Protein AF-0000000079568929 (afdb_homodimer)

Foldseek 3Di:
DDPVDPDFDDFDFDQQFTADTNDDDDDPDDDDLPPFDKFFFFEALAAAQLVQLVQVVAAECAPPVNQAVVSVLVSLLVVLVVDDFAEEHEHEHHDCVRHVNDDDWQVSSCVSRVRYWYWYAHNVNFKIFTHPVLVVVFDPVPQDPPKDQDADPVRHGGRMIGHSSCVSNLVVCPLPDLVSSLSSNLSSQLVCFQLRHAEYENQEDQDDPSHRYVCNLVSVVVNVVVVSRRHQYAYAYEQVRWAWDDDDPVLDIAIGHPPLDEAPDDDSRYYHAAHEAEFWDDLLVLQAAEPAFWQQDHPRRHGTPDDLVVVLVSVLRCVSSPGQHEYEHAYQVSLVSVLVSLVVSCVVPPDPLSQREYEQPFQHDLVSLLSCLVSQHAYAHELLCLAEVVVSNCNGHDDPRLLRGRAAVSNVVNVHQAAYHHHPPVDDTRLLSSLLSLAQSAYNVGDRGNVVRRDASVSSLLRRFQSSCSSSVNNVATRGRDNPHGPWMWTWPDDCNPDDSNCSSVIGTQFTDRSNHTSDHDD/DDPVDPDFDDFDFDQQFTADTNDDDDDPDDDDLPPFDKFFFFEALAAAQLVQLVQVVAAECAPPVNQAPVSVLVSLLVVLVVDDFAEEHEHEHHDCVRHVNDDDWQVSSCVSRVRYWYWYYHNVNFKIFTHPVLVVVFDPVPQDPPKDQDADPVRHGGRMIGHSSCVSNVVVCPLPDLVSSLSSNLSSQLVCFQLRHAEYENAEDQDDPSHRYVCNLVSVVVNVVVVSRRHQYAYAYEQVRWAWDDDDPVLDIAIGHPPLDEAPDDDSRYYHAAHEAEFWDDLLVLQAAEPAFWQQDHPRRHGTPDDLVVVLVSVLRCVSSPGQHEYEHAYQVSLVSVLVSLVVSCVVPPDPLSQREHEQPFQHDLVSLLSCLVSQHAYAHELLCLAEVVVSNCNGHDDPRLLRGRAAVSNVVNVHQAAYHHHPPVDDTRLLSSLLSLAQSAYNVGDRGNVVRRDASVSSLLRRFQSSCSSSVNNVATRGRDNNHRPWMWTWRDDCNPDDSNCSSVIGTQFTDRSNHTSDHDD

pLDDT: mean 94.32, std 5.35, range [66.06, 98.94]

Radius of gyration: 31.92 Å; Cα contacts (8 Å, |Δi|>4): 2609; chains: 2; bounding box: 64×91×90 Å

InterPro domains:
  IPR011059 Metal-dependent hydrolase, composite domain superfamily [G3DSA:2.30.40.10] (1-497)
  IPR011059 Metal-dependent hydrolase, composite domain superfamily [SSF51338] (6-521)
  IPR013108 Amidohydrolase 3 [PF07969] (29-519)
  IPR032466 Metal-dependent hydrolase [SSF51556] (40-480)
  IPR033932 YtcJ like [cd01300] (11-491)

Secondary structure (DSSP, 8-state):
--SS-S--S-EEEETTEEEEES-----S-----TT-EEEEPEEEEEE-HHHHHHHHHSEE--TTT--SHHHHHHHHHHHHHHS-TT-EEEEEEE-TTTTTSPPP-HHHHHHH-TTSEEEEEETTSSEEEE-HHHHHHS-GGGPPTTEEEEE-TTS-EEEEEEEGGGHHHHHHHPSPPHHHHHHHHHHHHHHHHHTTEEEEEEEEESSTTT---TTHHHHHHHHHHTT---SEEEEEEBGGG-EEE---GGG--EEE-GGG--TT-B-SSEEE-PEEEE----TTTT-S--SS-BTTBTT-----SS-HHHHHHHHHHHHHTT--EEEEE-SHHHHHHHHHHHHHHHHHS--TT---EEEE--B--HHHHHHHHHHT-EEE--HHHHHHHHHHHHHHHHHHHHTTBT-SHHHHHTTPPP-----TTSS---HHHHHHHHHH-B-TTS-BSSGGG---HHHHHHIIIIIHHHHTT-TTTSSS--TTSB--EEEESS-TTTS-GGGGGG--EEEEEETTEEEEE--/--SS-S--S-EEEETTEEEEES-----S-----TT-EEEEPEEEEEE-HHHHHHHHHSEE--TTT--SHHHHHHHHHHHHHHS-TT-EEEEEEE-GGGTTS----HHHHHHH-TTSEEEEEETTSSEEEE-HHHHHHS-GGGPPTTEEEEE-TTS-EEEEEEEGGGHHHHHHHPSPPHHHHHHHHHHHHHHHHHTTEEEEEEEEESSTTT---TTHHHHHHHHHHTT---SEEEEEEBGGG-EEE---GGG--EEE-GGG--TT-B-SSEEE-PEEEE----TTTT-S--SS-BTTBTT-----SS-HHHHHHHHHHHHHTT--EEEEE-SHHHHHHHHHHHHHHHHHS--TT---EEEE--B--HHHHHHHHHHT-EEE--HHHHHHHHHHHHHHHHHHHHTTBT-SHHHHHTTPPP-----TTSS---HHHHHHHHHH-B-TTS-BSSGGG---HHHHHHIIIIIHHHHTT-TTTSSS--TTSB--EEEESS-TTTS-GGGGGG--EEEEEETTEEEEE--

Nearest PDB structures (foldseek):
  3igh-assembly1_X-2  TM=8.813E-01  e=4.403E-36  Pyrococcus horikoshii
  3icj-assembly1_A  TM=8.882E-01  e=7.676E-35  Pyrococcus furiosus
  2puz-assembly1_A  TM=6.444E-01  e=8.565E-13  Agrobacterium fabrum str. C58
  2oof-assembly1_A  TM=6.491E-01  e=9.069E-13  unidentified
  2g3f-assembly1_A  TM=6.651E-01  e=7.402E-11  Bacillus subtilis

Organism: NCBI:txid1891644

Sequence (1046 aa):
MSDAHPRAESLAVLNGRVVALDEDVPAARTVDLGGRTVVPGFHDAHNHMAMSGMRLREIDLSYPAIRTLDELYDAVKRAAAEIGPGEWIIGSGYDQNKLGGDHPTRARLDEIAPRHLVWLKHTSGHMCVVGGAVLDAADLDAVPEGGVVVRDDEGVPTGLLLEQAQELVQRMVKPYSTGVLTECIAAASTQYAAEGLVAVTECGVGGGWVGNSPVEAAAYQRALAEGRLLQRVSLMPVSDALHEVERSEDEGSAYGMDLGVHTGFGSDRLRLGAMKVFSDGSLIGHTAAMFEPFANSPGNSGFLQDEVENLRDMILGAHLAGWQVATHAIGDRAVSTVIDIYSEVLAEYPRENHRHRIEHCGVCRPEDVERIAALGLVPTPQGRFITEIGDGMIEALGPERTAWCYRGQSFLDAGVTLTGSSDRPVVLGAPLLGIQAMVTRRTSGGQLLAADEAVSAYDALRAYTLGSAYASFLDDVSGSLEVGKYADLVVLGADPLEVDPETIGEITVDATLLAGELTHGELMSDAHPRAESLAVLNGRVVALDEDVPAARTVDLGGRTVVPGFHDAHNHMAMSGMRLREIDLSYPAIRTLDELYDAVKRAAAEIGPGEWIIGSGYDQNKLGGDHPTRARLDEIAPRHLVWLKHTSGHMCVVGGAVLDAADLDAVPEGGVVVRDDEGVPTGLLLEQAQELVQRMVKPYSTGVLTECIAAASTQYAAEGLVAVTECGVGGGWVGNSPVEAAAYQRALAEGRLLQRVSLMPVSDALHEVERSEDEGSAYGMDLGVHTGFGSDRLRLGAMKVFSDGSLIGHTAAMFEPFANSPGNSGFLQDEVENLRDMILGAHLAGWQVATHAIGDRAVSTVIDIYSEVLAEYPRENHRHRIEHCGVCRPEDVERIAALGLVPTPQGRFITEIGDGMIEALGPERTAWCYRGQSFLDAGVTLTGSSDRPVVLGAPLLGIQAMVTRRTSGGQLLAADEAVSAYDALRAYTLGSAYASFLDDVSGSLEVGKYADLVVLGADPLEVDPETIGEITVDATLLAGELTHGEL

Structure (mmCIF, N/CA/C/O backbone):
data_AF-0000000079568929-model_v1
#
loop_
_entity.id
_entity.type
_entity.pdbx_description
1 polymer 'Amidohydrolase family protein'
#
loop_
_atom_site.group_PDB
_atom_site.id
_atom_site.type_symbol
_atom_site.label_atom_id
_atom_site.label_alt_id
_atom_site.label_comp_id
_atom_site.label_asym_id
_atom_site.label_entity_id
_atom_site.label_seq_id
_atom_site.pdbx_PDB_ins_code
_atom_site.Cartn_x
_atom_site.Cartn_y
_atom_site.Cartn_z
_atom_site.occupancy
_atom_site.B_iso_or_equiv
_atom_site.auth_seq_id
_atom_site.auth_comp_id
_atom_site.auth_asym_id
_atom_site.auth_atom_id
_atom_site.pdbx_PDB_model_num
ATOM 1 N N . MET A 1 1 ? -2.533 26.828 -16.031 1 82.62 1 MET A N 1
ATOM 2 C CA . MET A 1 1 ? -1.376 26.703 -15.148 1 82.62 1 MET A CA 1
ATOM 3 C C . MET A 1 1 ? -0.425 25.609 -15.641 1 82.62 1 MET A C 1
ATOM 5 O O . MET A 1 1 ? 0.067 24.812 -14.844 1 82.62 1 MET A O 1
ATOM 9 N N . SER A 1 2 ? -0.41 25.344 -16.844 1 81.75 2 SER A N 1
ATOM 10 C CA . SER A 1 2 ? 0.653 24.562 -17.484 1 81.75 2 SER A CA 1
ATOM 11 C C . SER A 1 2 ? 1.505 25.438 -18.391 1 81.75 2 SER A C 1
ATOM 13 O O . SER A 1 2 ? 1.044 26.484 -18.875 1 81.75 2 SER A O 1
ATOM 15 N N . ASP A 1 3 ? 2.719 25.078 -18.5 1 76.62 3 ASP A N 1
ATOM 16 C CA . ASP A 1 3 ? 3.641 25.859 -19.328 1 76.62 3 ASP A CA 1
ATOM 17 C C . ASP A 1 3 ? 3.148 25.953 -20.766 1 76.62 3 ASP A C 1
ATOM 19 O O . ASP A 1 3 ? 3.242 27 -21.391 1 76.62 3 ASP A O 1
ATOM 23 N N . ALA A 1 4 ? 2.502 24.891 -21.234 1 76.88 4 ALA A N 1
ATOM 24 C CA . ALA A 1 4 ? 2.064 24.828 -22.625 1 76.88 4 ALA A CA 1
ATOM 25 C C . ALA A 1 4 ? 0.752 25.578 -22.812 1 76.88 4 ALA A C 1
ATOM 27 O O . ALA A 1 4 ? 0.478 26.094 -23.906 1 76.88 4 ALA A O 1
ATOM 28 N N . HIS A 1 5 ? -0.039 25.641 -21.766 1 85.12 5 HIS A N 1
ATOM 29 C CA . HIS A 1 5 ? -1.352 26.266 -21.797 1 85.12 5 HIS A CA 1
ATOM 30 C C . HIS A 1 5 ? -1.638 27 -20.5 1 85.12 5 HIS A C 1
ATOM 32 O O . HIS A 1 5 ? -2.408 26.516 -19.656 1 85.12 5 HIS A O 1
ATOM 38 N N . PRO A 1 6 ? -1.086 28.172 -20.359 1 85.69 6 PRO A N 1
ATOM 39 C CA . PRO A 1 6 ? -1.159 28.859 -19.078 1 85.69 6 PRO A CA 1
ATOM 40 C C .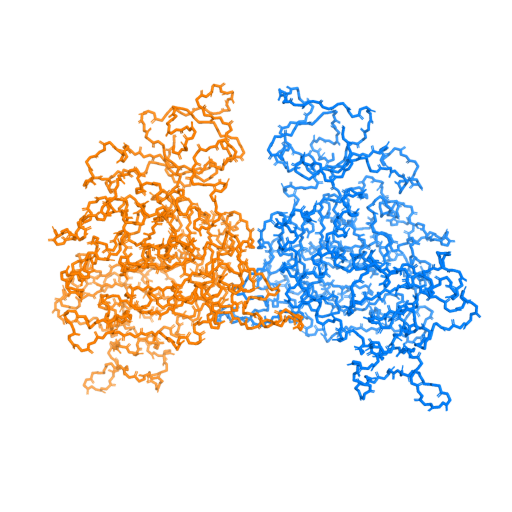 PRO A 1 6 ? -2.586 29.25 -18.703 1 85.69 6 PRO A C 1
ATOM 42 O O . PRO A 1 6 ? -2.914 29.328 -17.516 1 85.69 6 PRO A O 1
ATOM 45 N N . ARG A 1 7 ? -3.41 29.547 -19.812 1 92.56 7 ARG A N 1
ATOM 46 C CA . ARG A 1 7 ? -4.812 29.891 -19.594 1 92.56 7 ARG A CA 1
ATOM 47 C C . ARG A 1 7 ? -5.715 29.141 -20.562 1 92.56 7 ARG A C 1
ATOM 49 O O . ARG A 1 7 ? -5.273 28.734 -21.641 1 92.56 7 ARG A O 1
ATOM 56 N N . ALA A 1 8 ? -6.895 28.875 -20.078 1 93.81 8 ALA A N 1
ATOM 57 C CA . ALA A 1 8 ? -7.91 28.234 -20.922 1 93.81 8 ALA A CA 1
ATOM 58 C C . ALA A 1 8 ? -9.297 28.781 -20.594 1 93.81 8 ALA A C 1
ATOM 60 O O . ALA A 1 8 ? -9.523 29.344 -19.516 1 93.81 8 ALA A O 1
ATOM 61 N N . GLU A 1 9 ? -10.195 28.609 -21.562 1 94.19 9 GLU A N 1
ATOM 62 C CA . GLU A 1 9 ? -11.555 29.094 -21.375 1 94.19 9 GLU A CA 1
ATOM 63 C C . GLU A 1 9 ? -12.539 27.953 -21.203 1 94.19 9 GLU A C 1
ATOM 65 O O . GLU A 1 9 ? -13.672 28.156 -20.766 1 94.19 9 GLU A O 1
ATOM 70 N N . SER A 1 10 ? -12.094 26.812 -21.625 1 95 10 SER A N 1
ATOM 71 C CA . SER A 1 10 ? -12.938 25.625 -21.469 1 95 10 SER A CA 1
ATOM 72 C C . SER A 1 10 ? -12.102 24.391 -21.172 1 95 10 SER A C 1
ATOM 74 O O . SER A 1 10 ? -10.914 24.328 -21.516 1 95 10 SER A O 1
ATOM 76 N N . LEU A 1 11 ? -12.695 23.438 -20.469 1 95.31 11 LEU A N 1
ATOM 77 C CA . LEU A 1 11 ? -12.086 22.156 -20.125 1 95.31 11 LEU A CA 1
ATOM 78 C C . LEU A 1 11 ? -13.109 21.031 -20.172 1 95.31 11 LEU A C 1
ATOM 80 O O . LEU A 1 11 ? -14.242 21.203 -19.703 1 95.31 11 LEU A O 1
ATOM 84 N N . ALA A 1 12 ? -12.719 19.891 -20.828 1 95.19 12 ALA A N 1
ATOM 85 C CA . ALA A 1 12 ? -13.602 18.719 -20.875 1 95.19 12 ALA A CA 1
ATOM 86 C C . ALA A 1 12 ? -13.055 17.578 -20.016 1 95.19 12 ALA A C 1
ATOM 88 O O . ALA A 1 12 ? -11.844 17.344 -19.984 1 95.19 12 ALA A O 1
ATOM 89 N N . VAL A 1 13 ? -13.953 16.922 -19.328 1 95.19 13 VAL A N 1
ATOM 90 C CA . VAL A 1 13 ? -13.586 15.828 -18.438 1 95.19 13 VAL A CA 1
ATOM 91 C C . VAL A 1 13 ? -14.281 14.539 -18.891 1 95.19 13 VAL A C 1
ATOM 93 O O . VAL A 1 13 ? -15.484 14.539 -19.172 1 95.19 13 VAL A O 1
ATOM 96 N N . LEU A 1 14 ? -13.547 13.484 -19.031 1 92.44 14 LEU A N 1
ATOM 97 C CA . LEU A 1 14 ? -14.078 12.148 -19.281 1 92.44 14 LEU A CA 1
ATOM 98 C C . LEU A 1 14 ? -13.414 11.117 -18.375 1 92.44 14 LEU A C 1
ATOM 100 O O . LEU A 1 14 ? -12.18 11.039 -18.312 1 92.44 14 LEU A O 1
ATOM 104 N N . ASN A 1 15 ? -14.195 10.336 -17.688 1 90.75 15 ASN A N 1
ATOM 105 C CA . ASN A 1 15 ? -13.711 9.289 -16.797 1 90.75 15 ASN A CA 1
ATOM 106 C C . ASN A 1 15 ? -12.648 9.82 -15.844 1 90.75 15 ASN A C 1
ATOM 108 O O . ASN A 1 15 ? -11.57 9.242 -15.719 1 90.75 15 ASN A O 1
ATOM 112 N N . GLY A 1 16 ? -12.898 11.062 -15.336 1 95 16 GLY A N 1
ATOM 113 C CA . GLY A 1 16 ? -12.109 11.633 -14.266 1 95 16 GLY A CA 1
ATOM 114 C C . GLY A 1 16 ? -10.867 12.344 -14.758 1 95 16 GLY A C 1
ATOM 115 O O . GLY A 1 16 ? -10.078 12.852 -13.953 1 95 16 GLY A O 1
ATOM 116 N N . ARG A 1 17 ? -10.664 12.453 -16.094 1 95.38 17 ARG A N 1
ATOM 117 C CA . ARG A 1 17 ? -9.445 13.047 -16.641 1 95.38 17 ARG A CA 1
ATOM 118 C C . ARG A 1 17 ? -9.781 14.203 -17.578 1 95.38 17 ARG A C 1
ATOM 120 O O . ARG A 1 17 ? -10.852 14.211 -18.203 1 95.38 17 ARG A O 1
ATOM 127 N N . VAL A 1 18 ? -8.875 15.156 -17.609 1 95.38 18 VAL A N 1
ATOM 128 C CA . VAL A 1 18 ? -8.961 16.219 -18.609 1 95.38 18 VAL A CA 1
ATOM 129 C C . VAL A 1 18 ? -8.68 15.656 -20 1 95.38 18 VAL A C 1
ATOM 131 O O . VAL A 1 18 ? -7.637 15.047 -20.234 1 95.38 18 VAL A O 1
ATOM 134 N N . VAL A 1 19 ? -9.633 15.875 -20.906 1 92.44 19 VAL A N 1
ATOM 135 C CA . VAL A 1 19 ? -9.445 15.242 -22.203 1 92.44 19 VAL A CA 1
ATOM 136 C C . VAL A 1 19 ? -9.312 16.312 -23.281 1 92.44 19 VAL A C 1
ATOM 138 O O . VAL A 1 19 ? -8.906 16.016 -24.406 1 92.44 19 VAL A O 1
ATOM 141 N N . ALA A 1 20 ? -9.688 17.594 -22.906 1 92.94 20 ALA A N 1
ATOM 142 C CA . ALA A 1 20 ? -9.547 18.688 -23.859 1 92.94 20 ALA A CA 1
ATOM 143 C C . ALA A 1 20 ? -9.508 20.031 -23.156 1 92.94 20 ALA A C 1
ATOM 145 O O . ALA A 1 20 ? -10.125 20.203 -22.094 1 92.94 20 ALA A O 1
ATOM 146 N N . LEU A 1 21 ? -8.781 20.969 -23.703 1 94.81 21 LEU A N 1
ATOM 147 C CA . LEU A 1 21 ? -8.727 22.375 -23.312 1 94.81 21 LEU A CA 1
ATOM 148 C C . LEU A 1 21 ? -9 23.281 -24.516 1 94.81 21 LEU A C 1
ATOM 150 O O . LEU A 1 21 ? -8.352 23.156 -25.547 1 94.81 21 LEU A O 1
ATOM 154 N N . ASP A 1 22 ? -9.938 24.172 -24.438 1 94.81 22 ASP A N 1
ATOM 155 C CA . ASP A 1 22 ? -10.281 25.172 -25.438 1 94.81 22 ASP A CA 1
ATOM 156 C C . ASP A 1 22 ? -10.672 24.5 -26.766 1 94.81 22 ASP A C 1
ATOM 158 O O . ASP A 1 22 ? -10.328 25 -27.844 1 94.81 22 ASP A O 1
ATOM 162 N N . GLU A 1 23 ? -11.203 23.312 -26.609 1 90.62 23 GLU A N 1
ATOM 163 C CA . GLU A 1 23 ? -11.75 22.594 -27.766 1 90.62 23 GLU A CA 1
ATOM 164 C C . GLU A 1 23 ? -13.211 22.234 -27.531 1 90.62 23 GLU A C 1
ATOM 166 O O . GLU A 1 23 ? -13.609 21.875 -26.422 1 90.62 23 GLU A O 1
ATOM 171 N N . ASP A 1 24 ? -13.961 22.406 -28.594 1 87.06 24 ASP A N 1
ATOM 172 C CA . ASP A 1 24 ? -15.367 22 -28.516 1 87.06 24 ASP A CA 1
ATOM 173 C C . ASP A 1 24 ? -15.508 20.484 -28.734 1 87.06 24 ASP A C 1
ATOM 175 O O . ASP A 1 24 ? -15.281 19.984 -29.828 1 87.06 24 ASP A O 1
ATOM 179 N N . VAL A 1 25 ? -15.742 19.828 -27.656 1 87.25 25 VAL A N 1
ATOM 180 C CA . VAL A 1 25 ? -15.945 18.391 -27.719 1 87.25 25 VAL A CA 1
ATOM 181 C C . VAL A 1 25 ? -17.359 18.047 -27.266 1 87.25 25 VAL A C 1
ATOM 183 O O . VAL A 1 25 ? -17.938 18.734 -26.422 1 87.25 25 VAL A O 1
ATOM 186 N N . PRO A 1 26 ? -17.969 16.969 -27.906 1 85.75 26 PRO A N 1
ATOM 187 C CA . PRO A 1 26 ? -19.281 16.547 -27.406 1 85.75 26 PRO A CA 1
ATOM 188 C C . PRO A 1 26 ? -19.234 16.141 -25.938 1 85.75 26 PRO A C 1
ATOM 190 O O . PRO A 1 26 ? -18.281 15.492 -25.5 1 85.75 26 PRO A O 1
ATOM 193 N N . ALA A 1 27 ? -20.141 16.641 -25.172 1 89.69 27 ALA A N 1
ATOM 194 C CA . ALA A 1 27 ? -20.219 16.344 -23.734 1 89.69 27 ALA A CA 1
ATOM 195 C C . ALA A 1 27 ? -21.656 16 -23.328 1 89.69 27 ALA A C 1
ATOM 197 O O . ALA A 1 27 ? -22.609 16.578 -23.844 1 89.69 27 ALA A O 1
ATOM 198 N N . ALA A 1 28 ? -21.781 14.961 -22.484 1 88.88 28 ALA A N 1
ATOM 199 C CA . ALA A 1 28 ? -23.078 14.602 -21.938 1 88.88 28 ALA A CA 1
ATOM 200 C C . ALA A 1 28 ? -23.672 15.734 -21.094 1 88.88 28 ALA A C 1
ATOM 202 O O . ALA A 1 28 ? -24.891 15.898 -21.031 1 88.88 28 ALA A O 1
ATOM 203 N N . ARG A 1 29 ? -22.828 16.516 -20.484 1 92.94 29 ARG A N 1
ATOM 204 C CA . ARG A 1 29 ? -23.188 17.656 -19.656 1 92.94 29 ARG A CA 1
ATOM 205 C C . ARG A 1 29 ? -22.234 18.828 -19.859 1 92.94 29 ARG A C 1
ATOM 207 O O . ARG A 1 29 ? -21.016 18.625 -19.938 1 92.94 29 ARG A O 1
ATOM 214 N N . THR A 1 30 ? -22.781 20.031 -20.062 1 95.56 30 THR A N 1
ATOM 215 C CA . THR A 1 30 ? -22 21.25 -20.172 1 95.56 30 THR A CA 1
ATOM 216 C C . THR A 1 30 ? -22.375 22.234 -19.078 1 95.56 30 THR A C 1
ATOM 218 O O . THR A 1 30 ? -23.547 22.484 -18.828 1 95.56 30 THR A O 1
ATOM 221 N N . VAL A 1 31 ? -21.406 22.766 -18.375 1 96.12 31 VAL A N 1
ATOM 222 C CA . VAL A 1 31 ? -21.641 23.703 -17.281 1 96.12 31 VAL A CA 1
ATOM 223 C C . VAL A 1 31 ? -20.984 25.047 -17.594 1 96.12 31 VAL A C 1
ATOM 225 O O . VAL A 1 31 ? -19.797 25.109 -17.891 1 96.12 31 VAL A O 1
ATOM 228 N N . ASP A 1 32 ? -21.781 26.094 -17.594 1 95.69 32 ASP A N 1
ATOM 229 C CA . ASP A 1 32 ? -21.266 27.469 -17.656 1 95.69 32 ASP A CA 1
ATOM 230 C C . ASP A 1 32 ? -20.922 27.984 -16.266 1 95.69 32 ASP A C 1
ATOM 232 O O . ASP A 1 32 ? -21.797 28.109 -15.406 1 95.69 32 ASP A O 1
ATOM 236 N N . LEU A 1 33 ? -19.688 28.359 -16.078 1 95.81 33 LEU A N 1
ATOM 237 C CA . LEU A 1 33 ? -19.234 28.719 -14.727 1 95.81 33 LEU A CA 1
ATOM 238 C C . LEU A 1 33 ? -19.453 30.203 -14.461 1 95.81 33 LEU A C 1
ATOM 240 O O . LEU A 1 33 ? -19.125 30.703 -13.383 1 95.81 33 LEU A O 1
ATOM 244 N N . GLY A 1 34 ? -19.984 30.906 -15.422 1 94.19 34 GLY A N 1
ATOM 245 C CA . GLY A 1 34 ? -20.406 32.281 -15.211 1 94.19 34 GLY A CA 1
ATOM 246 C C . GLY A 1 34 ? -19.266 33.219 -14.859 1 94.19 34 GLY A C 1
ATOM 247 O O . GLY A 1 34 ? -19.391 34.062 -13.977 1 94.19 34 GLY A O 1
ATOM 248 N N . GLY A 1 35 ? -18.156 33 -15.383 1 92.62 35 GLY A N 1
ATOM 249 C CA . GLY A 1 35 ? -17.031 33.875 -15.164 1 92.62 35 GLY A CA 1
ATOM 250 C C . GLY A 1 35 ? -16.188 33.5 -13.969 1 92.62 35 GLY A C 1
ATOM 251 O O . GLY A 1 35 ? -15.133 34.094 -13.719 1 92.62 35 GLY A O 1
ATOM 252 N N . ARG A 1 36 ? -16.531 32.531 -13.195 1 95.44 36 ARG A N 1
ATOM 253 C CA . ARG A 1 36 ? -15.727 32.062 -12.078 1 95.44 36 ARG A CA 1
ATOM 254 C C . ARG A 1 36 ? -14.391 31.5 -12.555 1 95.44 36 ARG A C 1
ATOM 256 O O . ARG A 1 36 ? -14.242 31.172 -13.734 1 95.44 36 ARG A O 1
ATOM 263 N N . THR A 1 37 ? -13.453 31.469 -11.648 1 96.69 37 THR A N 1
ATOM 264 C CA . THR A 1 37 ? -12.094 31.062 -11.984 1 96.69 37 THR A CA 1
ATOM 265 C C . THR A 1 37 ? -11.867 29.609 -11.594 1 96.69 37 THR A C 1
ATOM 267 O O . THR A 1 37 ? -12.211 29.188 -10.484 1 96.69 37 THR A O 1
ATOM 270 N N . VAL A 1 38 ? -11.352 28.875 -12.562 1 97.88 38 VAL A N 1
ATOM 271 C CA . VAL A 1 38 ? -10.977 27.484 -12.281 1 97.88 38 VAL A CA 1
ATOM 272 C C . VAL A 1 38 ? -9.453 27.375 -12.188 1 97.88 38 VAL A C 1
ATOM 274 O O . VAL A 1 38 ? -8.734 27.875 -13.055 1 97.88 38 VAL A O 1
ATOM 277 N N . VAL A 1 39 ? -8.93 26.781 -11.125 1 98.19 39 VAL A N 1
ATOM 278 C CA . VAL A 1 39 ? -7.516 26.469 -10.969 1 98.19 39 VAL A CA 1
ATOM 279 C C . VAL A 1 39 ? -7.348 24.984 -10.641 1 98.19 39 VAL A C 1
ATOM 281 O O . VAL A 1 39 ? -8.32 24.312 -10.305 1 98.19 39 VAL A O 1
ATOM 284 N N . PRO A 1 40 ? -6.121 24.406 -10.852 1 98.25 40 PRO A N 1
ATOM 285 C CA . PRO A 1 40 ? -5.922 23.047 -10.344 1 98.25 40 PRO A CA 1
ATOM 286 C C . PRO A 1 40 ? -6.254 22.906 -8.859 1 98.25 40 PRO A C 1
ATOM 288 O O . PRO A 1 40 ? -6.066 23.859 -8.094 1 98.25 40 PRO A O 1
ATOM 291 N N . GLY A 1 41 ? -6.797 21.781 -8.477 1 98.81 41 GLY A N 1
ATOM 292 C CA . GLY A 1 41 ? -7.059 21.547 -7.066 1 98.81 41 GLY A CA 1
ATOM 293 C C . GLY A 1 41 ? -5.832 21.75 -6.191 1 98.81 41 GLY A C 1
ATOM 294 O O . GLY A 1 41 ? -4.715 21.422 -6.598 1 98.81 41 GLY A O 1
ATOM 295 N N . PHE A 1 42 ? -6.023 22.234 -5.008 1 98.94 42 PHE A N 1
ATOM 296 C CA . PHE A 1 42 ? -4.91 22.578 -4.125 1 98.94 42 PHE A CA 1
ATOM 297 C C . PHE A 1 42 ? -4.336 21.312 -3.48 1 98.94 42 PHE A C 1
ATOM 299 O O . PHE A 1 42 ? -5.066 20.359 -3.225 1 98.94 42 PHE A O 1
ATOM 306 N N . HIS A 1 43 ? -3.047 21.344 -3.291 1 98.81 43 HIS A N 1
ATOM 307 C CA . HIS A 1 43 ? -2.289 20.328 -2.574 1 98.81 43 HIS A CA 1
ATOM 308 C C . HIS A 1 43 ? -1.654 20.906 -1.312 1 98.81 43 HIS A C 1
ATOM 310 O O . HIS A 1 43 ? -1.141 22.016 -1.323 1 98.81 43 HIS A O 1
ATOM 316 N N . ASP A 1 44 ? -1.758 20.203 -0.266 1 98.81 44 ASP A N 1
ATOM 317 C CA . ASP A 1 44 ? -1.052 20.531 0.966 1 98.81 44 ASP A CA 1
ATOM 318 C C . ASP A 1 44 ? 0.071 19.547 1.245 1 98.81 44 ASP A C 1
ATOM 320 O O . ASP A 1 44 ? -0.186 18.406 1.646 1 98.81 44 ASP A O 1
ATOM 324 N N . ALA A 1 45 ? 1.282 20 1.141 1 98.75 45 ALA A N 1
ATOM 325 C CA . ALA A 1 45 ? 2.436 19.094 1.163 1 98.75 45 ALA A CA 1
ATOM 326 C C . ALA A 1 45 ? 2.771 18.672 2.59 1 98.75 45 ALA A C 1
ATOM 328 O O . ALA A 1 45 ? 3.523 17.719 2.799 1 98.75 45 ALA A O 1
ATOM 329 N N . HIS A 1 46 ? 2.23 19.312 3.564 1 98.62 46 HIS A N 1
ATOM 330 C CA . HIS A 1 46 ? 2.523 19.016 4.961 1 98.62 46 HIS A CA 1
ATOM 331 C C . HIS A 1 46 ? 1.358 19.406 5.863 1 98.62 46 HIS A C 1
ATOM 333 O O . HIS A 1 46 ? 1.133 20.594 6.117 1 98.62 46 HIS A O 1
ATOM 339 N N . ASN A 1 47 ? 0.646 18.484 6.332 1 97.69 47 ASN A N 1
ATOM 340 C CA . ASN A 1 47 ? -0.423 18.688 7.301 1 97.69 47 ASN A CA 1
ATOM 341 C C . ASN A 1 47 ? -0.595 17.484 8.211 1 97.69 47 ASN A C 1
ATOM 343 O O . ASN A 1 47 ? 0.052 16.453 8.008 1 97.69 47 ASN A O 1
ATOM 347 N N . HIS A 1 48 ? -1.326 17.609 9.234 1 97.06 48 HIS A N 1
ATOM 348 C CA . HIS A 1 48 ? -1.735 16.516 10.109 1 97.06 48 HIS A CA 1
ATOM 349 C C . HIS A 1 48 ? -3.25 16.344 10.102 1 97.06 48 HIS A C 1
ATOM 351 O O . HIS A 1 48 ? -3.947 16.922 10.945 1 97.06 48 HIS A O 1
ATOM 357 N N . MET A 1 49 ? -3.695 15.508 9.234 1 98.06 49 MET A N 1
ATOM 358 C CA . MET A 1 49 ? -5.113 15.391 8.898 1 98.06 49 MET A CA 1
ATOM 359 C C . MET A 1 49 ? -5.898 14.812 10.062 1 98.06 49 MET A C 1
ATOM 361 O O . MET A 1 49 ? -6.93 15.359 10.461 1 98.06 49 MET A O 1
ATOM 365 N N . ALA A 1 50 ? -5.41 13.688 10.648 1 96.75 50 ALA A N 1
ATOM 366 C CA . ALA A 1 50 ? -6.105 13.086 11.781 1 96.75 50 ALA A CA 1
ATOM 367 C C . ALA A 1 50 ? -6.203 14.055 12.953 1 96.75 50 ALA A C 1
ATOM 369 O O . ALA A 1 50 ? -7.258 14.188 13.578 1 96.75 50 ALA A O 1
ATOM 370 N N . MET A 1 51 ? -5.148 14.727 13.18 1 91.81 51 MET A N 1
ATOM 371 C CA . MET A 1 51 ? -5.133 15.703 14.273 1 91.81 51 MET A CA 1
ATOM 372 C C . MET A 1 51 ? -6.078 16.859 13.977 1 91.81 51 MET A C 1
ATOM 374 O O . MET A 1 51 ? -6.742 17.375 14.875 1 91.81 51 MET A O 1
ATOM 378 N N . SER A 1 52 ? -6.066 17.312 12.719 1 95.12 52 SER A N 1
ATOM 379 C CA . SER A 1 52 ? -6.996 18.359 12.32 1 95.12 52 SER A CA 1
ATOM 380 C C . SER A 1 52 ? -8.445 17.922 12.547 1 95.12 52 SER A C 1
ATOM 382 O O . SER A 1 52 ? -9.266 18.719 13.016 1 95.12 52 SER A O 1
ATOM 384 N N . GLY A 1 53 ? -8.719 16.672 12.172 1 96.25 53 GLY A N 1
ATOM 385 C CA . GLY A 1 53 ? -10.047 16.156 12.43 1 96.25 53 GLY A CA 1
ATOM 386 C C . GLY A 1 53 ? -10.391 16.094 13.906 1 96.25 53 GLY A C 1
ATOM 387 O O . GLY A 1 53 ? -11.523 16.375 14.297 1 96.25 53 GLY A O 1
ATOM 388 N N . MET A 1 54 ? -9.406 15.711 14.734 1 90.25 54 MET A N 1
ATOM 389 C CA . MET A 1 54 ? -9.602 15.688 16.188 1 90.25 54 MET A CA 1
ATOM 390 C C . MET A 1 54 ? -9.938 17.078 16.719 1 90.25 54 MET A C 1
ATOM 392 O O . MET A 1 54 ? -10.859 17.234 17.516 1 90.25 54 MET A O 1
ATOM 396 N N . ARG A 1 55 ? -9.172 18 16.188 1 88.62 55 ARG A N 1
ATOM 397 C CA . ARG A 1 55 ? -9.414 19.375 16.609 1 88.62 55 ARG A CA 1
ATOM 398 C C . ARG A 1 55 ? -10.82 19.828 16.234 1 88.62 55 ARG A C 1
ATOM 400 O O . ARG A 1 55 ? -11.484 20.516 17.016 1 88.62 55 ARG A O 1
ATOM 407 N N . LEU A 1 56 ? -11.289 19.438 15.102 1 91.31 56 LEU A N 1
ATOM 408 C CA . LEU A 1 56 ? -12.617 19.812 14.625 1 91.31 56 LEU A CA 1
ATOM 409 C C . LEU A 1 56 ? -13.695 19.203 15.5 1 91.31 56 LEU A C 1
ATOM 411 O O . LEU A 1 56 ? -14.805 19.75 15.602 1 91.31 56 LEU A O 1
ATOM 415 N N . ARG A 1 57 ? -13.32 18.156 16.109 1 88 57 ARG A N 1
ATOM 416 C CA . ARG A 1 57 ? -14.312 17.438 16.891 1 88 57 ARG A CA 1
ATOM 417 C C . ARG A 1 57 ? -14.258 17.844 18.359 1 88 57 ARG A C 1
ATOM 419 O O . ARG A 1 57 ? -15.141 17.5 19.156 1 88 57 ARG A O 1
ATOM 426 N N . GLU A 1 58 ? -13.258 18.594 18.734 1 90.31 58 GLU A N 1
ATOM 427 C CA . GLU A 1 58 ? -13.133 19.125 20.094 1 90.31 58 GLU A CA 1
ATOM 428 C C . GLU A 1 58 ? -14.047 20.328 20.297 1 90.31 58 GLU A C 1
ATOM 430 O O . GLU A 1 58 ? -14.367 21.031 19.344 1 90.31 58 GLU A O 1
ATOM 435 N N . ILE A 1 59 ? -14.422 20.453 21.531 1 92.38 59 ILE A N 1
ATOM 436 C CA . ILE A 1 59 ? -15.18 21.641 21.891 1 92.38 59 ILE A CA 1
ATOM 437 C C . ILE A 1 59 ? -14.258 22.859 21.891 1 92.38 59 ILE A C 1
ATOM 439 O O . ILE A 1 59 ? -13.195 22.859 22.516 1 92.38 59 ILE A O 1
ATOM 443 N N . ASP A 1 60 ? -14.625 23.797 21.062 1 90.62 60 ASP A N 1
ATOM 444 C CA . ASP A 1 60 ? -13.875 25.047 21.078 1 90.62 60 ASP A CA 1
ATOM 445 C C . ASP A 1 60 ? -14.141 25.812 22.375 1 90.62 60 ASP A C 1
ATOM 447 O O . ASP A 1 60 ? -15.203 26.422 22.531 1 90.62 60 ASP A O 1
ATOM 451 N N . LEU A 1 61 ? -13.109 25.844 23.203 1 93.31 61 LEU A N 1
ATOM 452 C CA . LEU A 1 61 ? -13.258 26.5 24.5 1 93.31 61 LEU A CA 1
ATOM 453 C C . LEU A 1 61 ? -12.484 27.812 24.531 1 93.31 61 LEU A C 1
ATOM 455 O O . LEU A 1 61 ? -12.25 28.375 25.609 1 93.31 61 LEU A O 1
ATOM 459 N N . SER A 1 62 ? -12.086 28.219 23.312 1 85.88 62 SER A N 1
ATOM 460 C CA . SER A 1 62 ? -11.227 29.406 23.234 1 85.88 62 SER A CA 1
ATOM 461 C C . SER A 1 62 ? -12.039 30.688 23.344 1 85.88 62 SER A C 1
ATOM 463 O O . SER A 1 62 ? -13.242 30.688 23.094 1 85.88 62 SER A O 1
ATOM 465 N N . TYR A 1 63 ? -11.406 31.75 23.859 1 81.19 63 TYR A N 1
ATOM 466 C CA . TYR A 1 63 ? -11.961 33.094 23.797 1 81.19 63 TYR A CA 1
ATOM 467 C C . TYR A 1 63 ? -11.953 33.625 22.359 1 81.19 63 TYR A C 1
ATOM 469 O O . TYR A 1 63 ? -10.992 33.406 21.625 1 81.19 63 TYR A O 1
ATOM 477 N N . PRO A 1 64 ? -13.117 34.25 21.859 1 81.62 64 PRO A N 1
ATOM 478 C CA . PRO A 1 64 ? -14.266 34.688 22.641 1 81.62 64 PRO A CA 1
ATOM 479 C C . PRO A 1 64 ? -15.453 33.719 22.562 1 81.62 64 PRO A C 1
ATOM 481 O O . PRO A 1 64 ? -16.562 34.062 22.984 1 81.62 64 PRO A O 1
ATOM 484 N N . ALA A 1 65 ? -15.18 32.5 21.969 1 87.44 65 ALA A N 1
ATOM 485 C CA . ALA A 1 65 ? -16.281 31.531 21.922 1 87.44 65 ALA A CA 1
ATOM 486 C C . ALA A 1 65 ? -16.797 31.234 23.328 1 87.44 65 ALA A C 1
ATOM 488 O O . ALA A 1 65 ? -18.016 31.094 23.531 1 87.44 65 ALA A O 1
ATOM 489 N N . ILE A 1 66 ? -15.914 31.125 24.203 1 92.19 66 ILE A N 1
ATOM 490 C CA . ILE A 1 66 ? -16.203 30.891 25.609 1 92.19 66 ILE A CA 1
ATOM 491 C C . ILE A 1 66 ? -15.617 32.031 26.438 1 92.19 66 ILE A C 1
ATOM 493 O O . ILE A 1 66 ? -14.422 32.312 26.375 1 92.19 66 ILE A O 1
ATOM 497 N N . ARG A 1 67 ? -16.359 32.688 27.156 1 90.5 67 ARG A N 1
ATOM 498 C CA . ARG A 1 67 ? -15.938 33.906 27.828 1 90.5 67 ARG A CA 1
ATOM 499 C C . ARG A 1 67 ? -15.945 33.75 29.344 1 90.5 67 ARG A C 1
ATOM 501 O O . ARG A 1 67 ? -15.359 34.562 30.062 1 90.5 67 ARG A O 1
ATOM 508 N N . THR A 1 68 ? -16.734 32.75 29.797 1 94.25 68 THR A N 1
ATOM 509 C CA . THR A 1 68 ? -16.844 32.5 31.234 1 94.25 68 THR A CA 1
ATOM 510 C C . THR A 1 68 ? -16.734 31.016 31.531 1 94.25 68 THR A C 1
ATOM 512 O O . THR A 1 68 ? -16.922 30.172 30.641 1 94.25 68 THR A O 1
ATOM 515 N N . LEU A 1 69 ? -16.484 30.703 32.781 1 95.44 69 LEU A N 1
ATOM 516 C CA . LEU A 1 69 ? -16.438 29.312 33.219 1 95.44 69 LEU A CA 1
ATOM 517 C C . LEU A 1 69 ? -17.797 28.641 33.094 1 95.44 69 LEU A C 1
ATOM 519 O O . LEU A 1 69 ? -17.891 27.453 32.75 1 95.44 69 LEU A O 1
ATOM 523 N N . ASP A 1 70 ? -18.766 29.406 33.344 1 96.06 70 ASP A N 1
ATOM 524 C CA . ASP A 1 70 ? -20.125 28.875 33.219 1 96.06 70 ASP A CA 1
ATOM 525 C C . ASP A 1 70 ? -20.406 28.453 31.781 1 96.06 70 ASP A C 1
ATOM 527 O O . ASP A 1 70 ? -21.016 27.406 31.531 1 96.06 70 ASP A O 1
ATOM 531 N N . GLU A 1 71 ? -19.984 29.297 30.906 1 96.69 71 GLU A N 1
ATOM 532 C CA . GLU A 1 71 ? -20.141 28.953 29.484 1 96.69 71 GLU A CA 1
ATOM 533 C C . GLU A 1 71 ? -19.359 27.703 29.125 1 96.69 71 GLU A C 1
ATOM 535 O O . GLU A 1 71 ? -19.812 26.891 28.312 1 96.69 71 GLU A O 1
ATOM 540 N N . LEU A 1 72 ? -18.203 27.625 29.688 1 96.88 72 LEU A N 1
ATOM 541 C CA . LEU A 1 72 ? -17.375 26.453 29.453 1 96.88 72 LEU A CA 1
ATOM 542 C C . LEU A 1 72 ? -18.078 25.188 29.938 1 96.88 72 LEU A C 1
ATOM 544 O O . LEU A 1 72 ? -18.172 24.203 29.203 1 96.88 72 LEU A O 1
ATOM 548 N N . TYR A 1 73 ? -18.594 25.203 31.078 1 97 73 TYR A N 1
ATOM 549 C CA . TYR A 1 73 ? -19.297 24.062 31.641 1 97 73 TYR A CA 1
ATOM 550 C C . TYR A 1 73 ? -20.547 23.75 30.844 1 97 73 TYR A C 1
ATOM 552 O O . TYR A 1 73 ? -20.906 22.578 30.656 1 97 73 TYR A O 1
ATOM 560 N N . ASP A 1 74 ? -21.188 24.766 30.344 1 96.94 74 ASP A N 1
ATOM 561 C CA . ASP A 1 74 ? -22.375 24.562 29.5 1 96.94 74 ASP A CA 1
ATOM 562 C C . ASP A 1 74 ? -22 23.812 28.219 1 96.94 74 ASP A C 1
ATOM 564 O O . ASP A 1 74 ? -22.766 22.953 27.75 1 96.94 74 ASP A O 1
ATOM 568 N N . ALA A 1 75 ? -20.906 24.234 27.719 1 96.31 75 ALA A N 1
ATOM 569 C CA . ALA A 1 75 ? -20.438 23.578 26.5 1 96.31 75 ALA A CA 1
ATOM 570 C C . ALA A 1 75 ? -20.156 22.094 26.75 1 96.31 75 ALA A C 1
ATOM 572 O O . ALA A 1 75 ? -20.516 21.25 25.922 1 96.31 75 ALA A O 1
ATOM 573 N N . VAL A 1 76 ? -19.531 21.812 27.828 1 96.44 76 VAL A N 1
ATOM 574 C CA . VAL A 1 76 ? -19.234 20.438 28.203 1 96.44 76 VAL A CA 1
ATOM 575 C C . VAL A 1 76 ? -20.531 19.672 28.453 1 96.44 76 VAL A C 1
ATOM 577 O O . VAL A 1 76 ? -20.672 18.516 28 1 96.44 76 VAL A O 1
ATOM 580 N N . LYS A 1 77 ? -21.422 20.312 29.078 1 96.06 77 LYS A N 1
ATOM 581 C CA . LYS A 1 77 ? -22.719 19.703 29.375 1 96.06 77 LYS A CA 1
ATOM 582 C C . LYS A 1 77 ? -23.469 19.359 28.078 1 96.06 77 LYS A C 1
ATOM 584 O O . LYS A 1 77 ? -24.062 18.297 27.969 1 96.06 77 LYS A O 1
ATOM 589 N N . ARG A 1 78 ? -23.453 20.234 27.188 1 95.5 78 ARG A N 1
ATOM 590 C CA . ARG A 1 78 ? -24.094 20 25.891 1 95.5 78 ARG A CA 1
ATOM 591 C C . ARG A 1 78 ? -23.453 18.828 25.172 1 95.5 78 ARG A C 1
ATOM 593 O O . ARG A 1 78 ? -24.156 17.984 24.594 1 95.5 78 ARG A O 1
ATOM 600 N N . ALA A 1 79 ? -22.172 18.828 25.188 1 93.19 79 ALA A N 1
ATOM 601 C CA . ALA A 1 79 ? -21.453 17.734 24.547 1 93.19 79 ALA A CA 1
ATOM 602 C C . ALA A 1 79 ? -21.812 16.406 25.188 1 93.19 79 ALA A C 1
ATOM 604 O O . ALA A 1 79 ? -21.969 15.391 24.5 1 93.19 79 ALA A O 1
ATOM 605 N N . ALA A 1 80 ? -21.891 16.391 26.484 1 93.81 80 ALA A N 1
ATOM 606 C CA . ALA A 1 80 ? -22.203 15.188 27.234 1 93.81 80 ALA A CA 1
ATOM 607 C C . ALA A 1 80 ? -23.578 14.633 26.859 1 93.81 80 ALA A C 1
ATOM 609 O O . ALA A 1 80 ? -23.797 13.422 26.875 1 93.81 80 ALA A O 1
ATOM 610 N N . ALA A 1 81 ? -24.406 15.523 26.453 1 92.88 81 ALA A N 1
ATOM 611 C CA . ALA A 1 81 ? -25.766 15.133 26.094 1 92.88 81 ALA A CA 1
ATOM 612 C C . ALA A 1 81 ? -25.828 14.523 24.703 1 92.88 81 ALA A C 1
ATOM 614 O O . ALA A 1 81 ? -26.766 13.805 24.359 1 92.88 81 ALA A O 1
ATOM 615 N N . GLU A 1 82 ? -24.875 14.758 23.938 1 89.56 82 GLU A N 1
ATOM 616 C CA . GLU A 1 82 ? -24.891 14.383 22.516 1 89.56 82 GLU A CA 1
ATOM 617 C C . GLU A 1 82 ? -24.141 13.078 22.281 1 89.56 82 GLU A C 1
ATOM 619 O O . GLU A 1 82 ? -24.203 12.508 21.203 1 89.56 82 GLU A O 1
ATOM 624 N N . ILE A 1 83 ? -23.406 12.641 23.281 1 85.69 83 ILE A N 1
ATOM 625 C CA . ILE A 1 83 ? -22.594 11.453 23.047 1 85.69 83 ILE A CA 1
ATOM 626 C C . ILE A 1 83 ? -22.891 10.398 24.094 1 85.69 83 ILE A C 1
ATOM 628 O O . ILE A 1 83 ? -23.578 10.68 25.094 1 85.69 83 ILE A O 1
ATOM 632 N N . GLY A 1 84 ? -22.453 9.203 23.906 1 85.44 84 GLY A N 1
ATOM 633 C CA . GLY A 1 84 ? -22.75 8.109 24.812 1 85.44 84 GLY A CA 1
ATOM 634 C C . GLY A 1 84 ? -21.859 8.07 26.031 1 85.44 84 GLY A C 1
ATOM 635 O O . GLY A 1 84 ? -20.812 8.711 26.062 1 85.44 84 GLY A O 1
ATOM 636 N N . PRO A 1 85 ? -22.312 7.375 27.094 1 89.19 85 PRO A N 1
ATOM 637 C CA . PRO A 1 85 ? -21.469 7.223 28.281 1 89.19 85 PRO A CA 1
ATOM 638 C C . PRO A 1 85 ? -20.141 6.555 27.969 1 89.19 85 PRO A C 1
ATOM 640 O O . PRO A 1 85 ? -20.062 5.676 27.109 1 89.19 85 PRO A O 1
ATOM 643 N N . GLY A 1 86 ? -19.172 7.02 28.656 1 86.56 86 GLY A N 1
ATOM 644 C CA . GLY A 1 86 ? -17.859 6.422 28.469 1 86.56 86 GLY A CA 1
ATOM 645 C C . GLY A 1 86 ? -17.062 7.066 27.359 1 86.56 86 GLY A C 1
ATOM 646 O O . GLY A 1 86 ? -15.859 6.801 27.219 1 86.56 86 GLY A O 1
ATOM 647 N N . GLU A 1 87 ? -17.609 7.93 26.594 1 85.44 87 GLU A N 1
ATOM 648 C CA . GLU A 1 87 ? -16.938 8.586 25.484 1 85.44 87 GLU A CA 1
ATOM 649 C C . GLU A 1 87 ? -16.188 9.836 25.938 1 85.44 87 GLU A C 1
ATOM 651 O O . GLU A 1 87 ? -16.547 10.438 26.953 1 85.44 87 GLU A O 1
ATOM 656 N N . TRP A 1 88 ? -15.219 10.125 25.219 1 90.06 88 TRP A N 1
ATOM 657 C CA . TRP A 1 88 ? -14.391 11.281 25.547 1 90.06 88 TRP A CA 1
ATOM 658 C C . TRP A 1 88 ? -15.078 12.578 25.141 1 90.06 88 TRP A C 1
ATOM 660 O O . TRP A 1 88 ? -15.664 12.664 24.062 1 90.06 88 TRP A O 1
ATOM 670 N N . ILE A 1 89 ? -15.102 13.516 26.062 1 93.44 89 ILE A N 1
ATOM 671 C CA . ILE A 1 89 ? -15.391 14.922 25.781 1 93.44 89 ILE A CA 1
ATOM 672 C C . ILE A 1 89 ? -14.094 15.734 25.844 1 93.44 89 ILE A C 1
ATOM 674 O O . ILE A 1 89 ? -13.555 15.961 26.938 1 93.44 89 ILE A O 1
ATOM 678 N N . ILE A 1 90 ? -13.648 16.062 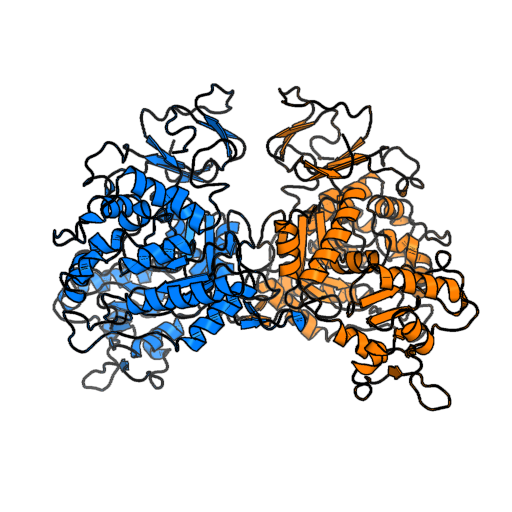24.688 1 93.5 90 ILE A N 1
ATOM 679 C CA . ILE A 1 90 ? -12.375 16.781 24.609 1 93.5 90 ILE A CA 1
ATOM 680 C C . ILE A 1 90 ? -12.602 18.219 24.172 1 93.5 90 ILE A C 1
ATOM 682 O O . ILE A 1 90 ? -13.297 18.469 23.172 1 93.5 90 ILE A O 1
ATOM 686 N N . GLY A 1 91 ? -12.148 19.141 24.938 1 93.81 91 GLY A N 1
ATOM 687 C CA . GLY A 1 91 ? -12.172 20.562 24.594 1 93.81 91 GLY A CA 1
ATOM 688 C C . GLY A 1 91 ? -10.789 21.188 24.562 1 93.81 91 GLY A C 1
ATOM 689 O O . GLY A 1 91 ? -9.867 20.703 25.219 1 93.81 91 GLY A O 1
ATOM 690 N N . SER A 1 92 ? -10.664 22.141 23.734 1 90.88 92 SER A N 1
ATOM 691 C CA . SER A 1 92 ? -9.352 22.766 23.625 1 90.88 92 SER A CA 1
ATOM 692 C C . SER A 1 92 ? -9.477 24.297 23.609 1 90.88 92 SER A C 1
ATOM 694 O O . SER A 1 92 ? -10.492 24.828 23.141 1 90.88 92 SER A O 1
ATOM 696 N N . GLY A 1 93 ? -8.445 24.938 24.234 1 85.31 93 GLY A N 1
ATOM 697 C CA . GLY A 1 93 ? -8.289 26.375 24.016 1 85.31 93 GLY A CA 1
ATOM 698 C C . GLY A 1 93 ? -8.711 27.203 25.203 1 85.31 93 GLY A C 1
ATOM 699 O O . GLY A 1 93 ? -8.664 28.438 25.156 1 85.31 93 GLY A O 1
ATOM 700 N N . TYR A 1 94 ? -9.125 26.531 26.344 1 89.69 94 TYR A N 1
ATOM 701 C CA . TYR A 1 94 ? -9.578 27.375 27.453 1 89.69 94 TYR A CA 1
ATOM 702 C C . TYR A 1 94 ? -8.414 28.141 28.062 1 89.69 94 TYR A C 1
ATOM 704 O O . TYR A 1 94 ? -7.273 27.672 28.047 1 89.69 94 TYR A O 1
ATOM 712 N N . ASP A 1 95 ? -8.609 29.297 28.438 1 85.56 95 ASP A N 1
ATOM 713 C CA . ASP A 1 95 ? -7.684 30.188 29.141 1 85.56 95 ASP A CA 1
ATOM 714 C C . ASP A 1 95 ? -8.305 30.75 30.406 1 85.56 95 ASP A C 1
ATOM 716 O O . ASP A 1 95 ? -9.141 31.656 30.359 1 85.56 95 ASP A O 1
ATOM 720 N N . GLN A 1 96 ? -7.891 30.203 31.531 1 88.94 96 GLN A N 1
ATOM 721 C CA . GLN A 1 96 ? -8.492 30.562 32.812 1 88.94 96 GLN A CA 1
ATOM 722 C C . GLN A 1 96 ? -8.383 32.062 33.062 1 88.94 96 GLN A C 1
ATOM 724 O O . GLN A 1 96 ? -9.219 32.656 33.75 1 88.94 96 GLN A O 1
ATOM 729 N N . ASN A 1 97 ? -7.359 32.656 32.469 1 82.94 97 ASN A N 1
ATOM 730 C CA . ASN A 1 97 ? -7.199 34.094 32.625 1 82.94 97 ASN A CA 1
ATOM 731 C C . ASN A 1 97 ? -8.328 34.875 31.969 1 82.94 97 ASN A C 1
ATOM 733 O O . ASN A 1 97 ? -8.641 36 32.375 1 82.94 97 ASN A O 1
ATOM 737 N N . LYS A 1 98 ? -8.891 34.281 30.906 1 86.56 98 LYS A N 1
ATOM 738 C CA . LYS A 1 98 ? -9.984 34.906 30.172 1 86.56 98 LYS A CA 1
ATOM 739 C C . LYS A 1 98 ? -11.336 34.469 30.719 1 86.56 98 LYS A C 1
ATOM 741 O O . LYS A 1 98 ? -12.375 35 30.312 1 86.56 98 LYS A O 1
ATOM 746 N N . LEU A 1 99 ? -11.273 33.562 31.609 1 90.81 99 LEU A N 1
ATOM 747 C CA . LEU A 1 99 ? -12.508 33 32.125 1 90.81 99 LEU A CA 1
ATOM 748 C C . LEU A 1 99 ? -12.75 33.469 33.562 1 90.81 99 LEU A C 1
ATOM 750 O O . LEU A 1 99 ? -13.547 32.844 34.281 1 90.81 99 LEU A O 1
ATOM 754 N N . GLY A 1 100 ? -12.07 34.469 34 1 87.38 100 GLY A N 1
ATOM 755 C CA . GLY A 1 100 ? -12.273 34.969 35.344 1 87.38 100 GLY A CA 1
ATOM 756 C C . GLY A 1 100 ? -11.172 34.594 36.312 1 87.38 100 GLY A C 1
ATOM 757 O O . GLY A 1 100 ? -11.25 34.906 37.5 1 87.38 100 GLY A O 1
ATOM 758 N N . GLY A 1 101 ? -10.109 33.875 35.781 1 83.69 101 GLY A N 1
ATOM 759 C CA . GLY A 1 101 ? -8.93 33.625 36.594 1 83.69 101 GLY A CA 1
ATOM 760 C C . GLY A 1 101 ? -8.859 32.188 37.094 1 83.69 101 GLY A C 1
ATOM 761 O O . GLY A 1 101 ? -7.789 31.719 37.5 1 83.69 101 GLY A O 1
ATOM 762 N N . ASP A 1 102 ? -9.961 31.469 37.125 1 90.5 102 ASP A N 1
ATOM 763 C CA . ASP A 1 102 ? -10 30.125 37.688 1 90.5 102 ASP A CA 1
ATOM 764 C C . ASP A 1 102 ? -10.023 29.062 36.594 1 90.5 102 ASP A C 1
ATOM 766 O O . ASP A 1 102 ? -10.609 29.281 35.531 1 90.5 102 ASP A O 1
ATOM 770 N N . HIS A 1 103 ? -9.32 27.969 36.875 1 95.5 103 HIS A N 1
ATOM 771 C CA . HIS A 1 103 ? -9.438 26.797 36 1 95.5 103 HIS A CA 1
ATOM 772 C C . HIS A 1 103 ? -10.742 26.062 36.25 1 95.5 103 HIS A C 1
ATOM 774 O O . HIS A 1 103 ? -11.312 26.141 37.344 1 95.5 103 HIS A O 1
ATOM 780 N N . PRO A 1 104 ? -11.25 25.328 35.188 1 96.12 104 PRO A N 1
ATOM 781 C CA . PRO A 1 104 ? -12.305 24.375 35.5 1 96.12 104 PRO A CA 1
ATOM 782 C C . PRO A 1 104 ? -11.891 23.359 36.562 1 96.12 104 PRO A C 1
ATOM 784 O O . PRO A 1 104 ? -10.695 23.172 36.812 1 96.12 104 PRO A O 1
ATOM 787 N N . THR A 1 105 ? -12.883 22.766 37.188 1 95 105 THR A N 1
ATOM 788 C CA . THR A 1 105 ? -12.539 21.828 38.25 1 95 105 THR A CA 1
ATOM 789 C C . THR A 1 105 ? -13.148 20.453 37.969 1 95 105 THR A C 1
ATOM 791 O O . THR A 1 105 ? -14.234 20.344 37.406 1 95 105 THR A O 1
ATOM 794 N N . ARG A 1 106 ? -12.43 19.5 38.5 1 96.44 106 ARG A N 1
ATOM 795 C CA . ARG A 1 106 ? -12.906 18.125 38.406 1 96.44 106 ARG A CA 1
ATOM 796 C C . ARG A 1 106 ? -14.289 17.969 39.031 1 96.44 106 ARG A C 1
ATOM 798 O O . ARG A 1 106 ? -15.141 17.266 38.5 1 96.44 106 ARG A O 1
ATOM 805 N N . ALA A 1 107 ? -14.484 18.609 40.125 1 95.25 107 ALA A N 1
ATOM 806 C CA . ALA A 1 107 ? -15.742 18.484 40.844 1 95.25 107 ALA A CA 1
ATOM 807 C C . ALA A 1 107 ? -16.922 18.906 39.969 1 95.25 107 ALA A C 1
ATOM 809 O O . ALA A 1 107 ? -17.938 18.219 39.906 1 95.25 107 ALA A O 1
ATOM 810 N N . ARG A 1 108 ? -16.797 20.016 39.375 1 96.69 108 ARG A N 1
ATOM 811 C CA . ARG A 1 108 ? -17.875 20.516 38.531 1 96.69 108 ARG A CA 1
ATOM 812 C C . ARG A 1 108 ? -18.016 19.656 37.25 1 96.69 108 ARG A C 1
ATOM 814 O O . ARG A 1 108 ? -19.141 19.422 36.781 1 96.69 108 ARG A O 1
ATOM 821 N N . LEU A 1 109 ? -16.891 19.281 36.656 1 97.69 109 LEU A N 1
ATOM 822 C CA . LEU A 1 109 ? -16.938 18.422 35.469 1 97.69 109 LEU A CA 1
ATOM 823 C C . LEU A 1 109 ? -17.641 17.109 35.781 1 97.69 109 LEU A C 1
ATOM 825 O O . LEU A 1 109 ? -18.406 16.594 34.969 1 97.69 109 LEU A O 1
ATOM 829 N N . ASP A 1 110 ? -17.422 16.625 37 1 96.69 110 ASP A N 1
ATOM 830 C CA . ASP A 1 110 ? -18.062 15.375 37.406 1 96.69 110 ASP A CA 1
ATOM 831 C C . ASP A 1 110 ? -19.562 15.555 37.562 1 96.69 110 ASP A C 1
ATOM 833 O O . ASP A 1 110 ? -20.328 14.609 37.375 1 96.69 110 ASP A O 1
ATOM 837 N N . GLU A 1 111 ? -19.891 16.703 37.938 1 96.56 111 GLU A N 1
ATOM 838 C CA . GLU A 1 111 ? -21.312 17 38.094 1 96.56 111 GLU A CA 1
ATOM 839 C C . GLU A 1 111 ? -22.031 17.062 36.75 1 96.56 111 GLU A C 1
ATOM 841 O O . GLU A 1 111 ? -23.141 16.516 36.625 1 96.56 111 GLU A O 1
ATOM 846 N N . ILE A 1 112 ? -21.5 17.594 35.781 1 96.44 112 ILE A N 1
ATOM 847 C CA . ILE A 1 112 ? -22.203 17.906 34.531 1 96.44 112 ILE A CA 1
ATOM 848 C C . ILE A 1 112 ? -21.969 16.797 33.531 1 96.44 112 ILE A C 1
ATOM 850 O O . ILE A 1 112 ? -22.734 16.656 32.562 1 96.44 112 ILE A O 1
ATOM 854 N N . ALA A 1 113 ? -20.922 16.016 33.688 1 95.94 113 ALA A N 1
ATOM 855 C CA . ALA A 1 113 ? -20.594 14.922 32.781 1 95.94 113 ALA A CA 1
ATOM 856 C C . ALA A 1 113 ? -20.078 13.711 33.562 1 95.94 113 ALA A C 1
ATOM 858 O O . ALA A 1 113 ? -18.984 13.211 33.281 1 95.94 113 ALA A O 1
ATOM 859 N N . PRO A 1 114 ? -20.938 13.164 34.406 1 92.06 114 PRO A N 1
ATOM 860 C CA . PRO A 1 114 ? -20.484 12.125 35.344 1 92.06 114 PRO A CA 1
ATOM 861 C C . PRO A 1 114 ? -20.125 10.82 34.625 1 92.06 114 PRO A C 1
ATOM 863 O O . PRO A 1 114 ? -19.406 9.984 35.188 1 92.06 114 PRO A O 1
ATOM 866 N N . ARG A 1 115 ? -20.547 10.586 33.469 1 91.12 115 ARG A N 1
ATOM 867 C CA . ARG A 1 115 ? -20.375 9.297 32.812 1 91.12 115 ARG A CA 1
ATOM 868 C C . ARG A 1 115 ? -19.438 9.422 31.609 1 91.12 115 ARG A C 1
ATOM 870 O O . ARG A 1 115 ? -19.422 8.562 30.734 1 91.12 115 ARG A O 1
ATOM 877 N N . HIS A 1 116 ? -18.719 10.547 31.594 1 94.56 116 HIS A N 1
ATOM 878 C CA . HIS A 1 116 ? -17.875 10.812 30.438 1 94.56 116 HIS A CA 1
ATOM 879 C C . HIS A 1 116 ? -16.438 11.078 30.859 1 94.56 116 HIS A C 1
ATOM 881 O O . HIS A 1 116 ? -16.172 11.445 32 1 94.56 116 HIS A O 1
ATOM 887 N N . LEU A 1 117 ? -15.562 10.758 29.984 1 94.44 117 LEU A N 1
ATOM 888 C CA . LEU A 1 117 ? -14.172 11.156 30.172 1 94.44 117 LEU A CA 1
ATOM 889 C C . LEU A 1 117 ? -13.93 12.555 29.625 1 94.44 117 LEU A C 1
ATOM 891 O O . LEU A 1 117 ? -13.977 12.773 28.406 1 94.44 117 LEU A O 1
ATOM 895 N N . VAL A 1 118 ? -13.641 13.5 30.547 1 96.06 118 VAL A N 1
ATOM 896 C CA . VAL A 1 118 ? -13.531 14.898 30.141 1 96.06 118 VAL A CA 1
ATOM 897 C C . VAL A 1 118 ? -12.062 15.32 30.156 1 96.06 118 VAL A C 1
ATOM 899 O O . VAL A 1 118 ? -11.352 15.094 31.141 1 96.06 118 VAL A O 1
ATOM 902 N N . TRP A 1 119 ? -11.625 15.836 29.078 1 95.69 119 TRP A N 1
ATOM 903 C CA . TRP A 1 119 ? -10.266 16.344 28.906 1 95.69 119 TRP A CA 1
ATOM 904 C C . TRP A 1 119 ? -10.273 17.719 28.266 1 95.69 119 TRP A C 1
ATOM 906 O O . TRP A 1 119 ? -10.562 17.859 27.078 1 95.69 119 TRP A O 1
ATOM 916 N N . LEU A 1 120 ? -9.914 18.766 29.031 1 95.94 120 LEU A N 1
ATOM 917 C CA . LEU A 1 120 ? -9.914 20.141 28.562 1 95.94 120 LEU A CA 1
ATOM 918 C C . LEU A 1 120 ? -8.492 20.688 28.469 1 95.94 120 LEU A C 1
ATOM 920 O O . LEU A 1 120 ? -7.82 20.875 29.484 1 95.94 120 LEU A O 1
ATOM 924 N N . LYS A 1 121 ? -8.117 20.922 27.281 1 91 121 LYS A N 1
ATOM 925 C CA . LYS A 1 121 ? -6.75 21.344 27 1 91 121 LYS A CA 1
ATOM 926 C C . LYS A 1 121 ? -6.625 22.875 27.094 1 91 121 LYS A C 1
ATOM 928 O O . LYS A 1 121 ? -7.434 23.594 26.516 1 91 121 LYS A O 1
ATOM 933 N N . HIS A 1 122 ? -5.684 23.359 27.859 1 88.12 122 HIS A N 1
ATOM 934 C CA . HIS A 1 122 ? -5.414 24.781 28 1 88.12 122 HIS A CA 1
ATOM 935 C C . HIS A 1 122 ? -4.75 25.344 26.734 1 88.12 122 HIS A C 1
ATOM 937 O O . HIS A 1 122 ? -4.023 24.625 26.047 1 88.12 122 HIS A O 1
ATOM 943 N N . THR A 1 123 ? -5.031 26.547 26.391 1 75.62 123 THR A N 1
ATOM 944 C CA . THR A 1 123 ? -4.543 27.219 25.203 1 75.62 123 THR A CA 1
ATOM 945 C C . THR A 1 123 ? -3.018 27.188 25.141 1 75.62 123 THR A C 1
ATOM 947 O O . THR A 1 123 ? -2.428 27.172 24.062 1 75.62 123 THR A O 1
ATOM 950 N N . SER A 1 124 ? -2.389 27.078 26.359 1 66.06 124 SER A N 1
ATOM 951 C CA . SER A 1 124 ? -0.932 27.125 26.406 1 66.06 124 SER A CA 1
ATOM 952 C C . SER A 1 124 ? -0.327 25.781 26.031 1 66.06 124 SER A C 1
ATOM 954 O O . SER A 1 124 ? 0.86 25.688 25.703 1 66.06 124 SER A O 1
ATOM 956 N N . GLY A 1 125 ? -1.097 24.719 26.031 1 74.81 125 GLY A N 1
ATOM 957 C CA . GLY A 1 125 ? -0.623 23.375 25.75 1 74.81 125 GLY A CA 1
ATOM 958 C C . GLY A 1 125 ? 0.155 22.766 26.906 1 74.81 125 GLY A C 1
ATOM 959 O O . GLY A 1 125 ? 0.5 21.578 26.859 1 74.81 125 GLY A O 1
ATOM 960 N N . HIS A 1 126 ? 0.446 23.484 27.969 1 76.69 126 HIS A N 1
ATOM 961 C CA . HIS A 1 126 ? 1.285 23.031 29.062 1 76.69 126 HIS A CA 1
ATOM 962 C C . HIS A 1 126 ? 0.439 22.516 30.234 1 76.69 126 HIS A C 1
ATOM 964 O O . HIS A 1 126 ? 0.974 22.141 31.281 1 76.69 126 HIS A O 1
ATOM 970 N N . MET A 1 127 ? -0.806 22.562 30.078 1 85.56 127 MET A N 1
ATOM 971 C CA . MET A 1 127 ? -1.68 22.094 31.156 1 85.56 127 MET A CA 1
ATOM 972 C C . MET A 1 127 ? -3.041 21.672 30.594 1 85.56 127 MET A C 1
ATOM 974 O O . MET A 1 127 ? -3.381 22.016 29.469 1 85.56 127 MET A O 1
ATOM 978 N N . CYS A 1 128 ? -3.686 20.922 31.266 1 93.88 128 CYS A N 1
ATOM 979 C CA . CYS A 1 128 ? -5.051 20.516 30.953 1 93.88 128 CYS A CA 1
ATOM 980 C C . CYS A 1 128 ? -5.832 20.188 32.219 1 93.88 128 CYS A C 1
ATOM 982 O O . CYS A 1 128 ? -5.25 20.094 33.312 1 93.88 128 CYS A O 1
ATOM 984 N N . VAL A 1 129 ? -7.152 20.234 32.125 1 96.19 129 VAL A N 1
ATOM 985 C CA . VAL A 1 129 ? -8.031 19.812 33.219 1 96.19 129 VAL A CA 1
ATOM 986 C C . VAL A 1 129 ? -8.805 18.562 32.812 1 96.19 129 VAL A C 1
ATOM 988 O O . VAL A 1 129 ? -9.281 18.469 31.672 1 96.19 129 VAL A O 1
ATOM 991 N N . VAL A 1 130 ? -8.836 17.641 33.719 1 97 130 VAL A N 1
ATOM 992 C CA . VAL A 1 130 ? -9.555 16.422 33.438 1 97 130 VAL A CA 1
ATOM 993 C C . VAL A 1 130 ? -10.617 16.172 34.5 1 97 130 VAL A C 1
ATOM 995 O O . VAL A 1 130 ? -10.547 16.734 35.594 1 97 130 VAL A O 1
ATOM 998 N N . GLY A 1 131 ? -11.672 15.414 34.125 1 95.88 131 GLY A N 1
ATOM 999 C CA . GLY A 1 131 ? -12.695 15.016 35.094 1 95.88 131 GLY A CA 1
ATOM 1000 C C . GLY A 1 131 ? -12.281 13.867 35.969 1 95.88 131 GLY A C 1
ATOM 1001 O O . GLY A 1 131 ? -11.164 13.344 35.844 1 95.88 131 GLY A O 1
ATOM 1002 N N . GLY A 1 132 ? -13.172 13.531 36.844 1 95 132 GLY A N 1
ATOM 1003 C CA . GLY A 1 132 ? -12.898 12.484 37.844 1 95 132 GLY A CA 1
ATOM 1004 C C . GLY A 1 132 ? -12.719 11.117 37.188 1 95 132 GLY A C 1
ATOM 1005 O O . GLY A 1 132 ? -11.867 10.336 37.625 1 95 132 GLY A O 1
ATOM 1006 N N . ALA A 1 133 ? -13.531 10.82 36.219 1 94.19 133 ALA A N 1
ATOM 1007 C CA . ALA A 1 133 ? -13.445 9.523 35.562 1 94.19 133 ALA A CA 1
ATOM 1008 C C . ALA A 1 133 ? -12.062 9.312 34.969 1 94.19 133 ALA A C 1
ATOM 1010 O O . ALA A 1 133 ? -11.547 8.188 34.969 1 94.19 133 ALA A O 1
ATOM 1011 N N . VAL A 1 134 ? -11.43 10.352 34.438 1 94.38 134 VAL A N 1
ATOM 1012 C CA . VAL A 1 134 ? -10.086 10.281 33.875 1 94.38 134 VAL A CA 1
ATOM 1013 C C . VAL A 1 134 ? -9.062 10.055 35 1 94.38 134 VAL A C 1
ATOM 1015 O O . VAL A 1 134 ? -8.164 9.219 34.844 1 94.38 134 VAL A O 1
ATOM 1018 N N . LEU A 1 135 ? -9.242 10.75 36.062 1 94.44 135 LEU A N 1
ATOM 1019 C CA . LEU A 1 135 ? -8.336 10.617 37.188 1 94.44 135 LEU A CA 1
ATOM 1020 C C . LEU A 1 135 ? -8.414 9.219 37.812 1 94.44 135 LEU A C 1
ATOM 1022 O O . LEU A 1 135 ? -7.398 8.664 38.219 1 94.44 135 LEU A O 1
ATOM 1026 N N . ASP A 1 136 ? -9.555 8.695 37.781 1 93.12 136 ASP A N 1
ATOM 1027 C CA . ASP A 1 136 ? -9.75 7.348 38.312 1 93.12 136 ASP A CA 1
ATOM 1028 C C . ASP A 1 136 ? -9.055 6.305 37.438 1 93.12 136 ASP A C 1
ATOM 1030 O O . ASP A 1 136 ? -8.555 5.297 37.969 1 93.12 136 ASP A O 1
ATOM 1034 N N . ALA A 1 137 ? -9.094 6.539 36.219 1 91 137 ALA A N 1
ATOM 1035 C CA . ALA A 1 137 ? -8.547 5.578 35.25 1 91 137 ALA A CA 1
ATOM 1036 C C . ALA A 1 137 ? -7.035 5.746 35.125 1 91 137 ALA A C 1
ATOM 1038 O O . ALA A 1 137 ? -6.336 4.816 34.719 1 91 137 ALA A O 1
ATOM 1039 N N . ALA A 1 138 ? -6.543 6.898 35.438 1 91.06 138 ALA A N 1
ATOM 1040 C CA . ALA A 1 138 ? -5.125 7.211 35.25 1 91.06 138 ALA A CA 1
ATOM 1041 C C . ALA A 1 138 ? -4.285 6.629 36.406 1 91.06 138 ALA A C 1
ATOM 1043 O O . ALA A 1 138 ? -4.742 6.535 37.531 1 91.06 138 ALA A O 1
ATOM 1044 N N . ASP A 1 139 ? -3.111 6.184 36.094 1 90.38 139 ASP A N 1
ATOM 1045 C CA . ASP A 1 139 ? -2.15 5.781 37.094 1 90.38 139 ASP A CA 1
ATOM 1046 C C . ASP A 1 139 ? -1.425 6.996 37.688 1 90.38 139 ASP A C 1
ATOM 1048 O O . ASP A 1 139 ? -0.351 7.371 37.219 1 90.38 139 ASP A O 1
ATOM 1052 N N . LEU A 1 140 ? -1.998 7.48 38.812 1 91.19 140 LEU A N 1
ATOM 1053 C CA . LEU A 1 140 ? -1.516 8.734 39.375 1 91.19 140 LEU A CA 1
ATOM 1054 C C . LEU A 1 140 ? -0.159 8.539 40.062 1 91.19 140 LEU A C 1
ATOM 1056 O O . LEU A 1 140 ? 0.523 9.516 40.375 1 91.19 140 LEU A O 1
ATOM 1060 N N . ASP A 1 141 ? 0.33 7.27 40.094 1 88.12 141 ASP A N 1
ATOM 1061 C CA . ASP A 1 141 ? 1.647 6.973 40.656 1 88.12 141 ASP A CA 1
ATOM 1062 C C . ASP A 1 141 ? 2.719 6.992 39.562 1 88.12 141 ASP A C 1
ATOM 1064 O O . ASP A 1 141 ? 3.914 6.992 39.844 1 88.12 141 ASP A O 1
ATOM 1068 N N . ALA A 1 142 ? 2.316 7.027 38.375 1 87.69 142 ALA A N 1
ATOM 1069 C CA . ALA A 1 142 ? 3.23 6.961 37.219 1 87.69 142 ALA A CA 1
ATOM 1070 C C . ALA A 1 142 ? 3.363 8.32 36.562 1 87.69 142 ALA A C 1
ATOM 1072 O O . ALA A 1 142 ? 3.506 8.398 35.312 1 87.69 142 ALA A O 1
ATOM 1073 N N . VAL A 1 143 ? 3.205 9.352 37.375 1 85.88 143 VAL A N 1
ATOM 1074 C CA . VAL A 1 143 ? 3.373 10.688 36.812 1 85.88 143 VAL A CA 1
ATOM 1075 C C . VAL A 1 143 ? 4.812 10.875 36.344 1 85.88 143 VAL A C 1
ATOM 1077 O O . VAL A 1 143 ? 5.754 10.695 37.125 1 85.88 143 VAL A O 1
ATOM 1080 N N . PRO A 1 144 ? 5.004 11.086 35.125 1 84.69 144 PRO A N 1
ATOM 1081 C CA . PRO A 1 144 ? 6.367 11.273 34.625 1 84.69 144 PRO A CA 1
ATOM 1082 C C . PRO A 1 144 ? 7.094 12.43 35.312 1 84.69 144 PRO A C 1
ATOM 1084 O O . PRO A 1 144 ? 6.449 13.344 35.812 1 84.69 144 PRO A O 1
ATOM 1087 N N . GLU A 1 145 ? 8.391 12.312 35.25 1 81 145 GLU A N 1
ATOM 1088 C CA . GLU A 1 145 ? 9.203 13.398 35.781 1 81 145 GLU A CA 1
ATOM 1089 C C . GLU A 1 145 ? 8.867 14.727 35.094 1 81 145 GLU A C 1
ATOM 1091 O O . GLU A 1 145 ? 8.688 14.789 33.875 1 81 145 GLU A O 1
ATOM 1096 N N . GLY A 1 146 ? 8.656 15.742 36 1 81.19 146 GLY A N 1
ATOM 1097 C CA . GLY A 1 146 ? 8.328 17.062 35.469 1 81.19 146 GLY A CA 1
ATOM 1098 C C . GLY A 1 146 ? 6.836 17.312 35.375 1 81.19 146 GLY A C 1
ATOM 1099 O O . GLY A 1 146 ? 6.402 18.406 35.031 1 81.19 146 GLY A O 1
ATOM 1100 N N . GLY A 1 147 ? 6.055 16.312 35.719 1 87.25 147 GLY A N 1
ATOM 1101 C CA . GLY A 1 147 ? 4.609 16.438 35.75 1 87.25 147 GLY A CA 1
ATOM 1102 C C . GLY A 1 147 ? 4.059 16.688 37.125 1 87.25 147 GLY A C 1
ATOM 1103 O O . GLY A 1 147 ? 4.625 16.203 38.125 1 87.25 147 GLY A O 1
ATOM 1104 N N . VAL A 1 148 ? 2.947 17.469 37.188 1 88.44 148 VAL A N 1
ATOM 1105 C CA . VAL A 1 148 ? 2.326 17.75 38.469 1 88.44 148 VAL A CA 1
ATOM 1106 C C . VAL A 1 148 ? 0.819 17.531 38.375 1 88.44 148 VAL A C 1
ATOM 1108 O O . VAL A 1 148 ? 0.156 18.062 37.5 1 88.44 148 VAL A O 1
ATOM 1111 N N . VAL A 1 149 ? 0.348 16.719 39.281 1 95 149 VAL A N 1
ATOM 1112 C CA . VAL A 1 149 ? -1.085 16.625 39.531 1 95 149 VAL A CA 1
ATOM 1113 C C . VAL A 1 149 ? -1.473 17.562 40.656 1 95 149 VAL A C 1
ATOM 1115 O O . VAL A 1 149 ? -1.122 17.344 41.812 1 95 149 VAL A O 1
ATOM 1118 N N . VAL A 1 150 ? -2.215 18.594 40.25 1 93.25 150 VAL A N 1
ATOM 1119 C CA . VAL A 1 150 ? -2.539 19.625 41.25 1 93.25 150 VAL A CA 1
ATOM 1120 C C . VAL A 1 150 ? -3.604 19.094 42.219 1 93.25 150 VAL A C 1
ATOM 1122 O O . VAL A 1 150 ? -4.613 18.531 41.781 1 93.25 150 VAL A O 1
ATOM 1125 N N . ARG A 1 151 ? -3.367 19.266 43.438 1 94.94 151 ARG A N 1
ATOM 1126 C CA . ARG A 1 151 ? -4.277 18.797 44.5 1 94.94 151 ARG A CA 1
ATOM 1127 C C . ARG A 1 151 ? -4.758 19.969 45.344 1 94.94 151 ARG A C 1
ATOM 1129 O O . ARG A 1 151 ? -4.074 21 45.469 1 94.94 151 ARG A O 1
ATOM 1136 N N . ASP A 1 152 ? -5.957 19.812 45.906 1 93.12 152 ASP A N 1
ATOM 1137 C CA . ASP A 1 152 ? -6.477 20.844 46.812 1 93.12 152 ASP A CA 1
ATOM 1138 C C . ASP A 1 152 ? -5.906 20.703 48.219 1 93.12 152 ASP A C 1
ATOM 1140 O O . ASP A 1 152 ? -4.98 19.922 48.438 1 93.12 152 ASP A O 1
ATOM 1144 N N . ASP A 1 153 ? -6.398 21.578 49.094 1 92.69 153 ASP A N 1
ATOM 1145 C CA . ASP A 1 153 ? -5.879 21.656 50.438 1 92.69 153 ASP A CA 1
ATOM 1146 C C . ASP A 1 153 ? -6.074 20.328 51.188 1 92.69 153 ASP A C 1
ATOM 1148 O O . ASP A 1 153 ? -5.355 20.031 52.125 1 92.69 153 ASP A O 1
ATOM 1152 N N . GLU A 1 154 ? -7 19.531 50.719 1 94.62 154 GLU A N 1
ATOM 1153 C CA . GLU A 1 154 ? -7.297 18.25 51.344 1 94.62 154 GLU A CA 1
ATOM 1154 C C . GLU A 1 154 ? -6.535 17.125 50.688 1 94.62 154 GLU A C 1
ATOM 1156 O O . GLU A 1 154 ? -6.699 15.953 51.031 1 94.62 154 GLU A O 1
ATOM 1161 N N . GLY A 1 155 ? -5.754 17.438 49.656 1 93.69 155 GLY A N 1
ATOM 1162 C CA . GLY A 1 155 ? -4.949 16.453 48.969 1 93.69 155 GLY A CA 1
ATOM 1163 C C . GLY A 1 155 ? -5.684 15.789 47.812 1 93.69 155 GLY A C 1
ATOM 1164 O O . GLY A 1 155 ? -5.18 14.836 47.219 1 93.69 155 GLY A O 1
ATOM 1165 N N . VAL A 1 156 ? -6.805 16.188 47.531 1 94.44 156 VAL A N 1
ATOM 1166 C CA . VAL A 1 156 ? -7.605 15.602 46.469 1 94.44 156 VAL A CA 1
ATOM 1167 C C . VAL A 1 156 ? -7.223 16.234 45.125 1 94.44 156 VAL A C 1
ATOM 1169 O O . VAL A 1 156 ? -7.168 17.469 45.031 1 94.44 156 VAL A O 1
ATOM 1172 N N . PRO A 1 157 ? -6.996 15.406 44.125 1 95.88 157 PRO A N 1
ATOM 1173 C CA . PRO A 1 157 ? -6.684 15.977 42.812 1 95.88 157 PRO A CA 1
ATOM 1174 C C . PRO A 1 157 ? -7.789 16.891 42.281 1 95.88 157 PRO A C 1
ATOM 1176 O O . PRO A 1 157 ? -8.961 16.5 42.312 1 95.88 157 PRO A O 1
ATOM 1179 N N . THR A 1 158 ? -7.449 18.047 41.75 1 95.81 158 THR A N 1
ATOM 1180 C CA . THR A 1 158 ? -8.406 19.047 41.312 1 95.81 158 THR A CA 1
ATOM 1181 C C . THR A 1 158 ? -8.82 18.781 39.844 1 95.81 158 THR A C 1
ATOM 1183 O O . THR A 1 158 ? -9.805 19.344 39.375 1 95.81 158 THR A O 1
ATOM 1186 N N . GLY A 1 159 ? -8.016 17.938 39.156 1 96.69 159 GLY A N 1
ATOM 1187 C CA . GLY A 1 159 ? -8.18 17.703 37.719 1 96.69 159 GLY A CA 1
ATOM 1188 C C . GLY A 1 159 ? -7.141 18.422 36.875 1 96.69 159 GLY A C 1
ATOM 1189 O O . GLY A 1 159 ? -6.941 18.062 35.719 1 96.69 159 GLY A O 1
ATOM 1190 N N . LEU A 1 160 ? -6.512 19.406 37.438 1 95.75 160 LEU A N 1
ATOM 1191 C CA . LEU A 1 160 ? -5.504 20.172 36.719 1 95.75 160 LEU A CA 1
ATOM 1192 C C . LEU A 1 160 ? -4.191 19.406 36.625 1 95.75 160 LEU A C 1
ATOM 1194 O O . LEU A 1 160 ? -3.631 19 37.656 1 95.75 160 LEU A O 1
ATOM 1198 N N . LEU A 1 161 ? -3.77 19.109 35.438 1 94.31 161 LEU A N 1
ATOM 1199 C CA . LEU A 1 161 ? -2.5 18.453 35.156 1 94.31 161 LEU A CA 1
ATOM 1200 C C . LEU A 1 161 ? -1.53 19.438 34.5 1 94.31 161 LEU A C 1
ATOM 1202 O O . LEU A 1 161 ? -1.89 20.109 33.531 1 94.31 161 LEU A O 1
ATOM 1206 N N . LEU A 1 162 ? -0.352 19.453 35.031 1 85.88 162 LEU A N 1
ATOM 1207 C CA . LEU A 1 162 ? 0.644 20.375 34.5 1 85.88 162 LEU A CA 1
ATOM 1208 C C . LEU A 1 162 ? 1.782 19.625 33.812 1 85.88 162 LEU A C 1
ATOM 1210 O O . LEU A 1 162 ? 2.207 18.562 34.312 1 85.88 162 LEU A O 1
ATOM 1214 N N . GLU A 1 163 ? 2.176 20.078 32.719 1 82 163 GLU A N 1
ATOM 1215 C CA . GLU A 1 163 ? 3.365 19.625 32.031 1 82 163 GLU A CA 1
ATOM 1216 C C . GLU A 1 163 ? 3.305 18.109 31.781 1 82 163 GLU A C 1
ATOM 1218 O O . GLU A 1 163 ? 2.336 17.609 31.203 1 82 163 GLU A O 1
ATOM 1223 N N . GLN A 1 164 ? 4.277 17.328 32.219 1 81.38 164 GLN A N 1
ATOM 1224 C CA . GLN A 1 164 ? 4.398 15.93 31.828 1 81.38 164 GLN A CA 1
ATOM 1225 C C . GLN A 1 164 ? 3.27 15.094 32.406 1 81.38 164 GLN A C 1
ATOM 1227 O O . GLN A 1 164 ? 3.051 13.953 32 1 81.38 164 GLN A O 1
ATOM 1232 N N . ALA A 1 165 ? 2.566 15.68 33.344 1 88.06 165 ALA A N 1
ATOM 1233 C CA . ALA A 1 165 ? 1.428 14.953 33.906 1 88.06 165 ALA A CA 1
ATOM 1234 C C . ALA A 1 165 ? 0.337 14.75 32.844 1 88.06 165 ALA A C 1
ATOM 1236 O O . ALA A 1 165 ? -0.513 13.867 33 1 88.06 165 ALA A O 1
ATOM 1237 N N . GLN A 1 166 ? 0.432 15.539 31.781 1 86.56 166 GLN A N 1
ATOM 1238 C CA . GLN A 1 166 ? -0.545 15.406 30.703 1 86.56 166 GLN A CA 1
ATOM 1239 C C . GLN A 1 166 ? -0.385 14.07 29.984 1 86.56 166 GLN A C 1
ATOM 1241 O O . GLN A 1 166 ? -1.317 13.594 29.328 1 86.56 166 GLN A O 1
ATOM 1246 N N . GLU A 1 167 ? 0.749 13.484 30.125 1 85.19 167 GLU A N 1
ATOM 1247 C CA . GLU A 1 167 ? 1.017 12.188 29.5 1 85.19 167 GLU A CA 1
ATOM 1248 C C . GLU A 1 167 ? 0.095 11.109 30.047 1 85.19 167 GLU A C 1
ATOM 1250 O O . GLU A 1 167 ? -0.185 10.117 29.375 1 85.19 167 GLU A O 1
ATOM 1255 N N . LEU A 1 168 ? -0.337 11.352 31.312 1 89.06 168 LEU A N 1
ATOM 1256 C CA . LEU A 1 168 ? -1.271 10.398 31.906 1 89.06 168 LEU A CA 1
ATOM 1257 C C . LEU A 1 168 ? -2.525 10.266 31.047 1 89.06 168 LEU A C 1
ATOM 1259 O O . LEU A 1 168 ? -3.041 9.156 30.875 1 89.06 168 LEU A O 1
ATOM 1263 N N . VAL A 1 169 ? -2.963 11.383 30.531 1 88.62 169 VAL A N 1
ATOM 1264 C CA . VAL A 1 169 ? -4.172 11.391 29.719 1 88.62 169 VAL A CA 1
ATOM 1265 C C . VAL A 1 169 ? -3.855 10.875 28.312 1 88.62 169 VAL A C 1
ATOM 1267 O O . VAL A 1 169 ? -4.621 10.094 27.75 1 88.62 169 VAL A O 1
ATOM 1270 N N . GLN A 1 170 ? -2.744 11.266 27.812 1 82.5 170 GLN A N 1
ATOM 1271 C CA . GLN A 1 170 ? -2.359 10.875 26.453 1 82.5 170 GLN A CA 1
ATOM 1272 C C . GLN A 1 170 ? -2.244 9.359 26.344 1 82.5 170 GLN A C 1
ATOM 1274 O O . GLN A 1 170 ? -2.652 8.773 25.328 1 82.5 170 GLN A O 1
ATOM 1279 N N . ARG A 1 171 ? -1.723 8.758 27.344 1 80.69 171 ARG A N 1
ATOM 1280 C CA . ARG A 1 171 ? -1.555 7.312 27.375 1 80.69 171 ARG A CA 1
ATOM 1281 C C . ARG A 1 171 ? -2.906 6.605 27.391 1 80.69 171 ARG A C 1
ATOM 1283 O O . ARG A 1 171 ? -3.01 5.445 26.969 1 80.69 171 ARG A O 1
ATOM 1290 N N . MET A 1 172 ? -3.902 7.324 27.875 1 83 172 MET A N 1
ATOM 1291 C CA . MET A 1 172 ? -5.242 6.746 27.938 1 83 172 MET A CA 1
ATOM 1292 C C . MET A 1 172 ? -5.949 6.859 26.594 1 83 172 MET A C 1
ATOM 1294 O O . MET A 1 172 ? -6.824 6.055 26.281 1 83 172 MET A O 1
ATOM 1298 N N . VAL A 1 173 ? -5.496 7.809 25.969 1 82.19 173 VAL A N 1
ATOM 1299 C CA . VAL A 1 173 ? -6.211 8.102 24.734 1 82.19 173 VAL A CA 1
ATOM 1300 C C . VAL A 1 173 ? -5.539 7.387 23.562 1 82.19 173 VAL A C 1
ATOM 1302 O O . VAL A 1 173 ? -6.215 6.926 22.641 1 82.19 173 VAL A O 1
ATOM 1305 N N . LYS A 1 174 ? -4.246 7.223 23.625 1 84.19 174 LYS A N 1
ATOM 1306 C CA . LYS A 1 174 ? -3.516 6.566 22.547 1 84.19 174 LYS A CA 1
ATOM 1307 C C . LYS A 1 174 ? -3.221 5.109 22.891 1 84.19 174 LYS A C 1
ATOM 1309 O O . LYS A 1 174 ? -2.939 4.781 24.047 1 84.19 174 LYS A O 1
ATOM 1314 N N . PRO A 1 175 ? -3.268 4.242 21.938 1 89.62 175 PRO A N 1
ATOM 1315 C CA . PRO A 1 175 ? -3.607 4.5 20.531 1 89.62 175 PRO A CA 1
ATOM 1316 C C . PRO A 1 175 ? -5.102 4.711 20.312 1 89.62 175 PRO A C 1
ATOM 1318 O O . PRO A 1 175 ? -5.922 4.031 20.938 1 89.62 175 PRO A O 1
ATOM 1321 N N . TYR A 1 176 ? -5.418 5.699 19.484 1 90.19 176 TYR A N 1
ATOM 1322 C CA . TYR A 1 176 ? -6.812 5.898 19.109 1 90.19 176 TYR A CA 1
ATOM 1323 C C . TYR A 1 176 ? -7.34 4.707 18.328 1 90.19 176 TYR A C 1
ATOM 1325 O O . TYR A 1 176 ? -6.59 4.051 17.594 1 90.19 176 TYR A O 1
ATOM 1333 N N . SER A 1 177 ? -8.617 4.441 18.516 1 91.06 177 SER A N 1
ATOM 1334 C CA . SER A 1 177 ? -9.227 3.357 17.75 1 91.06 177 SER A CA 1
ATOM 1335 C C . SER A 1 177 ? -9.375 3.736 16.281 1 91.06 177 SER A C 1
ATOM 1337 O O . SER A 1 177 ? -9.477 4.918 15.945 1 91.06 177 SER A O 1
ATOM 1339 N N . THR A 1 178 ? -9.422 2.701 15.422 1 93.75 178 THR A N 1
ATOM 1340 C CA . THR A 1 178 ? -9.609 2.912 13.984 1 93.75 178 THR A CA 1
ATOM 1341 C C . THR A 1 178 ? -10.922 3.629 13.711 1 93.75 178 THR A C 1
ATOM 1343 O O . THR A 1 178 ? -11 4.48 12.82 1 93.75 178 THR A O 1
ATOM 1346 N N . GLY A 1 179 ? -11.938 3.299 14.469 1 92.94 179 GLY A N 1
ATOM 1347 C CA . GLY A 1 179 ? -13.227 3.951 14.305 1 92.94 179 GLY A CA 1
ATOM 1348 C C . GLY A 1 179 ? -13.18 5.441 14.594 1 92.94 179 GLY A C 1
ATOM 1349 O O . GLY A 1 179 ? -13.672 6.246 13.797 1 92.94 179 GLY A O 1
ATOM 1350 N N . VAL A 1 180 ? -12.555 5.816 15.688 1 90.12 180 VAL A N 1
ATOM 1351 C CA . VAL A 1 180 ? -12.438 7.219 16.078 1 90.12 180 VAL A CA 1
ATOM 1352 C C . VAL A 1 180 ? -11.594 7.973 15.047 1 90.12 180 VAL A C 1
ATOM 1354 O O . VAL A 1 180 ? -11.969 9.062 14.602 1 90.12 180 VAL A O 1
ATOM 1357 N N . LEU A 1 181 ? -10.5 7.391 14.672 1 95.75 181 LEU A N 1
ATOM 1358 C CA . LEU A 1 181 ? -9.633 8.031 13.688 1 95.75 181 LEU A CA 1
ATOM 1359 C C . LEU A 1 181 ? -10.359 8.219 12.359 1 95.75 181 LEU A C 1
ATOM 1361 O O . LEU A 1 181 ? -10.203 9.258 11.711 1 95.75 181 LEU A O 1
ATOM 1365 N N . THR A 1 182 ? -11.148 7.199 11.969 1 97.31 182 THR A N 1
ATOM 1366 C CA . THR A 1 182 ? -11.906 7.305 10.727 1 97.31 182 THR A CA 1
ATOM 1367 C C . THR A 1 182 ? -12.852 8.5 10.766 1 97.31 182 THR A C 1
ATOM 1369 O O . THR A 1 182 ? -12.961 9.25 9.789 1 97.31 182 THR A O 1
ATOM 1372 N N . GLU A 1 183 ? -13.461 8.727 11.914 1 95 183 GLU A N 1
ATOM 1373 C CA . GLU A 1 183 ? -14.367 9.859 12.078 1 95 183 GLU A CA 1
ATOM 1374 C C . GLU A 1 183 ? -13.617 11.18 12.016 1 95 183 GLU A C 1
ATOM 1376 O O . GLU A 1 183 ? -14.094 12.148 11.414 1 95 183 GLU A O 1
ATOM 1381 N N . CYS A 1 184 ? -12.469 11.203 12.641 1 95.69 184 CYS A N 1
ATOM 1382 C CA . CYS A 1 184 ? -11.648 12.406 12.617 1 95.69 184 CYS A CA 1
ATOM 1383 C C . CYS A 1 184 ? -11.18 12.719 11.203 1 95.69 184 CYS A C 1
ATOM 1385 O O . CYS A 1 184 ? -11.273 13.859 10.75 1 95.69 184 CYS A O 1
ATOM 1387 N N . ILE A 1 185 ? -10.727 11.703 10.5 1 98.5 185 ILE A N 1
ATOM 1388 C CA . ILE A 1 185 ? -10.242 11.844 9.125 1 98.5 185 ILE A CA 1
ATOM 1389 C C . ILE A 1 185 ? -11.383 12.336 8.234 1 98.5 185 ILE A C 1
ATOM 1391 O O . ILE A 1 185 ? -11.188 13.25 7.422 1 98.5 185 ILE A O 1
ATOM 1395 N N . ALA A 1 186 ? -12.562 11.758 8.422 1 98.38 186 ALA A N 1
ATOM 1396 C CA . ALA A 1 186 ? -13.719 12.156 7.629 1 98.38 186 ALA A CA 1
ATOM 1397 C C . ALA A 1 186 ? -14.07 13.617 7.867 1 98.38 186 ALA A C 1
ATOM 1399 O O . ALA A 1 186 ? -14.398 14.352 6.926 1 98.38 186 ALA A O 1
ATOM 1400 N N . ALA A 1 187 ? -14.008 14.031 9.109 1 97.12 187 ALA A N 1
ATOM 1401 C CA . ALA A 1 187 ? -14.305 15.422 9.445 1 97.12 187 ALA A CA 1
ATOM 1402 C C . ALA A 1 187 ? -13.305 16.375 8.797 1 97.12 187 ALA A C 1
ATOM 1404 O O . ALA A 1 187 ? -13.695 17.375 8.188 1 97.12 187 ALA A O 1
ATOM 1405 N N . ALA A 1 188 ? -12.07 16.062 8.938 1 98.31 188 ALA A N 1
ATOM 1406 C CA . ALA A 1 188 ? -11.039 16.875 8.297 1 98.31 188 ALA A CA 1
ATOM 1407 C C . ALA A 1 188 ? -11.219 16.891 6.781 1 98.31 188 ALA A C 1
ATOM 1409 O O . ALA A 1 188 ? -11.086 17.953 6.145 1 98.31 188 ALA A O 1
ATOM 1410 N N . SER A 1 189 ? -11.5 15.75 6.25 1 98.69 189 SER A N 1
ATOM 1411 C CA . SER A 1 189 ? -11.672 15.586 4.809 1 98.69 189 SER A CA 1
ATOM 1412 C C . SER A 1 189 ? -12.75 16.516 4.27 1 98.69 189 SER A C 1
ATOM 1414 O O . SER A 1 189 ? -12.57 17.141 3.225 1 98.69 189 SER A O 1
ATOM 1416 N N . THR A 1 190 ? -13.82 16.578 4.938 1 98.5 190 THR A N 1
ATOM 1417 C CA . THR A 1 190 ? -14.922 17.438 4.535 1 98.5 190 THR A CA 1
ATOM 1418 C C . THR A 1 190 ? -14.5 18.906 4.555 1 98.5 190 THR A C 1
ATOM 1420 O O . THR A 1 190 ? -14.781 19.656 3.615 1 98.5 190 THR A O 1
ATOM 1423 N N . GLN A 1 191 ? -13.828 19.266 5.578 1 98.12 191 GLN A N 1
ATOM 1424 C CA . GLN A 1 191 ? -13.336 20.625 5.66 1 98.12 191 GLN A CA 1
ATOM 1425 C C . GLN A 1 191 ? -12.328 20.922 4.551 1 98.12 191 GLN A C 1
ATOM 1427 O O . GLN A 1 191 ? -12.359 21.984 3.939 1 98.12 191 GLN A O 1
ATOM 1432 N N . TYR A 1 192 ? -11.391 19.984 4.34 1 98.88 192 TYR A N 1
ATOM 1433 C CA . TYR A 1 192 ? -10.375 20.141 3.305 1 98.88 192 TYR A CA 1
ATOM 1434 C C . TYR A 1 192 ? -11.016 20.359 1.938 1 98.88 192 TYR A C 1
ATOM 1436 O O . TYR A 1 192 ? -10.578 21.219 1.168 1 98.88 192 TYR A O 1
ATOM 1444 N N . ALA A 1 193 ? -12.062 19.578 1.655 1 98.88 193 ALA A N 1
ATOM 1445 C CA . ALA A 1 193 ? -12.773 19.734 0.388 1 98.88 193 ALA A CA 1
ATOM 1446 C C . ALA A 1 193 ? -13.391 21.125 0.261 1 98.88 193 ALA A C 1
ATOM 1448 O O . ALA A 1 193 ? -13.336 21.734 -0.807 1 98.88 193 ALA A O 1
ATOM 1449 N N . ALA A 1 194 ? -13.898 21.609 1.312 1 98.69 194 ALA A N 1
ATOM 1450 C CA . ALA A 1 194 ? -14.531 22.938 1.325 1 98.69 194 ALA A CA 1
ATOM 1451 C C . ALA A 1 194 ? -13.492 24.031 1.128 1 98.69 194 ALA A C 1
ATOM 1453 O O . ALA A 1 194 ? -13.844 25.188 0.827 1 98.69 194 ALA A O 1
ATOM 1454 N N . GLU A 1 195 ? -12.297 23.672 1.27 1 98.81 195 GLU A N 1
ATOM 1455 C CA . GLU A 1 195 ? -11.203 24.641 1.137 1 98.81 195 GLU A CA 1
ATOM 1456 C C . GLU A 1 195 ? -10.453 24.438 -0.174 1 98.81 195 GLU A C 1
ATOM 1458 O O . GLU A 1 195 ? -9.406 25.062 -0.396 1 98.81 195 GLU A O 1
ATOM 1463 N N . GLY A 1 196 ? -10.898 23.547 -1.009 1 98.88 196 GLY A N 1
ATOM 1464 C CA . GLY A 1 196 ? -10.344 23.375 -2.342 1 98.88 196 GLY A CA 1
ATOM 1465 C C . GLY A 1 196 ? -9.227 22.344 -2.391 1 98.88 196 GLY A C 1
ATOM 1466 O O . GLY A 1 196 ? -8.586 22.156 -3.428 1 98.88 196 GLY A O 1
ATOM 1467 N N . LEU A 1 197 ? -8.961 21.641 -1.277 1 98.94 197 LEU A N 1
ATOM 1468 C CA . LEU A 1 197 ? -7.887 20.656 -1.241 1 98.94 197 LEU A CA 1
ATOM 1469 C C . LEU A 1 197 ? -8.312 19.359 -1.925 1 98.94 197 LEU A C 1
ATOM 1471 O O . LEU A 1 197 ? -9.359 18.797 -1.595 1 98.94 197 LEU A O 1
ATOM 1475 N N . VAL A 1 198 ? -7.5 18.906 -2.867 1 98.88 198 VAL A N 1
ATOM 1476 C CA . VAL A 1 198 ? -7.773 17.656 -3.562 1 98.88 198 VAL A CA 1
ATOM 1477 C C . VAL A 1 198 ? -6.719 16.625 -3.188 1 98.88 198 VAL A C 1
ATOM 1479 O O . VAL A 1 198 ? -6.906 15.422 -3.422 1 98.88 198 VAL A O 1
ATOM 1482 N N . ALA A 1 199 ? -5.605 17.078 -2.598 1 98.88 199 ALA A N 1
ATOM 1483 C CA . ALA A 1 199 ? -4.539 16.172 -2.184 1 98.88 199 ALA A CA 1
ATOM 1484 C C . ALA A 1 199 ? -3.807 16.703 -0.958 1 98.88 199 ALA A C 1
ATOM 1486 O O . ALA A 1 199 ? -3.629 17.922 -0.813 1 98.88 199 ALA A O 1
ATOM 1487 N N . VAL A 1 200 ? -3.406 15.805 -0.087 1 98.81 200 VAL A N 1
ATOM 1488 C CA . VAL A 1 200 ? -2.646 16.219 1.086 1 98.81 200 VAL A CA 1
ATOM 1489 C C . VAL A 1 200 ? -1.618 15.148 1.444 1 98.81 200 VAL A C 1
ATOM 1491 O O . VAL A 1 200 ? -1.788 13.977 1.104 1 98.81 200 VAL A O 1
ATOM 1494 N N . THR A 1 201 ? -0.508 15.594 2.041 1 98.69 201 THR A N 1
ATOM 1495 C CA . THR A 1 201 ? 0.441 14.688 2.684 1 98.69 201 THR A CA 1
ATOM 1496 C C . THR A 1 201 ? 0.239 14.68 4.195 1 98.69 201 THR A C 1
ATOM 1498 O O . THR A 1 201 ? 0.253 15.727 4.836 1 98.69 201 THR A O 1
ATOM 1501 N N . GLU A 1 202 ? -0.083 13.516 4.707 1 98.44 202 GLU A N 1
ATOM 1502 C CA . GLU A 1 202 ? -0.194 13.297 6.148 1 98.44 202 GLU A CA 1
ATOM 1503 C C . GLU A 1 202 ? 1.175 13.047 6.777 1 98.44 202 GLU A C 1
ATOM 1505 O O . GLU A 1 202 ? 1.768 11.984 6.586 1 98.44 202 GLU A O 1
ATOM 1510 N N . CYS A 1 203 ? 1.659 14.031 7.527 1 96.88 203 CYS A N 1
ATOM 1511 C CA . CYS A 1 203 ? 3.076 14.047 7.879 1 96.88 203 CYS A CA 1
ATOM 1512 C C . CYS A 1 203 ? 3.305 13.43 9.258 1 96.88 203 CYS A C 1
ATOM 1514 O O . CYS A 1 203 ? 3.811 14.094 10.156 1 96.88 203 CYS A O 1
ATOM 1516 N N . GLY A 1 204 ? 3.104 12.156 9.305 1 95.88 204 GLY A N 1
ATOM 1517 C CA . GLY A 1 204 ? 3.41 11.43 10.523 1 95.88 204 GLY A CA 1
ATOM 1518 C C . GLY A 1 204 ? 2.301 10.492 10.953 1 95.88 204 GLY A C 1
ATOM 1519 O O . GLY A 1 204 ? 1.354 10.906 11.625 1 95.88 204 GLY A O 1
ATOM 1520 N N . VAL A 1 205 ? 2.4 9.242 10.609 1 97.19 205 VAL A N 1
ATOM 1521 C CA . VAL A 1 205 ? 1.439 8.234 11.039 1 97.19 205 VAL A CA 1
ATOM 1522 C C . VAL A 1 205 ? 2.174 7.078 11.719 1 97.19 205 VAL A C 1
ATOM 1524 O O . VAL A 1 205 ? 3.367 6.871 11.484 1 97.19 205 VAL A O 1
ATOM 1527 N N . GLY A 1 206 ? 1.457 6.391 12.578 1 94.44 206 GLY A N 1
ATOM 1528 C CA . GLY A 1 206 ? 1.939 5.102 13.055 1 94.44 206 GLY A CA 1
ATOM 1529 C C . GLY A 1 206 ? 2.473 5.152 14.477 1 94.44 206 GLY A C 1
ATOM 1530 O O . GLY A 1 206 ? 2.49 4.137 15.172 1 94.44 206 GLY A O 1
ATOM 1531 N N . GLY A 1 207 ? 2.988 6.305 14.875 1 88.25 207 GLY A N 1
ATOM 1532 C CA . GLY A 1 207 ? 3.539 6.398 16.219 1 88.25 207 GLY A CA 1
ATOM 1533 C C . GLY A 1 207 ? 4.34 7.668 16.438 1 88.25 207 GLY A C 1
ATOM 1534 O O . GLY A 1 207 ? 4.145 8.664 15.742 1 88.25 207 GLY A O 1
ATOM 1535 N N . GLY A 1 208 ? 5.062 7.527 17.469 1 78.44 208 GLY A N 1
ATOM 1536 C CA . GLY A 1 208 ? 5.898 8.672 17.766 1 78.44 208 GLY A CA 1
ATOM 1537 C C . GLY A 1 208 ? 5.109 9.883 18.25 1 78.44 208 GLY A C 1
ATOM 1538 O O . GLY A 1 208 ? 4.027 9.734 18.812 1 78.44 208 GLY A O 1
ATOM 1539 N N . TRP A 1 209 ? 5.688 11.086 18.031 1 72.06 209 TRP A N 1
ATOM 1540 C CA . TRP A 1 209 ? 5.184 12.352 18.547 1 72.06 209 TRP A CA 1
ATOM 1541 C C . TRP A 1 209 ? 3.885 12.742 17.859 1 72.06 209 TRP A C 1
ATOM 1543 O O . TRP A 1 209 ? 3.016 13.375 18.469 1 72.06 209 TRP A O 1
ATOM 1553 N N . VAL A 1 210 ? 3.787 12.336 16.625 1 85.12 210 VAL A N 1
ATOM 1554 C CA . VAL A 1 210 ? 2.709 12.938 15.852 1 85.12 210 VAL A CA 1
ATOM 1555 C C . VAL A 1 210 ? 1.746 11.852 15.375 1 85.12 210 VAL A C 1
ATOM 1557 O O . VAL A 1 210 ? 0.637 12.148 14.93 1 85.12 210 VAL A O 1
ATOM 1560 N N . GLY A 1 211 ? 2.17 10.562 15.539 1 90.88 211 GLY A N 1
ATOM 1561 C CA . GLY A 1 211 ? 1.279 9.477 15.156 1 90.88 211 GLY A CA 1
ATOM 1562 C C . GLY A 1 211 ? 0.199 9.211 16.188 1 90.88 211 GLY A C 1
ATOM 1563 O O . GLY A 1 211 ? 0.363 9.531 17.359 1 90.88 211 GLY A O 1
ATOM 1564 N N . ASN A 1 212 ? -0.871 8.578 15.719 1 92.56 212 ASN A N 1
ATOM 1565 C CA . ASN A 1 212 ? -2.041 8.461 16.578 1 92.56 212 ASN A CA 1
ATOM 1566 C C . ASN A 1 212 ? -2.346 7.004 16.922 1 92.56 212 ASN A C 1
ATOM 1568 O O . ASN A 1 212 ? -3.082 6.727 17.875 1 92.56 212 ASN A O 1
ATOM 1572 N N . SER A 1 213 ? -1.843 6.133 16.156 1 93.56 213 SER A N 1
ATOM 1573 C CA . SER A 1 213 ? -2.076 4.703 16.359 1 93.56 213 SER A CA 1
ATOM 1574 C C . SER A 1 213 ? -1.13 3.871 15.492 1 93.56 213 SER A C 1
ATOM 1576 O O . SER A 1 213 ? -0.818 4.246 14.359 1 93.56 213 SER A O 1
ATOM 1578 N N . PRO A 1 214 ? -0.655 2.666 15.992 1 93.69 214 PRO A N 1
ATOM 1579 C CA . PRO A 1 214 ? 0.157 1.773 15.164 1 93.69 214 PRO A CA 1
ATOM 1580 C C . PRO A 1 214 ? -0.603 1.242 13.953 1 93.69 214 PRO A C 1
ATOM 1582 O O . PRO A 1 214 ? 0.007 0.706 13.023 1 93.69 214 PRO A O 1
ATOM 1585 N N . VAL A 1 215 ? -1.965 1.369 13.969 1 95.69 215 VAL A N 1
ATOM 1586 C CA . VAL A 1 215 ? -2.764 0.905 12.836 1 95.69 215 VAL A CA 1
ATOM 1587 C C . VAL A 1 215 ? -3.449 2.094 12.164 1 95.69 215 VAL A C 1
ATOM 1589 O O . VAL A 1 215 ? -4.582 1.977 11.688 1 95.69 215 VAL A O 1
ATOM 1592 N N . GLU A 1 216 ? -2.775 3.16 12.133 1 96.62 216 GLU A N 1
ATOM 1593 C CA . GLU A 1 216 ? -3.359 4.426 11.695 1 96.62 216 GLU A CA 1
ATOM 1594 C C . GLU A 1 216 ? -3.73 4.379 10.219 1 96.62 216 GLU A C 1
ATOM 1596 O O . GLU A 1 216 ? -4.73 4.965 9.805 1 96.62 216 GLU A O 1
ATOM 1601 N N . ALA A 1 217 ? -2.975 3.711 9.383 1 97.88 217 ALA A N 1
ATOM 1602 C CA . ALA A 1 217 ? -3.268 3.631 7.953 1 97.88 217 ALA A CA 1
ATOM 1603 C C . ALA A 1 217 ? -4.582 2.895 7.703 1 97.88 217 ALA A C 1
ATOM 1605 O O . ALA A 1 217 ? -5.281 3.174 6.727 1 97.88 217 ALA A O 1
ATOM 1606 N N . ALA A 1 218 ? -4.938 1.954 8.617 1 97.19 218 ALA A N 1
ATOM 1607 C CA . ALA A 1 218 ? -6.203 1.237 8.492 1 97.19 218 ALA A CA 1
ATOM 1608 C C . ALA A 1 218 ? -7.387 2.199 8.555 1 97.19 218 ALA A C 1
ATOM 1610 O O . ALA A 1 218 ? -8.406 1.987 7.898 1 97.19 218 ALA A O 1
ATOM 1611 N N . ALA A 1 219 ? -7.258 3.23 9.32 1 97.62 219 ALA A N 1
ATOM 1612 C CA . ALA A 1 219 ? -8.32 4.223 9.43 1 97.62 219 ALA A CA 1
ATOM 1613 C C . ALA A 1 219 ? -8.508 4.984 8.125 1 97.62 219 ALA A C 1
ATOM 1615 O O . ALA A 1 219 ? -9.633 5.281 7.723 1 97.62 219 ALA A O 1
ATOM 1616 N N . TYR A 1 220 ? -7.402 5.312 7.496 1 98.75 220 TYR A N 1
ATOM 1617 C CA . TYR A 1 220 ? -7.488 5.977 6.203 1 98.75 220 TYR A CA 1
ATOM 1618 C C . TYR A 1 220 ? -8.086 5.047 5.148 1 98.75 220 TYR A C 1
ATOM 1620 O O . TYR A 1 220 ? -8.883 5.477 4.316 1 98.75 220 TYR A O 1
ATOM 1628 N N . GLN A 1 221 ? -7.672 3.77 5.164 1 98.12 221 GLN A N 1
ATOM 1629 C CA . GLN A 1 221 ? -8.25 2.785 4.258 1 98.12 221 GLN A CA 1
ATOM 1630 C C . GLN A 1 221 ? -9.766 2.693 4.441 1 98.12 221 GLN A C 1
ATOM 1632 O O . GLN A 1 221 ? -10.508 2.609 3.465 1 98.12 221 GLN A O 1
ATOM 1637 N N . ARG A 1 222 ? -10.172 2.684 5.668 1 97.31 222 ARG A N 1
ATOM 1638 C CA . ARG A 1 222 ? -11.594 2.602 5.98 1 97.31 222 ARG A CA 1
ATOM 1639 C C . ARG A 1 222 ? -12.336 3.842 5.488 1 97.31 222 ARG A C 1
ATOM 1641 O O . ARG A 1 222 ? -13.398 3.734 4.879 1 97.31 222 ARG A O 1
ATOM 1648 N N . ALA A 1 223 ? -11.758 5.012 5.762 1 98.5 223 ALA A N 1
ATOM 1649 C CA . ALA A 1 223 ? -12.367 6.254 5.301 1 98.5 223 ALA A CA 1
ATOM 1650 C C . ALA A 1 223 ? -12.523 6.258 3.781 1 98.5 223 ALA A C 1
ATOM 1652 O O . ALA A 1 223 ? -13.547 6.715 3.258 1 98.5 223 ALA A O 1
ATOM 1653 N N . LEU A 1 224 ? -11.539 5.758 3.086 1 98.31 224 LEU A N 1
ATOM 1654 C CA . LEU A 1 224 ? -11.586 5.676 1.63 1 98.31 224 LEU A CA 1
ATOM 1655 C C . LEU A 1 224 ? -12.68 4.715 1.177 1 98.31 224 LEU A C 1
ATOM 1657 O O . LEU A 1 224 ? -13.469 5.039 0.286 1 98.31 224 LEU A O 1
ATOM 1661 N N . ALA A 1 225 ? -12.742 3.57 1.775 1 96.12 225 ALA A N 1
ATOM 1662 C CA . ALA A 1 225 ? -13.719 2.549 1.42 1 96.12 225 ALA A CA 1
ATOM 1663 C C . ALA A 1 225 ? -15.148 3.051 1.648 1 96.12 225 ALA A C 1
ATOM 1665 O O . ALA A 1 225 ? -16.062 2.695 0.906 1 96.12 225 ALA A O 1
ATOM 1666 N N . GLU A 1 226 ? -15.305 3.865 2.65 1 96.94 226 GLU A N 1
ATOM 1667 C CA . GLU A 1 226 ? -16.625 4.387 3.008 1 96.94 226 GLU A CA 1
ATOM 1668 C C . GLU A 1 226 ? -16.969 5.625 2.182 1 96.94 226 GLU A C 1
ATOM 1670 O O . GLU A 1 226 ? -18.031 6.207 2.35 1 96.94 226 GLU A O 1
ATOM 1675 N N . GLY A 1 227 ? -16.094 6.035 1.346 1 97.44 227 GLY A N 1
ATOM 1676 C CA . GLY A 1 227 ? -16.328 7.203 0.508 1 97.44 227 GLY A CA 1
ATOM 1677 C C . GLY A 1 227 ? -16.234 8.508 1.268 1 97.44 227 GLY A C 1
ATOM 1678 O O . GLY A 1 227 ? -16.844 9.516 0.867 1 97.44 227 GLY A O 1
ATOM 1679 N N . ARG A 1 228 ? -15.461 8.492 2.385 1 98.12 228 ARG A N 1
ATOM 1680 C CA . ARG A 1 228 ? -15.43 9.664 3.246 1 98.12 228 ARG A CA 1
ATOM 1681 C C . ARG A 1 228 ? -14.047 10.312 3.232 1 98.12 228 ARG A C 1
ATOM 1683 O O . ARG A 1 228 ? -13.781 11.25 3.992 1 98.12 228 ARG A O 1
ATOM 1690 N N . LEU A 1 229 ? -13.133 9.789 2.48 1 98.69 229 LEU A N 1
ATOM 1691 C CA . LEU A 1 229 ? -11.852 10.422 2.188 1 98.69 229 LEU A CA 1
ATOM 1692 C C . LEU A 1 229 ? -11.898 11.141 0.841 1 98.69 229 LEU A C 1
ATOM 1694 O O . LEU A 1 229 ? -11.789 10.5 -0.209 1 98.69 229 LEU A O 1
ATOM 1698 N N . LEU A 1 230 ? -11.945 12.391 0.845 1 98.75 230 LEU A N 1
ATOM 1699 C CA . LEU A 1 230 ? -12.297 13.164 -0.343 1 98.75 230 LEU A CA 1
ATOM 1700 C C . LEU A 1 230 ? -11.047 13.75 -0.995 1 98.75 230 LEU A C 1
ATOM 1702 O O . LEU A 1 230 ? -11.148 14.539 -1.941 1 98.75 230 LEU A O 1
ATOM 1706 N N . GLN A 1 231 ? -9.875 13.422 -0.468 1 98.88 231 GLN A N 1
ATOM 1707 C CA . GLN A 1 231 ? -8.594 13.844 -1.023 1 98.88 231 GLN A CA 1
ATOM 1708 C C . GLN A 1 231 ? -7.734 12.641 -1.4 1 98.88 231 GLN A C 1
ATOM 1710 O O . GLN A 1 231 ? -7.984 11.523 -0.94 1 98.88 231 GLN A O 1
ATOM 1715 N N . ARG A 1 232 ? -6.82 12.883 -2.322 1 98.75 232 ARG A N 1
ATOM 1716 C CA . ARG A 1 232 ? -5.672 11.992 -2.428 1 98.75 232 ARG A CA 1
ATOM 1717 C C . ARG A 1 232 ? -4.73 12.164 -1.24 1 98.75 232 ARG A C 1
ATOM 1719 O O . ARG A 1 232 ? -4.391 13.297 -0.874 1 98.75 232 ARG A O 1
ATOM 1726 N N . VAL A 1 233 ? -4.359 11.062 -0.571 1 98.88 233 VAL A N 1
ATOM 1727 C CA . VAL A 1 233 ? -3.574 11.195 0.651 1 98.88 233 VAL A CA 1
ATOM 1728 C C . VAL A 1 233 ? -2.287 10.383 0.532 1 98.88 233 VAL A C 1
ATOM 1730 O O . VAL A 1 233 ? -2.322 9.203 0.18 1 98.88 233 VAL A O 1
ATOM 1733 N N . SER A 1 234 ? -1.136 11.047 0.711 1 98.75 234 SER A N 1
ATOM 1734 C CA . SER A 1 234 ? 0.158 10.398 0.902 1 98.75 234 SER A CA 1
ATOM 1735 C C . SER A 1 234 ? 0.515 10.297 2.383 1 98.75 234 SER A C 1
ATOM 1737 O O . SER A 1 234 ? 0.632 11.32 3.064 1 98.75 234 SER A O 1
ATOM 1739 N N . LEU A 1 235 ? 0.64 9.109 2.906 1 98.75 235 LEU A N 1
ATOM 1740 C CA . LEU A 1 235 ? 0.93 8.891 4.32 1 98.75 235 LEU A CA 1
ATOM 1741 C C . LEU A 1 235 ? 2.436 8.859 4.566 1 98.75 235 LEU A C 1
ATOM 1743 O O . LEU A 1 235 ? 3.16 8.109 3.908 1 98.75 235 LEU A O 1
ATOM 1747 N N . MET A 1 236 ? 2.896 9.68 5.484 1 98.5 236 MET A N 1
ATOM 1748 C CA . MET A 1 236 ? 4.289 9.617 5.914 1 98.5 236 MET A CA 1
ATOM 1749 C C . MET A 1 236 ? 4.422 8.844 7.219 1 98.5 236 MET A C 1
ATOM 1751 O O . MET A 1 236 ? 4.164 9.383 8.297 1 98.5 236 MET A O 1
ATOM 1755 N N . PRO A 1 237 ? 4.859 7.582 7.133 1 97.88 237 PRO A N 1
ATOM 1756 C CA . PRO A 1 237 ? 5.125 6.922 8.414 1 97.88 237 PRO A CA 1
ATOM 1757 C C . PRO A 1 237 ? 6.273 7.574 9.18 1 97.88 237 PRO A C 1
ATOM 1759 O O . PRO A 1 237 ? 7.285 7.949 8.586 1 97.88 237 PRO A O 1
ATOM 1762 N N . VAL A 1 238 ? 6.066 7.691 10.477 1 96 238 VAL A N 1
ATOM 1763 C CA . VAL A 1 238 ? 7.172 8.18 11.297 1 96 238 VAL A CA 1
ATOM 1764 C C . VAL A 1 238 ? 8.227 7.09 11.438 1 96 238 VAL A C 1
ATOM 1766 O O . VAL A 1 238 ? 7.895 5.906 11.562 1 96 238 VAL A O 1
ATOM 1769 N N . SER A 1 239 ? 9.461 7.461 11.445 1 93.69 239 SER A N 1
ATOM 1770 C CA . SER A 1 239 ? 10.562 6.508 11.523 1 93.69 239 SER A CA 1
ATOM 1771 C C . SER A 1 239 ? 10.445 5.613 12.75 1 93.69 239 SER A C 1
ATOM 1773 O O . SER A 1 239 ? 10.781 4.43 12.703 1 93.69 239 SER A O 1
ATOM 1775 N N . ASP A 1 240 ? 9.867 6.078 13.828 1 88.44 240 ASP A N 1
ATOM 1776 C CA . ASP A 1 240 ? 9.742 5.352 15.086 1 88.44 240 ASP A CA 1
ATOM 1777 C C . ASP A 1 240 ? 8.742 4.203 14.953 1 88.44 240 ASP A C 1
ATOM 1779 O O . ASP A 1 240 ? 8.727 3.289 15.781 1 88.44 240 ASP A O 1
ATOM 1783 N N . ALA A 1 241 ? 7.891 4.324 14.031 1 89.31 241 ALA A N 1
ATOM 1784 C CA . ALA A 1 241 ? 6.875 3.299 13.82 1 89.31 241 ALA A CA 1
ATOM 1785 C C . ALA A 1 241 ? 7.402 2.176 12.938 1 89.31 241 ALA A C 1
ATOM 1787 O O . ALA A 1 241 ? 6.715 1.177 12.711 1 89.31 241 ALA A O 1
ATOM 1788 N N . LEU A 1 242 ? 8.562 2.316 12.406 1 91.75 242 LEU A N 1
ATOM 1789 C CA . LEU A 1 242 ? 9.172 1.36 11.492 1 91.75 242 LEU A CA 1
ATOM 1790 C C . LEU A 1 242 ? 10.289 0.585 12.18 1 91.75 242 LEU A C 1
ATOM 1792 O O . LEU A 1 242 ? 10.461 0.686 13.398 1 91.75 242 LEU A O 1
ATOM 1796 N N . HIS A 1 243 ? 10.891 -0.352 11.539 1 91.12 243 HIS A N 1
ATOM 1797 C CA . HIS A 1 243 ? 11.891 -1.227 12.148 1 91.12 243 HIS A CA 1
ATOM 1798 C C . HIS A 1 243 ? 12.867 -1.757 11.109 1 91.12 243 HIS A C 1
ATOM 1800 O O . HIS A 1 243 ? 12.703 -1.508 9.914 1 91.12 243 HIS A O 1
ATOM 1806 N N . GLU A 1 244 ? 13.883 -2.363 11.594 1 90.5 244 GLU A N 1
ATOM 1807 C CA . GLU A 1 244 ? 14.805 -3.035 10.688 1 90.5 244 GLU A CA 1
ATOM 1808 C C . GLU A 1 244 ? 14.156 -4.246 10.031 1 90.5 244 GLU A C 1
ATOM 1810 O O . GLU A 1 244 ? 13.477 -5.031 10.695 1 90.5 244 GLU A O 1
ATOM 1815 N N . VAL A 1 245 ? 14.266 -4.34 8.812 1 89.81 245 VAL A N 1
ATOM 1816 C CA . VAL A 1 245 ? 13.742 -5.469 8.055 1 89.81 245 VAL A CA 1
ATOM 1817 C C . VAL A 1 245 ? 14.891 -6.281 7.461 1 89.81 245 VAL A C 1
ATOM 1819 O O . VAL A 1 245 ? 15.766 -5.73 6.793 1 89.81 245 VAL A O 1
ATOM 1822 N N . GLU A 1 246 ? 14.844 -7.57 7.73 1 87.88 246 GLU A N 1
ATOM 1823 C CA . GLU A 1 246 ? 15.891 -8.453 7.223 1 87.88 246 GLU A CA 1
ATOM 1824 C C . GLU A 1 246 ? 15.922 -8.438 5.695 1 87.88 246 GLU A C 1
ATOM 1826 O O . GLU A 1 246 ? 14.875 -8.422 5.043 1 87.88 246 GLU A O 1
ATOM 1831 N N . ARG A 1 247 ? 17.156 -8.375 5.156 1 89.25 247 ARG A N 1
ATOM 1832 C CA . ARG A 1 247 ? 17.406 -8.445 3.721 1 89.25 247 ARG A CA 1
ATOM 1833 C C . ARG A 1 247 ? 18.531 -9.43 3.408 1 89.25 247 ARG A C 1
ATOM 1835 O O . ARG A 1 247 ? 19.078 -10.07 4.312 1 89.25 247 ARG A O 1
ATOM 1842 N N . SER A 1 248 ? 18.719 -9.578 2.053 1 86.81 248 SER A N 1
ATOM 1843 C CA . SER A 1 248 ? 19.844 -10.414 1.656 1 86.81 248 SER A CA 1
ATOM 1844 C C . SER A 1 248 ? 21.172 -9.828 2.158 1 86.81 248 SER A C 1
ATOM 1846 O O . SER A 1 248 ? 21.281 -8.617 2.336 1 86.81 248 SER A O 1
ATOM 1848 N N . GLU A 1 249 ? 22.078 -10.648 2.408 1 78.06 249 GLU A N 1
ATOM 1849 C CA . GLU A 1 249 ? 23.375 -10.25 2.957 1 78.06 249 GLU A CA 1
ATOM 1850 C C . GLU A 1 249 ? 24.016 -9.164 2.102 1 78.06 249 GLU A C 1
ATOM 1852 O O . GLU A 1 249 ? 24.594 -8.219 2.629 1 78.06 249 GLU A O 1
ATOM 1857 N N . ASP A 1 250 ? 23.812 -9.242 0.851 1 77.12 250 ASP A N 1
ATOM 1858 C CA . ASP A 1 250 ? 24.453 -8.312 -0.074 1 77.12 250 ASP A CA 1
ATOM 1859 C C . ASP A 1 250 ? 23.766 -6.953 -0.049 1 77.12 250 ASP A C 1
ATOM 1861 O O . ASP A 1 250 ? 24.359 -5.949 -0.459 1 77.12 250 ASP A O 1
ATOM 1865 N N . GLU A 1 251 ? 22.531 -6.906 0.394 1 82.12 251 GLU A N 1
ATOM 1866 C CA . GLU A 1 251 ? 21.766 -5.66 0.374 1 82.12 251 GLU A CA 1
ATOM 1867 C C . GLU A 1 251 ? 21.875 -4.926 1.707 1 82.12 251 GLU A C 1
ATOM 1869 O O . GLU A 1 251 ? 21.578 -3.732 1.79 1 82.12 251 GLU A O 1
ATOM 1874 N N . GLY A 1 252 ? 22.484 -5.617 2.643 1 75.38 252 GLY A N 1
ATOM 1875 C CA . GLY A 1 252 ? 22.656 -4.984 3.941 1 75.38 252 GLY A CA 1
ATOM 1876 C C . GLY A 1 252 ? 21.344 -4.793 4.68 1 75.38 252 GLY A C 1
ATOM 1877 O O . GLY A 1 252 ? 20.344 -5.434 4.355 1 75.38 252 GLY A O 1
ATOM 1878 N N . SER A 1 253 ? 21.391 -4.055 5.828 1 72.38 253 SER A N 1
ATOM 1879 C CA . SER A 1 253 ? 20.203 -3.807 6.641 1 72.38 253 SER A CA 1
ATOM 1880 C C . SER A 1 253 ? 19.406 -2.621 6.109 1 72.38 253 SER A C 1
ATOM 1882 O O . SER A 1 253 ? 19.969 -1.721 5.48 1 72.38 253 SER A O 1
ATOM 1884 N N . ALA A 1 254 ? 18.109 -2.826 6.078 1 78.06 254 ALA A N 1
ATOM 1885 C CA . ALA A 1 254 ? 17.312 -1.665 5.711 1 78.06 254 ALA A CA 1
ATOM 1886 C C . ALA A 1 254 ? 16.266 -1.367 6.777 1 78.06 254 ALA A C 1
ATOM 1888 O O . ALA A 1 254 ? 15.82 -2.27 7.496 1 78.06 254 ALA A O 1
ATOM 1889 N N . TYR A 1 255 ? 16.094 -0.075 6.973 1 89.25 255 TYR A N 1
ATOM 1890 C CA . TYR A 1 255 ? 15.062 0.406 7.883 1 89.25 255 TYR A CA 1
ATOM 1891 C C . TYR A 1 255 ? 13.766 0.692 7.137 1 89.25 255 TYR A C 1
ATOM 1893 O O . TYR A 1 255 ? 13.773 1.372 6.105 1 89.25 255 TYR A O 1
ATOM 1901 N N . GLY A 1 256 ? 12.68 -0.018 7.594 1 93.69 256 GLY A N 1
ATOM 1902 C CA . GLY A 1 256 ? 11.438 0.231 6.871 1 93.69 256 GLY A CA 1
ATOM 1903 C C . GLY A 1 256 ? 10.273 -0.597 7.383 1 93.69 256 GLY A C 1
ATOM 1904 O O . GLY A 1 256 ? 10.18 -0.879 8.578 1 93.69 256 GLY A O 1
ATOM 1905 N N . MET A 1 257 ? 9.336 -0.807 6.512 1 95.19 257 MET A N 1
ATOM 1906 C CA . MET A 1 257 ? 8.07 -1.476 6.824 1 95.19 257 MET A CA 1
ATOM 1907 C C . MET A 1 257 ? 8.117 -2.941 6.402 1 95.19 257 MET A C 1
ATOM 1909 O O . MET A 1 257 ? 8.945 -3.33 5.574 1 95.19 257 MET A O 1
ATOM 1913 N N . ASP A 1 258 ? 7.156 -3.707 6.984 1 94.88 258 ASP A N 1
ATOM 1914 C CA . ASP A 1 258 ? 6.988 -5.105 6.594 1 94.88 258 ASP A CA 1
ATOM 1915 C C . ASP A 1 258 ? 6.949 -5.25 5.074 1 94.88 258 ASP A C 1
ATOM 1917 O O . ASP A 1 258 ? 6.445 -4.371 4.375 1 94.88 258 ASP A O 1
ATOM 1921 N N . LEU A 1 259 ? 7.586 -6.422 4.535 1 96.12 259 LEU A N 1
ATOM 1922 C CA . LEU A 1 259 ? 7.609 -6.812 3.129 1 96.12 259 LEU A CA 1
ATOM 1923 C C . LEU A 1 259 ? 8.445 -5.84 2.305 1 96.12 259 LEU A C 1
ATOM 1925 O O . LEU A 1 259 ? 8.602 -6.016 1.095 1 96.12 259 LEU A O 1
ATOM 1929 N N . GLY A 1 260 ? 8.992 -4.82 2.934 1 96.19 260 GLY A N 1
ATOM 1930 C CA . GLY A 1 260 ? 9.875 -3.859 2.285 1 96.19 260 GLY A CA 1
ATOM 1931 C C . GLY A 1 260 ? 9.117 -2.822 1.473 1 96.19 260 GLY A C 1
ATOM 1932 O O . GLY A 1 260 ? 9.695 -2.174 0.598 1 96.19 260 GLY A O 1
ATOM 1933 N N . VAL A 1 261 ? 7.754 -2.654 1.691 1 97.31 261 VAL A N 1
ATOM 1934 C CA . VAL A 1 261 ? 7.008 -1.626 0.973 1 97.31 261 VAL A CA 1
ATOM 1935 C C . VAL A 1 261 ? 7.52 -0.244 1.376 1 97.31 261 VAL A C 1
ATOM 1937 O O . VAL A 1 261 ? 7.887 -0.024 2.531 1 97.31 261 VAL A O 1
ATOM 1940 N N . HIS A 1 262 ? 7.523 0.647 0.394 1 97.56 262 HIS A N 1
ATOM 1941 C CA . HIS A 1 262 ? 8.086 1.974 0.63 1 97.56 262 HIS A CA 1
ATOM 1942 C C . HIS A 1 262 ? 7.383 3.027 -0.222 1 97.56 262 HIS A C 1
ATOM 1944 O O . HIS A 1 262 ? 6.305 2.773 -0.766 1 97.56 262 HIS A O 1
ATOM 1950 N N . THR A 1 263 ? 7.992 4.191 -0.34 1 98.19 263 THR A N 1
ATOM 1951 C CA . THR A 1 263 ? 7.402 5.328 -1.041 1 98.19 263 THR A CA 1
ATOM 1952 C C . THR A 1 263 ? 6.812 4.891 -2.379 1 98.19 263 THR A C 1
ATOM 1954 O O . THR A 1 263 ? 7.48 4.219 -3.17 1 98.19 263 THR A O 1
ATOM 1957 N N . GLY A 1 264 ? 5.543 5.289 -2.545 1 97.38 264 GLY A N 1
ATOM 1958 C CA . GLY A 1 264 ? 4.91 5.031 -3.828 1 97.38 264 GLY A CA 1
ATOM 1959 C C . GLY A 1 264 ? 4.016 3.807 -3.814 1 97.38 264 GLY A C 1
ATOM 1960 O O . GLY A 1 264 ? 3.191 3.623 -4.711 1 97.38 264 GLY A O 1
ATOM 1961 N N . PHE A 1 265 ? 4.195 2.889 -2.822 1 98.44 265 PHE A N 1
ATOM 1962 C CA . PHE A 1 265 ? 3.26 1.775 -2.719 1 98.44 265 PHE A CA 1
ATOM 1963 C C . PHE A 1 265 ? 1.86 2.275 -2.383 1 98.44 265 PHE A C 1
ATOM 1965 O O . PHE A 1 265 ? 1.675 3.014 -1.414 1 98.44 265 PHE A O 1
ATOM 1972 N N . GLY A 1 266 ? 0.923 1.906 -3.135 1 97.75 266 GLY A N 1
ATOM 1973 C CA . GLY A 1 266 ? -0.44 2.393 -3.002 1 97.75 266 GLY A CA 1
ATOM 1974 C C . GLY A 1 266 ? -1.02 2.912 -4.305 1 97.75 266 GLY A C 1
ATOM 1975 O O . GLY A 1 266 ? -0.479 2.646 -5.379 1 97.75 266 GLY A O 1
ATOM 1976 N N . SER A 1 267 ? -2.166 3.598 -4.246 1 96.31 267 SER A N 1
ATOM 1977 C CA . SER A 1 267 ? -2.85 4.184 -5.391 1 96.31 267 SER A CA 1
ATOM 1978 C C . SER A 1 267 ? -2.705 5.703 -5.406 1 96.31 267 SER A C 1
ATOM 1980 O O . SER A 1 267 ? -2.084 6.281 -4.512 1 96.31 267 SER A O 1
ATOM 1982 N N . ASP A 1 268 ? -3.229 6.297 -6.391 1 94.5 268 ASP A N 1
ATOM 1983 C CA . ASP A 1 268 ? -3.219 7.754 -6.461 1 94.5 268 ASP A CA 1
ATOM 1984 C C . ASP A 1 268 ? -4.137 8.359 -5.402 1 94.5 268 ASP A C 1
ATOM 1986 O O . ASP A 1 268 ? -4.066 9.562 -5.125 1 94.5 268 ASP A O 1
ATOM 1990 N N . ARG A 1 269 ? -5.051 7.5 -4.836 1 97.69 269 ARG A N 1
ATOM 1991 C CA . ARG A 1 269 ? -5.984 7.988 -3.826 1 97.69 269 ARG A CA 1
ATOM 1992 C C . ARG A 1 269 ? -5.395 7.867 -2.426 1 97.69 269 ARG A C 1
ATOM 1994 O O . ARG A 1 269 ? -5.672 8.695 -1.557 1 97.69 269 ARG A O 1
ATOM 2001 N N . LEU A 1 270 ? -4.688 6.809 -2.174 1 98.62 270 LEU A N 1
ATOM 2002 C CA . LEU A 1 270 ? -4.07 6.523 -0.883 1 98.62 270 LEU A CA 1
ATOM 2003 C C . LEU A 1 270 ? -2.775 5.738 -1.062 1 98.62 270 LEU A C 1
ATOM 2005 O O . LEU A 1 270 ? -2.785 4.629 -1.598 1 98.62 270 LEU A O 1
ATOM 2009 N N . ARG A 1 271 ? -1.647 6.312 -0.609 1 98.5 271 ARG A N 1
ATOM 2010 C CA . ARG A 1 271 ? -0.36 5.652 -0.804 1 98.5 271 ARG A CA 1
ATOM 2011 C C . ARG A 1 271 ? 0.609 5.996 0.321 1 98.5 271 ARG A C 1
ATOM 2013 O O . ARG A 1 271 ? 0.362 6.922 1.097 1 98.5 271 ARG A O 1
ATOM 2020 N N . LEU A 1 272 ? 1.713 5.219 0.382 1 98.5 272 LEU A N 1
ATOM 2021 C CA . LEU A 1 272 ? 2.832 5.566 1.252 1 98.5 272 LEU A CA 1
ATOM 2022 C C . LEU A 1 272 ? 3.668 6.684 0.642 1 98.5 272 LEU A C 1
ATOM 2024 O O . LEU A 1 272 ? 4.043 6.617 -0.531 1 98.5 272 LEU A O 1
ATOM 2028 N N . GLY A 1 273 ? 3.814 7.758 1.405 1 98.44 273 GLY A N 1
ATOM 2029 C CA . GLY A 1 273 ? 4.727 8.828 1.026 1 98.44 273 GLY A CA 1
ATOM 2030 C C . GLY A 1 273 ? 6.109 8.672 1.627 1 98.44 273 GLY A C 1
ATOM 2031 O O . GLY A 1 273 ? 6.648 7.562 1.682 1 98.44 273 GLY A O 1
ATOM 2032 N N . ALA A 1 274 ? 6.719 9.742 2.027 1 98.56 274 ALA A N 1
ATOM 2033 C CA . ALA A 1 274 ? 8.078 9.766 2.576 1 98.56 274 ALA A CA 1
ATOM 2034 C C . ALA A 1 274 ? 8.102 9.195 3.992 1 98.56 274 ALA A C 1
ATOM 2036 O O . ALA A 1 274 ? 7.066 9.125 4.656 1 98.56 274 ALA A O 1
ATOM 2037 N N . MET A 1 275 ? 9.234 8.711 4.375 1 97.88 275 MET A N 1
ATOM 2038 C CA . MET A 1 275 ? 9.477 8.43 5.785 1 97.88 275 MET A CA 1
ATOM 2039 C C . MET A 1 275 ? 9.766 9.711 6.559 1 97.88 275 MET A C 1
ATOM 2041 O O . MET A 1 275 ? 10.656 10.477 6.184 1 97.88 275 MET A O 1
ATOM 2045 N N . LYS A 1 276 ? 9 9.945 7.523 1 97.88 276 LYS A N 1
ATOM 2046 C CA . LYS A 1 276 ? 9.148 11.156 8.336 1 97.88 276 LYS A CA 1
ATOM 2047 C C . LYS A 1 276 ? 10.211 10.961 9.406 1 97.88 276 LYS A C 1
ATOM 2049 O O . LYS A 1 276 ? 10.133 10.031 10.211 1 97.88 276 LYS A O 1
ATOM 2054 N N . VAL A 1 277 ? 11.219 11.797 9.414 1 96.44 277 VAL A N 1
ATOM 2055 C CA . VAL A 1 277 ? 12.289 11.812 10.406 1 96.44 277 VAL A CA 1
ATOM 2056 C C . VAL A 1 277 ? 12.297 13.156 11.133 1 96.44 277 VAL A C 1
ATOM 2058 O O . VAL A 1 277 ? 11.984 14.195 10.531 1 96.44 277 VAL A O 1
ATOM 2061 N N . PHE A 1 278 ? 12.586 13.164 12.398 1 93.94 278 PHE A N 1
ATOM 2062 C CA . PHE A 1 278 ? 12.664 14.398 13.172 1 93.94 278 PHE A CA 1
ATOM 2063 C C . PHE A 1 278 ? 14.102 14.719 13.539 1 93.94 278 PHE A C 1
ATOM 2065 O O . PHE A 1 278 ? 14.789 13.906 14.172 1 93.94 278 PHE A O 1
ATOM 2072 N N . SER A 1 279 ? 14.539 15.883 13.164 1 96.75 279 SER A N 1
ATOM 2073 C CA . SER A 1 279 ? 15.914 16.234 13.516 1 96.75 279 SER A CA 1
ATOM 2074 C C . SER A 1 279 ? 15.961 17.219 14.672 1 96.75 279 SER A C 1
ATOM 2076 O O . SER A 1 279 ? 16.953 17.297 15.398 1 96.75 279 SER A O 1
ATOM 2078 N N . ASP A 1 280 ? 14.93 18.078 14.75 1 94 280 ASP A N 1
ATOM 2079 C CA . ASP A 1 280 ? 14.914 19.047 15.836 1 94 280 ASP A CA 1
ATOM 2080 C C . ASP A 1 280 ? 13.484 19.438 16.203 1 94 280 ASP A C 1
ATOM 2082 O O . ASP A 1 280 ? 12.539 18.703 15.914 1 94 280 ASP A O 1
ATOM 2086 N N . GLY A 1 281 ? 13.422 20.547 16.984 1 89.81 281 GLY A N 1
ATOM 2087 C CA . GLY A 1 281 ? 12.133 20.938 17.531 1 89.81 281 GLY A CA 1
ATOM 2088 C C . GLY A 1 281 ? 11.555 22.172 16.859 1 89.81 281 GLY A C 1
ATOM 2089 O O . GLY A 1 281 ? 11.625 22.312 15.641 1 89.81 281 GLY A O 1
ATOM 2090 N N . SER A 1 282 ? 10.938 23.078 17.688 1 86.56 282 SER A N 1
ATOM 2091 C CA . SER A 1 282 ? 10.172 24.203 17.156 1 86.56 282 SER A CA 1
ATOM 2092 C C . SER A 1 282 ? 10.883 25.516 17.406 1 86.56 282 SER A C 1
ATOM 2094 O O . SER A 1 282 ? 11.68 25.625 18.344 1 86.56 282 SER A O 1
ATOM 2096 N N . LEU A 1 283 ? 10.594 26.422 16.562 1 88.62 283 LEU A N 1
ATOM 2097 C CA . LEU A 1 283 ? 11.188 27.75 16.656 1 88.62 283 LEU A CA 1
ATOM 2098 C C . LEU A 1 283 ? 10.594 28.531 17.812 1 88.62 283 LEU A C 1
ATOM 2100 O O . LEU A 1 283 ? 11.336 29.109 18.625 1 88.62 283 LEU A O 1
ATOM 2104 N N . ILE A 1 284 ? 9.273 28.516 17.938 1 77.81 284 ILE A N 1
ATOM 2105 C CA . ILE A 1 284 ? 8.617 29.312 18.953 1 77.81 284 ILE A CA 1
ATOM 2106 C C . ILE A 1 284 ? 8.805 28.656 20.328 1 77.81 284 ILE A C 1
ATOM 2108 O O . ILE A 1 284 ? 8.789 29.344 21.359 1 77.81 284 ILE A O 1
ATOM 2112 N N . GLY A 1 285 ? 8.984 27.375 20.328 1 77.12 285 GLY A N 1
ATOM 2113 C CA . GLY A 1 285 ? 9.25 26.656 21.562 1 77.12 285 GLY A CA 1
ATOM 2114 C C . GLY A 1 285 ? 10.711 26.688 21.969 1 77.12 285 GLY A C 1
ATOM 2115 O O . GLY A 1 285 ? 11.07 26.203 23.047 1 77.12 285 GLY A O 1
ATOM 2116 N N . HIS A 1 286 ? 11.562 27.312 21.203 1 89.56 286 HIS A N 1
ATOM 2117 C CA . HIS A 1 286 ? 13 27.469 21.422 1 89.56 286 HIS A CA 1
ATOM 2118 C C . HIS A 1 286 ? 13.688 26.125 21.594 1 89.56 286 HIS A C 1
ATOM 2120 O O . HIS A 1 286 ? 14.523 25.953 22.484 1 89.56 286 HIS A O 1
ATOM 2126 N N . THR A 1 287 ? 13.195 25.172 20.812 1 87 287 THR A N 1
ATOM 2127 C CA . THR A 1 287 ? 13.797 23.844 20.828 1 87 287 THR A CA 1
ATOM 2128 C C . THR A 1 287 ? 14.383 23.484 19.469 1 87 287 THR A C 1
ATOM 2130 O O . THR A 1 287 ? 15.023 22.438 19.312 1 87 287 THR A O 1
ATOM 2133 N N . ALA A 1 288 ? 14.164 24.328 18.438 1 93.75 288 ALA A N 1
ATOM 2134 C CA . ALA A 1 288 ? 14.836 24.156 17.156 1 93.75 288 ALA A CA 1
ATOM 2135 C C . ALA A 1 288 ? 16.344 24.297 17.312 1 93.75 288 ALA A C 1
ATOM 2137 O O . ALA A 1 288 ? 16.828 25.141 18.062 1 93.75 288 ALA A O 1
ATOM 2138 N N . ALA A 1 289 ? 17.125 23.484 16.641 1 96.5 289 ALA A N 1
ATOM 2139 C CA . ALA A 1 289 ? 18.578 23.516 16.766 1 96.5 289 ALA A CA 1
ATOM 2140 C C . ALA A 1 289 ? 19.172 24.672 15.977 1 96.5 289 ALA A C 1
ATOM 2142 O O . ALA A 1 289 ? 19.109 24.672 14.742 1 96.5 289 ALA A O 1
ATOM 2143 N N . MET A 1 290 ? 19.812 25.625 16.703 1 97.81 290 MET A N 1
ATOM 2144 C CA . MET A 1 290 ? 20.359 26.844 16.109 1 97.81 290 MET A CA 1
ATOM 2145 C C . MET A 1 290 ? 21.875 26.906 16.266 1 97.81 290 MET A C 1
ATOM 2147 O O . MET A 1 290 ? 22.422 26.375 17.234 1 97.81 290 MET A O 1
ATOM 2151 N N . PHE A 1 291 ? 22.578 27.562 15.281 1 98 291 PHE A N 1
ATOM 2152 C CA . PHE A 1 291 ? 24 27.781 15.422 1 98 291 PHE A CA 1
ATOM 2153 C C . PHE A 1 291 ? 24.297 28.766 16.547 1 98 291 PHE A C 1
ATOM 2155 O O . PHE A 1 291 ? 25.266 28.609 17.281 1 98 291 PHE A O 1
ATOM 2162 N N . GLU A 1 292 ? 23.453 29.812 16.656 1 97.62 292 GLU A N 1
ATOM 2163 C CA . GLU A 1 292 ? 23.547 30.828 17.703 1 97.62 292 GLU A CA 1
ATOM 2164 C C . GLU A 1 292 ? 22.312 30.844 18.594 1 97.62 292 GLU A C 1
ATOM 2166 O O . GLU A 1 292 ? 21.219 30.453 18.156 1 97.62 292 GLU A O 1
ATOM 2171 N N . PRO A 1 293 ? 22.438 31.312 19.781 1 97.44 293 PRO A N 1
ATOM 2172 C CA . PRO A 1 293 ? 21.297 31.312 20.703 1 97.44 293 PRO A CA 1
ATOM 2173 C C . PRO A 1 293 ? 20.141 32.156 20.188 1 97.44 293 PRO A C 1
ATOM 2175 O O . PRO A 1 293 ? 20.344 33.125 19.438 1 97.44 293 PRO A O 1
ATOM 2178 N N . PHE A 1 294 ? 18.984 31.781 20.609 1 95.25 294 PHE A N 1
ATOM 2179 C CA . PHE A 1 294 ? 17.812 32.594 20.297 1 95.25 294 PHE A CA 1
ATOM 2180 C C . PHE A 1 294 ? 17.984 34 20.828 1 95.25 294 PHE A C 1
ATOM 2182 O O . PHE A 1 294 ? 18.531 34.219 21.906 1 95.25 294 PHE A O 1
ATOM 2189 N N . ALA A 1 295 ? 17.531 34.969 20.078 1 96.25 295 ALA A N 1
ATOM 2190 C CA . ALA A 1 295 ? 17.688 36.344 20.438 1 96.25 295 ALA A CA 1
ATOM 2191 C C . ALA A 1 295 ? 16.953 36.656 21.75 1 96.25 295 ALA A C 1
ATOM 2193 O O . ALA A 1 295 ? 17.422 37.469 22.547 1 96.25 295 ALA A O 1
ATOM 2194 N N . ASN A 1 296 ? 15.828 36.062 21.969 1 93 296 ASN A N 1
ATOM 2195 C CA . ASN A 1 296 ? 15.031 36.344 23.156 1 93 296 ASN A CA 1
ATOM 2196 C C . ASN A 1 296 ? 15.188 35.281 24.234 1 93 296 ASN A C 1
ATOM 2198 O O . ASN A 1 296 ? 14.383 35.219 25.156 1 93 296 ASN A O 1
ATOM 2202 N N . SER A 1 297 ? 16.016 34.375 24.094 1 90.06 297 SER A N 1
ATOM 2203 C CA . SER A 1 297 ? 16.406 33.375 25.078 1 90.06 297 SER A CA 1
ATOM 2204 C C . SER A 1 297 ? 17.906 33.156 25.094 1 90.06 297 SER A C 1
ATOM 2206 O O . SER A 1 297 ? 18.391 32.094 24.656 1 90.06 297 SER A O 1
ATOM 2208 N N . PRO A 1 298 ? 18.594 34.094 25.703 1 92.25 298 PRO A N 1
ATOM 2209 C CA . PRO A 1 298 ? 20.062 34.031 25.688 1 92.25 298 PRO A CA 1
ATOM 2210 C C . PRO A 1 298 ? 20.609 32.781 26.312 1 92.25 298 PRO A C 1
ATOM 2212 O O . PRO A 1 298 ? 20.109 32.312 27.344 1 92.25 298 PRO A O 1
ATOM 2215 N N . GLY A 1 299 ? 21.578 32.156 25.609 1 93.94 299 GLY A N 1
ATOM 2216 C CA . GLY A 1 299 ? 22.219 30.938 26.094 1 93.94 299 GLY A CA 1
ATOM 2217 C C . GLY A 1 299 ? 21.531 29.672 25.609 1 93.94 299 GLY A C 1
ATOM 2218 O O . GLY A 1 299 ? 22.047 28.578 25.828 1 93.94 299 GLY A O 1
ATOM 2219 N N . ASN A 1 300 ? 20.453 29.828 25 1 93.94 300 ASN A N 1
ATOM 2220 C CA . ASN A 1 300 ? 19.688 28.703 24.484 1 93.94 300 ASN A CA 1
ATOM 2221 C C . ASN A 1 300 ? 19.781 28.609 22.969 1 93.94 300 ASN A C 1
ATOM 2223 O O . ASN A 1 300 ? 19.25 29.469 22.266 1 93.94 300 ASN A O 1
ATOM 2227 N N . SER A 1 301 ? 20.375 27.562 22.453 1 96.12 301 SER A N 1
ATOM 2228 C CA . SER A 1 301 ? 20.516 27.359 21.016 1 96.12 301 SER A CA 1
ATOM 2229 C C . SER A 1 301 ? 19.703 26.156 20.547 1 96.12 301 SER A C 1
ATOM 2231 O O . SER A 1 301 ? 19.953 25.609 19.484 1 96.12 301 SER A O 1
ATOM 2233 N N . GLY A 1 302 ? 18.766 25.734 21.391 1 92.75 302 GLY A N 1
ATOM 2234 C CA . GLY A 1 302 ? 18 24.531 21.062 1 92.75 302 GLY A CA 1
ATOM 2235 C C . GLY A 1 302 ? 18.859 23.281 20.969 1 92.75 302 GLY A C 1
ATOM 2236 O O . GLY A 1 302 ? 19.922 23.203 21.594 1 92.75 302 GLY A O 1
ATOM 2237 N N . PHE A 1 303 ? 18.281 22.125 20.312 1 90.25 303 PHE A N 1
ATOM 2238 C CA . PHE A 1 303 ? 19.031 20.875 20.266 1 90.25 303 PHE A CA 1
ATOM 2239 C C . PHE A 1 303 ? 18.531 19.984 19.141 1 90.25 303 PHE A C 1
ATOM 2241 O O . PHE A 1 303 ? 17.391 20.125 18.688 1 90.25 303 PHE A O 1
ATOM 2248 N N . LEU A 1 304 ? 19.406 19.141 18.703 1 93.88 304 LEU A N 1
ATOM 2249 C CA . LEU A 1 304 ? 19.016 18.047 17.828 1 93.88 304 LEU A CA 1
ATOM 2250 C C . LEU A 1 304 ? 18.328 16.938 18.609 1 93.88 304 LEU A C 1
ATOM 2252 O O . LEU A 1 304 ? 18.703 16.672 19.766 1 93.88 304 LEU A O 1
ATOM 2256 N N . GLN A 1 305 ? 17.328 16.344 18.016 1 87.5 305 GLN A N 1
ATOM 2257 C CA . GLN A 1 305 ? 16.547 15.328 18.703 1 87.5 305 GLN A CA 1
ATOM 2258 C C . GLN A 1 305 ? 17.375 14.055 18.906 1 87.5 305 GLN A C 1
ATOM 2260 O O . GLN A 1 305 ? 17 13.203 19.719 1 87.5 305 GLN A O 1
ATOM 2265 N N . ASP A 1 306 ? 18.391 13.867 18.172 1 89.31 306 ASP A N 1
ATOM 2266 C CA . ASP A 1 306 ? 19.266 12.703 18.25 1 89.31 306 ASP A CA 1
ATOM 2267 C C . ASP A 1 306 ? 20.688 13.062 17.844 1 89.31 306 ASP A C 1
ATOM 2269 O O . ASP A 1 306 ? 20.938 14.156 17.312 1 89.31 306 ASP A O 1
ATOM 2273 N N . GLU A 1 307 ? 21.609 12.117 18.172 1 95.38 307 GLU A N 1
ATOM 2274 C CA . GLU A 1 307 ? 22.969 12.281 17.672 1 95.38 307 GLU A CA 1
ATOM 2275 C C . GLU A 1 307 ? 23 12.273 16.141 1 95.38 307 GLU A C 1
ATOM 2277 O O . GLU A 1 307 ? 22.203 11.57 15.5 1 95.38 307 GLU A O 1
ATOM 2282 N N . VAL A 1 308 ? 23.922 13.094 15.594 1 97.69 308 VAL A N 1
ATOM 2283 C CA . VAL A 1 308 ? 24.016 13.258 14.148 1 97.69 308 VAL A CA 1
ATOM 2284 C C . VAL A 1 308 ? 24.266 11.898 13.492 1 97.69 308 VAL A C 1
ATOM 2286 O O . VAL A 1 308 ? 23.719 11.602 12.43 1 97.69 308 VAL A O 1
ATOM 2289 N N . GLU A 1 309 ? 25.016 11.047 14.133 1 97 309 GLU A N 1
ATOM 2290 C CA . GLU A 1 309 ? 25.344 9.734 13.578 1 97 309 GLU A CA 1
ATOM 2291 C C . GLU A 1 309 ? 24.094 8.867 13.469 1 97 309 GLU A C 1
ATOM 2293 O O . GLU A 1 309 ? 23.922 8.141 12.484 1 97 309 GLU A O 1
ATOM 2298 N N . ASN A 1 310 ? 23.297 8.938 14.492 1 95.19 310 ASN A N 1
ATOM 2299 C CA . ASN A 1 310 ? 22.047 8.18 14.469 1 95.19 310 ASN A CA 1
ATOM 2300 C C . ASN A 1 310 ? 21.109 8.688 13.375 1 95.19 310 ASN A C 1
ATOM 2302 O O . ASN A 1 310 ? 20.453 7.891 12.688 1 95.19 310 ASN A O 1
ATOM 2306 N N . LEU A 1 311 ? 21.016 10 13.273 1 96.06 311 LEU A N 1
ATOM 2307 C CA . LEU A 1 311 ? 20.219 10.602 12.211 1 96.06 311 LEU A CA 1
ATOM 2308 C C . LEU A 1 311 ? 20.719 10.172 10.844 1 96.06 311 LEU A C 1
ATOM 2310 O O . LEU A 1 311 ? 19.922 9.836 9.961 1 96.06 311 LEU A O 1
ATOM 2314 N N . ARG A 1 312 ? 22 10.188 10.688 1 96.62 312 ARG A N 1
ATOM 2315 C CA . ARG A 1 312 ? 22.625 9.773 9.43 1 96.62 312 ARG A CA 1
ATOM 2316 C C . ARG A 1 312 ? 22.297 8.32 9.109 1 96.62 312 ARG A C 1
ATOM 2318 O O . ARG A 1 312 ? 21.922 7.996 7.98 1 96.62 312 ARG A O 1
ATOM 2325 N N . ASP A 1 313 ? 22.453 7.461 10.094 1 94.06 313 ASP A N 1
ATOM 2326 C CA . ASP A 1 313 ? 22.188 6.039 9.898 1 94.06 313 ASP A CA 1
ATOM 2327 C C . ASP A 1 313 ? 20.719 5.801 9.508 1 94.06 313 ASP A C 1
ATOM 2329 O O . ASP A 1 313 ? 20.438 4.973 8.648 1 94.06 313 ASP A O 1
ATOM 2333 N N . MET A 1 314 ? 19.859 6.504 10.133 1 93.94 314 MET A N 1
ATOM 2334 C CA . MET A 1 314 ? 18.422 6.387 9.844 1 93.94 314 MET A CA 1
ATOM 2335 C C . MET A 1 314 ? 18.125 6.84 8.422 1 93.94 314 MET A C 1
ATOM 2337 O O . MET A 1 314 ? 17.438 6.141 7.672 1 93.94 314 MET A O 1
ATOM 2341 N N . ILE A 1 315 ? 18.641 7.961 8.031 1 96.31 315 ILE A N 1
ATOM 2342 C CA . ILE A 1 315 ? 18.391 8.523 6.707 1 96.31 315 ILE A CA 1
ATOM 2343 C C . ILE A 1 315 ? 19.016 7.621 5.645 1 96.31 315 ILE A C 1
ATOM 2345 O O . ILE A 1 315 ? 18.391 7.336 4.621 1 96.31 315 ILE A O 1
ATOM 2349 N N . LEU A 1 316 ? 20.219 7.16 5.906 1 94.75 316 LEU A N 1
ATOM 2350 C CA . LEU A 1 316 ? 20.875 6.254 4.977 1 94.75 316 LEU A CA 1
ATOM 2351 C C . LEU A 1 316 ? 20.078 4.969 4.805 1 94.75 316 LEU A C 1
ATOM 2353 O O . LEU A 1 316 ? 19.859 4.52 3.678 1 94.75 316 LEU A O 1
ATOM 2357 N N . GLY A 1 317 ? 19.75 4.375 5.957 1 93.19 317 GLY A N 1
ATOM 2358 C CA . GLY A 1 317 ? 18.969 3.158 5.898 1 93.19 317 GLY A CA 1
ATOM 2359 C C . GLY A 1 317 ? 17.672 3.322 5.117 1 93.19 317 GLY A C 1
ATOM 2360 O O . GLY A 1 317 ? 17.328 2.467 4.301 1 93.19 317 GLY A O 1
ATOM 2361 N N . ALA A 1 318 ? 16.938 4.391 5.383 1 95.62 318 ALA A N 1
ATOM 2362 C CA . ALA A 1 318 ? 15.688 4.68 4.668 1 95.62 318 ALA A CA 1
ATOM 2363 C C . ALA A 1 318 ? 15.953 4.875 3.176 1 95.62 318 ALA A C 1
ATOM 2365 O O . ALA A 1 318 ? 15.211 4.352 2.338 1 95.62 318 ALA A O 1
ATOM 2366 N N . HIS A 1 319 ? 17 5.625 2.826 1 95.75 319 HIS A N 1
ATOM 2367 C CA . HIS A 1 319 ? 17.375 5.879 1.443 1 95.75 319 HIS A CA 1
ATOM 2368 C C . HIS A 1 319 ? 17.672 4.578 0.703 1 95.75 319 HIS A C 1
ATOM 2370 O O . HIS A 1 319 ? 17.172 4.371 -0.41 1 95.75 319 HIS A O 1
ATOM 2376 N N . LEU A 1 320 ? 18.359 3.707 1.319 1 92.19 320 LEU A N 1
ATOM 2377 C CA . LEU A 1 320 ? 18.75 2.445 0.696 1 92.19 320 LEU A CA 1
ATOM 2378 C C . LEU A 1 320 ? 17.531 1.523 0.54 1 92.19 320 LEU A C 1
ATOM 2380 O O . LEU A 1 320 ? 17.5 0.702 -0.378 1 92.19 320 LEU A O 1
ATOM 2384 N N . ALA A 1 321 ? 16.578 1.707 1.397 1 93.31 321 ALA A N 1
ATOM 2385 C CA . ALA A 1 321 ? 15.375 0.875 1.363 1 93.31 321 ALA A CA 1
ATOM 2386 C C . ALA A 1 321 ? 14.383 1.389 0.325 1 93.31 321 ALA A C 1
ATOM 2388 O O . ALA A 1 321 ? 13.32 0.792 0.123 1 93.31 321 ALA A O 1
ATOM 2389 N N . GLY A 1 322 ? 14.656 2.525 -0.281 1 94.88 322 GLY A N 1
ATOM 2390 C CA . GLY A 1 322 ? 13.828 3.004 -1.382 1 94.88 322 GLY A CA 1
ATOM 2391 C C . GLY A 1 322 ? 12.898 4.133 -0.984 1 94.88 322 GLY A C 1
ATOM 2392 O O . GLY A 1 322 ? 12.156 4.656 -1.817 1 94.88 322 GLY A O 1
ATOM 2393 N N . TRP A 1 323 ? 13.008 4.602 0.257 1 97.69 323 TRP A N 1
ATOM 2394 C CA . TRP A 1 323 ? 12.109 5.641 0.751 1 97.69 323 TRP A CA 1
ATOM 2395 C C . TRP A 1 323 ? 12.523 7.012 0.221 1 97.69 323 TRP A C 1
ATOM 2397 O O . TRP A 1 323 ? 13.719 7.301 0.1 1 97.69 323 TRP A O 1
ATOM 2407 N N . GLN A 1 324 ? 11.523 7.82 -0.145 1 98.69 324 GLN A N 1
ATOM 2408 C CA . GLN A 1 324 ? 11.719 9.25 0.06 1 98.69 324 GLN A CA 1
ATOM 2409 C C . GLN A 1 324 ? 11.828 9.586 1.545 1 98.69 324 GLN A C 1
ATOM 2411 O O . GLN A 1 324 ? 11.078 9.055 2.365 1 98.69 324 GLN A O 1
ATOM 2416 N N . VAL A 1 325 ? 12.773 10.406 1.835 1 98.44 325 VAL A N 1
ATOM 2417 C CA . VAL A 1 325 ? 12.938 10.781 3.236 1 98.44 325 VAL A CA 1
ATOM 2418 C C . VAL A 1 325 ? 12.5 12.227 3.441 1 98.44 325 VAL A C 1
ATOM 2420 O O . VAL A 1 325 ? 12.836 13.102 2.635 1 98.44 325 VAL A O 1
ATOM 2423 N N . ALA A 1 326 ? 11.656 12.484 4.387 1 98.81 326 ALA A N 1
ATOM 2424 C CA . ALA A 1 326 ? 11.234 13.82 4.797 1 98.81 326 ALA A CA 1
ATOM 2425 C C . ALA A 1 326 ? 11.688 14.133 6.223 1 98.81 326 ALA A C 1
ATOM 2427 O O . ALA A 1 326 ? 11.117 13.625 7.188 1 98.81 326 ALA A O 1
ATOM 2428 N N . THR A 1 327 ? 12.672 14.977 6.34 1 98.62 327 THR A N 1
ATOM 2429 C CA . THR A 1 327 ? 13.258 15.242 7.652 1 98.62 327 THR A CA 1
ATOM 2430 C C . THR A 1 327 ? 12.812 16.609 8.172 1 98.62 327 THR A C 1
ATOM 2432 O O . THR A 1 327 ? 13 17.625 7.512 1 98.62 327 THR A O 1
ATOM 2435 N N . HIS A 1 328 ? 12.156 16.547 9.273 1 97.88 328 HIS A N 1
ATOM 2436 C CA . HIS A 1 328 ? 11.797 17.766 9.992 1 97.88 328 HIS A CA 1
ATOM 2437 C C . HIS A 1 328 ? 13.039 18.531 10.438 1 97.88 328 HIS A C 1
ATOM 2439 O O . HIS A 1 328 ? 13.859 18 11.195 1 97.88 328 HIS A O 1
ATOM 2445 N N . ALA A 1 329 ? 13.219 19.719 9.969 1 98.38 329 ALA A N 1
ATOM 2446 C CA . ALA A 1 329 ? 14.32 20.609 10.336 1 98.38 329 ALA A CA 1
ATOM 2447 C C . ALA A 1 329 ? 13.883 22.062 10.312 1 98.38 329 ALA A C 1
ATOM 2449 O O . ALA A 1 329 ? 13.586 22.609 9.25 1 98.38 329 ALA A O 1
ATOM 2450 N N . ILE A 1 330 ? 13.922 22.734 11.469 1 96.88 330 ILE A N 1
ATOM 2451 C CA . ILE A 1 330 ? 13.438 24.109 11.555 1 96.88 330 ILE A CA 1
ATOM 2452 C C . ILE A 1 330 ? 14.617 25.047 11.812 1 96.88 330 ILE A C 1
ATOM 2454 O O . ILE A 1 330 ? 14.781 26.047 11.109 1 96.88 330 ILE A O 1
ATOM 2458 N N . GLY A 1 331 ? 15.453 24.75 12.805 1 97.88 331 GLY A N 1
ATOM 2459 C CA . GLY A 1 331 ? 16.594 25.609 13.102 1 97.88 331 GLY A CA 1
ATOM 2460 C C . GLY A 1 331 ? 17.656 25.578 12.023 1 97.88 331 GLY A C 1
ATOM 2461 O O . GLY A 1 331 ? 17.828 24.562 11.328 1 97.88 331 GLY A O 1
ATOM 2462 N N . ASP A 1 332 ? 18.438 26.672 11.93 1 98.69 332 ASP A N 1
ATOM 2463 C CA . ASP A 1 332 ? 19.438 26.75 10.867 1 98.69 332 ASP A CA 1
ATOM 2464 C C . ASP A 1 332 ? 20.516 25.688 11.039 1 98.69 332 ASP A C 1
ATOM 2466 O O . ASP A 1 332 ? 21.016 25.141 10.062 1 98.69 332 ASP A O 1
ATOM 2470 N N . ARG A 1 333 ? 20.844 25.297 12.25 1 98.69 333 ARG A N 1
ATOM 2471 C CA . ARG A 1 333 ? 21.781 24.203 12.469 1 98.69 333 ARG A CA 1
ATOM 2472 C C . ARG A 1 333 ? 21.188 22.859 12.047 1 98.69 333 ARG A C 1
ATOM 2474 O O . ARG A 1 333 ? 21.875 22.031 11.461 1 98.69 333 ARG A O 1
ATOM 2481 N N . ALA A 1 334 ? 19.938 22.641 12.406 1 98.56 334 ALA A N 1
ATOM 2482 C CA . ALA A 1 334 ? 19.25 21.422 11.992 1 98.56 334 ALA A CA 1
ATOM 2483 C C . ALA A 1 334 ? 19.188 21.312 10.477 1 98.56 334 ALA A C 1
ATOM 2485 O O . ALA A 1 334 ? 19.516 20.266 9.898 1 98.56 334 ALA A O 1
ATOM 2486 N N . VAL A 1 335 ? 18.797 22.375 9.797 1 98.88 335 VAL A N 1
ATOM 2487 C CA . VAL A 1 335 ? 18.688 22.391 8.336 1 98.88 335 VAL A CA 1
ATOM 2488 C C . VAL A 1 335 ? 20.047 22.062 7.719 1 98.88 335 VAL A C 1
ATOM 2490 O O . VAL A 1 335 ? 20.156 21.203 6.848 1 98.88 335 VAL A O 1
ATOM 2493 N N . SER A 1 336 ? 21.078 22.719 8.203 1 98.88 336 SER A N 1
ATOM 2494 C CA . SER A 1 336 ? 22.422 22.5 7.676 1 98.88 336 SER A CA 1
ATOM 2495 C C . SER A 1 336 ? 22.875 21.062 7.902 1 98.88 336 SER A C 1
ATOM 2497 O O . SER A 1 336 ? 23.469 20.453 7.02 1 98.88 336 SER A O 1
ATOM 2499 N N . THR A 1 337 ? 22.578 20.562 9.094 1 98.81 337 THR A N 1
ATOM 2500 C CA . THR A 1 337 ? 22.953 19.203 9.445 1 98.81 337 THR A CA 1
ATOM 2501 C C . THR A 1 337 ? 22.266 18.203 8.523 1 98.81 337 THR A C 1
ATOM 2503 O O . THR A 1 337 ? 22.891 17.266 8.031 1 98.81 337 THR A O 1
ATOM 2506 N N . VAL A 1 338 ? 21.016 18.344 8.312 1 98.88 338 VAL A N 1
ATOM 2507 C CA . VAL A 1 338 ? 20.234 17.453 7.473 1 98.88 338 VAL A CA 1
ATOM 2508 C C . VAL A 1 338 ? 20.75 17.5 6.039 1 98.88 338 VAL A C 1
ATOM 2510 O O . VAL A 1 338 ? 20.875 16.469 5.383 1 98.88 338 VAL A O 1
ATOM 2513 N N . ILE A 1 339 ? 21.094 18.719 5.547 1 98.94 339 ILE A N 1
ATOM 2514 C CA . ILE A 1 339 ? 21.656 18.875 4.211 1 98.94 339 ILE A CA 1
ATOM 2515 C C . ILE A 1 339 ? 22.984 18.125 4.129 1 98.94 339 ILE A C 1
ATOM 2517 O O . ILE A 1 339 ? 23.266 17.438 3.137 1 98.94 339 ILE A O 1
ATOM 2521 N N . ASP A 1 340 ? 23.812 18.25 5.203 1 98.88 340 ASP A N 1
ATOM 2522 C CA . ASP A 1 340 ? 25.094 17.531 5.242 1 98.88 340 ASP A CA 1
ATOM 2523 C C . ASP A 1 340 ? 24.875 16.031 5.09 1 98.88 340 ASP A C 1
ATOM 2525 O O . ASP A 1 340 ? 25.594 15.367 4.332 1 98.88 340 ASP A O 1
ATOM 2529 N N . ILE A 1 341 ? 23.922 15.523 5.789 1 98.75 341 ILE A N 1
ATOM 2530 C CA . ILE A 1 341 ? 23.641 14.094 5.781 1 98.75 341 ILE A CA 1
ATOM 2531 C C . ILE A 1 341 ? 23.156 13.672 4.398 1 98.75 341 ILE A C 1
ATOM 2533 O O . ILE A 1 341 ? 23.641 12.688 3.832 1 98.75 341 ILE A O 1
ATOM 2537 N N . TYR A 1 342 ? 22.188 14.391 3.828 1 98.81 342 TYR A N 1
ATOM 2538 C CA . TYR A 1 342 ? 21.719 14.086 2.484 1 98.81 342 TYR A CA 1
ATOM 2539 C C . TYR A 1 342 ? 22.859 14.117 1.479 1 98.81 342 TYR A C 1
ATOM 2541 O O . TYR A 1 342 ? 22.938 13.266 0.594 1 98.81 342 TYR A O 1
ATOM 2549 N N . SER A 1 343 ? 23.641 15.172 1.619 1 98.75 343 SER A N 1
ATOM 2550 C CA . SER A 1 343 ? 24.781 15.312 0.716 1 98.75 343 SER A CA 1
ATOM 2551 C C . SER A 1 343 ? 25.672 14.078 0.765 1 98.75 343 SER A C 1
ATOM 2553 O O . SER A 1 343 ? 26.078 13.555 -0.276 1 98.75 343 SER A O 1
ATOM 2555 N N . GLU A 1 344 ? 26 13.664 1.919 1 98.44 344 GLU A N 1
ATOM 2556 C CA . GLU A 1 344 ? 26.828 12.484 2.107 1 98.44 344 GLU A CA 1
ATOM 2557 C C . GLU A 1 344 ? 26.172 11.234 1.515 1 98.44 344 GLU A C 1
ATOM 2559 O O . GLU A 1 344 ? 26.797 10.492 0.765 1 98.44 344 GLU A O 1
ATOM 2564 N N . VAL A 1 345 ? 24.938 11.023 1.847 1 97.25 345 VAL A N 1
ATOM 2565 C CA . VAL A 1 345 ? 24.188 9.836 1.443 1 97.25 345 VAL A CA 1
ATOM 2566 C C . VAL A 1 345 ? 24.078 9.781 -0.079 1 97.25 345 VAL A C 1
ATOM 2568 O O . VAL A 1 345 ? 24.344 8.742 -0.692 1 97.25 345 VAL A O 1
ATOM 2571 N N . LEU A 1 346 ? 23.781 10.883 -0.717 1 98.25 346 LEU A N 1
ATOM 2572 C CA . LEU A 1 346 ? 23.562 10.93 -2.158 1 98.25 346 LEU A CA 1
ATOM 2573 C C . LEU A 1 346 ? 24.891 10.852 -2.914 1 98.25 346 LEU A C 1
ATOM 2575 O O . LEU A 1 346 ? 24.922 10.391 -4.059 1 98.25 346 LEU A O 1
ATOM 2579 N N . ALA A 1 347 ? 25.922 11.336 -2.266 1 98.19 347 ALA A N 1
ATOM 2580 C CA . ALA A 1 347 ? 27.25 11.188 -2.875 1 98.19 347 ALA A CA 1
ATOM 2581 C C . ALA A 1 347 ? 27.656 9.719 -2.932 1 98.19 347 ALA A C 1
ATOM 2583 O O . ALA A 1 347 ? 28.219 9.266 -3.928 1 98.19 347 ALA A O 1
ATOM 2584 N N . GLU A 1 348 ? 27.391 9.062 -1.866 1 96.19 348 GLU A N 1
ATOM 2585 C CA . GLU A 1 348 ? 27.781 7.656 -1.775 1 96.19 348 GLU A CA 1
ATOM 2586 C C . GLU A 1 348 ? 26.812 6.766 -2.559 1 96.19 348 GLU A C 1
ATOM 2588 O O . GLU A 1 348 ? 27.234 5.785 -3.176 1 96.19 348 GLU A O 1
ATOM 2593 N N . TYR A 1 349 ? 25.547 7.059 -2.494 1 94.75 349 TYR A N 1
ATOM 2594 C CA . TYR A 1 349 ? 24.516 6.277 -3.154 1 94.75 349 TYR A CA 1
ATOM 2595 C C . TYR A 1 349 ? 23.594 7.172 -3.982 1 94.75 349 TYR A C 1
ATOM 2597 O O . TYR A 1 349 ? 22.453 7.43 -3.598 1 94.75 349 TYR A O 1
ATOM 2605 N N . PRO A 1 350 ? 24.062 7.516 -5.133 1 97.38 350 PRO A N 1
ATOM 2606 C CA . PRO A 1 350 ? 23.281 8.438 -5.957 1 97.38 350 PRO A CA 1
ATOM 2607 C C . PRO A 1 350 ? 21.938 7.859 -6.379 1 97.38 350 PRO A C 1
ATOM 2609 O O . PRO A 1 350 ? 21.828 6.66 -6.645 1 97.38 350 PRO A O 1
ATOM 2612 N N . ARG A 1 351 ? 20.906 8.602 -6.359 1 95.62 351 ARG A N 1
ATOM 2613 C CA . ARG A 1 351 ? 19.578 8.258 -6.832 1 95.62 351 ARG A CA 1
ATOM 2614 C C . ARG A 1 351 ? 18.938 9.438 -7.559 1 95.62 351 ARG A C 1
ATOM 2616 O O . ARG A 1 351 ? 18.734 10.508 -6.973 1 95.62 351 ARG A O 1
ATOM 2623 N N . GLU A 1 352 ? 18.609 9.164 -8.781 1 93.94 352 GLU A N 1
ATOM 2624 C CA . GLU A 1 352 ? 17.906 10.211 -9.523 1 93.94 352 GLU A CA 1
ATOM 2625 C C . GLU A 1 352 ? 16.469 10.352 -9.055 1 93.94 352 GLU A C 1
ATOM 2627 O O . GLU A 1 352 ? 15.844 9.375 -8.625 1 93.94 352 GLU A O 1
ATOM 2632 N N . ASN A 1 353 ? 15.945 11.523 -8.984 1 95.94 353 ASN A N 1
ATOM 2633 C CA . ASN A 1 353 ? 14.555 11.82 -8.664 1 95.94 353 ASN A CA 1
ATOM 2634 C C . ASN A 1 353 ? 14.195 11.359 -7.258 1 95.94 353 ASN A C 1
ATOM 2636 O O . ASN A 1 353 ? 13.094 10.859 -7.023 1 95.94 353 ASN A O 1
ATOM 2640 N N . HIS A 1 354 ? 15.188 11.453 -6.336 1 97.88 354 HIS A N 1
ATOM 2641 C CA . HIS A 1 354 ? 14.945 11.039 -4.957 1 97.88 354 HIS A CA 1
ATOM 2642 C C . HIS A 1 354 ? 13.93 11.945 -4.277 1 97.88 354 HIS A C 1
ATOM 2644 O O . HIS A 1 354 ? 13.156 11.5 -3.432 1 97.88 354 HIS A O 1
ATOM 2650 N N . ARG A 1 355 ? 13.953 13.242 -4.555 1 98.5 355 ARG A N 1
ATOM 2651 C CA . ARG A 1 355 ? 13.062 14.273 -4.039 1 98.5 355 ARG A CA 1
ATOM 2652 C C . ARG A 1 355 ? 12.969 14.211 -2.52 1 98.5 355 ARG A C 1
ATOM 2654 O O . ARG A 1 355 ? 11.875 14.32 -1.955 1 98.5 355 ARG A O 1
ATOM 2661 N N . HIS A 1 356 ? 14.156 13.898 -1.873 1 98.88 356 HIS A N 1
ATOM 2662 C CA . HIS A 1 356 ? 14.156 14.016 -0.419 1 98.88 356 HIS A CA 1
ATOM 2663 C C . HIS A 1 356 ? 13.703 15.398 0.023 1 98.88 356 HIS A C 1
ATOM 2665 O O . HIS A 1 356 ? 13.977 16.391 -0.651 1 98.88 356 HIS A O 1
ATOM 2671 N N . ARG A 1 357 ? 13.008 15.438 1.169 1 98.94 357 ARG A N 1
ATOM 2672 C CA . ARG A 1 357 ? 12.359 16.672 1.615 1 98.94 357 ARG A CA 1
ATOM 2673 C C . ARG A 1 357 ? 12.992 17.188 2.904 1 98.94 357 ARG A C 1
ATOM 2675 O O . ARG A 1 357 ? 13.539 16.406 3.691 1 98.94 357 ARG A O 1
ATOM 2682 N N . ILE A 1 358 ? 13 18.406 3.084 1 98.88 358 ILE A N 1
ATOM 2683 C CA . ILE A 1 358 ? 13.242 19.062 4.367 1 98.88 358 ILE A CA 1
ATOM 2684 C C . ILE A 1 358 ? 11.961 19.75 4.848 1 98.88 358 ILE A C 1
ATOM 2686 O O . ILE A 1 358 ? 11.594 20.812 4.355 1 98.88 358 ILE A O 1
ATOM 2690 N N . GLU A 1 359 ? 11.289 19.094 5.762 1 98.5 359 GLU A N 1
ATOM 2691 C CA . GLU A 1 359 ? 10.031 19.609 6.285 1 98.5 359 GLU A CA 1
ATOM 2692 C C . GLU A 1 359 ? 10.242 20.906 7.07 1 98.5 359 GLU A C 1
ATOM 2694 O O . GLU A 1 359 ? 11.172 21 7.883 1 98.5 359 GLU A O 1
ATOM 2699 N N . HIS A 1 360 ? 9.414 21.891 6.793 1 97.69 360 HIS A N 1
ATOM 2700 C CA . HIS A 1 360 ? 9.461 23.234 7.367 1 97.69 360 HIS A CA 1
ATOM 2701 C C . HIS A 1 360 ? 10.594 24.047 6.758 1 97.69 360 HIS A C 1
ATOM 2703 O O . HIS A 1 360 ? 10.344 25.031 6.062 1 97.69 360 HIS A O 1
ATOM 2709 N N . CYS A 1 361 ? 11.805 23.453 6.93 1 98.62 361 CYS A N 1
ATOM 2710 C CA . CYS A 1 361 ? 12.969 24.203 6.477 1 98.62 361 CYS A CA 1
ATOM 2711 C C . CYS A 1 361 ? 12.914 25.641 6.992 1 98.62 361 CYS A C 1
ATOM 2713 O O . CYS A 1 361 ? 13.023 26.594 6.211 1 98.62 361 CYS A O 1
ATOM 2715 N N . GLY A 1 362 ? 12.75 25.797 8.242 1 98 362 GLY A N 1
ATOM 2716 C CA . GLY A 1 362 ? 12.289 27.016 8.906 1 98 362 GLY A CA 1
ATOM 2717 C C . GLY A 1 362 ? 13.266 28.172 8.789 1 98 362 GLY A C 1
ATOM 2718 O O . GLY A 1 362 ? 12.891 29.266 8.367 1 98 362 GLY A O 1
ATOM 2719 N N . VAL A 1 363 ? 14.5 27.984 9.211 1 98.62 363 VAL A N 1
ATOM 2720 C CA . VAL A 1 363 ? 15.562 28.984 9.117 1 98.62 363 VAL A CA 1
ATOM 2721 C C . VAL A 1 363 ? 16.688 28.453 8.219 1 98.62 363 VAL A C 1
ATOM 2723 O O . VAL A 1 363 ? 17.484 27.625 8.633 1 98.62 363 VAL A O 1
ATOM 2726 N N . CYS A 1 364 ? 16.75 28.969 7.008 1 98.69 364 CYS A N 1
ATOM 2727 C CA . CYS A 1 364 ? 17.656 28.453 5.977 1 98.69 364 CYS A CA 1
ATOM 2728 C C . CYS A 1 364 ? 18.672 29.516 5.574 1 98.69 364 CYS A C 1
ATOM 2730 O O . CYS A 1 364 ? 18.312 30.531 4.988 1 98.69 364 CYS A O 1
ATOM 2732 N N . ARG A 1 365 ? 19.969 29.25 5.871 1 98.12 365 ARG A N 1
ATOM 2733 C CA . ARG A 1 365 ? 21.031 30.188 5.555 1 98.12 365 ARG A CA 1
ATOM 2734 C C . ARG A 1 365 ? 21.234 30.312 4.047 1 98.12 365 ARG A C 1
ATOM 2736 O O . ARG A 1 365 ? 20.906 29.391 3.299 1 98.12 365 ARG A O 1
ATOM 2743 N N . PRO A 1 366 ? 21.672 31.5 3.602 1 97.31 366 PRO A N 1
ATOM 2744 C CA . PRO A 1 366 ? 21.844 31.703 2.16 1 97.31 366 PRO A CA 1
ATOM 2745 C C . PRO A 1 366 ? 22.641 30.578 1.499 1 97.31 366 PRO A C 1
ATOM 2747 O O . PRO A 1 366 ? 22.266 30.094 0.427 1 97.31 366 PRO A O 1
ATOM 2750 N N . GLU A 1 367 ? 23.656 30.125 2.094 1 98.19 367 GLU A N 1
ATOM 2751 C CA . GLU A 1 367 ? 24.469 29.062 1.512 1 98.19 367 GLU A CA 1
ATOM 2752 C C . GLU A 1 367 ? 23.703 27.75 1.443 1 98.19 367 GLU A C 1
ATOM 2754 O O . GLU A 1 367 ? 23.922 26.938 0.548 1 98.19 367 GLU A O 1
ATOM 2759 N N . ASP A 1 368 ? 22.844 27.562 2.414 1 98.69 368 ASP A N 1
ATOM 2760 C CA . ASP A 1 368 ? 22.078 26.328 2.455 1 98.69 368 ASP A CA 1
ATOM 2761 C C . ASP A 1 368 ? 21.016 26.297 1.346 1 98.69 368 ASP A C 1
ATOM 2763 O O . ASP A 1 368 ? 20.656 25.234 0.852 1 98.69 368 ASP A O 1
ATOM 2767 N N . VAL A 1 369 ? 20.516 27.469 0.899 1 98.75 369 VAL A N 1
ATOM 2768 C CA . VAL A 1 369 ? 19.594 27.531 -0.231 1 98.75 369 VAL A CA 1
ATOM 2769 C C . VAL A 1 369 ? 20.266 26.953 -1.479 1 98.75 369 VAL A C 1
ATOM 2771 O O . VAL A 1 369 ? 19.656 26.156 -2.201 1 98.75 369 VAL A O 1
ATOM 2774 N N . GLU A 1 370 ? 21.484 27.297 -1.704 1 98.44 370 GLU A N 1
ATOM 2775 C CA . GLU A 1 370 ? 22.234 26.812 -2.865 1 98.44 370 GLU A CA 1
ATOM 2776 C C . GLU A 1 370 ? 22.484 25.312 -2.789 1 98.44 370 GLU A C 1
ATOM 2778 O O . GLU A 1 370 ? 22.406 24.625 -3.803 1 98.44 370 GLU A O 1
ATOM 2783 N N . ARG A 1 371 ? 22.781 24.891 -1.635 1 98.75 371 ARG A N 1
ATOM 2784 C CA . ARG A 1 371 ? 23.047 23.469 -1.437 1 98.75 371 ARG A CA 1
ATOM 2785 C C . ARG A 1 371 ? 21.781 22.656 -1.666 1 98.75 371 ARG A C 1
ATOM 2787 O O . ARG A 1 371 ? 21.828 21.562 -2.246 1 98.75 371 ARG A O 1
ATOM 2794 N N . ILE A 1 372 ? 20.641 23.125 -1.165 1 98.81 372 ILE A N 1
ATOM 2795 C CA . ILE A 1 372 ? 19.344 22.469 -1.384 1 98.81 372 ILE A CA 1
ATOM 2796 C C . ILE A 1 372 ? 19.094 22.344 -2.883 1 98.81 372 ILE A C 1
ATOM 2798 O O . ILE A 1 372 ? 18.703 21.266 -3.357 1 98.81 372 ILE A O 1
ATOM 2802 N N . ALA A 1 373 ? 19.312 23.422 -3.605 1 98.62 373 ALA A N 1
ATOM 2803 C CA . ALA A 1 373 ? 19.109 23.422 -5.051 1 98.62 373 ALA A CA 1
ATOM 2804 C C . ALA A 1 373 ? 20.031 22.422 -5.73 1 98.62 373 ALA A C 1
ATOM 2806 O O . ALA A 1 373 ? 19.594 21.641 -6.582 1 98.62 373 ALA A O 1
ATOM 2807 N N . ALA A 1 374 ? 21.281 22.391 -5.348 1 98.25 374 ALA A N 1
ATOM 2808 C CA . ALA A 1 374 ? 22.297 21.531 -5.965 1 98.25 374 ALA A CA 1
ATOM 2809 C C . ALA A 1 374 ? 21.984 20.047 -5.73 1 98.25 374 ALA A C 1
ATOM 2811 O O . ALA A 1 374 ? 22.25 19.203 -6.586 1 98.25 374 ALA A O 1
ATOM 2812 N N . LEU A 1 375 ? 21.422 19.719 -4.629 1 98.56 375 LEU A N 1
ATOM 2813 C CA . LEU A 1 375 ? 21.156 18.328 -4.25 1 98.56 375 LEU A CA 1
ATOM 2814 C C . LEU A 1 375 ? 19.766 17.891 -4.738 1 98.56 375 LEU A C 1
ATOM 2816 O O . LEU A 1 375 ? 19.422 16.719 -4.645 1 98.56 375 LEU A O 1
ATOM 2820 N N . GLY A 1 376 ? 18.984 18.812 -5.215 1 98.38 376 GLY A N 1
ATOM 2821 C CA . GLY A 1 376 ? 17.641 18.484 -5.664 1 98.38 376 GLY A CA 1
ATOM 2822 C C . GLY A 1 376 ? 16.688 18.188 -4.52 1 98.38 376 GLY A C 1
ATOM 2823 O O . GLY A 1 376 ? 15.789 17.344 -4.656 1 98.38 376 GLY A O 1
ATOM 2824 N N . LEU A 1 377 ? 16.922 18.766 -3.336 1 98.81 377 LEU A N 1
ATOM 2825 C CA . LEU A 1 377 ? 16.031 18.578 -2.186 1 98.81 377 LEU A CA 1
ATOM 2826 C C . LEU A 1 377 ? 14.781 19.422 -2.318 1 98.81 377 LEU A C 1
ATOM 2828 O O . LEU A 1 377 ? 14.758 20.391 -3.092 1 98.81 377 LEU A O 1
ATOM 2832 N N . VAL A 1 378 ? 13.75 19.062 -1.592 1 98.88 378 VAL A N 1
ATOM 2833 C CA . VAL A 1 378 ? 12.477 19.766 -1.672 1 98.88 378 VAL A CA 1
ATOM 2834 C C . VAL A 1 378 ? 12.125 20.344 -0.308 1 98.88 378 VAL A C 1
ATOM 2836 O O . VAL A 1 378 ? 11.664 19.641 0.584 1 98.88 378 VAL A O 1
ATOM 2839 N N . PRO A 1 379 ? 12.281 21.656 -0.119 1 98.75 379 PRO A N 1
ATOM 2840 C CA . PRO A 1 379 ? 11.828 22.281 1.125 1 98.75 379 PRO A CA 1
ATOM 2841 C C . PRO A 1 379 ? 10.312 22.406 1.196 1 98.75 379 PRO A C 1
ATOM 2843 O O . PRO A 1 379 ? 9.656 22.656 0.175 1 98.75 379 PRO A O 1
ATOM 2846 N N . THR A 1 380 ? 9.742 22.281 2.398 1 98.56 380 THR A N 1
ATOM 2847 C CA . THR A 1 380 ? 8.297 22.375 2.584 1 98.56 380 THR A CA 1
ATOM 2848 C C . THR A 1 380 ? 7.957 23.422 3.641 1 98.56 380 THR A C 1
ATOM 2850 O O . THR A 1 380 ? 7.457 23.094 4.715 1 98.56 380 THR A O 1
ATOM 2853 N N . PRO A 1 381 ? 8.148 24.688 3.334 1 98.19 381 PRO A N 1
ATOM 2854 C CA . PRO A 1 381 ? 7.859 25.75 4.293 1 98.19 381 PRO A CA 1
ATOM 2855 C C . PRO A 1 381 ? 6.363 26 4.484 1 98.19 381 PRO A C 1
ATOM 2857 O O . PRO A 1 381 ? 5.559 25.609 3.629 1 98.19 381 PRO A O 1
ATOM 2860 N N . GLN A 1 382 ? 5.992 26.625 5.59 1 97.38 382 GLN A N 1
ATOM 2861 C CA . GLN A 1 382 ? 4.598 26.922 5.898 1 97.38 382 GLN A CA 1
ATOM 2862 C C . GLN A 1 382 ? 4.312 28.422 5.785 1 97.38 382 GLN A C 1
ATOM 2864 O O . GLN A 1 382 ? 4.711 29.203 6.652 1 97.38 382 GLN A O 1
ATOM 2869 N N . GLY A 1 383 ? 3.547 28.75 4.766 1 96.38 383 GLY A N 1
ATOM 2870 C CA . GLY A 1 383 ? 3.209 30.156 4.578 1 96.38 383 GLY A CA 1
ATOM 2871 C C . GLY A 1 383 ? 2.428 30.75 5.738 1 96.38 383 GLY A C 1
ATOM 2872 O O . GLY A 1 383 ? 2.779 31.812 6.258 1 96.38 383 GLY A O 1
ATOM 2873 N N . ARG A 1 384 ? 1.493 30.016 6.227 1 95.44 384 ARG A N 1
ATOM 2874 C CA . ARG A 1 384 ? 0.558 30.531 7.227 1 95.44 384 ARG A CA 1
ATOM 2875 C C . ARG A 1 384 ? 1.249 30.734 8.57 1 95.44 384 ARG A C 1
ATOM 2877 O O . ARG A 1 384 ? 0.738 31.453 9.43 1 95.44 384 ARG A O 1
ATOM 2884 N N . PHE A 1 385 ? 2.414 30.109 8.812 1 94.31 385 PHE A N 1
ATOM 2885 C CA . PHE A 1 385 ? 3.199 30.375 10.016 1 94.31 385 PHE A CA 1
ATOM 2886 C C . PHE A 1 385 ? 3.57 31.859 10.102 1 94.31 385 PHE A C 1
ATOM 2888 O O . PHE A 1 385 ? 3.598 32.438 11.195 1 94.31 385 PHE A O 1
ATOM 2895 N N . ILE A 1 386 ? 3.801 32.438 8.977 1 95.88 386 ILE A N 1
ATOM 2896 C CA . ILE A 1 386 ? 4.188 33.844 8.914 1 95.88 386 ILE A CA 1
ATOM 2897 C C . ILE A 1 386 ? 3.102 34.688 9.555 1 95.88 386 ILE A C 1
ATOM 2899 O O . ILE A 1 386 ? 3.393 35.562 10.391 1 95.88 386 ILE A O 1
ATOM 2903 N N . THR A 1 387 ? 1.894 34.406 9.203 1 94.5 387 THR A N 1
ATOM 2904 C CA . THR A 1 387 ? 0.772 35.219 9.664 1 94.5 387 THR A CA 1
ATOM 2905 C C . THR A 1 387 ? 0.448 34.938 11.125 1 94.5 387 THR A C 1
ATOM 2907 O O . THR A 1 387 ? 0.327 35.844 11.938 1 94.5 387 THR A O 1
ATOM 2910 N N . GLU A 1 388 ? 0.388 33.688 11.438 1 89.88 388 GLU A N 1
ATOM 2911 C CA . GLU A 1 388 ? -0.212 33.344 12.727 1 89.88 388 GLU A CA 1
ATOM 2912 C C . GLU A 1 388 ? 0.839 33.281 13.828 1 89.88 388 GLU A C 1
ATOM 2914 O O . GLU A 1 388 ? 0.538 33.594 14.992 1 89.88 388 GLU A O 1
ATOM 2919 N N . ILE A 1 389 ? 2.113 32.969 13.477 1 86.19 389 ILE A N 1
ATOM 2920 C CA . ILE A 1 389 ? 3.08 32.812 14.562 1 86.19 389 ILE A CA 1
ATOM 2921 C C . ILE A 1 389 ? 4.359 33.594 14.219 1 86.19 389 ILE A C 1
ATOM 2923 O O . ILE A 1 389 ? 5.395 33.406 14.859 1 86.19 389 ILE A O 1
ATOM 2927 N N . GLY A 1 390 ? 4.289 34.469 13.273 1 93.56 390 GLY A N 1
ATOM 2928 C CA . GLY A 1 390 ? 5.453 35.188 12.758 1 93.56 390 GLY A CA 1
ATOM 2929 C C . GLY A 1 390 ? 6.043 36.156 13.75 1 93.56 390 GLY A C 1
ATOM 2930 O O . GLY A 1 390 ? 7.258 36.375 13.781 1 93.56 390 GLY A O 1
ATOM 2931 N N . ASP A 1 391 ? 5.148 36.875 14.547 1 92.38 391 ASP A N 1
ATOM 2932 C CA . ASP A 1 391 ? 5.656 37.844 15.516 1 92.38 391 ASP A CA 1
ATOM 2933 C C . ASP A 1 391 ? 6.582 37.156 16.531 1 92.38 391 ASP A C 1
ATOM 2935 O O . ASP A 1 391 ? 7.652 37.688 16.844 1 92.38 391 ASP A O 1
ATOM 2939 N N . GLY A 1 392 ? 6.176 36 16.984 1 90.25 392 GLY A N 1
ATOM 2940 C CA . GLY A 1 392 ? 7.02 35.25 17.891 1 90.25 392 GLY A CA 1
ATOM 2941 C C . GLY A 1 392 ? 8.305 34.75 17.25 1 90.25 392 GLY A C 1
ATOM 2942 O O . GLY A 1 392 ? 9.352 34.688 17.906 1 90.25 392 GLY A O 1
ATOM 2943 N N . MET A 1 393 ? 8.266 34.438 15.984 1 93.94 393 MET A N 1
ATOM 2944 C CA . MET A 1 393 ? 9.453 33.969 15.266 1 93.94 393 MET A CA 1
ATOM 2945 C C . MET A 1 393 ? 10.461 35.094 15.109 1 93.94 393 MET A C 1
ATOM 2947 O O . MET A 1 393 ? 11.664 34.906 15.273 1 93.94 393 MET A O 1
ATOM 2951 N N . ILE A 1 394 ? 9.922 36.281 14.828 1 95.94 394 ILE A N 1
ATOM 2952 C CA . ILE A 1 394 ? 10.773 37.438 14.703 1 95.94 394 ILE A CA 1
ATOM 2953 C C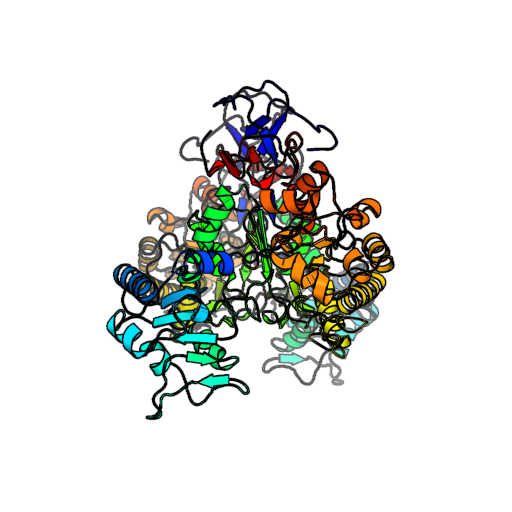 . ILE A 1 394 ? 11.492 37.719 16.031 1 95.94 394 ILE A C 1
ATOM 2955 O O . ILE A 1 394 ? 12.703 37.969 16.047 1 95.94 394 ILE A O 1
ATOM 2959 N N . GLU A 1 395 ? 10.797 37.625 17.125 1 94.06 395 GLU A N 1
ATOM 2960 C CA . GLU A 1 395 ? 11.375 37.844 18.453 1 94.06 395 GLU A CA 1
ATOM 2961 C C . GLU A 1 395 ? 12.438 36.781 18.766 1 94.06 395 GLU A C 1
ATOM 2963 O O . GLU A 1 395 ? 13.477 37.094 19.344 1 94.06 395 GLU A O 1
ATOM 2968 N N . ALA A 1 396 ? 12.172 35.594 18.391 1 93.25 396 ALA A N 1
ATOM 2969 C CA . ALA A 1 396 ? 13.07 34.5 18.688 1 93.25 396 ALA A CA 1
ATOM 2970 C C . ALA A 1 396 ? 14.352 34.594 17.875 1 93.25 396 ALA A C 1
ATOM 2972 O O . ALA A 1 396 ? 15.438 34.25 18.359 1 93.25 396 ALA A O 1
ATOM 2973 N N . LEU A 1 397 ? 14.312 35.031 16.672 1 97.12 397 LEU A N 1
ATOM 2974 C CA . LEU A 1 397 ? 15.422 34.938 15.719 1 97.12 397 LEU A CA 1
ATOM 2975 C C . LEU A 1 397 ? 16.266 36.219 15.781 1 97.12 397 LEU A C 1
ATOM 2977 O O . LEU A 1 397 ? 17.484 36.188 15.539 1 97.12 397 LEU A O 1
ATOM 2981 N N . GLY A 1 398 ? 15.617 37.375 16.125 1 95.19 398 GLY A N 1
ATOM 2982 C CA . GLY A 1 398 ? 16.297 38.656 15.969 1 95.19 398 GLY A CA 1
ATOM 2983 C C . GLY A 1 398 ? 16.312 39.156 14.531 1 95.19 398 GLY A C 1
ATOM 2984 O O . GLY A 1 398 ? 15.898 38.438 13.617 1 95.19 398 GLY A O 1
ATOM 2985 N N . PRO A 1 399 ? 16.719 40.312 14.273 1 91.75 399 PRO A N 1
ATOM 2986 C CA . PRO A 1 399 ? 16.578 40.969 12.977 1 91.75 399 PRO A CA 1
ATOM 2987 C C . PRO A 1 399 ? 17.375 40.281 11.875 1 91.75 399 PRO A C 1
ATOM 2989 O O . PRO A 1 399 ? 16.906 40.156 10.742 1 91.75 399 PRO A O 1
ATOM 2992 N N . GLU A 1 400 ? 18.547 39.875 12.133 1 93.62 400 GLU A N 1
ATOM 2993 C CA . GLU A 1 400 ? 19.422 39.312 11.102 1 93.62 400 GLU A CA 1
ATOM 2994 C C . GLU A 1 400 ? 18.875 37.969 10.594 1 93.62 400 GLU A C 1
ATOM 2996 O O . GLU A 1 400 ? 18.719 37.781 9.383 1 93.62 400 GLU A O 1
ATOM 3001 N N . ARG A 1 401 ? 18.547 37.031 11.484 1 97.25 401 ARG A N 1
ATOM 3002 C CA . ARG A 1 401 ? 18.156 35.688 11.086 1 97.25 401 ARG A CA 1
ATOM 3003 C C . ARG A 1 401 ? 16.719 35.656 10.609 1 97.25 401 ARG A C 1
ATOM 3005 O O . ARG A 1 401 ? 16.281 34.688 9.961 1 97.25 401 ARG A O 1
ATOM 3012 N N . THR A 1 402 ? 15.898 36.656 10.945 1 97.69 402 THR A N 1
ATOM 3013 C CA . THR A 1 402 ? 14.523 36.75 10.461 1 97.69 402 THR A CA 1
ATOM 3014 C C . THR A 1 402 ? 14.484 36.719 8.938 1 97.69 402 THR A C 1
ATOM 3016 O O . THR A 1 402 ? 13.555 36.156 8.344 1 97.69 402 THR A O 1
ATOM 3019 N N . ALA A 1 403 ? 15.516 37.219 8.297 1 97.25 403 ALA A N 1
ATOM 3020 C CA . ALA A 1 403 ? 15.594 37.25 6.836 1 97.25 403 ALA A CA 1
ATOM 3021 C C . ALA A 1 403 ? 15.672 35.844 6.25 1 97.25 403 ALA A C 1
ATOM 3023 O O . ALA A 1 403 ? 15.414 35.656 5.059 1 97.25 403 ALA A O 1
ATOM 3024 N N . TRP A 1 404 ? 16.062 34.906 7.086 1 98.06 404 TRP A N 1
ATOM 3025 C CA . TRP A 1 404 ? 16.266 33.531 6.629 1 98.06 404 TRP A CA 1
ATOM 3026 C C . TRP A 1 404 ? 15.055 32.656 6.949 1 98.06 404 TRP A C 1
ATOM 3028 O O . TRP A 1 404 ? 15.047 31.469 6.668 1 98.06 404 TRP A O 1
ATOM 3038 N N . CYS A 1 405 ? 14.016 33.281 7.52 1 98.12 405 CYS A N 1
ATOM 3039 C CA . CYS A 1 405 ? 12.891 32.531 8.094 1 98.12 405 CYS A CA 1
ATOM 3040 C C . CYS A 1 405 ? 11.828 32.25 7.043 1 98.12 405 CYS A C 1
ATOM 3042 O O . CYS A 1 405 ? 11.297 33.188 6.43 1 98.12 405 CYS A O 1
ATOM 3044 N N . TYR A 1 406 ? 11.555 30.891 6.812 1 98.19 406 TYR A N 1
ATOM 3045 C CA . TYR A 1 406 ? 10.516 30.406 5.906 1 98.19 406 TYR A CA 1
ATOM 3046 C C . TYR A 1 406 ? 10.609 31.094 4.551 1 98.19 406 TYR A C 1
ATOM 3048 O O . TYR A 1 406 ? 9.641 31.703 4.086 1 98.19 406 TYR A O 1
ATOM 3056 N N . ARG A 1 407 ? 11.688 30.828 3.922 1 98.25 407 ARG A N 1
ATOM 3057 C CA . ARG A 1 407 ? 12.031 31.453 2.648 1 98.25 407 ARG A CA 1
ATOM 3058 C C . ARG A 1 407 ? 11.078 31 1.544 1 98.25 407 ARG A C 1
ATOM 3060 O O . ARG A 1 407 ? 10.484 29.938 1.631 1 98.25 407 ARG A O 1
ATOM 3067 N N . GLY A 1 408 ? 10.891 31.891 0.539 1 98.5 408 GLY A N 1
ATOM 3068 C CA . GLY A 1 408 ? 10.125 31.625 -0.665 1 98.5 408 GLY A CA 1
ATOM 3069 C C . GLY A 1 408 ? 10.859 31.984 -1.939 1 98.5 408 GLY A C 1
ATOM 3070 O O . GLY A 1 408 ? 11.469 31.125 -2.578 1 98.5 408 GLY A O 1
ATOM 3071 N N . GLN A 1 409 ? 11.008 33.25 -2.115 1 98.62 409 GLN A N 1
ATOM 3072 C CA . GLN A 1 409 ? 11.578 33.781 -3.355 1 98.62 409 GLN A CA 1
ATOM 3073 C C . GLN A 1 409 ? 13 33.281 -3.561 1 98.62 409 GLN A C 1
ATOM 3075 O O . GLN A 1 409 ? 13.406 32.969 -4.688 1 98.62 409 GLN A O 1
ATOM 3080 N N . SER A 1 410 ? 13.805 33.188 -2.518 1 98.69 410 SER A N 1
ATOM 3081 C CA . SER A 1 410 ? 15.172 32.688 -2.627 1 98.69 410 SER A CA 1
ATOM 3082 C C . SER A 1 410 ? 15.219 31.266 -3.193 1 98.69 410 SER A C 1
ATOM 3084 O O . SER A 1 410 ? 16.125 30.938 -3.953 1 98.69 410 SER A O 1
ATOM 3086 N N . PHE A 1 411 ? 14.289 30.438 -2.738 1 98.75 411 PHE A N 1
ATOM 3087 C CA . PHE A 1 411 ? 14.211 29.094 -3.283 1 98.75 411 PHE A CA 1
ATOM 3088 C C . PHE A 1 411 ? 13.875 29.125 -4.77 1 98.75 411 PHE A C 1
ATOM 3090 O O . PHE A 1 411 ? 14.508 28.438 -5.57 1 98.75 411 PHE A O 1
ATOM 3097 N N . LEU A 1 412 ? 12.898 29.922 -5.152 1 98.62 412 LEU A N 1
ATOM 3098 C CA . LEU A 1 412 ? 12.516 30.047 -6.555 1 98.62 412 LEU A CA 1
ATOM 3099 C C . LEU A 1 412 ? 13.688 30.547 -7.395 1 98.62 412 LEU A C 1
ATOM 3101 O O . LEU A 1 412 ? 13.945 30.016 -8.477 1 98.62 412 LEU A O 1
ATOM 3105 N N . ASP A 1 413 ? 14.383 31.547 -6.871 1 98.56 413 ASP A N 1
ATOM 3106 C CA . ASP A 1 413 ? 15.523 32.125 -7.578 1 98.56 413 ASP A CA 1
ATOM 3107 C C . ASP A 1 413 ? 16.594 31.062 -7.816 1 98.56 413 ASP A C 1
ATOM 3109 O O . ASP A 1 413 ? 17.312 31.094 -8.82 1 98.56 413 ASP A O 1
ATOM 3113 N N . ALA A 1 414 ? 16.703 30.141 -6.902 1 98.56 414 ALA A N 1
ATOM 3114 C CA . ALA A 1 414 ? 17.719 29.109 -6.984 1 98.56 414 ALA A CA 1
ATOM 3115 C C . ALA A 1 414 ? 17.234 27.938 -7.84 1 98.56 414 ALA A C 1
ATOM 3117 O O . ALA A 1 414 ? 17.984 26.969 -8.047 1 98.56 414 ALA A O 1
ATOM 3118 N N . GLY A 1 415 ? 16.047 27.906 -8.297 1 98.12 415 GLY A N 1
ATOM 3119 C CA . GLY A 1 415 ? 15.508 26.844 -9.133 1 98.12 415 GLY A CA 1
ATOM 3120 C C . GLY A 1 415 ? 14.906 25.703 -8.328 1 98.12 415 GLY A C 1
ATOM 3121 O O . GLY A 1 415 ? 14.695 24.609 -8.867 1 98.12 415 GLY A O 1
ATOM 3122 N N . VAL A 1 416 ? 14.703 25.922 -7.066 1 98.38 416 VAL A N 1
ATOM 3123 C CA . VAL A 1 416 ? 14.141 24.906 -6.18 1 98.38 416 VAL A CA 1
ATOM 3124 C C . VAL A 1 416 ? 12.617 24.891 -6.309 1 98.38 416 VAL A C 1
ATOM 3126 O O . VAL A 1 416 ? 11.992 25.938 -6.414 1 98.38 416 VAL A O 1
ATOM 3129 N N . THR A 1 417 ? 11.992 23.719 -6.352 1 97.62 417 THR A N 1
ATOM 3130 C CA . THR A 1 417 ? 10.539 23.609 -6.34 1 97.62 417 THR A CA 1
ATOM 3131 C C . THR A 1 417 ? 9.977 24.031 -4.988 1 97.62 417 THR A C 1
ATOM 3133 O O . THR A 1 417 ? 10.297 23.438 -3.959 1 97.62 417 THR A O 1
ATOM 3136 N N . LEU A 1 418 ? 9.164 25.031 -5.047 1 98.06 418 LEU A N 1
ATOM 3137 C CA . LEU A 1 418 ? 8.508 25.516 -3.834 1 98.06 418 LEU A CA 1
ATOM 3138 C C . LEU A 1 418 ? 7.188 24.781 -3.605 1 98.06 418 LEU A C 1
ATOM 3140 O O . LEU A 1 418 ? 6.43 24.547 -4.551 1 98.06 418 LEU A O 1
ATOM 3144 N N . THR A 1 419 ? 6.906 24.438 -2.344 1 98.75 419 THR A N 1
ATOM 3145 C CA . THR A 1 419 ? 5.68 23.719 -1.997 1 98.75 419 THR A CA 1
ATOM 3146 C C . THR A 1 419 ? 4.754 24.609 -1.172 1 98.75 419 THR A C 1
ATOM 3148 O O . THR A 1 419 ? 5.199 25.609 -0.58 1 98.75 419 THR A O 1
ATOM 3151 N N . GLY A 1 420 ? 3.473 24.359 -1.269 1 98.62 420 GLY A N 1
ATOM 3152 C CA . GLY A 1 420 ? 2.492 24.891 -0.334 1 98.62 420 GLY A CA 1
ATOM 3153 C C . GLY A 1 420 ? 2.102 23.891 0.744 1 98.62 420 GLY A C 1
ATOM 3154 O O . GLY A 1 420 ? 1.886 22.719 0.458 1 98.62 420 GLY A O 1
ATOM 3155 N N . SER A 1 421 ? 2.135 24.344 1.964 1 98.44 421 SER A N 1
ATOM 3156 C CA . SER A 1 421 ? 1.831 23.453 3.08 1 98.44 421 SER A CA 1
ATOM 3157 C C . SER A 1 421 ? 1.294 24.234 4.277 1 98.44 421 SER A C 1
ATOM 3159 O O . SER A 1 421 ? 1.417 25.453 4.332 1 98.44 421 SER A O 1
ATOM 3161 N N . SER A 1 422 ? 0.658 23.531 5.188 1 97.25 422 SER A N 1
ATOM 3162 C CA . SER A 1 422 ? -0.024 24.266 6.242 1 97.25 422 SER A CA 1
ATOM 3163 C C . SER A 1 422 ? 0.49 23.859 7.621 1 97.25 422 SER A C 1
ATOM 3165 O O . SER A 1 422 ? 0.569 24.703 8.531 1 97.25 422 SER A O 1
ATOM 3167 N N . ASP A 1 423 ? 0.809 22.578 7.777 1 96.06 423 ASP A N 1
ATOM 3168 C CA . ASP A 1 423 ? 1.113 21.969 9.07 1 96.06 423 ASP A CA 1
ATOM 3169 C C . ASP A 1 423 ? -0.086 22.047 10.008 1 96.06 423 ASP A C 1
ATOM 3171 O O . ASP A 1 423 ? 0.077 22.047 11.234 1 96.06 423 ASP A O 1
ATOM 3175 N N . ARG A 1 424 ? -1.235 22.297 9.438 1 94.06 424 ARG A N 1
ATOM 3176 C CA . ARG A 1 424 ? -2.424 22.266 10.281 1 94.06 424 ARG A CA 1
ATOM 3177 C C . ARG A 1 424 ? -2.508 20.953 11.07 1 94.06 424 ARG A C 1
ATOM 3179 O O . ARG A 1 424 ? -2.057 19.906 10.594 1 94.06 424 ARG A O 1
ATOM 3186 N N . PRO A 1 425 ? -2.996 21.078 12.328 1 89.44 425 PRO A N 1
ATOM 3187 C CA . PRO A 1 425 ? -3.791 22.172 12.883 1 89.44 425 PRO A CA 1
ATOM 3188 C C . PRO A 1 425 ? -2.951 23.172 13.68 1 89.44 425 PRO A C 1
ATOM 3190 O O . PRO A 1 425 ? -3.488 23.922 14.492 1 89.44 425 PRO A O 1
ATOM 3193 N N . VAL A 1 426 ? -1.646 23.188 13.508 1 83 426 VAL A N 1
ATOM 3194 C CA . VAL A 1 426 ? -0.824 24.188 14.18 1 83 426 VAL A CA 1
ATOM 3195 C C . VAL A 1 426 ? -1.339 25.594 13.852 1 83 426 VAL A C 1
ATOM 3197 O O . VAL A 1 426 ? -1.351 26.469 14.711 1 83 426 VAL A O 1
ATOM 3200 N N . VAL A 1 427 ? -1.753 25.781 12.625 1 87.94 427 VAL A N 1
ATOM 3201 C CA . VAL A 1 427 ? -2.369 27 12.133 1 87.94 427 VAL A CA 1
ATOM 3202 C C . VAL A 1 427 ? -3.605 26.672 11.305 1 87.94 427 VAL A C 1
ATOM 3204 O O . VAL A 1 427 ? -3.859 25.5 11.008 1 87.94 427 VAL A O 1
ATOM 3207 N N . LEU A 1 428 ? -4.41 27.75 10.984 1 90.06 428 LEU A N 1
ATOM 3208 C CA . LEU A 1 428 ? -5.465 27.547 10 1 90.06 428 LEU A CA 1
ATOM 3209 C C . LEU A 1 428 ? -4.883 27.203 8.633 1 90.06 428 LEU A C 1
ATOM 3211 O O . LEU A 1 428 ? -4.059 27.953 8.094 1 90.06 428 LEU A O 1
ATOM 3215 N N . GLY A 1 429 ? -5.285 26.078 8.055 1 95.25 429 GLY A N 1
ATOM 3216 C CA . GLY A 1 429 ? -4.512 25.469 6.98 1 95.25 429 GLY A CA 1
ATOM 3217 C C . GLY A 1 429 ? -5.129 25.672 5.613 1 95.25 429 GLY A C 1
ATOM 3218 O O . GLY A 1 429 ? -4.664 25.109 4.621 1 95.25 429 GLY A O 1
ATOM 3219 N N . ALA A 1 430 ? -6.199 26.578 5.477 1 97.81 430 ALA A N 1
ATOM 3220 C CA . ALA A 1 430 ? -6.816 26.781 4.168 1 97.81 430 ALA A CA 1
ATOM 3221 C C . ALA A 1 430 ? -5.797 27.297 3.158 1 97.81 430 ALA A C 1
ATOM 3223 O O . ALA A 1 430 ? -5.07 28.266 3.438 1 97.81 430 ALA A O 1
ATOM 3224 N N . PRO A 1 431 ? -5.766 26.672 1.949 1 98.75 431 PRO A N 1
ATOM 3225 C CA . PRO A 1 431 ? -4.734 27.016 0.97 1 98.75 431 PRO A CA 1
ATOM 3226 C C . PRO A 1 431 ? -4.742 28.5 0.595 1 98.75 431 PRO A C 1
ATOM 3228 O O . PRO A 1 431 ? -3.682 29.109 0.466 1 98.75 431 PRO A O 1
ATOM 3231 N N . LEU A 1 432 ? -5.906 29.125 0.454 1 98.81 432 LEU A N 1
ATOM 3232 C CA . LEU A 1 432 ? -5.98 30.531 0.047 1 98.81 432 LEU A CA 1
ATOM 3233 C C . LEU A 1 432 ? -5.395 31.438 1.12 1 98.81 432 LEU A C 1
ATOM 3235 O O . LEU A 1 432 ? -4.809 32.469 0.807 1 98.81 432 LEU A O 1
ATOM 3239 N N . LEU A 1 433 ? -5.531 31.047 2.377 1 98.06 433 LEU A N 1
ATOM 3240 C CA . LEU A 1 433 ? -4.867 31.766 3.457 1 98.06 433 LEU A CA 1
ATOM 3241 C C . LEU A 1 433 ? -3.354 31.625 3.361 1 98.06 433 LEU A C 1
ATOM 3243 O O . LEU A 1 433 ? -2.615 32.594 3.592 1 98.06 433 LEU A O 1
ATOM 3247 N N . GLY A 1 434 ? -2.918 30.406 3.047 1 98.5 434 GLY A N 1
ATOM 3248 C CA . GLY A 1 434 ? -1.495 30.172 2.859 1 98.5 434 GLY A CA 1
ATOM 3249 C C . GLY A 1 434 ? -0.907 30.938 1.698 1 98.5 434 GLY A C 1
ATOM 3250 O O . GLY A 1 434 ? 0.176 31.516 1.816 1 98.5 434 GLY A O 1
ATOM 3251 N N . ILE A 1 435 ? -1.623 30.953 0.616 1 98.81 435 ILE A N 1
ATOM 3252 C CA . ILE A 1 435 ? -1.194 31.688 -0.568 1 98.81 435 ILE A CA 1
ATOM 3253 C C . ILE A 1 435 ? -1.061 33.188 -0.232 1 98.81 435 ILE A C 1
ATOM 3255 O O . ILE A 1 435 ? -0.038 33.812 -0.531 1 98.81 435 ILE A O 1
ATOM 3259 N N . GLN A 1 436 ? -2.092 33.75 0.42 1 98.69 436 GLN A N 1
ATOM 3260 C CA . GLN A 1 436 ? -2.027 35.156 0.831 1 98.69 436 GLN A CA 1
ATOM 3261 C C . GLN A 1 436 ? -0.791 35.438 1.683 1 98.69 436 GLN A C 1
ATOM 3263 O O . GLN A 1 436 ? -0.092 36.406 1.477 1 98.69 436 GLN A O 1
ATOM 3268 N N . ALA A 1 437 ? -0.531 34.531 2.592 1 98.31 437 ALA A N 1
ATOM 3269 C CA . ALA A 1 437 ? 0.587 34.719 3.514 1 98.31 437 ALA A CA 1
ATOM 3270 C C . ALA A 1 437 ? 1.92 34.688 2.773 1 98.31 437 ALA A C 1
ATOM 3272 O O . ALA A 1 437 ? 2.842 35.438 3.105 1 98.31 437 ALA A O 1
ATOM 3273 N N . MET A 1 438 ? 2.059 33.781 1.779 1 98.75 438 MET A N 1
ATOM 3274 C CA . MET A 1 438 ? 3.281 33.688 0.989 1 98.75 438 MET A CA 1
ATOM 3275 C C . MET A 1 438 ? 3.52 34.969 0.19 1 98.75 438 MET A C 1
ATOM 3277 O O . MET A 1 438 ? 4.664 35.375 -0.036 1 98.75 438 MET A O 1
ATOM 3281 N N . VAL A 1 439 ? 2.443 35.625 -0.188 1 98.81 439 VAL A N 1
ATOM 3282 C CA . VAL A 1 439 ? 2.514 36.781 -1.06 1 98.81 439 VAL A CA 1
ATOM 3283 C C . VAL A 1 439 ? 2.73 38.062 -0.222 1 98.81 439 VAL A C 1
ATOM 3285 O O . VAL A 1 439 ? 3.525 38.906 -0.588 1 98.81 439 VAL A O 1
ATOM 3288 N N . THR A 1 440 ? 2.109 38.156 0.937 1 98.5 440 THR A N 1
ATOM 3289 C CA . THR A 1 440 ? 2.102 39.438 1.679 1 98.5 440 THR A CA 1
ATOM 3290 C C . THR A 1 440 ? 3.199 39.438 2.738 1 98.5 440 THR A C 1
ATOM 3292 O O . THR A 1 440 ? 3.742 40.5 3.066 1 98.5 440 THR A O 1
ATOM 3295 N N . ARG A 1 441 ? 3.475 38.312 3.322 1 98.38 441 ARG A N 1
ATOM 3296 C CA . ARG A 1 441 ? 4.469 38.094 4.367 1 98.38 441 ARG A CA 1
ATOM 3297 C C . ARG A 1 441 ? 4.207 39 5.57 1 98.38 441 ARG A C 1
ATOM 3299 O O . ARG A 1 441 ? 5.145 39.531 6.164 1 98.38 441 ARG A O 1
ATOM 3306 N N . ARG A 1 442 ? 2.949 39.156 5.867 1 97.25 442 ARG A N 1
ATOM 3307 C CA . ARG A 1 442 ? 2.553 40.031 6.977 1 97.25 442 ARG A CA 1
ATOM 3308 C C . ARG A 1 442 ? 2.125 39.188 8.188 1 97.25 442 ARG A C 1
ATOM 3310 O O . ARG A 1 442 ? 1.339 38.25 8.055 1 97.25 442 ARG A O 1
ATOM 3317 N N . THR A 1 443 ? 2.695 39.562 9.305 1 95.44 443 THR A N 1
ATOM 3318 C CA . THR A 1 443 ? 2.316 38.875 10.539 1 95.44 443 THR A CA 1
ATOM 3319 C C . THR A 1 443 ? 1.001 39.438 11.078 1 95.44 443 THR A C 1
ATOM 3321 O O . THR A 1 443 ? 0.511 40.438 10.602 1 95.44 443 THR A O 1
ATOM 3324 N N . SER A 1 444 ? 0.43 38.75 12.023 1 90.12 444 SER A N 1
ATOM 3325 C CA . SER A 1 444 ? -0.809 39.188 12.648 1 90.12 444 SER A CA 1
ATOM 3326 C C . SER A 1 444 ? -0.604 40.5 13.391 1 90.12 444 SER A C 1
ATOM 3328 O O . SER A 1 444 ? -1.537 41.312 13.516 1 90.12 444 SER A O 1
ATOM 3330 N N . GLY A 1 445 ? 0.606 40.75 13.836 1 92.69 445 GLY A N 1
ATOM 3331 C CA . GLY A 1 445 ? 0.94 42 14.5 1 92.69 445 GLY A CA 1
ATOM 3332 C C . GLY A 1 445 ? 1.239 43.125 13.539 1 92.69 445 GLY A C 1
ATOM 3333 O O . GLY A 1 445 ? 1.471 44.281 13.953 1 92.69 445 GLY A O 1
ATOM 3334 N N . GLY A 1 446 ? 1.235 42.812 12.297 1 94.94 446 GLY A N 1
ATOM 3335 C CA . GLY A 1 446 ? 1.374 43.844 11.273 1 94.94 446 GLY A CA 1
ATOM 3336 C C . GLY A 1 446 ? 2.795 43.969 10.758 1 94.94 446 GLY A C 1
ATOM 3337 O O . GLY A 1 446 ? 3.062 44.781 9.875 1 94.94 446 GLY A O 1
ATOM 3338 N N . GLN A 1 447 ? 3.67 43.219 11.18 1 95.75 447 GLN A N 1
ATOM 3339 C CA . GLN A 1 447 ? 5.059 43.281 10.734 1 95.75 447 GLN A CA 1
ATOM 3340 C C . GLN A 1 447 ? 5.254 42.531 9.43 1 95.75 447 GLN A C 1
ATOM 3342 O O . GLN A 1 447 ? 4.508 41.594 9.133 1 95.75 447 GLN A O 1
ATOM 3347 N N . LEU A 1 448 ? 6.195 43 8.688 1 96.94 448 LEU A N 1
ATOM 3348 C CA . LEU A 1 448 ? 6.633 42.25 7.527 1 96.94 448 LEU A CA 1
ATOM 3349 C C . LEU A 1 448 ? 7.754 41.281 7.902 1 96.94 448 LEU A C 1
ATOM 3351 O O . LEU A 1 448 ? 8.766 41.688 8.469 1 96.94 448 LEU A O 1
ATOM 3355 N N . LEU A 1 449 ? 7.57 40.062 7.707 1 97.38 449 LEU A N 1
ATOM 3356 C CA . LEU A 1 449 ? 8.562 39.031 7.98 1 97.38 449 LEU A CA 1
ATOM 3357 C C . LEU A 1 449 ? 9.328 38.688 6.715 1 97.38 449 LEU A C 1
ATOM 3359 O O . LEU A 1 449 ? 8.773 38.062 5.797 1 97.38 449 LEU A O 1
ATOM 3363 N N . ALA A 1 450 ? 10.609 39.062 6.652 1 96.88 450 ALA A N 1
ATOM 3364 C CA . ALA A 1 450 ? 11.469 38.75 5.504 1 96.88 450 ALA A CA 1
ATOM 3365 C C . ALA A 1 450 ? 10.773 39.125 4.195 1 96.88 450 ALA A C 1
ATOM 3367 O O . ALA A 1 450 ? 10.594 38.281 3.322 1 96.88 450 ALA A O 1
ATOM 3368 N N . ALA A 1 451 ? 10.5 40.344 4.016 1 96.69 451 ALA A N 1
ATOM 3369 C CA . ALA A 1 451 ? 9.703 40.875 2.916 1 96.69 451 ALA A CA 1
ATOM 3370 C C . ALA A 1 451 ? 10.289 40.438 1.567 1 96.69 451 ALA A C 1
ATOM 3372 O O . ALA A 1 451 ? 9.547 40.219 0.607 1 96.69 451 ALA A O 1
ATOM 3373 N N . ASP A 1 452 ? 11.57 40.312 1.435 1 97.38 452 ASP A N 1
ATOM 3374 C CA . ASP A 1 452 ? 12.234 40 0.18 1 97.38 452 ASP A CA 1
ATOM 3375 C C . ASP A 1 452 ? 11.922 38.562 -0.239 1 97.38 452 ASP A C 1
ATOM 3377 O O . ASP A 1 452 ? 12.172 38.156 -1.382 1 97.38 452 ASP A O 1
ATOM 3381 N N . GLU A 1 453 ? 11.352 37.812 0.651 1 98.5 453 GLU A N 1
ATOM 3382 C CA . GLU A 1 453 ? 11.047 36.406 0.383 1 98.5 453 GLU A CA 1
ATOM 3383 C C . GLU A 1 453 ? 9.602 36.25 -0.099 1 98.5 453 GLU A C 1
ATOM 3385 O O . GLU A 1 453 ? 9.164 35.125 -0.377 1 98.5 453 GLU A O 1
ATOM 3390 N N . ALA A 1 454 ? 8.875 37.375 -0.199 1 98.69 454 ALA A N 1
ATOM 3391 C CA . ALA A 1 454 ? 7.531 37.312 -0.767 1 98.69 454 ALA A CA 1
ATOM 3392 C C . ALA A 1 454 ? 7.566 36.781 -2.199 1 98.69 454 ALA A C 1
ATOM 3394 O O . ALA A 1 454 ? 8.461 37.125 -2.975 1 98.69 454 ALA A O 1
ATOM 3395 N N . VAL A 1 455 ? 6.621 35.938 -2.514 1 98.75 455 VAL A N 1
ATOM 3396 C CA . VAL A 1 455 ? 6.523 35.406 -3.867 1 98.75 455 VAL A CA 1
ATOM 3397 C C . VAL A 1 455 ? 5.293 36 -4.562 1 98.75 455 VAL A C 1
ATOM 3399 O O . VAL A 1 455 ? 4.434 36.594 -3.918 1 98.75 455 VAL A O 1
ATOM 3402 N N . SER A 1 456 ? 5.266 35.844 -5.887 1 98.31 456 SER A N 1
ATOM 3403 C CA . SER A 1 456 ? 4.094 36.281 -6.629 1 98.31 456 SER A CA 1
ATOM 3404 C C . SER A 1 456 ? 2.877 35.438 -6.328 1 98.31 456 SER A C 1
ATOM 3406 O O . SER A 1 456 ? 3.018 34.312 -5.844 1 98.31 456 SER A O 1
ATOM 3408 N N . ALA A 1 457 ? 1.689 35.969 -6.562 1 98.19 457 ALA A N 1
ATOM 3409 C CA . ALA A 1 457 ? 0.472 35.188 -6.414 1 98.19 457 ALA A CA 1
ATOM 3410 C C . ALA A 1 457 ? 0.525 33.938 -7.289 1 98.19 457 ALA A C 1
ATOM 3412 O O . ALA A 1 457 ? 0.083 32.844 -6.875 1 98.19 457 ALA A O 1
ATOM 3413 N N . TYR A 1 458 ? 1.087 34.031 -8.438 1 97.25 458 TYR A N 1
ATOM 3414 C CA . TYR A 1 458 ? 1.222 32.906 -9.344 1 97.25 458 TYR A CA 1
ATOM 3415 C C . TYR A 1 458 ? 2.123 31.828 -8.742 1 97.25 458 TYR A C 1
ATOM 3417 O O . TYR A 1 458 ? 1.792 30.641 -8.773 1 97.25 458 TYR A O 1
ATOM 3425 N N . ASP A 1 459 ? 3.248 32.25 -8.242 1 98 459 ASP A N 1
ATOM 3426 C CA . ASP A 1 459 ? 4.191 31.297 -7.664 1 98 459 ASP A CA 1
ATOM 3427 C C . ASP A 1 459 ? 3.605 30.625 -6.43 1 98 459 ASP A C 1
ATOM 3429 O O . ASP A 1 459 ? 3.852 29.438 -6.188 1 98 459 ASP A O 1
ATOM 3433 N N . ALA A 1 460 ? 2.869 31.391 -5.641 1 98.69 460 ALA A N 1
ATOM 3434 C CA . ALA A 1 460 ? 2.209 30.812 -4.473 1 98.69 460 ALA A CA 1
ATOM 3435 C C . ALA A 1 460 ? 1.149 29.797 -4.891 1 98.69 460 ALA A C 1
ATOM 3437 O O . ALA A 1 460 ? 1.038 28.719 -4.293 1 98.69 460 ALA A O 1
ATOM 3438 N N . LEU A 1 461 ? 0.369 30.188 -5.887 1 98.06 461 LEU A N 1
ATOM 3439 C CA . LEU A 1 461 ? -0.624 29.266 -6.434 1 98.06 461 LEU A CA 1
ATOM 3440 C C . LEU A 1 461 ? 0.04 28 -6.957 1 98.06 461 LEU A C 1
ATOM 3442 O O . LEU A 1 461 ? -0.444 26.891 -6.715 1 98.06 461 LEU A O 1
ATOM 3446 N N . ARG A 1 462 ? 1.129 28.141 -7.676 1 97.56 462 ARG A N 1
ATOM 3447 C CA . ARG A 1 462 ? 1.874 27 -8.195 1 97.56 462 ARG A CA 1
ATOM 3448 C C . ARG A 1 462 ? 2.41 26.125 -7.066 1 97.56 462 ARG A C 1
ATOM 3450 O O . ARG A 1 462 ? 2.434 24.891 -7.18 1 97.56 462 ARG A O 1
ATOM 3457 N N . ALA A 1 463 ? 2.842 26.734 -5.98 1 98.69 463 ALA A N 1
ATOM 3458 C CA . ALA A 1 463 ? 3.326 25.984 -4.82 1 98.69 463 ALA A CA 1
ATOM 3459 C C . ALA A 1 463 ? 2.234 25.094 -4.25 1 98.69 463 ALA A C 1
ATOM 3461 O O . ALA A 1 463 ? 2.48 23.922 -3.938 1 98.69 463 ALA A O 1
ATOM 3462 N N . TYR A 1 464 ? 1.025 25.562 -4.234 1 98.75 464 TYR A N 1
ATOM 3463 C CA . TYR A 1 464 ? -0.088 24.828 -3.641 1 98.75 464 TYR A CA 1
ATOM 3464 C C . TYR A 1 464 ? -0.733 23.906 -4.66 1 98.75 464 TYR A C 1
ATOM 3466 O O . TYR A 1 464 ? -1.792 23.328 -4.398 1 98.75 464 TYR A O 1
ATOM 3474 N N . THR A 1 465 ? -0.221 23.812 -5.867 1 98.31 465 THR A N 1
ATOM 3475 C CA . THR A 1 465 ? -0.731 22.906 -6.883 1 98.31 465 THR A CA 1
ATOM 3476 C C . THR A 1 465 ? 0.381 22 -7.398 1 98.31 465 THR A C 1
ATOM 3478 O O . THR A 1 465 ? 0.741 21.016 -6.75 1 98.31 465 THR A O 1
ATOM 3481 N N . LEU A 1 466 ? 1.15 22.453 -8.344 1 97.62 466 LEU A N 1
ATOM 3482 C CA . LEU A 1 466 ? 2.152 21.609 -8.977 1 97.62 466 LEU A CA 1
ATOM 3483 C C . LEU A 1 466 ? 3.336 21.375 -8.047 1 97.62 466 LEU A C 1
ATOM 3485 O O . LEU A 1 466 ? 3.908 20.281 -8.031 1 97.62 466 LEU A O 1
ATOM 3489 N N . GLY A 1 467 ? 3.74 22.391 -7.309 1 98.31 467 GLY A N 1
ATOM 3490 C CA . GLY A 1 467 ? 4.863 22.234 -6.398 1 98.31 467 GLY A CA 1
ATOM 3491 C C . GLY A 1 467 ? 4.637 21.156 -5.352 1 98.31 467 GLY A C 1
ATOM 3492 O O . GLY A 1 467 ? 5.5 20.297 -5.141 1 98.31 467 GLY A O 1
ATOM 3493 N N . SER A 1 468 ? 3.48 21.219 -4.746 1 98.75 468 SER A N 1
ATOM 3494 C CA . SER A 1 468 ? 3.152 20.234 -3.715 1 98.75 468 SER A CA 1
ATOM 3495 C C . SER A 1 468 ? 2.854 18.875 -4.328 1 98.75 468 SER A C 1
ATOM 3497 O O . SER A 1 468 ? 3.129 17.844 -3.713 1 98.75 468 SER A O 1
ATOM 3499 N N . ALA A 1 469 ? 2.268 18.844 -5.539 1 98.5 469 ALA A N 1
ATOM 3500 C CA . ALA A 1 469 ? 2.104 17.578 -6.254 1 98.5 469 ALA A CA 1
ATOM 3501 C C . ALA A 1 469 ? 3.455 16.922 -6.527 1 98.5 469 ALA A C 1
ATOM 3503 O O . ALA A 1 469 ? 3.609 15.719 -6.359 1 98.5 469 ALA A O 1
ATOM 3504 N N . TYR A 1 470 ? 4.453 17.734 -6.902 1 98.38 470 TYR A N 1
ATOM 3505 C CA . TYR A 1 470 ? 5.805 17.266 -7.168 1 98.38 470 TYR A CA 1
ATOM 3506 C C . TYR A 1 470 ? 6.418 16.625 -5.918 1 98.38 470 TYR A C 1
ATOM 3508 O O . TYR A 1 470 ? 7.02 15.555 -5.988 1 98.38 470 TYR A O 1
ATOM 3516 N N . ALA A 1 471 ? 6.219 17.266 -4.77 1 98.62 471 ALA A N 1
ATOM 3517 C CA . ALA A 1 471 ? 6.797 16.812 -3.508 1 98.62 471 ALA A CA 1
ATOM 3518 C C . ALA A 1 471 ? 6.254 15.438 -3.125 1 98.62 471 ALA A C 1
ATOM 3520 O O . ALA A 1 471 ? 6.875 14.711 -2.342 1 98.62 471 ALA A O 1
ATOM 3521 N N . SER A 1 472 ? 5.109 15.031 -3.705 1 97.94 472 SER A N 1
ATOM 3522 C CA . SER A 1 472 ? 4.465 13.773 -3.344 1 97.94 472 SER A CA 1
ATOM 3523 C C . SER A 1 472 ? 4.398 12.828 -4.535 1 97.94 472 SER A C 1
ATOM 3525 O O . SER A 1 472 ? 3.643 11.852 -4.52 1 97.94 472 SER A O 1
ATOM 3527 N N . PHE A 1 473 ? 5.133 13.133 -5.625 1 97.88 473 PHE A N 1
ATOM 3528 C CA . PHE A 1 473 ? 5.211 12.32 -6.832 1 97.88 473 PHE A CA 1
ATOM 3529 C C . PHE A 1 473 ? 3.842 12.195 -7.488 1 97.88 473 PHE A C 1
ATOM 3531 O O . PHE A 1 473 ? 3.488 11.125 -7.992 1 97.88 473 PHE A O 1
ATOM 3538 N N . LEU A 1 474 ? 3.031 13.219 -7.426 1 97.88 474 LEU A N 1
ATOM 3539 C CA . LEU A 1 474 ? 1.712 13.234 -8.047 1 97.88 474 LEU A CA 1
ATOM 3540 C C . LEU A 1 474 ? 1.694 14.148 -9.266 1 97.88 474 LEU A C 1
ATOM 3542 O O . LEU A 1 474 ? 0.674 14.266 -9.945 1 97.88 474 LEU A O 1
ATOM 3546 N N . ASP A 1 475 ? 2.855 14.742 -9.586 1 96.88 475 ASP A N 1
ATOM 3547 C CA . ASP A 1 475 ? 2.916 15.828 -10.555 1 96.88 475 ASP A CA 1
ATOM 3548 C C . ASP A 1 475 ? 2.619 15.32 -11.969 1 96.88 475 ASP A C 1
ATOM 3550 O O . ASP A 1 475 ? 2.23 16.094 -12.844 1 96.88 475 ASP A O 1
ATOM 3554 N N . ASP A 1 476 ? 2.668 14.023 -12.133 1 95.25 476 ASP A N 1
ATOM 3555 C CA . ASP A 1 476 ? 2.365 13.469 -13.445 1 95.25 476 ASP A CA 1
ATOM 3556 C C . ASP A 1 476 ? 0.861 13.273 -13.625 1 95.25 476 ASP A C 1
ATOM 3558 O O . ASP A 1 476 ? 0.377 13.141 -14.75 1 95.25 476 ASP A O 1
ATOM 3562 N N . VAL A 1 477 ? 0.122 13.281 -12.547 1 96.62 477 VAL A N 1
ATOM 3563 C CA . VAL A 1 477 ? -1.281 12.906 -12.688 1 96.62 477 VAL A CA 1
ATOM 3564 C C . VAL A 1 477 ? -2.172 14.023 -12.141 1 96.62 477 VAL A C 1
ATOM 3566 O O . VAL A 1 477 ? -3.373 14.055 -12.422 1 96.62 477 VAL A O 1
ATOM 3569 N N . SER A 1 478 ? -1.61 14.906 -11.375 1 97.5 478 SER A N 1
ATOM 3570 C CA . SER A 1 478 ? -2.35 15.992 -10.742 1 97.5 478 SER A CA 1
ATOM 3571 C C . SER A 1 478 ? -1.472 17.219 -10.555 1 97.5 478 SER A C 1
ATOM 3573 O O . SER A 1 478 ? -0.301 17.219 -10.938 1 97.5 478 SER A O 1
ATOM 3575 N N . GLY A 1 479 ? -2 18.328 -10.117 1 97.31 479 GLY A N 1
ATOM 3576 C CA . GLY A 1 479 ? -1.248 19.531 -9.82 1 97.31 479 GLY A CA 1
ATOM 3577 C C . GLY A 1 479 ? -1.312 20.562 -10.93 1 97.31 479 GLY A C 1
ATOM 3578 O O . GLY A 1 479 ? -0.98 21.734 -10.719 1 97.31 479 GLY A O 1
ATOM 3579 N N . SER A 1 480 ? -1.702 20.172 -12.102 1 97.06 480 SER A N 1
ATOM 3580 C CA . SER A 1 480 ? -1.993 21.047 -13.227 1 97.06 480 SER A CA 1
ATOM 3581 C C . SER A 1 480 ? -3.174 20.531 -14.039 1 97.06 480 SER A C 1
ATOM 3583 O O . SER A 1 480 ? -3.594 19.391 -13.867 1 97.06 480 SER A O 1
ATOM 3585 N N . LEU A 1 481 ? -3.775 21.438 -14.789 1 96.69 481 LEU A N 1
ATOM 3586 C CA . LEU A 1 481 ? -4.871 21.047 -15.664 1 96.69 481 LEU A CA 1
ATOM 3587 C C . LEU A 1 481 ? -4.367 20.812 -17.094 1 96.69 481 LEU A C 1
ATOM 3589 O O . LEU A 1 481 ? -4.281 21.766 -17.875 1 96.69 481 LEU A O 1
ATOM 3593 N N . GLU A 1 482 ? -3.969 19.641 -17.328 1 95.62 482 GLU A N 1
ATOM 3594 C CA . GLU A 1 482 ? -3.426 19.203 -18.625 1 95.62 482 GLU A CA 1
ATOM 3595 C C . GLU A 1 482 ? -4.148 17.953 -19.141 1 95.62 482 GLU A C 1
ATOM 3597 O O . GLU A 1 482 ? -4.637 17.141 -18.344 1 95.62 482 GLU A O 1
ATOM 3602 N N . VAL A 1 483 ? -4.199 17.906 -20.438 1 92.69 483 VAL A N 1
ATOM 3603 C CA . VAL A 1 483 ? -4.82 16.719 -21.031 1 92.69 483 VAL A CA 1
ATOM 3604 C C . VAL A 1 483 ? -4.129 15.461 -20.531 1 92.69 483 VAL A C 1
ATOM 3606 O O . VAL A 1 483 ? -2.9 15.375 -20.531 1 92.69 483 VAL A O 1
ATOM 3609 N N . GLY A 1 484 ? -4.93 14.5 -20.062 1 92.75 484 GLY A N 1
ATOM 3610 C CA . GLY A 1 484 ? -4.398 13.25 -19.562 1 92.75 484 GLY A CA 1
ATOM 3611 C C . GLY A 1 484 ? -4.363 13.18 -18.047 1 92.75 484 GLY A C 1
ATOM 3612 O O . GLY A 1 484 ? -4.457 12.102 -17.453 1 92.75 484 GLY A O 1
ATOM 3613 N N . LYS A 1 485 ? -4.25 14.336 -17.344 1 96.25 485 LYS A N 1
ATOM 3614 C CA . LYS A 1 485 ? -4.219 14.367 -15.891 1 96.25 485 LYS A CA 1
ATOM 3615 C C . LYS A 1 485 ? -5.625 14.297 -15.305 1 96.25 485 LYS A C 1
ATOM 3617 O O . LYS A 1 485 ? -6.609 14.461 -16.031 1 96.25 485 LYS A O 1
ATOM 3622 N N . TYR A 1 486 ? -5.699 13.922 -14.078 1 97.69 486 TYR A N 1
ATOM 3623 C CA . TYR A 1 486 ? -6.988 13.922 -13.391 1 97.69 486 TYR A CA 1
ATOM 3624 C C . TYR A 1 486 ? -7.605 15.312 -13.391 1 97.69 486 TYR A C 1
ATOM 3626 O O . TYR A 1 486 ? -6.895 16.312 -13.281 1 97.69 486 TYR A O 1
ATOM 3634 N N . ALA A 1 487 ? -8.859 15.297 -13.523 1 97.94 487 ALA A N 1
ATOM 3635 C CA . ALA A 1 487 ? -9.602 16.547 -13.398 1 97.94 487 ALA A CA 1
ATOM 3636 C C . ALA A 1 487 ? -9.766 16.953 -11.938 1 97.94 487 ALA A C 1
ATOM 3638 O O . ALA A 1 487 ? -10.883 17.031 -11.43 1 97.94 487 ALA A O 1
ATOM 3639 N N . ASP A 1 488 ? -8.711 17.188 -11.289 1 98.62 488 ASP A N 1
ATOM 3640 C CA . ASP A 1 488 ? -8.656 17.781 -9.953 1 98.62 488 ASP A CA 1
ATOM 3641 C C . ASP A 1 488 ? -8.672 19.312 -10.023 1 98.62 488 ASP A C 1
ATOM 3643 O O . ASP A 1 488 ? -7.66 19.922 -10.367 1 98.62 488 ASP A O 1
ATOM 3647 N N . LEU A 1 489 ? -9.75 19.906 -9.672 1 97.75 489 LEU A N 1
ATOM 3648 C CA . LEU A 1 489 ? -9.789 21.359 -9.883 1 97.75 489 LEU A C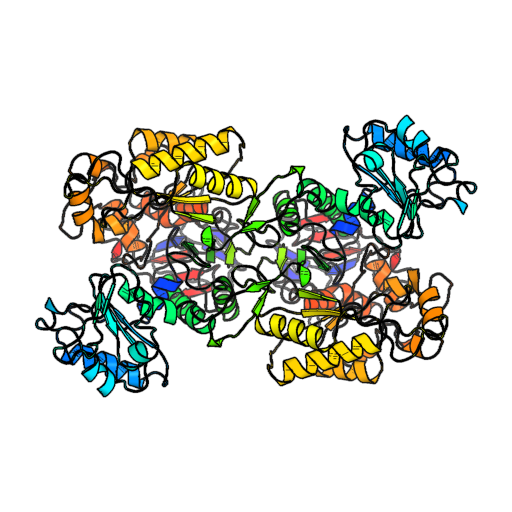A 1
ATOM 3649 C C . LEU A 1 489 ? -10.664 22.031 -8.828 1 97.75 489 LEU A C 1
ATOM 3651 O O . LEU A 1 489 ? -11.422 21.359 -8.117 1 97.75 489 LEU A O 1
ATOM 3655 N N . VAL A 1 490 ? -10.531 23.234 -8.617 1 98.5 490 VAL A N 1
ATOM 3656 C CA . VAL A 1 490 ? -11.289 24.078 -7.695 1 98.5 490 VAL A CA 1
ATOM 3657 C C . VAL A 1 490 ? -11.859 25.281 -8.438 1 98.5 490 VAL A C 1
ATOM 3659 O O . VAL A 1 490 ? -11.172 25.875 -9.273 1 98.5 490 VAL A O 1
ATOM 3662 N N . VAL A 1 491 ? -13.102 25.562 -8.242 1 98.5 491 VAL A N 1
ATOM 3663 C CA . VAL A 1 491 ? -13.773 26.75 -8.758 1 98.5 491 VAL A CA 1
ATOM 3664 C C . VAL A 1 491 ? -13.789 27.844 -7.695 1 98.5 491 VAL A C 1
ATOM 3666 O O . VAL A 1 491 ? -14.328 27.641 -6.605 1 98.5 491 VAL A O 1
ATOM 3669 N N . LEU A 1 492 ? -13.234 28.953 -8.047 1 98.56 492 LEU A N 1
ATOM 3670 C CA . LEU A 1 492 ? -13.078 30.047 -7.105 1 98.56 492 LEU A CA 1
ATOM 3671 C C . LEU A 1 492 ? -13.984 31.219 -7.477 1 98.56 492 LEU A C 1
ATOM 3673 O O . LEU A 1 492 ? -14.242 31.469 -8.656 1 98.56 492 LEU A O 1
ATOM 3677 N N . GLY A 1 493 ? -14.328 31.938 -6.434 1 97.94 493 GLY A N 1
ATOM 3678 C CA . GLY A 1 493 ? -15.188 33.094 -6.633 1 97.94 493 GLY A CA 1
ATOM 3679 C C . GLY A 1 493 ? -14.469 34.281 -7.254 1 97.94 493 GLY A C 1
ATOM 3680 O O . GLY A 1 493 ? -15.102 35.188 -7.781 1 97.94 493 GLY A O 1
ATOM 3681 N N . ALA A 1 494 ? -13.211 34.281 -7.234 1 97.69 494 ALA A N 1
ATOM 3682 C CA . ALA A 1 494 ? -12.375 35.281 -7.855 1 97.69 494 ALA A CA 1
ATOM 3683 C C . ALA A 1 494 ? -11.016 34.719 -8.242 1 97.69 494 ALA A C 1
ATOM 3685 O O . ALA A 1 494 ? -10.625 33.656 -7.773 1 97.69 494 ALA A O 1
ATOM 3686 N N . ASP A 1 495 ? -10.359 35.406 -9.164 1 97.31 495 ASP A N 1
ATOM 3687 C CA . ASP A 1 495 ? -9.023 35 -9.602 1 97.31 495 ASP A CA 1
ATOM 3688 C C . ASP A 1 495 ? -7.965 35.5 -8.625 1 97.31 495 ASP A C 1
ATOM 3690 O O . ASP A 1 495 ? -7.738 36.719 -8.508 1 97.31 495 ASP A O 1
ATOM 3694 N N . PRO A 1 496 ? -7.273 34.594 -7.965 1 97.81 496 PRO A N 1
ATOM 3695 C CA . PRO A 1 496 ? -6.266 35 -6.988 1 97.81 496 PRO A CA 1
ATOM 3696 C C . PRO A 1 496 ? -5.156 35.844 -7.613 1 97.81 496 PRO A C 1
ATOM 3698 O O . PRO A 1 496 ? -4.426 36.531 -6.898 1 97.81 496 PRO A O 1
ATOM 3701 N N . LEU A 1 497 ? -5.035 35.812 -8.922 1 97.06 497 LEU A N 1
ATOM 3702 C CA . LEU A 1 497 ? -3.971 36.562 -9.602 1 97.06 497 LEU A CA 1
ATOM 3703 C C . LEU A 1 497 ? -4.398 38 -9.898 1 97.06 497 LEU A C 1
ATOM 3705 O O . LEU A 1 497 ? -3.57 38.812 -10.273 1 97.06 497 LEU A O 1
ATOM 3709 N N . GLU A 1 498 ? -5.648 38.281 -9.641 1 96.81 498 GLU A N 1
ATOM 3710 C CA . GLU A 1 498 ? -6.168 39.562 -10.102 1 96.81 498 GLU A CA 1
ATOM 3711 C C . GLU A 1 498 ? -6.703 40.406 -8.93 1 96.81 498 GLU A C 1
ATOM 3713 O O . GLU A 1 498 ? -7.004 41.594 -9.086 1 96.81 498 GLU A O 1
ATOM 3718 N N . VAL A 1 499 ? -6.789 39.844 -7.785 1 97.94 499 VAL A N 1
ATOM 3719 C CA . VAL A 1 499 ? -7.312 40.562 -6.629 1 97.94 499 VAL A CA 1
ATOM 3720 C C . VAL A 1 499 ? -6.16 41.219 -5.855 1 97.94 499 VAL A C 1
ATOM 3722 O O . VAL A 1 499 ? -4.988 40.938 -6.121 1 97.94 499 VAL A O 1
ATOM 3725 N N . ASP A 1 500 ? -6.562 42.125 -4.93 1 98.06 500 ASP A N 1
ATOM 3726 C CA . ASP A 1 500 ? -5.594 42.625 -3.963 1 98.06 500 ASP A CA 1
ATOM 3727 C C . ASP A 1 500 ? -4.988 41.469 -3.148 1 98.06 500 ASP A C 1
ATOM 3729 O O . ASP A 1 500 ? -5.711 40.656 -2.609 1 98.06 500 ASP A O 1
ATOM 3733 N N . PRO A 1 501 ? -3.65 41.438 -3.131 1 97.88 501 PRO A N 1
ATOM 3734 C CA . PRO A 1 501 ? -2.998 40.344 -2.408 1 97.88 501 PRO A CA 1
ATOM 3735 C C . PRO A 1 501 ? -3.516 40.188 -0.981 1 97.88 501 PRO A C 1
ATOM 3737 O O . PRO A 1 501 ? -3.551 39.062 -0.452 1 97.88 501 PRO A O 1
ATOM 3740 N N . GLU A 1 502 ? -3.945 41.188 -0.362 1 97.31 502 GLU A N 1
ATOM 3741 C CA . GLU A 1 502 ? -4.398 41.156 1.025 1 97.31 502 GLU A CA 1
ATOM 3742 C C . GLU A 1 502 ? -5.781 40.531 1.144 1 97.31 502 GLU A C 1
ATOM 3744 O O . GLU A 1 502 ? -6.238 40.219 2.246 1 97.31 502 GLU A O 1
ATOM 3749 N N . THR A 1 503 ? -6.391 40.219 0.018 1 98 503 THR A N 1
ATOM 3750 C CA . THR A 1 503 ? -7.75 39.688 0.07 1 98 503 THR A CA 1
ATOM 3751 C C . THR A 1 503 ? -7.816 38.312 -0.56 1 98 503 THR A C 1
ATOM 3753 O O . THR A 1 503 ? -8.898 37.75 -0.734 1 98 503 THR A O 1
ATOM 3756 N N . ILE A 1 504 ? -6.707 37.719 -0.92 1 98.62 504 ILE A N 1
ATOM 3757 C CA . ILE A 1 504 ? -6.66 36.406 -1.534 1 98.62 504 ILE A CA 1
ATOM 3758 C C . ILE A 1 504 ? -7.352 35.406 -0.625 1 98.62 504 ILE A C 1
ATOM 3760 O O . ILE A 1 504 ? -8.133 34.562 -1.094 1 98.62 504 ILE A O 1
ATOM 3764 N N . GLY A 1 505 ? -7.078 35.438 0.701 1 98.12 505 GLY A N 1
ATOM 3765 C CA . GLY A 1 505 ? -7.625 34.5 1.673 1 98.12 505 GLY A CA 1
ATOM 3766 C C . GLY A 1 505 ? -9.133 34.594 1.809 1 98.12 505 GLY A C 1
ATOM 3767 O O . GLY A 1 505 ? -9.766 33.719 2.367 1 98.12 505 GLY A O 1
ATOM 3768 N N . GLU A 1 506 ? -9.734 35.656 1.226 1 97.69 506 GLU A N 1
ATOM 3769 C CA . GLU A 1 506 ? -11.172 35.906 1.343 1 97.69 506 GLU A CA 1
ATOM 3770 C C . GLU A 1 506 ? -11.93 35.312 0.153 1 97.69 506 GLU A C 1
ATOM 3772 O O . GLU A 1 506 ? -13.156 35.219 0.175 1 97.69 506 GLU A O 1
ATOM 3777 N N . ILE A 1 507 ? -11.18 34.906 -0.865 1 98.5 507 ILE A N 1
ATOM 3778 C CA . ILE A 1 507 ? -11.812 34.312 -2.047 1 98.5 507 ILE A CA 1
ATOM 3779 C C . ILE A 1 507 ? -12.594 33.062 -1.656 1 98.5 507 ILE A C 1
ATOM 3781 O O . ILE A 1 507 ? -12.109 32.25 -0.887 1 98.5 507 ILE A O 1
ATOM 3785 N N . THR A 1 508 ? -13.789 32.938 -2.119 1 97.94 508 THR A N 1
ATOM 3786 C CA . THR A 1 508 ? -14.617 31.766 -1.799 1 97.94 508 THR A CA 1
ATOM 3787 C C . THR A 1 508 ? -14.25 30.578 -2.684 1 97.94 508 THR A C 1
ATOM 3789 O O . THR A 1 508 ? -13.836 30.766 -3.832 1 97.94 508 THR A O 1
ATOM 3792 N N . VAL A 1 509 ? -14.328 29.422 -2.127 1 98.69 509 VAL A N 1
ATOM 3793 C CA . VAL A 1 509 ? -14.281 28.172 -2.881 1 98.69 509 VAL A CA 1
ATOM 3794 C C . VAL A 1 509 ? -15.703 27.719 -3.215 1 98.69 509 VAL A C 1
ATOM 3796 O O . VAL A 1 509 ? -16.422 27.25 -2.342 1 98.69 509 VAL A O 1
ATOM 3799 N N . ASP A 1 510 ? -16.047 27.812 -4.426 1 98.5 510 ASP A N 1
ATOM 3800 C CA . ASP A 1 510 ? -17.422 27.562 -4.824 1 98.5 510 ASP A CA 1
ATOM 3801 C C . ASP A 1 510 ? -17.641 26.062 -5.102 1 98.5 510 ASP A C 1
ATOM 3803 O O . ASP A 1 510 ? -18.75 25.547 -4.906 1 98.5 510 ASP A O 1
ATOM 3807 N N . ALA A 1 511 ? -16.594 25.406 -5.574 1 98.62 511 ALA A N 1
ATOM 3808 C CA . ALA A 1 511 ? -16.672 23.969 -5.816 1 98.62 511 ALA A CA 1
ATOM 3809 C C . ALA A 1 511 ? -15.281 23.328 -5.824 1 98.62 511 ALA A C 1
ATOM 3811 O O . ALA A 1 511 ? -14.289 24 -6.152 1 98.62 511 ALA A O 1
ATOM 3812 N N . THR A 1 512 ? -15.195 22.172 -5.41 1 98.81 512 THR A N 1
ATOM 3813 C CA . THR A 1 512 ? -14 21.328 -5.496 1 98.81 512 THR A CA 1
ATOM 3814 C C . THR A 1 512 ? -14.32 20.016 -6.199 1 98.81 512 THR A C 1
ATOM 3816 O O . THR A 1 512 ? -15.32 19.375 -5.895 1 98.81 512 THR A O 1
ATOM 3819 N N . LEU A 1 513 ? -13.578 19.656 -7.176 1 98.69 513 LEU A N 1
ATOM 3820 C CA . LEU A 1 513 ? -13.75 18.406 -7.891 1 98.69 513 LEU A CA 1
ATOM 3821 C C . LEU A 1 513 ? -12.516 17.516 -7.754 1 98.69 513 LEU A C 1
ATOM 3823 O O . LEU A 1 513 ? -11.391 17.984 -7.934 1 98.69 513 LEU A O 1
ATOM 3827 N N . LEU A 1 514 ? -12.711 16.312 -7.379 1 98.75 514 LEU A N 1
ATOM 3828 C CA . LEU A 1 514 ? -11.688 15.273 -7.406 1 98.75 514 LEU A CA 1
ATOM 3829 C C . LEU A 1 514 ? -11.93 14.312 -8.562 1 98.75 514 LEU A C 1
ATOM 3831 O O . LEU A 1 514 ? -12.906 13.57 -8.57 1 98.75 514 LEU A O 1
ATOM 3835 N N . ALA A 1 515 ? -11 14.352 -9.531 1 97.5 515 ALA A N 1
ATOM 3836 C CA . ALA A 1 515 ? -11.156 13.555 -10.742 1 97.5 515 ALA A CA 1
ATOM 3837 C C . ALA A 1 515 ? -12.516 13.805 -11.383 1 97.5 515 ALA A C 1
ATOM 3839 O O . ALA A 1 515 ? -13.219 12.852 -11.75 1 97.5 515 ALA A O 1
ATOM 3840 N N . GLY A 1 516 ? -12.906 14.961 -11.406 1 96.88 516 GLY A N 1
ATOM 3841 C CA . GLY A 1 516 ? -14.125 15.359 -12.102 1 96.88 516 GLY A CA 1
ATOM 3842 C C . GLY A 1 516 ? -15.375 15.203 -11.25 1 96.88 516 GLY A C 1
ATOM 3843 O O . GLY A 1 516 ? -16.453 15.625 -11.648 1 96.88 516 GLY A O 1
ATOM 3844 N N . GLU A 1 517 ? -15.305 14.648 -10.086 1 97.12 517 GLU A N 1
ATOM 3845 C CA . GLU A 1 517 ? -16.453 14.438 -9.203 1 97.12 517 GLU A CA 1
ATOM 3846 C C . GLU A 1 517 ? -16.516 15.5 -8.117 1 97.12 517 GLU A C 1
ATOM 3848 O O . GLU A 1 517 ? -15.5 15.812 -7.484 1 97.12 517 GLU A O 1
ATOM 3853 N N . LEU A 1 518 ? -17.688 16.047 -7.898 1 97.94 518 LEU A N 1
ATOM 3854 C CA . LEU A 1 518 ? -17.891 17.078 -6.898 1 97.94 518 LEU A CA 1
ATOM 3855 C C . LEU A 1 518 ? -17.688 16.531 -5.492 1 97.94 518 LEU A C 1
ATOM 3857 O O . LEU A 1 518 ? -18.312 15.555 -5.105 1 97.94 518 LEU A O 1
ATOM 3861 N N . THR A 1 519 ? -16.781 17.094 -4.773 1 98.56 519 THR A N 1
ATOM 3862 C CA . THR A 1 519 ? -16.594 16.734 -3.371 1 98.56 519 THR A CA 1
ATOM 3863 C C . THR A 1 519 ? -17.109 17.844 -2.457 1 98.56 519 THR A C 1
ATOM 3865 O O . THR A 1 519 ? -17.328 17.625 -1.263 1 98.56 519 THR A O 1
ATOM 3868 N N . HIS A 1 520 ? -17.219 19.016 -3.02 1 98.44 520 HIS A N 1
ATOM 3869 C CA . HIS A 1 520 ? -17.734 20.172 -2.283 1 98.44 520 HIS A CA 1
ATOM 3870 C C . HIS A 1 520 ? -18.391 21.172 -3.219 1 98.44 520 HIS A C 1
ATOM 3872 O O . HIS A 1 520 ? -17.922 21.375 -4.344 1 98.44 520 HIS A O 1
ATOM 3878 N N . GLY A 1 521 ? -19.422 21.766 -2.738 1 97.75 521 GLY A N 1
ATOM 3879 C CA . GLY A 1 521 ? -20.031 22.875 -3.449 1 97.75 521 GLY A CA 1
ATOM 3880 C C . GLY A 1 521 ? -20.969 22.453 -4.551 1 97.75 521 GLY A C 1
ATOM 3881 O O . GLY A 1 521 ? -21.562 21.375 -4.477 1 97.75 521 GLY A O 1
ATOM 3882 N N . GLU A 1 522 ? -21.219 23.359 -5.453 1 94.06 522 GLU A N 1
ATOM 3883 C CA . GLU A 1 522 ? -22.125 23.141 -6.566 1 94.06 522 GLU A CA 1
ATOM 3884 C C . GLU A 1 522 ? -21.609 23.781 -7.852 1 94.06 522 GLU A C 1
ATOM 3886 O O . GLU A 1 522 ? -20.844 24.75 -7.801 1 94.06 522 GLU A O 1
ATOM 3891 N N . LEU A 1 523 ? -21.984 23.125 -8.891 1 92.38 523 LEU A N 1
ATOM 3892 C CA . LEU A 1 523 ? -21.625 23.641 -10.211 1 92.38 523 LEU A CA 1
ATOM 3893 C C . LEU A 1 523 ? -22.859 24.109 -10.961 1 92.38 523 LEU A C 1
ATOM 3895 O O . LEU A 1 523 ? -23.938 23.531 -10.812 1 92.38 523 LEU A O 1
ATOM 3899 N N . MET B 1 1 ? -18.531 -11.281 -22.922 1 82.81 1 MET B N 1
ATOM 3900 C CA . MET B 1 1 ? -18.5 -12.031 -21.672 1 82.81 1 MET B CA 1
ATOM 3901 C C . MET B 1 1 ? -19.078 -11.211 -20.531 1 82.81 1 MET B C 1
ATOM 3903 O O . MET B 1 1 ? -18.516 -11.172 -19.438 1 82.81 1 MET B O 1
ATOM 3907 N N . SER B 1 2 ? -19.922 -10.336 -20.797 1 81.88 2 SER B N 1
ATOM 3908 C CA . SER B 1 2 ? -20.781 -9.711 -19.781 1 81.88 2 SER B CA 1
ATOM 3909 C C . SER B 1 2 ? -22.234 -10.133 -19.969 1 81.88 2 SER B C 1
ATOM 3911 O O . SER B 1 2 ? -22.641 -10.508 -21.062 1 81.88 2 SER B O 1
ATOM 3913 N N . ASP B 1 3 ? -22.922 -10.172 -18.875 1 76.69 3 ASP B N 1
ATOM 3914 C CA . ASP B 1 3 ? -24.312 -10.594 -18.906 1 76.69 3 ASP B CA 1
ATOM 3915 C C . ASP B 1 3 ? -25.141 -9.703 -19.844 1 76.69 3 ASP B C 1
ATOM 3917 O O . ASP B 1 3 ? -25.984 -10.195 -20.594 1 76.69 3 ASP B O 1
ATOM 3921 N N . ALA B 1 4 ? -24.766 -8.438 -19.891 1 76.81 4 ALA B N 1
ATOM 3922 C CA . ALA B 1 4 ? -25.531 -7.473 -20.688 1 76.81 4 ALA B CA 1
ATOM 3923 C C . ALA B 1 4 ? -25.141 -7.535 -22.156 1 76.81 4 ALA B C 1
ATOM 3925 O O . ALA B 1 4 ? -25.953 -7.23 -23.031 1 76.81 4 ALA B O 1
ATOM 3926 N N . HIS B 1 5 ? -23.922 -7.914 -22.422 1 84.88 5 HIS B N 1
ATOM 3927 C CA . HIS B 1 5 ? -23.359 -7.977 -23.766 1 84.88 5 HIS B CA 1
ATOM 3928 C C . HIS B 1 5 ? -22.453 -9.188 -23.922 1 84.88 5 HIS B C 1
ATOM 3930 O O . HIS B 1 5 ? -21.219 -9.047 -23.938 1 84.88 5 HIS B O 1
ATOM 3936 N N . PRO B 1 6 ? -23.031 -10.312 -24.125 1 85.44 6 PRO B N 1
ATOM 3937 C CA . PRO B 1 6 ? -22.25 -11.547 -24.125 1 85.44 6 PRO B CA 1
ATOM 3938 C C . PRO B 1 6 ? -21.25 -11.617 -25.281 1 85.44 6 PRO B C 1
ATOM 3940 O O . PRO B 1 6 ? -20.188 -12.234 -25.141 1 85.44 6 PRO B O 1
ATOM 3943 N N . ARG B 1 7 ? -21.688 -10.969 -26.453 1 92.38 7 ARG B N 1
ATOM 3944 C CA . ARG B 1 7 ? -20.812 -10.914 -27.609 1 92.38 7 ARG B CA 1
ATOM 3945 C C . ARG B 1 7 ? -20.781 -9.508 -28.219 1 92.38 7 ARG B C 1
ATOM 3947 O O . ARG B 1 7 ? -21.719 -8.734 -28.031 1 92.38 7 ARG B O 1
ATOM 3954 N N . ALA B 1 8 ? -19.641 -9.203 -28.766 1 93.81 8 ALA B N 1
ATOM 3955 C CA . ALA B 1 8 ? -19.484 -7.938 -29.469 1 93.81 8 ALA B CA 1
ATOM 3956 C C . ALA B 1 8 ? -18.594 -8.109 -30.703 1 93.81 8 ALA B C 1
ATOM 3958 O O . ALA B 1 8 ? -17.828 -9.062 -30.797 1 93.81 8 ALA B O 1
ATOM 3959 N N . GLU B 1 9 ? -18.75 -7.16 -31.625 1 94.06 9 GLU B N 1
ATOM 3960 C CA . GLU B 1 9 ? -17.969 -7.219 -32.844 1 94.06 9 GLU B CA 1
ATOM 3961 C C . GLU B 1 9 ? -16.906 -6.121 -32.875 1 94.06 9 GLU B C 1
ATOM 3963 O O . GLU B 1 9 ? -15.984 -6.176 -33.688 1 94.06 9 GLU B O 1
ATOM 3968 N N . SER B 1 10 ? -17.141 -5.141 -32.062 1 95 10 SER B N 1
ATOM 3969 C CA . SER B 1 10 ? -16.156 -4.062 -31.984 1 95 10 SER B CA 1
ATOM 3970 C C . SER B 1 10 ? -16.031 -3.533 -30.562 1 95 10 SER B C 1
ATOM 3972 O O . SER B 1 10 ? -16.969 -3.67 -29.75 1 95 10 SER B O 1
ATOM 3974 N N . LEU B 1 11 ? -14.844 -3.027 -30.219 1 95.31 11 LEU B N 1
ATOM 3975 C CA . LEU B 1 11 ? -14.547 -2.434 -28.922 1 95.31 11 LEU B CA 1
ATOM 3976 C C . LEU B 1 11 ? -13.625 -1.227 -29.078 1 95.31 11 LEU B C 1
ATOM 3978 O O . LEU B 1 11 ? -12.672 -1.264 -29.859 1 95.31 11 LEU B O 1
ATOM 3982 N N . ALA B 1 12 ? -13.992 -0.093 -28.375 1 95.25 12 ALA B N 1
ATOM 3983 C CA . ALA B 1 12 ? -13.148 1.101 -28.406 1 95.25 12 ALA B CA 1
ATOM 3984 C C . ALA B 1 12 ? -12.477 1.324 -27.047 1 95.25 12 ALA B C 1
ATOM 3986 O O . ALA B 1 12 ? -13.086 1.107 -26 1 95.25 12 ALA B O 1
ATOM 3987 N N . VAL B 1 13 ? -11.234 1.715 -27.125 1 95.12 13 VAL B N 1
ATOM 3988 C CA . VAL B 1 13 ? -10.438 1.938 -25.922 1 95.12 13 VAL B CA 1
ATOM 3989 C C . VAL B 1 13 ? -9.969 3.391 -25.875 1 95.12 13 VAL B C 1
ATOM 3991 O O . VAL B 1 13 ? -9.484 3.924 -26.875 1 95.12 13 VAL B O 1
ATOM 3994 N N . LEU B 1 14 ? -10.172 4.055 -24.781 1 92.31 14 LEU B N 1
ATOM 3995 C CA . LEU B 1 14 ? -9.633 5.387 -24.516 1 92.31 14 LEU B CA 1
ATOM 3996 C C . LEU B 1 14 ? -9.016 5.461 -23.125 1 92.31 14 LEU B C 1
ATOM 3998 O O . LEU B 1 14 ? -9.664 5.102 -22.141 1 92.31 14 LEU B O 1
ATOM 4002 N N . ASN B 1 15 ? -7.809 5.934 -23.016 1 90.56 15 ASN B N 1
ATOM 4003 C CA . ASN B 1 15 ? -7.102 6.082 -21.75 1 90.56 15 ASN B CA 1
ATOM 4004 C C . ASN B 1 15 ? -7.176 4.809 -20.922 1 90.56 15 ASN B C 1
ATOM 4006 O O . ASN B 1 15 ? -7.535 4.855 -19.734 1 90.56 15 ASN B O 1
ATOM 4010 N N . GLY B 1 16 ? -7.027 3.658 -21.625 1 94.88 16 GLY B N 1
ATOM 4011 C CA . GLY B 1 16 ? -6.863 2.371 -20.969 1 94.88 16 GLY B CA 1
ATOM 4012 C C . GLY B 1 16 ? -8.18 1.713 -20.609 1 94.88 16 GLY B C 1
ATOM 4013 O O . GLY B 1 16 ? -8.203 0.636 -20.016 1 94.88 16 GLY B O 1
ATOM 4014 N N . ARG B 1 17 ? -9.336 2.312 -21 1 95.31 17 ARG B N 1
ATOM 4015 C CA . ARG B 1 17 ? -10.648 1.791 -20.625 1 95.31 17 ARG B CA 1
ATOM 4016 C C . ARG B 1 17 ? -11.508 1.532 -21.844 1 95.31 17 ARG B C 1
ATOM 4018 O O . ARG B 1 17 ? -11.352 2.197 -22.875 1 95.31 17 ARG B O 1
ATOM 4025 N N . VAL B 1 18 ? -12.367 0.535 -21.703 1 95.38 18 VAL B N 1
ATOM 4026 C CA . VAL B 1 18 ? -13.391 0.302 -22.719 1 95.38 18 VAL B CA 1
ATOM 4027 C C . VAL B 1 18 ? -14.422 1.431 -22.688 1 95.38 18 VAL B C 1
ATOM 4029 O O . VAL B 1 18 ? -15.016 1.707 -21.641 1 95.38 18 VAL B O 1
ATOM 4032 N N . VAL B 1 19 ? -14.609 2.072 -23.844 1 92.5 19 VAL B N 1
ATOM 4033 C CA . VAL B 1 19 ? -15.492 3.232 -23.812 1 92.5 19 VAL B CA 1
ATOM 4034 C C . VAL B 1 19 ? -16.719 2.979 -24.688 1 92.5 19 VAL B C 1
ATOM 4036 O O . VAL B 1 19 ? -17.703 3.709 -24.625 1 92.5 19 VAL B O 1
ATOM 4039 N N . ALA B 1 20 ? -16.609 1.897 -25.547 1 93 20 ALA B N 1
ATOM 4040 C CA . ALA B 1 20 ? -17.75 1.558 -26.391 1 93 20 ALA B CA 1
ATOM 4041 C C . ALA B 1 20 ? -17.672 0.111 -26.875 1 93 20 ALA B C 1
ATOM 4043 O O . ALA B 1 20 ? -16.578 -0.426 -27.062 1 93 20 ALA B O 1
ATOM 4044 N N . LEU B 1 21 ? -18.797 -0.538 -27.047 1 94.81 21 LEU B N 1
ATOM 4045 C CA . LEU B 1 21 ? -18.969 -1.852 -27.656 1 94.81 21 LEU B CA 1
ATOM 4046 C C . LEU B 1 21 ? -19.984 -1.791 -28.781 1 94.81 21 LEU B C 1
ATOM 4048 O O . LEU B 1 21 ? -21.109 -1.312 -28.594 1 94.81 21 LEU B O 1
ATOM 4052 N N . ASP B 1 22 ? -19.656 -2.223 -29.953 1 94.75 22 ASP B N 1
ATOM 4053 C CA . ASP B 1 22 ? -20.531 -2.316 -31.125 1 94.75 22 ASP B CA 1
ATOM 4054 C C . ASP B 1 22 ? -21.078 -0.946 -31.516 1 94.75 22 ASP B C 1
ATOM 4056 O O . ASP B 1 22 ? -22.25 -0.83 -31.906 1 94.75 22 ASP B O 1
ATOM 4060 N N . GLU B 1 23 ? -20.281 0.054 -31.203 1 90.62 23 GLU B N 1
ATOM 4061 C CA . GLU B 1 23 ? -20.594 1.422 -31.609 1 90.62 23 GLU B CA 1
ATOM 4062 C C . GLU B 1 23 ? -19.453 2.027 -32.406 1 90.62 23 GLU B C 1
ATOM 4064 O O . GLU B 1 23 ? -18.281 1.803 -32.125 1 90.62 23 GLU B O 1
ATOM 4069 N N . ASP B 1 24 ? -19.859 2.713 -33.469 1 87 24 ASP B N 1
ATOM 4070 C CA . ASP B 1 24 ? -18.859 3.418 -34.25 1 87 24 ASP B CA 1
ATOM 4071 C C . ASP B 1 24 ? -18.469 4.738 -33.594 1 87 24 ASP B C 1
ATOM 4073 O O . ASP B 1 24 ? -19.266 5.668 -33.531 1 87 24 ASP B O 1
ATOM 4077 N N . VAL B 1 25 ? -17.312 4.715 -33 1 87.19 25 VAL B N 1
ATOM 4078 C CA . VAL B 1 25 ? -16.797 5.926 -32.375 1 87.19 25 VAL B CA 1
ATOM 4079 C C . VAL B 1 25 ? -15.508 6.367 -33.094 1 87.19 25 VAL B C 1
ATOM 4081 O O . VAL B 1 25 ? -14.758 5.535 -33.594 1 87.19 25 VAL B O 1
ATOM 4084 N N . PRO B 1 26 ? -15.305 7.734 -33.188 1 85.75 26 PRO B N 1
ATOM 4085 C CA . PRO B 1 26 ? -14.031 8.18 -33.75 1 85.75 26 PRO B CA 1
ATOM 4086 C C . PRO B 1 26 ? -12.828 7.66 -32.969 1 85.75 26 PRO B C 1
ATOM 4088 O O . PRO B 1 26 ? -12.852 7.621 -31.734 1 85.75 26 PRO B O 1
ATOM 4091 N N . ALA B 1 27 ? -11.875 7.105 -33.656 1 89.56 27 ALA B N 1
ATOM 4092 C CA . ALA B 1 27 ? -10.672 6.562 -33.031 1 89.56 27 ALA B CA 1
ATOM 4093 C C . ALA B 1 27 ? -9.414 7.031 -33.75 1 89.56 27 ALA B C 1
ATOM 4095 O O . ALA B 1 27 ? -9.414 7.176 -35 1 89.56 27 ALA B O 1
ATOM 4096 N N . ALA B 1 28 ? -8.406 7.387 -33 1 89 28 ALA B N 1
ATOM 4097 C CA . ALA B 1 28 ? -7.117 7.762 -33.562 1 89 28 ALA B CA 1
ATOM 4098 C C . ALA B 1 28 ? -6.504 6.605 -34.344 1 89 28 ALA B C 1
ATOM 4100 O O . ALA B 1 28 ? -5.801 6.816 -35.344 1 89 28 ALA B O 1
ATOM 4101 N N . ARG B 1 29 ? -6.75 5.402 -33.938 1 93.75 29 ARG B N 1
ATOM 4102 C CA . ARG B 1 29 ? -6.262 4.172 -34.562 1 93.75 29 ARG B CA 1
ATOM 4103 C C . ARG B 1 29 ? -7.344 3.098 -34.562 1 93.75 29 ARG B C 1
ATOM 4105 O O . ARG B 1 29 ? -8.062 2.926 -33.594 1 93.75 29 ARG B O 1
ATOM 4112 N N . THR B 1 30 ? -7.547 2.48 -35.719 1 95.5 30 THR B N 1
ATOM 4113 C CA . THR B 1 30 ? -8.477 1.362 -35.875 1 95.5 30 THR B CA 1
ATOM 4114 C C . THR B 1 30 ? -7.738 0.1 -36.312 1 95.5 30 THR B C 1
ATOM 4116 O O . THR B 1 30 ? -6.934 0.139 -37.25 1 95.5 30 THR B O 1
ATOM 4119 N N . VAL B 1 31 ? -7.957 -1 -35.656 1 96.06 31 VAL B N 1
ATOM 4120 C CA . VAL B 1 31 ? -7.285 -2.26 -35.938 1 96.06 31 VAL B CA 1
ATOM 4121 C C . VAL B 1 31 ? -8.312 -3.32 -36.312 1 96.06 31 VAL B C 1
ATOM 4123 O O . VAL B 1 31 ? -9.258 -3.568 -35.562 1 96.06 31 VAL B O 1
ATOM 4126 N N . ASP B 1 32 ? -8.188 -3.889 -37.5 1 95.62 32 ASP B N 1
ATOM 4127 C CA . ASP B 1 32 ? -8.961 -5.059 -37.906 1 95.62 32 ASP B CA 1
ATOM 4128 C C . ASP B 1 32 ? -8.289 -6.348 -37.438 1 95.62 32 ASP B C 1
ATOM 4130 O O . ASP B 1 32 ? -7.168 -6.652 -37.875 1 95.62 32 ASP B O 1
ATOM 4134 N N . LEU B 1 33 ? -8.984 -7.117 -36.656 1 95.69 33 LEU B N 1
ATOM 4135 C CA . LEU B 1 33 ? -8.352 -8.281 -36.062 1 95.69 33 LEU B CA 1
ATOM 4136 C C . LEU B 1 33 ? -8.492 -9.508 -36.969 1 95.69 33 LEU B C 1
ATOM 4138 O O . LEU B 1 33 ? -8.047 -10.602 -36.594 1 95.69 33 LEU B O 1
ATOM 4142 N N . GLY B 1 34 ? -9.125 -9.344 -38.094 1 94.06 34 GLY B N 1
ATOM 4143 C CA . GLY B 1 34 ? -9.156 -10.383 -39.125 1 94.06 34 GLY B CA 1
ATOM 4144 C C . GLY B 1 34 ? -9.859 -11.648 -38.656 1 94.06 34 GLY B C 1
ATOM 4145 O O . GLY B 1 34 ? -9.406 -12.758 -38.938 1 94.06 34 GLY B O 1
ATOM 4146 N N . GLY B 1 35 ? -10.836 -11.523 -37.844 1 92.44 35 GLY B N 1
ATOM 4147 C CA . GLY B 1 35 ? -11.617 -12.672 -37.438 1 92.44 35 GLY B CA 1
ATOM 4148 C C . GLY B 1 35 ? -11.094 -13.32 -36.156 1 92.44 35 GLY B C 1
ATOM 4149 O O . GLY B 1 35 ? -11.719 -14.234 -35.625 1 92.44 35 GLY B O 1
ATOM 4150 N N . ARG B 1 36 ? -10 -12.898 -35.625 1 95.38 36 ARG B N 1
ATOM 4151 C CA . ARG B 1 36 ? -9.477 -13.422 -34.375 1 95.38 36 ARG B CA 1
ATOM 4152 C C . ARG B 1 36 ? -10.445 -13.141 -33.219 1 95.38 36 ARG B C 1
ATOM 4154 O O . ARG B 1 36 ? -11.312 -12.273 -33.312 1 95.38 36 ARG B O 1
ATOM 4161 N N . THR B 1 37 ? -10.312 -13.938 -32.188 1 96.69 37 THR B N 1
ATOM 4162 C CA . THR B 1 37 ? -11.227 -13.852 -31.047 1 96.69 37 THR B CA 1
ATOM 4163 C C . THR B 1 37 ? -10.617 -13.023 -29.922 1 96.69 37 THR B C 1
ATOM 4165 O O . THR B 1 37 ? -9.445 -13.211 -29.562 1 96.69 37 THR B O 1
ATOM 4168 N N . VAL B 1 38 ? -11.414 -12.078 -29.469 1 97.81 38 VAL B N 1
ATOM 4169 C CA . VAL B 1 38 ? -10.992 -11.289 -28.312 1 97.81 38 VAL B CA 1
ATOM 4170 C C . VAL B 1 38 ? -11.773 -11.727 -27.078 1 97.81 38 VAL B C 1
ATOM 4172 O O . VAL B 1 38 ? -13 -11.844 -27.125 1 97.81 38 VAL B O 1
ATOM 4175 N N . VAL B 1 39 ? -11.102 -12.023 -25.984 1 98.12 39 VAL B N 1
ATOM 4176 C CA . VAL B 1 39 ? -11.719 -12.305 -24.688 1 98.12 39 VAL B CA 1
ATOM 4177 C C . VAL B 1 39 ? -11.102 -11.406 -23.625 1 98.12 39 VAL B C 1
ATOM 4179 O O . VAL B 1 39 ? -10.07 -10.773 -23.859 1 98.12 39 VAL B O 1
ATOM 4182 N N . PRO B 1 40 ? -11.797 -11.211 -22.453 1 98.25 40 PRO B N 1
ATOM 4183 C CA . PRO B 1 40 ? -11.117 -10.508 -21.359 1 98.25 40 PRO B CA 1
ATOM 4184 C C . PRO B 1 40 ? -9.766 -11.133 -21.016 1 98.25 40 PRO B C 1
ATOM 4186 O O . PRO B 1 40 ? -9.594 -12.352 -21.141 1 98.25 40 PRO B O 1
ATOM 4189 N N . GLY B 1 41 ? -8.812 -10.32 -20.641 1 98.75 41 GLY B N 1
ATOM 4190 C CA . GLY B 1 41 ? -7.527 -10.852 -20.203 1 98.75 41 GLY B CA 1
ATOM 4191 C C . GLY B 1 41 ? -7.652 -11.867 -19.094 1 98.75 41 GLY B C 1
ATOM 4192 O O . GLY B 1 41 ? -8.508 -11.742 -18.219 1 98.75 41 GLY B O 1
ATOM 4193 N N . PHE B 1 42 ? -6.805 -12.859 -19.094 1 98.94 42 PHE B N 1
ATOM 4194 C CA . PHE B 1 42 ? -6.898 -13.953 -18.141 1 98.94 42 PHE B CA 1
ATOM 4195 C C . PHE B 1 42 ? -6.355 -13.531 -16.766 1 98.94 42 PHE B C 1
ATOM 4197 O O . PHE B 1 42 ? -5.438 -12.711 -16.688 1 98.94 42 PHE B O 1
ATOM 4204 N N . HIS B 1 43 ? -6.98 -14.055 -15.75 1 98.81 43 HIS B N 1
ATOM 4205 C CA . HIS B 1 43 ? -6.57 -13.906 -14.359 1 98.81 43 HIS B CA 1
ATOM 4206 C C . HIS B 1 43 ? -6.172 -15.25 -13.758 1 98.81 43 HIS B C 1
ATOM 4208 O O . HIS B 1 43 ? -6.832 -16.266 -14 1 98.81 43 HIS B O 1
ATOM 4214 N N . ASP B 1 44 ? -5.113 -15.266 -13.07 1 98.81 44 ASP B N 1
ATOM 4215 C CA . ASP B 1 44 ? -4.707 -16.438 -12.297 1 98.81 44 ASP B CA 1
ATOM 4216 C C . ASP B 1 44 ? -4.844 -16.172 -10.797 1 98.81 44 ASP B C 1
ATOM 4218 O O . ASP B 1 44 ? -4.043 -15.438 -10.219 1 98.81 44 ASP B O 1
ATOM 4222 N N . ALA B 1 45 ? -5.773 -16.844 -10.188 1 98.75 45 ALA B N 1
ATOM 4223 C CA . ALA B 1 45 ? -6.152 -16.531 -8.812 1 98.75 45 ALA B CA 1
ATOM 4224 C C . ALA B 1 45 ? -5.148 -17.109 -7.82 1 98.75 45 ALA B C 1
ATOM 4226 O O . ALA B 1 45 ? -5.137 -16.734 -6.648 1 98.75 45 ALA B O 1
ATOM 4227 N N . HIS B 1 46 ? -4.297 -17.984 -8.25 1 98.62 46 HIS B N 1
ATOM 4228 C CA . HIS B 1 46 ? -3.328 -18.625 -7.367 1 98.62 46 HIS B CA 1
ATOM 4229 C C . HIS B 1 46 ? -2.092 -19.062 -8.141 1 98.62 46 HIS B C 1
ATOM 4231 O O . HIS B 1 46 ? -2.139 -20.047 -8.891 1 98.62 46 HIS B O 1
ATOM 4237 N N . ASN B 1 47 ? -1.037 -18.391 -7.984 1 97.75 47 ASN B N 1
ATOM 4238 C CA . ASN B 1 47 ? 0.253 -18.766 -8.555 1 97.75 47 ASN B CA 1
ATOM 4239 C C . ASN B 1 47 ? 1.411 -18.281 -7.684 1 97.75 47 ASN B C 1
ATOM 4241 O O . ASN B 1 47 ? 1.2 -17.594 -6.695 1 97.75 47 ASN B O 1
ATOM 4245 N N . HIS B 1 48 ? 2.568 -18.734 -7.945 1 97.12 48 HIS B N 1
ATOM 4246 C CA . HIS B 1 48 ? 3.803 -18.266 -7.332 1 97.12 48 HIS B CA 1
ATOM 4247 C C . HIS B 1 48 ? 4.738 -17.656 -8.367 1 97.12 48 HIS B C 1
ATOM 4249 O O . HIS B 1 48 ? 5.602 -18.359 -8.914 1 97.12 48 HIS B O 1
ATOM 4255 N N . MET B 1 49 ? 4.602 -16.391 -8.539 1 98.06 49 MET B N 1
ATOM 4256 C CA . MET B 1 49 ? 5.215 -15.672 -9.656 1 98.06 49 MET B CA 1
ATOM 4257 C C . MET B 1 49 ? 6.734 -15.633 -9.516 1 98.06 49 MET B C 1
ATOM 4259 O O . MET B 1 49 ? 7.461 -15.969 -10.453 1 98.06 49 MET B O 1
ATOM 4263 N N . ALA B 1 50 ? 7.234 -15.25 -8.312 1 96.75 50 ALA B N 1
ATOM 4264 C CA . ALA B 1 50 ? 8.68 -15.195 -8.094 1 96.75 50 ALA B CA 1
ATOM 4265 C C . ALA B 1 50 ? 9.312 -16.578 -8.297 1 96.75 50 ALA B C 1
ATOM 4267 O O . ALA B 1 50 ? 10.359 -16.688 -8.945 1 96.75 50 ALA B O 1
ATOM 4268 N N . MET B 1 51 ? 8.656 -17.547 -7.809 1 92 51 MET B N 1
ATOM 4269 C CA . MET B 1 51 ? 9.164 -18.906 -7.957 1 92 51 MET B CA 1
ATOM 4270 C C . MET B 1 51 ? 9.133 -19.344 -9.414 1 92 51 MET B C 1
ATOM 4272 O O . MET B 1 51 ? 10.039 -20.031 -9.883 1 92 51 MET B O 1
ATOM 4276 N N . SER B 1 52 ? 8.039 -18.984 -10.094 1 95.25 52 SER B N 1
ATOM 4277 C CA . SER B 1 52 ? 7.961 -19.281 -11.523 1 95.25 52 SER B CA 1
ATOM 4278 C C . SER B 1 52 ? 9.109 -18.641 -12.289 1 95.25 52 SER B C 1
ATOM 4280 O O . SER B 1 52 ? 9.688 -19.25 -13.18 1 95.25 52 SER B O 1
ATOM 4282 N N . GLY B 1 53 ? 9.375 -17.375 -11.93 1 96.25 53 GLY B N 1
ATOM 4283 C CA . GLY B 1 53 ? 10.508 -16.703 -12.539 1 96.25 53 GLY B CA 1
ATOM 4284 C C . GLY B 1 53 ? 11.836 -17.375 -12.242 1 96.25 53 GLY B C 1
ATOM 4285 O O . GLY B 1 53 ? 12.703 -17.453 -13.117 1 96.25 53 GLY B O 1
ATOM 4286 N N . MET B 1 54 ? 12 -17.859 -11 1 90.25 54 MET B N 1
ATOM 4287 C CA . MET B 1 54 ? 13.203 -18.594 -10.625 1 90.25 54 MET B CA 1
ATOM 4288 C C . MET B 1 54 ? 13.367 -19.859 -11.469 1 90.25 54 MET B C 1
ATOM 4290 O O . MET B 1 54 ? 14.461 -20.141 -11.961 1 90.25 54 MET B O 1
ATOM 4294 N N . ARG B 1 55 ? 12.258 -20.5 -11.594 1 88.75 55 ARG B N 1
ATOM 4295 C CA . ARG B 1 55 ? 12.281 -21.719 -12.398 1 88.75 55 ARG B CA 1
ATOM 4296 C C . ARG B 1 55 ? 12.68 -21.422 -13.836 1 88.75 55 ARG B C 1
ATOM 4298 O O . ARG B 1 55 ? 13.43 -22.188 -14.453 1 88.75 55 ARG B O 1
ATOM 4305 N N . LEU B 1 56 ? 12.211 -20.344 -14.367 1 91.38 56 LEU B N 1
ATOM 4306 C CA . LEU B 1 56 ? 12.516 -19.969 -15.742 1 91.38 56 LEU B CA 1
ATOM 4307 C C . LEU B 1 56 ? 14 -19.641 -15.906 1 91.38 56 LEU B C 1
ATOM 4309 O O . LEU B 1 56 ? 14.547 -19.781 -17 1 91.38 56 LEU B O 1
ATOM 4313 N N . ARG B 1 57 ? 14.555 -19.297 -14.82 1 87.94 57 ARG B N 1
ATOM 4314 C CA . ARG B 1 57 ? 15.953 -18.875 -14.891 1 87.94 57 ARG B CA 1
ATOM 4315 C C . ARG B 1 57 ? 16.891 -20.031 -14.57 1 87.94 57 ARG B C 1
ATOM 4317 O O . ARG B 1 57 ? 18.109 -19.922 -14.75 1 87.94 57 ARG B O 1
ATOM 4324 N N . GLU B 1 58 ? 16.359 -21.125 -14.102 1 90.38 58 GLU B N 1
ATOM 4325 C CA . GLU B 1 58 ? 17.141 -22.328 -13.828 1 90.38 58 GLU B CA 1
ATOM 4326 C C . GLU B 1 58 ? 17.453 -23.078 -15.109 1 90.38 58 GLU B C 1
ATOM 4328 O O . GLU B 1 58 ? 16.703 -23.016 -16.078 1 90.38 58 GLU B O 1
ATOM 4333 N N . ILE B 1 59 ? 18.562 -23.75 -15.023 1 92.44 59 ILE B N 1
ATOM 4334 C CA . ILE B 1 59 ? 18.922 -24.625 -16.141 1 92.44 59 ILE B CA 1
ATOM 4335 C C . ILE B 1 59 ? 18 -25.859 -16.125 1 92.44 59 ILE B C 1
ATOM 4337 O O . ILE B 1 59 ? 17.875 -26.531 -15.109 1 92.44 59 ILE B O 1
ATOM 4341 N N . ASP B 1 60 ? 17.312 -26 -17.219 1 90.62 60 ASP B N 1
ATOM 4342 C CA . ASP B 1 60 ? 16.516 -27.219 -17.344 1 90.62 60 ASP B CA 1
ATOM 4343 C C . ASP B 1 60 ? 17.406 -28.453 -17.531 1 90.62 60 ASP B C 1
ATOM 4345 O O . ASP B 1 60 ? 17.969 -28.672 -18.609 1 90.62 60 ASP B O 1
ATOM 4349 N N . LEU B 1 61 ? 17.438 -29.25 -16.469 1 93.38 61 LEU B N 1
ATOM 4350 C CA . LEU B 1 61 ? 18.312 -30.422 -16.5 1 93.38 61 LEU B CA 1
ATOM 4351 C C . LEU B 1 61 ? 17.484 -31.703 -16.641 1 93.38 61 LEU B C 1
ATOM 4353 O O . LEU B 1 61 ? 18 -32.812 -16.391 1 93.38 61 LEU B O 1
ATOM 4357 N N . SER B 1 62 ? 16.203 -31.469 -17 1 86.12 62 SER B N 1
ATOM 4358 C CA . SER B 1 62 ? 15.289 -32.594 -17.031 1 86.12 62 SER B CA 1
ATOM 4359 C C . SER B 1 62 ? 15.453 -33.406 -18.328 1 86.12 62 SER B C 1
ATOM 4361 O O . SER B 1 62 ? 15.953 -32.875 -19.328 1 86.12 62 SER B O 1
ATOM 4363 N N . TYR B 1 63 ? 15.148 -34.688 -18.266 1 81.38 63 TYR B N 1
ATOM 4364 C CA . TYR B 1 63 ? 15.008 -35.531 -19.469 1 81.38 63 TYR B CA 1
ATOM 4365 C C . TYR B 1 63 ? 13.758 -35.125 -20.25 1 81.38 63 TYR B C 1
ATOM 4367 O O . TYR B 1 63 ? 12.703 -34.875 -19.656 1 81.38 63 TYR B O 1
ATOM 4375 N N . PRO B 1 64 ? 13.875 -34.969 -21.641 1 82 64 PRO B N 1
ATOM 4376 C CA . PRO B 1 64 ? 14.992 -35.375 -22.484 1 82 64 PRO B CA 1
ATOM 4377 C C . PRO B 1 64 ? 15.906 -34.219 -22.875 1 82 64 PRO B C 1
ATOM 4379 O O . PRO B 1 64 ? 16.766 -34.375 -23.75 1 82 64 PRO B O 1
ATOM 4382 N N . ALA B 1 65 ? 15.688 -33.031 -22.172 1 87.5 65 ALA B N 1
ATOM 4383 C CA . ALA B 1 65 ? 16.578 -31.922 -22.484 1 87.5 65 ALA B CA 1
ATOM 4384 C C . ALA B 1 65 ? 18.031 -32.281 -22.219 1 87.5 65 ALA B C 1
ATOM 4386 O O . ALA B 1 65 ? 18.938 -31.906 -22.969 1 87.5 65 ALA B O 1
ATOM 4387 N N . ILE B 1 66 ? 18.234 -32.969 -21.188 1 92.31 66 ILE B N 1
ATOM 4388 C CA . ILE B 1 66 ? 19.531 -33.5 -20.766 1 92.31 66 ILE B CA 1
ATOM 4389 C C . ILE B 1 66 ? 19.469 -35.031 -20.688 1 92.31 66 ILE B C 1
ATOM 4391 O O . ILE B 1 66 ? 18.641 -35.594 -19.969 1 92.31 66 ILE B O 1
ATOM 4395 N N . ARG B 1 67 ? 20.25 -35.656 -21.344 1 90.69 67 ARG B N 1
ATOM 4396 C CA . ARG B 1 67 ? 20.141 -37.125 -21.484 1 90.69 67 ARG B CA 1
ATOM 4397 C C . ARG B 1 67 ? 21.344 -37.812 -20.859 1 90.69 67 ARG B C 1
ATOM 4399 O O . ARG B 1 67 ? 21.312 -39.031 -20.625 1 90.69 67 ARG B O 1
ATOM 4406 N N . THR B 1 68 ? 22.453 -37.062 -20.75 1 94.19 68 THR B N 1
ATOM 4407 C CA . THR B 1 68 ? 23.656 -37.625 -20.188 1 94.19 68 THR B CA 1
ATOM 4408 C C . THR B 1 68 ? 24.281 -36.688 -19.172 1 94.19 68 THR B C 1
ATOM 4410 O O . THR B 1 68 ? 23.984 -35.5 -19.156 1 94.19 68 THR B O 1
ATOM 4413 N N . LEU B 1 69 ? 25.172 -37.219 -18.375 1 95.5 69 LEU B N 1
ATOM 4414 C CA . LEU B 1 69 ? 25.906 -36.406 -17.406 1 95.5 69 LEU B CA 1
ATOM 4415 C C . LEU B 1 69 ? 26.781 -35.375 -18.109 1 95.5 69 LEU B C 1
ATOM 4417 O O . LEU B 1 69 ? 26.953 -34.25 -17.609 1 95.5 69 LEU B O 1
ATOM 4421 N N . ASP B 1 70 ? 27.328 -35.812 -19.156 1 96.06 70 ASP B N 1
ATOM 4422 C CA . ASP B 1 70 ? 28.172 -34.875 -19.922 1 96.06 70 ASP B CA 1
ATOM 4423 C C . ASP B 1 70 ? 27.359 -33.688 -20.422 1 96.06 70 ASP B C 1
ATOM 4425 O O . ASP B 1 70 ? 27.844 -32.562 -20.375 1 96.06 70 ASP B O 1
ATOM 4429 N N . GLU B 1 71 ? 26.203 -33.969 -20.859 1 96.69 71 GLU B N 1
ATOM 4430 C CA . GLU B 1 71 ? 25.328 -32.906 -21.297 1 96.69 71 GLU B CA 1
ATOM 4431 C C . GLU B 1 71 ? 24.969 -31.984 -20.125 1 96.69 71 GLU B C 1
ATOM 4433 O O . GLU B 1 71 ? 24.859 -30.766 -20.297 1 96.69 71 GLU B O 1
ATOM 4438 N N . LEU B 1 72 ? 24.75 -32.594 -19.031 1 96.88 72 LEU B N 1
ATOM 4439 C CA . LEU B 1 72 ? 24.453 -31.812 -17.828 1 96.88 72 LEU B CA 1
ATOM 4440 C C . LEU B 1 72 ? 25.609 -30.875 -17.484 1 96.88 72 LEU B C 1
ATOM 4442 O O . LEU B 1 72 ? 25.406 -29.688 -17.266 1 96.88 72 LEU B O 1
ATOM 4446 N N . TYR B 1 73 ? 26.766 -31.359 -17.469 1 97 73 TYR B N 1
ATOM 4447 C CA . TYR B 1 73 ? 27.938 -30.562 -17.172 1 97 73 TYR B CA 1
ATOM 4448 C C . TYR B 1 73 ? 28.156 -29.484 -18.219 1 97 73 TYR B C 1
ATOM 4450 O O . TYR B 1 73 ? 28.578 -28.375 -17.891 1 97 73 TYR B O 1
ATOM 4458 N N . ASP B 1 74 ? 27.844 -29.781 -19.453 1 96.94 74 ASP B N 1
ATOM 4459 C CA . ASP B 1 74 ? 27.953 -28.781 -20.516 1 96.94 74 ASP B CA 1
ATOM 4460 C C . ASP B 1 74 ? 27 -27.625 -20.281 1 96.94 74 ASP B C 1
ATOM 4462 O O . ASP B 1 74 ? 27.344 -26.469 -20.531 1 96.94 74 ASP B O 1
ATOM 4466 N N . ALA B 1 75 ? 25.859 -28.031 -19.859 1 96.31 75 ALA B N 1
ATOM 4467 C CA . ALA B 1 75 ? 24.859 -27 -19.562 1 96.31 75 ALA B CA 1
ATOM 4468 C C . ALA B 1 75 ? 25.344 -26.078 -18.438 1 96.31 75 ALA B C 1
ATOM 4470 O O . ALA B 1 75 ? 25.188 -24.859 -18.516 1 96.31 75 ALA B O 1
ATOM 4471 N N . VAL B 1 76 ? 25.891 -26.656 -17.438 1 96.44 76 VAL B N 1
ATOM 4472 C CA . VAL B 1 76 ? 26.406 -25.891 -16.312 1 96.44 76 VAL B CA 1
ATOM 4473 C C . VAL B 1 76 ? 27.578 -25.016 -16.766 1 96.44 76 VAL B C 1
ATOM 4475 O O . VAL B 1 76 ? 27.672 -23.844 -16.391 1 96.44 76 VAL B O 1
ATOM 4478 N N . LYS B 1 77 ? 28.375 -25.578 -17.578 1 96.06 77 LYS B N 1
ATOM 4479 C CA . LYS B 1 77 ? 29.531 -24.859 -18.109 1 96.06 77 LYS B CA 1
ATOM 4480 C C . LYS B 1 77 ? 29.094 -23.641 -18.922 1 96.06 77 LYS B C 1
ATOM 4482 O O . LYS B 1 77 ? 29.672 -22.562 -18.812 1 96.06 77 LYS B O 1
ATOM 4487 N N . ARG B 1 78 ? 28.125 -23.828 -19.734 1 95.44 78 ARG B N 1
ATOM 4488 C CA . ARG B 1 78 ? 27.594 -22.734 -20.531 1 95.44 78 ARG B CA 1
ATOM 4489 C C . ARG B 1 78 ? 27.031 -21.625 -19.656 1 95.44 78 ARG B C 1
ATOM 4491 O O . ARG B 1 78 ? 27.266 -20.438 -19.906 1 95.44 78 ARG B O 1
ATOM 4498 N N . ALA B 1 79 ? 26.297 -22.047 -18.672 1 93.12 79 ALA B N 1
ATOM 4499 C CA . ALA B 1 79 ? 25.734 -21.078 -17.75 1 93.12 79 ALA B CA 1
ATOM 4500 C C . ALA B 1 79 ? 26.844 -20.297 -17.047 1 93.12 79 ALA B C 1
ATOM 4502 O O . ALA B 1 79 ? 26.719 -19.078 -16.844 1 93.12 79 ALA B O 1
ATOM 4503 N N . ALA B 1 80 ? 27.859 -20.969 -16.656 1 93.81 80 ALA B N 1
ATOM 4504 C CA . ALA B 1 80 ? 28.984 -20.359 -15.945 1 93.81 80 ALA B CA 1
ATOM 4505 C C . ALA B 1 80 ? 29.656 -19.281 -16.812 1 93.81 80 ALA B C 1
ATOM 4507 O O . ALA B 1 80 ? 30.172 -18.297 -16.281 1 93.81 80 ALA B O 1
ATOM 4508 N N . ALA B 1 81 ? 29.562 -19.484 -18.078 1 92.88 81 ALA B N 1
ATOM 4509 C CA . ALA B 1 81 ? 30.203 -18.547 -19 1 92.88 81 ALA B CA 1
ATOM 4510 C C . ALA B 1 81 ? 29.359 -17.297 -19.188 1 92.88 81 ALA B C 1
ATOM 4512 O O . ALA B 1 81 ? 29.875 -16.25 -19.609 1 92.88 81 ALA B O 1
ATOM 4513 N N . GLU B 1 82 ? 28.156 -17.359 -18.875 1 89.44 82 GLU B N 1
ATOM 4514 C CA . GLU B 1 82 ? 27.219 -16.281 -19.172 1 89.44 82 GLU B CA 1
ATOM 4515 C C . GLU B 1 82 ? 27 -15.383 -17.953 1 89.44 82 GLU B C 1
ATOM 4517 O O . GLU B 1 82 ? 26.391 -14.32 -18.062 1 89.44 82 GLU B O 1
ATOM 4522 N N . ILE B 1 83 ? 27.469 -15.828 -16.797 1 85.56 83 ILE B N 1
ATOM 4523 C CA . ILE B 1 83 ? 27.172 -15.039 -15.609 1 85.56 83 ILE B CA 1
ATOM 4524 C C . ILE B 1 83 ? 28.484 -14.711 -14.883 1 85.56 83 ILE B C 1
ATOM 4526 O O . ILE B 1 83 ? 29.531 -15.258 -15.211 1 85.56 83 ILE B O 1
ATOM 4530 N N . GLY B 1 84 ? 28.422 -13.82 -13.953 1 85.19 84 GLY B N 1
ATOM 4531 C CA . GLY B 1 84 ? 29.625 -13.367 -13.25 1 85.19 84 GLY B CA 1
ATOM 4532 C C . GLY B 1 84 ? 30.031 -14.305 -12.125 1 85.19 84 GLY B C 1
ATOM 4533 O O . GLY B 1 84 ? 29.25 -15.141 -11.688 1 85.19 84 GLY B O 1
ATOM 4534 N N . PRO B 1 85 ? 31.312 -14.195 -11.711 1 89.25 85 PRO B N 1
ATOM 4535 C CA . PRO B 1 85 ? 31.766 -15 -10.57 1 89.25 85 PRO B CA 1
ATOM 4536 C C . PRO B 1 85 ? 30.969 -14.742 -9.305 1 89.25 85 PRO B C 1
ATOM 4538 O O . PRO B 1 85 ? 30.531 -13.609 -9.062 1 89.25 85 PRO B O 1
ATOM 4541 N N . GLY B 1 86 ? 30.781 -15.781 -8.602 1 86.5 86 GLY B N 1
ATOM 4542 C CA . GLY B 1 86 ? 30.062 -15.641 -7.34 1 86.5 86 GLY B CA 1
ATOM 4543 C C . GLY B 1 86 ? 28.562 -15.773 -7.488 1 86.5 86 GLY B C 1
ATOM 4544 O O . GLY B 1 86 ? 27.844 -15.867 -6.492 1 86.5 86 GLY B O 1
ATOM 4545 N N . GLU B 1 87 ? 28.047 -15.852 -8.656 1 85.19 87 GLU B N 1
ATOM 4546 C CA . GLU B 1 87 ? 26.609 -15.953 -8.906 1 85.19 87 GLU B CA 1
ATOM 4547 C C . GLU B 1 87 ? 26.156 -17.406 -8.883 1 85.19 87 GLU B C 1
ATOM 4549 O O . GLU B 1 87 ? 26.953 -18.328 -9.125 1 85.19 87 GLU B O 1
ATOM 4554 N N . TRP B 1 88 ? 24.953 -17.547 -8.578 1 90 88 TRP B N 1
ATOM 4555 C CA . TRP B 1 88 ? 24.375 -18.875 -8.484 1 90 88 TRP B CA 1
ATOM 4556 C C . TRP B 1 88 ? 24.078 -19.438 -9.875 1 90 88 TRP B C 1
ATOM 4558 O O . TRP B 1 88 ? 23.578 -18.719 -10.742 1 90 88 TRP B O 1
ATOM 4568 N N . ILE B 1 89 ? 24.5 -20.656 -10.086 1 93.44 89 ILE B N 1
ATOM 4569 C CA . ILE B 1 89 ? 24.016 -21.5 -11.18 1 93.44 89 ILE B CA 1
ATOM 4570 C C . ILE B 1 89 ? 23.078 -22.578 -10.641 1 93.44 89 ILE B C 1
ATOM 4572 O O . ILE B 1 89 ? 23.516 -23.516 -9.977 1 93.44 89 ILE B O 1
ATOM 4576 N N . ILE B 1 90 ? 21.844 -22.344 -10.914 1 93.56 90 ILE B N 1
ATOM 4577 C CA . ILE B 1 90 ? 20.844 -23.25 -10.367 1 93.56 90 ILE B CA 1
ATOM 4578 C C . ILE B 1 90 ? 20.203 -24.047 -11.508 1 93.56 90 ILE B C 1
ATOM 4580 O O . ILE B 1 90 ? 19.781 -23.469 -12.508 1 93.56 90 ILE B O 1
ATOM 4584 N N . GLY B 1 91 ? 20.234 -25.328 -11.406 1 93.81 91 GLY B N 1
ATOM 4585 C CA . GLY B 1 91 ? 19.562 -26.219 -12.328 1 93.81 91 GLY B CA 1
ATOM 4586 C C . GLY B 1 91 ? 18.547 -27.125 -11.656 1 93.81 91 GLY B C 1
ATOM 4587 O O . GLY B 1 91 ? 18.641 -27.406 -10.461 1 93.81 91 GLY B O 1
ATOM 4588 N N . SER B 1 92 ? 17.562 -27.453 -12.375 1 91.06 92 SER B N 1
ATOM 4589 C CA . SER B 1 92 ? 16.531 -28.297 -11.781 1 91.06 92 SER B CA 1
ATOM 4590 C C . SER B 1 92 ? 16.125 -29.422 -12.734 1 91.06 92 SER B C 1
ATOM 4592 O O . SER B 1 92 ? 16.203 -29.266 -13.953 1 91.06 92 SER B O 1
ATOM 4594 N N . GLY B 1 93 ? 15.781 -30.594 -12.094 1 85.38 93 GLY B N 1
ATOM 4595 C CA . GLY B 1 93 ? 15.094 -31.625 -12.852 1 85.38 93 GLY B CA 1
ATOM 4596 C C . GLY B 1 93 ? 15.992 -32.781 -13.211 1 85.38 93 GLY B C 1
ATOM 4597 O O . GLY B 1 93 ? 15.555 -33.719 -13.875 1 85.38 93 GLY B O 1
ATOM 4598 N N . TYR B 1 94 ? 17.297 -32.781 -12.758 1 89.88 94 TYR B N 1
ATOM 4599 C CA . TYR B 1 94 ? 18.141 -33.875 -13.18 1 89.88 94 TYR B CA 1
ATOM 4600 C C . TYR B 1 94 ? 17.719 -35.188 -12.508 1 89.88 94 TYR B C 1
ATOM 4602 O O . TYR B 1 94 ? 17.172 -35.156 -11.398 1 89.88 94 TYR B O 1
ATOM 4610 N N . ASP B 1 95 ? 17.75 -36.219 -13.188 1 85.81 95 ASP B N 1
ATOM 4611 C CA . ASP B 1 95 ? 17.484 -37.594 -12.742 1 85.81 95 ASP B CA 1
ATOM 4612 C C . ASP B 1 95 ? 18.641 -38.531 -13.078 1 85.81 95 ASP B C 1
ATOM 4614 O O . ASP B 1 95 ? 18.797 -38.938 -14.227 1 85.81 95 ASP B O 1
ATOM 4618 N N . GLN B 1 96 ? 19.406 -38.844 -12.062 1 88.94 96 GLN B N 1
ATOM 4619 C CA . GLN B 1 96 ? 20.609 -39.625 -12.281 1 88.94 96 GLN B CA 1
ATOM 4620 C C . GLN B 1 96 ? 20.281 -40.969 -12.953 1 88.94 96 GLN B C 1
ATOM 4622 O O . GLN B 1 96 ? 21.109 -41.531 -13.664 1 88.94 96 GLN B O 1
ATOM 4627 N N . ASN B 1 97 ? 19.062 -41.438 -12.719 1 83.12 97 ASN B N 1
ATOM 4628 C CA . ASN B 1 97 ? 18.656 -42.688 -13.344 1 83.12 97 ASN B CA 1
ATOM 4629 C C . ASN B 1 97 ? 18.562 -42.562 -14.859 1 83.12 97 ASN B C 1
ATOM 4631 O O . ASN B 1 97 ? 18.703 -43.562 -15.578 1 83.12 97 ASN B O 1
ATOM 4635 N N . LYS B 1 98 ? 18.281 -41.344 -15.344 1 86.62 98 LYS B N 1
ATOM 4636 C CA . LYS B 1 98 ? 18.172 -41.062 -16.766 1 86.62 98 LYS B CA 1
ATOM 4637 C C . LYS B 1 98 ? 19.5 -40.625 -17.344 1 86.62 98 LYS B C 1
ATOM 4639 O O . LYS B 1 98 ? 19.641 -40.438 -18.562 1 86.62 98 LYS B O 1
ATOM 4644 N N . LEU B 1 99 ? 20.422 -40.406 -16.469 1 90.81 99 LEU B N 1
ATOM 4645 C CA . LEU B 1 99 ? 21.703 -39.875 -16.891 1 90.81 99 LEU B CA 1
ATOM 4646 C C . LEU B 1 99 ? 22.797 -40.938 -16.828 1 90.81 99 LEU B C 1
ATOM 4648 O O . LEU B 1 99 ? 23.984 -40.625 -16.812 1 90.81 99 LEU B O 1
ATOM 4652 N N . GLY B 1 100 ? 22.406 -42.188 -16.734 1 87.38 100 GLY B N 1
ATOM 4653 C CA . GLY B 1 100 ? 23.375 -43.25 -16.719 1 87.38 100 GLY B CA 1
ATOM 4654 C C . GLY B 1 100 ? 23.594 -43.812 -15.328 1 87.38 100 GLY B C 1
ATOM 4655 O O . GLY B 1 100 ? 24.453 -44.688 -15.133 1 87.38 100 GLY B O 1
ATOM 4656 N N . GLY B 1 101 ? 22.812 -43.312 -14.305 1 83.75 101 GLY B N 1
ATOM 4657 C CA . GLY B 1 101 ? 22.812 -43.938 -12.992 1 83.75 101 GLY B CA 1
ATOM 4658 C C . GLY B 1 101 ? 23.578 -43.156 -11.961 1 83.75 101 GLY B C 1
ATOM 4659 O O . GLY B 1 101 ? 23.422 -43.375 -10.758 1 83.75 101 GLY B O 1
ATOM 4660 N N . ASP B 1 102 ? 24.453 -42.25 -12.391 1 90.5 102 ASP B N 1
ATOM 4661 C CA . ASP B 1 102 ? 25.312 -41.531 -11.469 1 90.5 102 ASP B CA 1
ATOM 4662 C C . ASP B 1 102 ? 24.812 -40.094 -11.273 1 90.5 102 ASP B C 1
ATOM 4664 O O . ASP B 1 102 ? 24.281 -39.5 -12.211 1 90.5 102 ASP B O 1
ATOM 4668 N N . HIS B 1 103 ? 24.953 -39.625 -10.031 1 95.5 103 HIS B N 1
ATOM 4669 C CA . HIS B 1 103 ? 24.734 -38.219 -9.758 1 95.5 103 HIS B CA 1
ATOM 4670 C C . HIS B 1 103 ? 25.906 -37.344 -10.25 1 95.5 103 HIS B C 1
ATOM 4672 O O . HIS B 1 103 ? 27.031 -37.844 -10.336 1 95.5 103 HIS B O 1
ATOM 4678 N N . PRO B 1 104 ? 25.609 -36.031 -10.602 1 96.12 104 PRO B N 1
ATOM 4679 C CA . PRO B 1 104 ? 26.75 -35.125 -10.742 1 96.12 104 PRO B CA 1
ATOM 4680 C C . PRO B 1 104 ? 27.609 -35.062 -9.492 1 96.12 104 PRO B C 1
ATOM 4682 O O . PRO B 1 104 ? 27.172 -35.469 -8.406 1 96.12 104 PRO B O 1
ATOM 4685 N N . THR B 1 105 ? 28.844 -34.656 -9.68 1 95 105 THR B N 1
ATOM 4686 C CA . THR B 1 105 ? 29.734 -34.625 -8.523 1 95 105 THR B CA 1
ATOM 4687 C C . THR B 1 105 ? 30.281 -33.219 -8.312 1 95 105 THR B C 1
ATOM 4689 O O . THR B 1 105 ? 30.516 -32.469 -9.273 1 95 105 THR B O 1
ATOM 4692 N N . ARG B 1 106 ? 30.562 -33 -7.055 1 96.38 106 ARG B N 1
ATOM 4693 C CA . ARG B 1 106 ? 31.172 -31.719 -6.676 1 96.38 106 ARG B CA 1
ATOM 4694 C C . ARG B 1 106 ? 32.5 -31.516 -7.406 1 96.38 106 ARG B C 1
ATOM 4696 O O . ARG B 1 106 ? 32.812 -30.406 -7.836 1 96.38 106 ARG B O 1
ATOM 4703 N N . ALA B 1 107 ? 33.25 -32.531 -7.539 1 95.19 107 ALA B N 1
ATOM 4704 C CA . ALA B 1 107 ? 34.562 -32.438 -8.164 1 95.19 107 ALA B CA 1
ATOM 4705 C C . ALA B 1 107 ? 34.438 -31.922 -9.594 1 95.19 107 ALA B C 1
ATOM 4707 O O . ALA B 1 107 ? 35.188 -31.016 -9.984 1 95.19 107 ALA B O 1
ATOM 4708 N N . ARG B 1 108 ? 33.594 -32.5 -10.328 1 96.69 108 ARG B N 1
ATOM 4709 C CA . ARG B 1 108 ? 33.406 -32.062 -11.711 1 96.69 108 ARG B CA 1
ATOM 4710 C C . ARG B 1 108 ? 32.812 -30.656 -11.781 1 96.69 108 ARG B C 1
ATOM 4712 O O . ARG B 1 108 ? 33.156 -29.859 -12.648 1 96.69 108 ARG B O 1
ATOM 4719 N N . LEU B 1 109 ? 31.828 -30.391 -10.93 1 97.69 109 LEU B N 1
ATOM 4720 C CA . LEU B 1 109 ? 31.203 -29.062 -10.891 1 97.69 109 LEU B CA 1
ATOM 4721 C C . LEU B 1 109 ? 32.25 -28 -10.578 1 97.69 109 LEU B C 1
ATOM 4723 O O . LEU B 1 109 ? 32.219 -26.906 -11.156 1 97.69 109 LEU B O 1
ATOM 4727 N N . ASP B 1 110 ? 33.188 -28.359 -9.727 1 96.69 110 ASP B N 1
ATOM 4728 C CA . ASP B 1 110 ? 34.25 -27.422 -9.359 1 96.69 110 ASP B CA 1
ATOM 4729 C C . ASP B 1 110 ? 35.188 -27.172 -10.539 1 96.69 110 ASP B C 1
ATOM 4731 O O . ASP B 1 110 ? 35.75 -26.094 -10.656 1 96.69 110 ASP B O 1
ATOM 4735 N N . GLU B 1 111 ? 35.281 -28.141 -11.312 1 96.56 111 GLU B N 1
ATOM 4736 C CA . GLU B 1 111 ? 36.156 -28.016 -12.484 1 96.56 111 GLU B CA 1
ATOM 4737 C C . GLU B 1 111 ? 35.531 -27.094 -13.531 1 96.56 111 GLU B C 1
ATOM 4739 O O . GLU B 1 111 ? 36.219 -26.25 -14.109 1 96.56 111 GLU B O 1
ATOM 4744 N N . ILE B 1 112 ? 34.312 -27.141 -13.773 1 96.44 112 ILE B N 1
ATOM 4745 C CA . ILE B 1 112 ? 33.688 -26.469 -14.906 1 96.44 112 ILE B CA 1
ATOM 4746 C C . ILE B 1 112 ? 33.125 -25.125 -14.469 1 96.44 112 ILE B C 1
ATOM 4748 O O . ILE B 1 112 ? 32.875 -24.25 -15.297 1 96.44 112 ILE B O 1
ATOM 4752 N N . ALA B 1 113 ? 32.875 -24.953 -13.195 1 95.94 113 ALA B N 1
ATOM 4753 C CA . ALA B 1 113 ? 32.344 -23.703 -12.641 1 95.94 113 ALA B CA 1
ATOM 4754 C C . ALA B 1 113 ? 33 -23.375 -11.312 1 95.94 113 ALA B C 1
ATOM 4756 O O . ALA B 1 113 ? 32.312 -23.188 -10.297 1 95.94 113 ALA B O 1
ATOM 4757 N N . PRO B 1 114 ? 34.312 -23.141 -11.352 1 92.06 114 PRO B N 1
ATOM 4758 C CA . PRO B 1 114 ? 35.062 -22.984 -10.102 1 92.06 114 PRO B CA 1
ATOM 4759 C C . PRO B 1 114 ? 34.719 -21.703 -9.359 1 92.06 114 PRO B C 1
ATOM 4761 O O . PRO B 1 114 ? 34.969 -21.594 -8.156 1 92.06 114 PRO B O 1
ATOM 4764 N N . ARG B 1 115 ? 34.156 -20.75 -9.953 1 91.06 115 ARG B N 1
ATOM 4765 C CA . ARG B 1 115 ? 33.938 -19.438 -9.336 1 91.06 115 ARG B CA 1
ATOM 4766 C C . ARG B 1 115 ? 32.438 -19.188 -9.109 1 91.06 115 ARG B C 1
ATOM 4768 O O . ARG B 1 115 ? 32.031 -18.031 -8.938 1 91.06 115 ARG B O 1
ATOM 4775 N N . HIS B 1 116 ? 31.672 -20.266 -9.219 1 94.62 116 HIS B N 1
ATOM 4776 C CA . HIS B 1 116 ? 30.219 -20.109 -9.125 1 94.62 116 HIS B CA 1
ATOM 4777 C C . HIS B 1 116 ? 29.641 -21 -8.039 1 94.62 116 HIS B C 1
ATOM 4779 O O . HIS B 1 116 ? 30.25 -22 -7.652 1 94.62 116 HIS B O 1
ATOM 4785 N N . LEU B 1 117 ? 28.562 -20.547 -7.512 1 94.44 117 LEU B N 1
ATOM 4786 C CA . LEU B 1 117 ? 27.781 -21.391 -6.629 1 94.44 117 LEU B CA 1
ATOM 4787 C C . LEU B 1 117 ? 26.812 -22.25 -7.426 1 94.44 117 LEU B C 1
ATOM 4789 O O . LEU B 1 117 ? 25.844 -21.734 -8.008 1 94.44 117 LEU B O 1
ATOM 4793 N N . VAL B 1 118 ? 27.047 -23.594 -7.402 1 96.12 118 VAL B N 1
ATOM 4794 C CA . VAL B 1 118 ? 26.25 -24.469 -8.242 1 96.12 118 VAL B CA 1
ATOM 4795 C C . VAL B 1 118 ? 25.297 -25.281 -7.375 1 96.12 118 VAL B C 1
ATOM 4797 O O . VAL B 1 118 ? 25.688 -25.859 -6.367 1 96.12 118 VAL B O 1
ATOM 4800 N N . TRP B 1 119 ? 24.062 -25.219 -7.719 1 95.75 119 TRP B N 1
ATOM 4801 C CA . TRP B 1 119 ? 23 -25.938 -7.035 1 95.75 119 TRP B CA 1
ATOM 4802 C C . TRP B 1 119 ? 22.094 -26.656 -8.039 1 95.75 119 TRP B C 1
ATOM 4804 O O . TRP B 1 119 ? 21.312 -26.016 -8.75 1 95.75 119 TRP B O 1
ATOM 4814 N N . LEU B 1 120 ? 22.156 -28 -8.07 1 95.94 120 LEU B N 1
ATOM 4815 C CA . LEU B 1 120 ? 21.375 -28.812 -9.008 1 95.94 120 LEU B CA 1
ATOM 4816 C C . LEU B 1 120 ? 20.312 -29.625 -8.281 1 95.94 120 LEU B C 1
ATOM 4818 O O . LEU B 1 120 ? 20.641 -30.547 -7.527 1 95.94 120 LEU B O 1
ATOM 4822 N N . LYS B 1 121 ? 19.125 -29.266 -8.555 1 91.25 121 LYS B N 1
ATOM 4823 C CA . LYS B 1 121 ? 18 -29.891 -7.859 1 91.25 121 LYS B CA 1
ATOM 4824 C C . LYS B 1 121 ? 17.531 -31.141 -8.586 1 91.25 121 LYS B C 1
ATOM 4826 O O . LYS B 1 121 ? 17.344 -31.125 -9.805 1 91.25 121 LYS B O 1
ATOM 4831 N N . HIS B 1 122 ? 17.422 -32.25 -7.867 1 88.31 122 HIS B N 1
ATOM 4832 C CA . HIS B 1 122 ? 16.938 -33.5 -8.414 1 88.31 122 HIS B CA 1
ATOM 4833 C C . HIS B 1 122 ? 15.43 -33.438 -8.672 1 88.31 122 HIS B C 1
ATOM 4835 O O . HIS B 1 122 ? 14.703 -32.75 -7.969 1 88.31 122 HIS B O 1
ATOM 4841 N N . THR B 1 123 ? 14.969 -34.125 -9.672 1 76 123 THR B N 1
ATOM 4842 C CA . THR B 1 123 ? 13.57 -34.125 -10.102 1 76 123 THR B CA 1
ATOM 4843 C C . THR B 1 123 ? 12.656 -34.531 -8.961 1 76 123 THR B C 1
ATOM 4845 O O . THR B 1 123 ? 11.5 -34.125 -8.891 1 76 123 THR B O 1
ATOM 4848 N N . SER B 1 124 ? 13.25 -35.344 -8.008 1 66.19 124 SER B N 1
ATOM 4849 C CA . SER B 1 124 ? 12.43 -35.844 -6.922 1 66.19 124 SER B CA 1
ATOM 4850 C C . SER B 1 124 ? 12.195 -34.812 -5.848 1 66.19 124 SER B C 1
ATOM 4852 O O . SER B 1 124 ? 11.297 -34.938 -5.02 1 66.19 124 SER B O 1
ATOM 4854 N N . GLY B 1 125 ? 12.969 -33.75 -5.824 1 75 125 GLY B N 1
ATOM 4855 C CA . GLY B 1 125 ? 12.891 -32.719 -4.812 1 75 125 GLY B CA 1
ATOM 4856 C C . GLY B 1 125 ? 13.5 -33.125 -3.484 1 75 125 GLY B C 1
ATOM 4857 O O . GLY B 1 125 ? 13.625 -32.281 -2.574 1 75 125 GLY B O 1
ATOM 4858 N N . HIS B 1 126 ? 13.922 -34.344 -3.297 1 77 126 HIS B N 1
ATOM 4859 C CA . HIS B 1 126 ? 14.414 -34.875 -2.027 1 77 126 HIS B CA 1
ATOM 4860 C C . HIS B 1 126 ? 15.938 -34.844 -1.968 1 77 126 HIS B C 1
ATOM 4862 O O . HIS B 1 126 ? 16.531 -35.312 -0.994 1 77 126 HIS B O 1
ATOM 4868 N N . MET B 1 127 ? 16.531 -34.406 -2.982 1 85.75 127 MET B N 1
ATOM 4869 C CA . MET B 1 127 ? 17.984 -34.344 -3.004 1 85.75 127 MET B CA 1
ATOM 4870 C C . MET B 1 127 ? 18.484 -33.312 -3.988 1 85.75 127 MET B C 1
ATOM 4872 O O . MET B 1 127 ? 17.719 -32.812 -4.824 1 85.75 127 MET B O 1
ATOM 4876 N N . CYS B 1 128 ? 19.578 -32.875 -3.816 1 94 128 CYS B N 1
ATOM 4877 C CA . CYS B 1 128 ? 20.25 -31.969 -4.727 1 94 128 CYS B CA 1
ATOM 4878 C C . CYS B 1 128 ? 21.766 -32.156 -4.688 1 94 128 CYS B C 1
ATOM 4880 O O . CYS B 1 128 ? 22.281 -32.875 -3.822 1 94 128 CYS B O 1
ATOM 4882 N N . VAL B 1 129 ? 22.438 -31.703 -5.738 1 96.25 129 VAL B N 1
ATOM 4883 C CA . VAL B 1 129 ? 23.906 -31.719 -5.781 1 96.25 129 VAL B CA 1
ATOM 4884 C C . VAL B 1 129 ? 24.422 -30.281 -5.809 1 96.25 129 VAL B C 1
ATOM 4886 O O . VAL B 1 129 ? 23.875 -29.422 -6.504 1 96.25 129 VAL B O 1
ATOM 4889 N N . VAL B 1 130 ? 25.422 -30.062 -4.996 1 97.06 130 VAL B N 1
ATOM 4890 C CA . VAL B 1 130 ? 25.984 -28.719 -4.949 1 97.06 130 VAL B CA 1
ATOM 4891 C C . VAL B 1 130 ? 27.484 -28.781 -5.234 1 97.06 130 VAL B C 1
ATOM 4893 O O . VAL B 1 130 ? 28.094 -29.844 -5.113 1 97.06 130 VAL B O 1
ATOM 4896 N N . GLY B 1 131 ? 28.047 -27.672 -5.738 1 96 131 GLY B N 1
ATOM 4897 C CA . GLY B 1 131 ? 29.469 -27.547 -5.961 1 96 131 GLY B CA 1
ATOM 4898 C C . GLY B 1 131 ? 30.25 -27.281 -4.688 1 96 131 GLY B C 1
ATOM 4899 O O . GLY B 1 131 ? 29.672 -27.172 -3.607 1 96 131 GLY B O 1
ATOM 4900 N N . GLY B 1 132 ? 31.547 -27.234 -4.867 1 95.06 132 GLY B N 1
ATOM 4901 C CA . GLY B 1 132 ? 32.438 -27.047 -3.738 1 95.06 132 GLY B CA 1
ATOM 4902 C C . GLY B 1 132 ? 32.281 -25.703 -3.057 1 95.06 132 GLY B C 1
ATOM 4903 O O . GLY B 1 132 ? 32.344 -25.609 -1.828 1 95.06 132 GLY B O 1
ATOM 4904 N N . ALA B 1 133 ? 32.094 -24.688 -3.84 1 94.25 133 ALA B N 1
ATOM 4905 C CA . ALA B 1 133 ? 31.938 -23.344 -3.281 1 94.25 133 ALA B CA 1
ATOM 4906 C C . ALA B 1 133 ? 30.75 -23.281 -2.33 1 94.25 133 ALA B C 1
ATOM 4908 O O . ALA B 1 133 ? 30.781 -22.578 -1.316 1 94.25 133 ALA B O 1
ATOM 4909 N N . VAL B 1 134 ? 29.672 -24 -2.621 1 94.38 134 VAL B N 1
ATOM 4910 C CA . VAL B 1 134 ? 28.484 -24.062 -1.773 1 94.38 134 VAL B CA 1
ATOM 4911 C C . VAL B 1 134 ? 28.797 -24.828 -0.488 1 94.38 134 VAL B C 1
ATOM 4913 O O . VAL B 1 134 ? 28.438 -24.391 0.605 1 94.38 134 VAL B O 1
ATOM 4916 N N . LEU B 1 135 ? 29.516 -25.891 -0.627 1 94.5 135 LEU B N 1
ATOM 4917 C CA . LEU B 1 135 ? 29.891 -26.703 0.525 1 94.5 135 LEU B CA 1
ATOM 4918 C C . LEU B 1 135 ? 30.812 -25.938 1.459 1 94.5 135 LEU B C 1
ATOM 4920 O O . LEU B 1 135 ? 30.719 -26.062 2.682 1 94.5 135 LEU B O 1
ATOM 4924 N N . ASP B 1 136 ? 31.625 -25.156 0.883 1 93.12 136 ASP B N 1
ATOM 4925 C CA . ASP B 1 136 ? 32.531 -24.359 1.677 1 93.12 136 ASP B CA 1
ATOM 4926 C C . ASP B 1 136 ? 31.797 -23.297 2.479 1 93.12 136 ASP B C 1
ATOM 4928 O O . ASP B 1 136 ? 32.188 -22.953 3.596 1 93.12 136 ASP B O 1
ATOM 4932 N N . ALA B 1 137 ? 30.812 -22.781 1.879 1 90.94 137 ALA B N 1
ATOM 4933 C CA . ALA B 1 137 ? 30.062 -21.688 2.492 1 90.94 137 ALA B CA 1
ATOM 4934 C C . ALA B 1 137 ? 29.031 -22.219 3.486 1 90.94 137 ALA B C 1
ATOM 4936 O O . ALA B 1 137 ? 28.594 -21.484 4.383 1 90.94 137 ALA B O 1
ATOM 4937 N N . ALA B 1 138 ? 28.656 -23.453 3.338 1 91.06 138 ALA B N 1
ATOM 4938 C CA . ALA B 1 138 ? 27.594 -24.047 4.164 1 91.06 138 ALA B CA 1
ATOM 4939 C C . ALA B 1 138 ? 28.141 -24.484 5.52 1 91.06 138 ALA B C 1
ATOM 4941 O O . ALA B 1 138 ? 29.297 -24.891 5.625 1 91.06 138 ALA B O 1
ATOM 4942 N N . ASP B 1 139 ? 27.359 -24.344 6.551 1 90.44 139 ASP B N 1
ATOM 4943 C CA . ASP B 1 139 ? 27.703 -24.906 7.852 1 90.44 139 ASP B CA 1
ATOM 4944 C C . ASP B 1 139 ? 27.359 -26.391 7.922 1 90.44 139 ASP B C 1
ATOM 4946 O O . ASP B 1 139 ? 26.266 -26.75 8.359 1 90.44 139 ASP B O 1
ATOM 4950 N N . LEU B 1 140 ? 28.391 -27.188 7.609 1 91.25 140 LEU B N 1
ATOM 4951 C CA . LEU B 1 140 ? 28.172 -28.625 7.469 1 91.25 140 LEU B CA 1
ATOM 4952 C C . LEU B 1 140 ? 27.938 -29.281 8.836 1 91.25 140 LEU B C 1
ATOM 4954 O O . LEU B 1 140 ? 27.5 -30.422 8.914 1 91.25 140 LEU B O 1
ATOM 4958 N N . ASP B 1 141 ? 28.078 -28.484 9.922 1 88.25 141 ASP B N 1
ATOM 4959 C CA . ASP B 1 141 ? 27.828 -28.984 11.266 1 88.25 141 ASP B CA 1
ATOM 4960 C C . ASP B 1 141 ? 26.375 -28.734 11.68 1 88.25 141 ASP B C 1
ATOM 4962 O O . ASP B 1 141 ? 25.922 -29.266 12.688 1 88.25 141 ASP B O 1
ATOM 4966 N N . ALA B 1 142 ? 25.688 -27.969 10.953 1 87.88 142 ALA B N 1
ATOM 4967 C CA . ALA B 1 142 ? 24.312 -27.578 11.281 1 87.88 142 ALA B CA 1
ATOM 4968 C C . ALA B 1 142 ? 23.312 -28.297 10.383 1 87.88 142 ALA B C 1
ATOM 4970 O O . ALA B 1 142 ? 22.281 -27.734 10.016 1 87.88 142 ALA B O 1
ATOM 4971 N N . VAL B 1 143 ? 23.734 -29.516 9.977 1 86.25 143 VAL B N 1
ATOM 4972 C CA . VAL B 1 143 ? 22.812 -30.281 9.156 1 86.25 143 VAL B CA 1
ATOM 4973 C C . VAL B 1 143 ? 21.562 -30.625 9.969 1 86.25 143 VAL B C 1
ATOM 4975 O O . VAL B 1 143 ? 21.656 -31.203 11.047 1 86.25 143 VAL B O 1
ATOM 4978 N N . PRO B 1 144 ? 20.453 -30.156 9.547 1 85 144 PRO B N 1
ATOM 4979 C CA . PRO B 1 144 ? 19.234 -30.453 10.297 1 85 144 PRO B CA 1
ATOM 4980 C C . PRO B 1 144 ? 18.984 -31.953 10.43 1 85 144 PRO B C 1
ATOM 4982 O O . PRO B 1 144 ? 19.469 -32.75 9.625 1 85 144 PRO B O 1
ATOM 4985 N N . GLU B 1 145 ? 18.203 -32.25 11.461 1 81.19 145 GLU B N 1
ATOM 4986 C CA . GLU B 1 145 ? 17.812 -33.656 11.656 1 81.19 145 GLU B CA 1
ATOM 4987 C C . GLU B 1 145 ? 17.094 -34.188 10.422 1 81.19 145 GLU B C 1
ATOM 4989 O O . GLU B 1 145 ? 16.266 -33.5 9.82 1 81.19 145 GLU B O 1
ATOM 4994 N N . GLY B 1 146 ? 17.594 -35.406 10.008 1 81.81 146 GLY B N 1
ATOM 4995 C CA . GLY B 1 146 ? 17 -36.031 8.844 1 81.81 146 GLY B CA 1
ATOM 4996 C C . GLY B 1 146 ? 17.719 -35.688 7.551 1 81.81 146 GLY B C 1
ATOM 4997 O O . GLY B 1 146 ? 17.359 -36.219 6.484 1 81.81 146 GLY B O 1
ATOM 4998 N N . GLY B 1 147 ? 18.719 -34.875 7.629 1 87.56 147 GLY B N 1
ATOM 4999 C CA . GLY B 1 147 ? 19.547 -34.531 6.48 1 87.56 147 GLY B CA 1
ATOM 5000 C C . GLY B 1 147 ? 20.844 -35.281 6.422 1 87.56 147 GLY B C 1
ATOM 5001 O O . GLY B 1 147 ? 21.422 -35.625 7.457 1 87.56 147 GLY B O 1
ATOM 5002 N N . VAL B 1 148 ? 21.297 -35.594 5.168 1 88.56 148 VAL B N 1
ATOM 5003 C CA . VAL B 1 148 ? 22.547 -36.312 4.996 1 88.56 148 VAL B CA 1
ATOM 5004 C C . VAL B 1 148 ? 23.422 -35.625 3.959 1 88.56 148 VAL B C 1
ATOM 5006 O O . VAL B 1 148 ? 22.953 -35.312 2.85 1 88.56 148 VAL B O 1
ATOM 5009 N N . VAL B 1 149 ? 24.594 -35.344 4.352 1 95.12 149 VAL B N 1
ATOM 5010 C CA . VAL B 1 149 ? 25.641 -34.938 3.42 1 95.12 149 VAL B CA 1
ATOM 5011 C C . VAL B 1 149 ? 26.438 -36.188 2.992 1 95.12 149 VAL B C 1
ATOM 5013 O O . VAL B 1 149 ? 27.188 -36.75 3.789 1 95.12 149 VAL B O 1
ATOM 5016 N N . VAL B 1 150 ? 26.25 -36.5 1.722 1 93.31 150 VAL B N 1
ATOM 5017 C CA . VAL B 1 150 ? 26.875 -37.75 1.249 1 93.31 150 VAL B CA 1
ATOM 5018 C C . VAL B 1 150 ? 28.391 -37.531 1.084 1 93.31 150 VAL B C 1
ATOM 5020 O O . VAL B 1 150 ? 28.812 -36.531 0.493 1 93.31 150 VAL B O 1
ATOM 5023 N N . ARG B 1 151 ? 29.141 -38.406 1.604 1 95 151 ARG B N 1
ATOM 5024 C CA . ARG B 1 151 ? 30.594 -38.344 1.543 1 95 151 ARG B CA 1
ATOM 5025 C C . ARG B 1 151 ? 31.156 -39.562 0.826 1 95 151 ARG B C 1
ATOM 5027 O O . ARG B 1 151 ? 30.547 -40.625 0.803 1 95 151 ARG B O 1
ATOM 5034 N N . ASP B 1 152 ? 32.344 -39.375 0.214 1 93.19 152 ASP B N 1
ATOM 5035 C CA . ASP B 1 152 ? 33 -40.5 -0.447 1 93.19 152 ASP B CA 1
ATOM 5036 C C . ASP B 1 152 ? 33.781 -41.344 0.555 1 93.19 152 ASP B C 1
ATOM 5038 O O . ASP B 1 152 ? 33.625 -41.156 1.767 1 93.19 152 ASP B O 1
ATOM 5042 N N . ASP B 1 153 ? 34.438 -42.344 0.015 1 92.56 153 ASP B N 1
ATOM 5043 C CA . ASP B 1 153 ? 35.156 -43.312 0.841 1 92.56 153 ASP B CA 1
ATOM 5044 C C . ASP B 1 153 ? 36.219 -42.656 1.694 1 92.56 153 ASP B C 1
ATOM 5046 O O . ASP B 1 153 ? 36.625 -43.188 2.736 1 92.56 153 ASP B O 1
ATOM 5050 N N . GLU B 1 154 ? 36.656 -41.5 1.277 1 94.62 154 GLU B N 1
ATOM 5051 C CA . GLU B 1 154 ? 37.688 -40.75 1.994 1 94.62 154 GLU B CA 1
ATOM 5052 C C . GLU B 1 154 ? 37.094 -39.75 2.961 1 94.62 154 GLU B C 1
ATOM 5054 O O . GLU B 1 154 ? 37.812 -39 3.619 1 94.62 154 GLU B O 1
ATOM 5059 N N . GLY B 1 155 ? 35.75 -39.688 3.014 1 93.69 155 GLY B N 1
ATOM 5060 C CA . GLY B 1 155 ? 35.062 -38.781 3.93 1 93.69 155 GLY B CA 1
ATOM 5061 C C . GLY B 1 155 ? 34.812 -37.406 3.346 1 93.69 155 GLY B C 1
ATOM 5062 O O . GLY B 1 155 ? 34.375 -36.5 4.047 1 93.69 155 GLY B O 1
ATOM 5063 N N . VAL B 1 156 ? 35.156 -37.219 2.188 1 94.44 156 VAL B N 1
ATOM 5064 C CA . VAL B 1 156 ? 35 -35.938 1.54 1 94.44 156 VAL B CA 1
ATOM 5065 C C . VAL B 1 156 ? 33.562 -35.781 1.001 1 94.44 156 VAL B C 1
ATOM 5067 O O . VAL B 1 156 ? 33.062 -36.688 0.314 1 94.44 156 VAL B O 1
ATOM 5070 N N . PRO B 1 157 ? 32.938 -34.656 1.279 1 96 157 PRO B N 1
ATOM 5071 C CA . PRO B 1 157 ? 31.578 -34.469 0.738 1 96 157 PRO B CA 1
ATOM 5072 C C . PRO B 1 157 ? 31.547 -34.531 -0.788 1 96 157 PRO B C 1
ATOM 5074 O O . PRO B 1 157 ? 32.344 -33.875 -1.454 1 96 157 PRO B O 1
ATOM 5077 N N . THR B 1 158 ? 30.578 -35.25 -1.37 1 95.88 158 THR B N 1
ATOM 5078 C CA . THR B 1 158 ? 30.484 -35.469 -2.811 1 95.88 158 THR B CA 1
ATOM 5079 C C . THR B 1 158 ? 29.703 -34.344 -3.477 1 95.88 158 THR B C 1
ATOM 5081 O O . THR B 1 158 ? 29.734 -34.188 -4.699 1 95.88 158 THR B O 1
ATOM 5084 N N . GLY B 1 159 ? 28.969 -33.531 -2.654 1 96.75 159 GLY B N 1
ATOM 5085 C CA . GLY B 1 159 ? 28.062 -32.531 -3.148 1 96.75 159 GLY B CA 1
ATOM 5086 C C . GLY B 1 159 ? 26.594 -32.938 -3.057 1 96.75 159 GLY B C 1
ATOM 5087 O O . GLY B 1 159 ? 25.703 -32.094 -3.131 1 96.75 159 GLY B O 1
ATOM 5088 N N . LEU B 1 160 ? 26.359 -34.219 -2.936 1 95.75 160 LEU B N 1
ATOM 5089 C CA . LEU B 1 160 ? 25 -34.719 -2.863 1 95.75 160 LEU B CA 1
ATOM 5090 C C . LEU B 1 160 ? 24.406 -34.5 -1.478 1 95.75 160 LEU B C 1
ATOM 5092 O O . LEU B 1 160 ? 24.984 -34.938 -0.474 1 95.75 160 LEU B O 1
ATOM 5096 N N . LEU B 1 161 ? 23.359 -33.75 -1.409 1 94.5 161 LEU B N 1
ATOM 5097 C CA . LEU B 1 161 ? 22.594 -33.5 -0.194 1 94.5 161 LEU B CA 1
ATOM 5098 C C . LEU B 1 161 ? 21.234 -34.188 -0.244 1 94.5 161 LEU B C 1
ATOM 5100 O O . LEU B 1 161 ? 20.5 -34.062 -1.23 1 94.5 161 LEU B O 1
ATOM 5104 N N . LEU B 1 162 ? 20.953 -34.875 0.821 1 86 162 LEU B N 1
ATOM 5105 C CA . LEU B 1 162 ? 19.703 -35.625 0.865 1 86 162 LEU B CA 1
ATOM 5106 C C . LEU B 1 162 ? 18.75 -35.031 1.903 1 86 162 LEU B C 1
ATOM 5108 O O . LEU B 1 162 ? 19.188 -34.625 2.98 1 86 162 LEU B O 1
ATOM 5112 N N . GLU B 1 163 ? 17.562 -34.906 1.566 1 82.12 163 GLU B N 1
ATOM 5113 C CA . GLU B 1 163 ? 16.484 -34.531 2.475 1 82.12 163 GLU B CA 1
ATOM 5114 C C . GLU B 1 163 ? 16.781 -33.219 3.182 1 82.12 163 GLU B C 1
ATOM 5116 O O . GLU B 1 163 ? 17.062 -32.188 2.531 1 82.12 163 GLU B O 1
ATOM 5121 N N . GLN B 1 164 ? 16.781 -33.156 4.492 1 81.62 164 GLN B N 1
ATOM 5122 C CA . GLN B 1 164 ? 16.844 -31.891 5.238 1 81.62 164 GLN B CA 1
ATOM 5123 C C . GLN B 1 164 ? 18.203 -31.219 5.062 1 81.62 164 GLN B C 1
ATOM 5125 O O . GLN B 1 164 ? 18.359 -30.047 5.391 1 81.62 164 GLN B O 1
ATOM 5130 N N . ALA B 1 165 ? 19.125 -31.953 4.527 1 88.19 165 ALA B N 1
ATOM 5131 C CA . ALA B 1 165 ? 20.438 -31.344 4.273 1 88.19 165 ALA B CA 1
ATOM 5132 C C . ALA B 1 165 ? 20.328 -30.266 3.203 1 88.19 165 ALA B C 1
ATOM 5134 O O . ALA B 1 165 ? 21.203 -29.406 3.105 1 88.19 165 ALA B O 1
ATOM 5135 N N . GLN B 1 166 ? 19.219 -30.312 2.457 1 86.81 166 GLN B N 1
ATOM 5136 C CA . GLN B 1 166 ? 19.016 -29.312 1.423 1 86.81 166 GLN B CA 1
ATOM 5137 C C . GLN B 1 166 ? 18.781 -27.922 2.037 1 86.81 166 GLN B C 1
ATOM 5139 O O . GLN B 1 166 ? 18.969 -26.906 1.373 1 86.81 166 GLN B O 1
ATOM 5144 N N . GLU B 1 167 ? 18.406 -27.906 3.266 1 85.44 167 GLU B N 1
ATOM 5145 C CA . GLU B 1 167 ? 18.172 -26.656 3.971 1 85.44 167 GLU B CA 1
ATOM 5146 C C . GLU B 1 167 ? 19.453 -25.828 4.078 1 85.44 167 GLU B C 1
ATOM 5148 O O . GLU B 1 167 ? 19.406 -24.609 4.18 1 85.44 167 GLU B O 1
ATOM 5153 N N . LEU B 1 168 ? 20.594 -26.578 4.059 1 89.44 168 LEU B N 1
ATOM 5154 C CA . LEU B 1 168 ? 21.875 -25.875 4.094 1 89.44 168 LEU B CA 1
ATOM 5155 C C . LEU B 1 168 ? 21.984 -24.906 2.928 1 89.44 168 LEU B C 1
ATOM 5157 O O . LEU B 1 168 ? 22.484 -23.781 3.096 1 89.44 168 LEU B O 1
ATOM 5161 N N . VAL B 1 169 ? 21.516 -25.344 1.79 1 88.69 169 VAL B N 1
ATOM 5162 C CA . VAL B 1 169 ? 21.594 -24.516 0.592 1 88.69 169 VAL B CA 1
ATOM 5163 C C . VAL B 1 169 ? 20.5 -23.453 0.633 1 88.69 169 VAL B C 1
ATOM 5165 O O . VAL B 1 169 ? 20.75 -22.281 0.292 1 88.69 169 VAL B O 1
ATOM 5168 N N . GLN B 1 170 ? 19.359 -23.812 1.08 1 82.56 170 GLN B N 1
ATOM 5169 C CA . GLN B 1 170 ? 18.234 -22.891 1.117 1 82.56 170 GLN B CA 1
ATOM 5170 C C . GLN B 1 170 ? 18.531 -21.688 2.012 1 82.56 170 GLN B C 1
ATOM 5172 O O . GLN B 1 170 ? 18.188 -20.547 1.679 1 82.56 170 GLN B O 1
ATOM 5177 N N . ARG B 1 171 ? 19.188 -21.953 3.086 1 81 171 ARG B N 1
ATOM 5178 C CA . ARG B 1 171 ? 19.547 -20.891 4.031 1 81 171 ARG B CA 1
ATOM 5179 C C . ARG B 1 171 ? 20.562 -19.922 3.416 1 81 171 ARG B C 1
ATOM 5181 O O . ARG B 1 171 ? 20.656 -18.781 3.844 1 81 171 ARG B O 1
ATOM 5188 N N . MET B 1 172 ? 21.281 -20.438 2.434 1 83.12 172 MET B N 1
ATOM 5189 C CA . MET B 1 172 ? 22.281 -19.609 1.774 1 83.12 172 MET B CA 1
ATOM 5190 C C . MET B 1 172 ? 21.641 -18.719 0.708 1 83.12 172 MET B C 1
ATOM 5192 O O . MET B 1 172 ? 22.156 -17.656 0.389 1 83.12 172 MET B O 1
ATOM 5196 N N . VAL B 1 173 ? 20.609 -19.25 0.303 1 82.19 173 VAL B N 1
ATOM 5197 C CA . VAL B 1 173 ? 20 -18.562 -0.833 1 82.19 173 VAL B CA 1
ATOM 5198 C C . VAL B 1 173 ? 18.953 -17.578 -0.337 1 82.19 173 VAL B C 1
ATOM 5200 O O . VAL B 1 173 ? 18.797 -16.484 -0.905 1 82.19 173 VAL B O 1
ATOM 5203 N N . LYS B 1 174 ? 18.297 -17.891 0.752 1 84.25 174 LYS B N 1
ATOM 5204 C CA . LYS B 1 174 ? 17.266 -17.016 1.291 1 84.25 174 LYS B CA 1
ATOM 5205 C C . LYS B 1 174 ? 17.797 -16.172 2.449 1 84.25 174 LYS B C 1
ATOM 5207 O O . LYS B 1 174 ? 18.594 -16.656 3.252 1 84.25 174 LYS B O 1
ATOM 5212 N N . PRO B 1 175 ? 17.375 -14.969 2.555 1 89.62 175 PRO B N 1
ATOM 5213 C CA . PRO B 1 175 ? 16.453 -14.273 1.662 1 89.62 175 PRO B CA 1
ATOM 5214 C C . PRO B 1 175 ? 17.094 -13.852 0.345 1 89.62 175 PRO B C 1
ATOM 5216 O O . PRO B 1 175 ? 18.25 -13.422 0.33 1 89.62 175 PRO B O 1
ATOM 5219 N N . TYR B 1 176 ? 16.344 -14.047 -0.729 1 90.12 176 TYR B N 1
ATOM 5220 C CA . TYR B 1 176 ? 16.812 -13.555 -2.021 1 90.12 176 TYR B CA 1
ATOM 5221 C C . TYR B 1 176 ? 16.906 -12.039 -2.031 1 90.12 176 TYR B C 1
ATOM 5223 O O . TYR B 1 176 ? 16.125 -11.359 -1.356 1 90.12 176 TYR B O 1
ATOM 5231 N N . SER B 1 177 ? 17.859 -11.547 -2.775 1 91 177 SER B N 1
ATOM 5232 C CA . SER B 1 177 ? 17.984 -10.094 -2.896 1 91 177 SER B CA 1
ATOM 5233 C C . SER B 1 177 ? 16.844 -9.516 -3.738 1 91 177 SER B C 1
ATOM 5235 O O . SER B 1 177 ? 16.281 -10.211 -4.59 1 91 177 SER B O 1
ATOM 5237 N N . THR B 1 178 ? 16.547 -8.227 -3.498 1 93.69 178 THR B N 1
ATOM 5238 C CA . THR B 1 178 ? 15.523 -7.539 -4.262 1 93.69 178 THR B CA 1
ATOM 5239 C C . THR B 1 178 ? 15.859 -7.523 -5.746 1 93.69 178 THR B C 1
ATOM 5241 O O . THR B 1 178 ? 14.977 -7.648 -6.594 1 93.69 178 THR B O 1
ATOM 5244 N N . GLY B 1 179 ? 17.125 -7.387 -6.055 1 92.81 179 GLY B N 1
ATOM 5245 C CA . GLY B 1 179 ? 17.562 -7.398 -7.441 1 92.81 179 GLY B CA 1
ATOM 5246 C C . GLY B 1 179 ? 17.281 -8.719 -8.141 1 92.81 179 GLY B C 1
ATOM 5247 O O . GLY B 1 179 ? 16.719 -8.734 -9.234 1 92.81 179 GLY B O 1
ATOM 5248 N N . VAL B 1 180 ? 17.625 -9.812 -7.488 1 90.06 180 VAL B N 1
ATOM 5249 C CA . VAL B 1 180 ? 17.406 -11.148 -8.047 1 90.06 180 VAL B CA 1
ATOM 5250 C C . VAL B 1 180 ? 15.906 -11.406 -8.203 1 90.06 180 VAL B C 1
ATOM 5252 O O . VAL B 1 180 ? 15.461 -11.875 -9.25 1 90.06 180 VAL B O 1
ATOM 5255 N N . LEU B 1 181 ? 15.164 -11.078 -7.195 1 95.69 181 LEU B N 1
ATOM 5256 C CA . LEU B 1 181 ? 13.727 -11.289 -7.246 1 95.69 181 LEU B CA 1
ATOM 5257 C C . LEU B 1 181 ? 13.094 -10.469 -8.367 1 95.69 181 LEU B C 1
ATOM 5259 O O . LEU B 1 181 ? 12.195 -10.945 -9.062 1 95.69 181 LEU B O 1
ATOM 5263 N N . THR B 1 182 ? 13.57 -9.219 -8.523 1 97.25 182 THR B N 1
ATOM 5264 C CA . THR B 1 182 ? 13.055 -8.375 -9.594 1 97.25 182 THR B CA 1
ATOM 5265 C C . THR B 1 182 ? 13.266 -9.023 -10.953 1 97.25 182 THR B C 1
ATOM 5267 O O . THR B 1 182 ? 12.367 -9.016 -11.797 1 97.25 182 THR B O 1
ATOM 5270 N N . GLU B 1 183 ? 14.422 -9.648 -11.133 1 94.94 183 GLU B N 1
ATOM 5271 C CA . GLU B 1 183 ? 14.719 -10.328 -12.383 1 94.94 183 GLU B CA 1
ATOM 5272 C C . GLU B 1 183 ? 13.82 -11.547 -12.586 1 94.94 183 GLU B C 1
ATOM 5274 O O . GLU B 1 183 ? 13.352 -11.805 -13.695 1 94.94 183 GLU B O 1
ATOM 5279 N N . CYS B 1 184 ? 13.617 -12.266 -11.516 1 95.75 184 CYS B N 1
ATOM 5280 C CA . CYS B 1 184 ? 12.742 -13.43 -11.578 1 95.75 184 CYS B CA 1
ATOM 5281 C C . CYS B 1 184 ? 11.305 -13.023 -11.898 1 95.75 184 CYS B C 1
ATOM 5283 O O . CYS B 1 184 ? 10.664 -13.617 -12.766 1 95.75 184 CYS B O 1
ATOM 5285 N N . ILE B 1 185 ? 10.828 -11.992 -11.242 1 98.5 185 ILE B N 1
ATOM 5286 C CA . ILE B 1 185 ? 9.477 -11.477 -11.445 1 98.5 185 ILE B CA 1
ATOM 5287 C C . ILE B 1 185 ? 9.32 -11.008 -12.891 1 98.5 185 ILE B C 1
ATOM 5289 O O . ILE B 1 185 ? 8.312 -11.312 -13.539 1 98.5 185 ILE B O 1
ATOM 5293 N N . ALA B 1 186 ? 10.328 -10.305 -13.383 1 98.38 186 ALA B N 1
ATOM 5294 C CA . ALA B 1 186 ? 10.289 -9.805 -14.758 1 98.38 186 ALA B CA 1
ATOM 5295 C C . ALA B 1 186 ? 10.219 -10.953 -15.758 1 98.38 186 ALA B C 1
ATOM 5297 O O . ALA B 1 186 ? 9.477 -10.891 -16.734 1 98.38 186 ALA B O 1
ATOM 5298 N N . ALA B 1 187 ? 10.992 -11.984 -15.492 1 97.12 187 ALA B N 1
ATOM 5299 C CA . ALA B 1 187 ? 10.992 -13.148 -16.375 1 97.12 187 ALA B CA 1
ATOM 5300 C C . ALA B 1 187 ? 9.625 -13.828 -16.391 1 97.12 187 ALA B C 1
ATOM 5302 O O . ALA B 1 187 ? 9.086 -14.133 -17.469 1 97.12 187 ALA B O 1
ATOM 5303 N N . ALA B 1 188 ? 9.094 -14.047 -15.242 1 98.38 188 ALA B N 1
ATOM 5304 C CA . ALA B 1 188 ? 7.762 -14.633 -15.156 1 98.38 188 ALA B CA 1
ATOM 5305 C C . ALA B 1 188 ? 6.723 -13.742 -15.828 1 98.38 188 ALA B C 1
ATOM 5307 O O . ALA B 1 188 ? 5.848 -14.234 -16.547 1 98.38 188 ALA B O 1
ATOM 5308 N N . SER B 1 189 ? 6.848 -12.477 -15.586 1 98.69 189 SER B N 1
ATOM 5309 C CA . SER B 1 189 ? 5.918 -11.492 -16.125 1 98.69 189 SER B CA 1
ATOM 5310 C C . SER B 1 189 ? 5.859 -11.57 -17.656 1 98.69 189 SER B C 1
ATOM 5312 O O . SER B 1 189 ? 4.773 -11.531 -18.234 1 98.69 189 SER B O 1
ATOM 5314 N N . THR B 1 190 ? 6.961 -11.664 -18.25 1 98.5 190 THR B N 1
ATOM 5315 C CA . THR B 1 190 ? 7.039 -11.758 -19.703 1 98.5 190 THR B CA 1
ATOM 5316 C C . THR B 1 190 ? 6.352 -13.023 -20.203 1 98.5 190 THR B C 1
ATOM 5318 O O . THR B 1 190 ? 5.578 -12.984 -21.156 1 98.5 190 THR B O 1
ATOM 5321 N N . GLN B 1 191 ? 6.617 -14.078 -19.531 1 98.12 191 GLN B N 1
ATOM 5322 C CA . GLN B 1 191 ? 5.965 -15.328 -19.906 1 98.12 191 GLN B CA 1
ATOM 5323 C C . GLN B 1 191 ? 4.453 -15.242 -19.703 1 98.12 191 GLN B C 1
ATOM 5325 O O . GLN B 1 191 ? 3.682 -15.711 -20.547 1 98.12 191 GLN B O 1
ATOM 5330 N N . TYR B 1 192 ? 4.031 -14.703 -18.547 1 98.88 192 TYR B N 1
ATOM 5331 C CA . TYR B 1 192 ? 2.613 -14.555 -18.25 1 98.88 192 TYR B CA 1
ATOM 5332 C C . TYR B 1 192 ? 1.898 -13.758 -19.328 1 98.88 192 TYR B C 1
ATOM 5334 O O . TYR B 1 192 ? 0.801 -14.117 -19.75 1 98.88 192 TYR B O 1
ATOM 5342 N N . ALA B 1 193 ? 2.543 -12.68 -19.781 1 98.81 193 ALA B N 1
ATOM 5343 C CA . ALA B 1 193 ? 1.962 -11.859 -20.844 1 98.81 193 ALA B CA 1
ATOM 5344 C C . ALA B 1 193 ? 1.795 -12.672 -22.125 1 98.81 193 ALA B C 1
ATOM 5346 O O . ALA B 1 193 ? 0.771 -12.562 -22.797 1 98.81 193 ALA B O 1
ATOM 5347 N N . ALA B 1 194 ? 2.732 -13.484 -22.422 1 98.69 194 ALA B N 1
ATOM 5348 C CA . ALA B 1 194 ? 2.701 -14.312 -23.625 1 98.69 194 ALA B CA 1
ATOM 5349 C C . ALA B 1 194 ? 1.605 -15.367 -23.531 1 98.69 194 ALA B C 1
ATOM 5351 O O . ALA B 1 194 ? 1.232 -15.969 -24.547 1 98.69 194 ALA B O 1
ATOM 5352 N N . GLU B 1 195 ? 1.115 -15.539 -22.375 1 98.81 195 GLU B N 1
ATOM 5353 C CA . GLU B 1 195 ? 0.081 -16.547 -22.156 1 98.81 195 GLU B CA 1
ATOM 5354 C C . GLU B 1 195 ? -1.282 -15.891 -21.938 1 98.81 195 GLU B C 1
ATOM 5356 O O . GLU B 1 195 ? -2.25 -16.562 -21.578 1 98.81 195 GLU B O 1
ATOM 5361 N N . GLY B 1 196 ? -1.37 -14.602 -22.078 1 98.88 196 GLY B N 1
ATOM 5362 C CA . GLY B 1 196 ? -2.637 -13.883 -22.031 1 98.88 196 GLY B CA 1
ATOM 5363 C C . GLY B 1 196 ? -3.002 -13.414 -20.625 1 98.88 196 GLY B C 1
ATOM 5364 O O . GLY B 1 196 ? -4.098 -12.891 -20.422 1 98.88 196 GLY B O 1
ATOM 5365 N N . LEU B 1 197 ? -2.105 -13.586 -19.641 1 98.94 197 LEU B N 1
ATOM 5366 C CA . LEU B 1 197 ? -2.402 -13.18 -18.281 1 98.94 197 LEU B CA 1
ATOM 5367 C C . LEU B 1 197 ? -2.264 -11.672 -18.109 1 98.94 197 LEU B C 1
ATOM 5369 O O . LEU B 1 197 ? -1.232 -11.102 -18.469 1 98.94 197 LEU B O 1
ATOM 5373 N N . VAL B 1 198 ? -3.299 -11.047 -17.578 1 98.88 198 VAL B N 1
ATOM 5374 C CA . VAL B 1 198 ? -3.271 -9.609 -17.328 1 98.88 198 VAL B CA 1
ATOM 5375 C C . VAL B 1 198 ? -3.287 -9.352 -15.82 1 98.88 198 VAL B C 1
ATOM 5377 O O . VAL B 1 198 ? -2.984 -8.242 -15.375 1 98.88 198 VAL B O 1
ATOM 5380 N N . ALA B 1 199 ? -3.633 -10.383 -15.039 1 98.88 199 ALA B N 1
ATOM 5381 C CA . ALA B 1 199 ? -3.664 -10.25 -13.586 1 98.88 199 ALA B CA 1
ATOM 5382 C C . ALA B 1 199 ? -3.342 -11.57 -12.906 1 98.88 199 ALA B C 1
ATOM 5384 O O . ALA B 1 199 ? -3.711 -12.641 -13.398 1 98.88 199 ALA B O 1
ATOM 5385 N N . VAL B 1 200 ? -2.645 -11.484 -11.789 1 98.81 200 VAL B N 1
ATOM 5386 C CA . VAL B 1 200 ? -2.342 -12.695 -11.039 1 98.81 200 VAL B CA 1
ATOM 5387 C C . VAL B 1 200 ? -2.344 -12.398 -9.539 1 98.81 200 VAL B C 1
ATOM 5389 O O . VAL B 1 200 ? -2.137 -11.25 -9.133 1 98.81 200 VAL B O 1
ATOM 5392 N N . THR B 1 201 ? -2.686 -13.414 -8.75 1 98.69 201 THR B N 1
ATOM 5393 C CA . THR B 1 201 ? -2.48 -13.375 -7.305 1 98.69 201 THR B CA 1
ATOM 5394 C C . THR B 1 201 ? -1.226 -14.148 -6.914 1 98.69 201 THR B C 1
ATOM 5396 O O . THR B 1 201 ? -1.08 -15.32 -7.27 1 98.69 201 THR B O 1
ATOM 5399 N N . GLU B 1 202 ? -0.284 -13.438 -6.324 1 98.44 202 GLU B N 1
ATOM 5400 C CA . GLU B 1 202 ? 0.926 -14.039 -5.773 1 98.44 202 GLU B CA 1
ATOM 5401 C C . GLU B 1 202 ? 0.672 -14.625 -4.387 1 98.44 202 GLU B C 1
ATOM 5403 O O . GLU B 1 202 ? 0.511 -13.875 -3.416 1 98.44 202 GLU B O 1
ATOM 5408 N N . CYS B 1 203 ? 0.646 -15.945 -4.305 1 96.94 203 CYS B N 1
ATOM 5409 C CA . CYS B 1 203 ? 0.079 -16.594 -3.129 1 96.94 203 CYS B CA 1
ATOM 5410 C C . CYS B 1 203 ? 1.171 -16.969 -2.133 1 96.94 203 CYS B C 1
ATOM 5412 O O . CYS B 1 203 ? 1.369 -18.156 -1.838 1 96.94 203 CYS B O 1
ATOM 5414 N N . GLY B 1 204 ? 1.695 -15.961 -1.524 1 95.94 204 GLY B N 1
ATOM 5415 C CA . GLY B 1 204 ? 2.66 -16.188 -0.461 1 95.94 204 GLY B CA 1
ATOM 5416 C C . GLY B 1 204 ? 3.924 -15.367 -0.614 1 95.94 204 GLY B C 1
ATOM 5417 O O . GLY B 1 204 ? 4.863 -15.781 -1.299 1 95.94 204 GLY B O 1
ATOM 5418 N N . VAL B 1 205 ? 3.998 -14.234 0.02 1 97.25 205 VAL B N 1
ATOM 5419 C CA . VAL B 1 205 ? 5.199 -13.406 0.013 1 97.25 205 VAL B CA 1
ATOM 5420 C C . VAL B 1 205 ? 5.637 -13.117 1.448 1 97.25 205 VAL B C 1
ATOM 5422 O O . VAL B 1 205 ? 4.828 -13.188 2.377 1 97.25 205 VAL B O 1
ATOM 5425 N N . GLY B 1 206 ? 6.918 -12.859 1.602 1 94.5 206 GLY B N 1
ATOM 5426 C CA . GLY B 1 206 ? 7.391 -12.281 2.848 1 94.5 206 GLY B CA 1
ATOM 5427 C C . GLY B 1 206 ? 8.133 -13.273 3.725 1 94.5 206 GLY B C 1
ATOM 5428 O O . GLY B 1 206 ? 8.961 -12.883 4.547 1 94.5 206 GLY B O 1
ATOM 5429 N N . GLY B 1 207 ? 7.773 -14.539 3.613 1 88.38 207 GLY B N 1
ATOM 5430 C CA . GLY B 1 207 ? 8.43 -15.531 4.453 1 88.38 207 GLY B CA 1
ATOM 5431 C C . GLY B 1 207 ? 7.742 -16.891 4.426 1 88.38 207 GLY B C 1
ATOM 5432 O O . GLY B 1 207 ? 7.02 -17.203 3.477 1 88.38 207 GLY B O 1
ATOM 5433 N N . GLY B 1 208 ? 8.133 -17.562 5.418 1 78.62 208 GLY B N 1
ATOM 5434 C CA . GLY B 1 208 ? 7.516 -18.891 5.512 1 78.62 208 GLY B CA 1
ATOM 5435 C C . GLY B 1 208 ? 7.965 -19.828 4.418 1 78.62 208 GLY B C 1
ATOM 5436 O O . GLY B 1 208 ? 9.07 -19.703 3.891 1 78.62 208 GLY B O 1
ATOM 5437 N N . TRP B 1 209 ? 7.098 -20.812 4.094 1 72.5 209 TRP B N 1
ATOM 5438 C CA . TRP B 1 209 ? 7.398 -21.922 3.191 1 72.5 209 TRP B CA 1
ATOM 5439 C C . TRP B 1 209 ? 7.512 -21.438 1.751 1 72.5 209 TRP B C 1
ATOM 5441 O O . TRP B 1 209 ? 8.289 -21.984 0.963 1 72.5 209 TRP B O 1
ATOM 5451 N N . VAL B 1 210 ? 6.77 -20.406 1.474 1 85.44 210 VAL B N 1
ATOM 5452 C CA . VAL B 1 210 ? 6.629 -20.109 0.053 1 85.44 210 VAL B CA 1
ATOM 5453 C C . VAL B 1 210 ? 7.172 -18.703 -0.232 1 85.44 210 VAL B C 1
ATOM 5455 O O . VAL B 1 210 ? 7.395 -18.344 -1.39 1 85.44 210 VAL B O 1
ATOM 5458 N N . GLY B 1 211 ? 7.445 -17.938 0.861 1 90.94 211 GLY B N 1
ATOM 5459 C CA . GLY B 1 211 ? 8.016 -16.609 0.667 1 90.94 211 GLY B CA 1
ATOM 5460 C C . GLY B 1 211 ? 9.5 -16.641 0.371 1 90.94 211 GLY B C 1
ATOM 5461 O O . GLY B 1 211 ? 10.195 -17.594 0.737 1 90.94 211 GLY B O 1
ATOM 5462 N N . ASN B 1 212 ? 9.977 -15.562 -0.254 1 92.62 212 ASN B N 1
ATOM 5463 C CA . ASN B 1 212 ? 11.344 -15.594 -0.762 1 92.62 212 ASN B CA 1
ATOM 5464 C C . ASN B 1 212 ? 12.227 -14.57 -0.055 1 92.62 212 ASN B C 1
ATOM 5466 O O . ASN B 1 212 ? 13.453 -14.656 -0.118 1 92.62 212 ASN B O 1
ATOM 5470 N N . SER B 1 213 ? 11.625 -13.625 0.542 1 93.56 213 SER B N 1
ATOM 5471 C CA . SER B 1 213 ? 12.352 -12.562 1.23 1 93.56 213 SER B CA 1
ATOM 5472 C C . SER B 1 213 ? 11.414 -11.734 2.102 1 93.56 213 SER B C 1
ATOM 5474 O O . SER B 1 213 ? 10.266 -11.484 1.727 1 93.56 213 SER B O 1
ATOM 5476 N N . PRO B 1 214 ? 11.883 -11.234 3.305 1 93.69 214 PRO B N 1
ATOM 5477 C CA . PRO B 1 214 ? 11.062 -10.328 4.117 1 93.69 214 PRO B CA 1
ATOM 5478 C C . PRO B 1 214 ? 10.766 -9.008 3.412 1 93.69 214 PRO B C 1
ATOM 5480 O O . PRO B 1 214 ? 9.883 -8.266 3.842 1 93.69 214 PRO B O 1
ATOM 5483 N N . VAL B 1 215 ? 11.523 -8.695 2.322 1 95.75 215 VAL B N 1
ATOM 5484 C CA . VAL B 1 215 ? 11.297 -7.461 1.584 1 95.75 215 VAL B CA 1
ATOM 5485 C C . VAL B 1 215 ? 10.82 -7.785 0.17 1 95.75 215 VAL B C 1
ATOM 5487 O O . VAL B 1 215 ? 11.156 -7.078 -0.784 1 95.75 215 VAL B O 1
ATOM 5490 N N . GLU B 1 216 ? 10.062 -8.797 0.072 1 96.62 216 GLU B N 1
ATOM 5491 C CA . GLU B 1 216 ? 9.688 -9.344 -1.226 1 96.62 216 GLU B CA 1
ATOM 5492 C C . GLU B 1 216 ? 8.805 -8.367 -2 1 96.62 216 GLU B C 1
ATOM 5494 O O . GLU B 1 216 ? 8.891 -8.281 -3.227 1 96.62 216 GLU B O 1
ATOM 5499 N N . ALA B 1 217 ? 7.945 -7.617 -1.35 1 97.88 217 ALA B N 1
ATOM 5500 C CA . ALA B 1 217 ? 7.07 -6.668 -2.027 1 97.88 217 ALA B CA 1
ATOM 5501 C C . ALA B 1 217 ? 7.875 -5.555 -2.689 1 97.88 217 ALA B C 1
ATOM 5503 O O . ALA B 1 217 ? 7.469 -5.008 -3.717 1 97.88 217 ALA B O 1
ATOM 5504 N N . ALA B 1 218 ? 9.055 -5.227 -2.115 1 97.25 218 ALA B N 1
ATOM 5505 C CA . ALA B 1 218 ? 9.922 -4.215 -2.707 1 97.25 218 ALA B CA 1
ATOM 5506 C C . ALA B 1 218 ? 10.367 -4.621 -4.109 1 97.25 218 ALA B C 1
ATOM 5508 O O . ALA B 1 218 ? 10.539 -3.773 -4.988 1 97.25 218 ALA B O 1
ATOM 5509 N N . ALA B 1 219 ? 10.547 -5.887 -4.316 1 97.62 219 ALA B N 1
ATOM 5510 C CA . ALA B 1 219 ? 10.953 -6.379 -5.633 1 97.62 219 ALA B CA 1
ATOM 5511 C C . ALA B 1 219 ? 9.836 -6.176 -6.656 1 97.62 219 ALA B C 1
ATOM 5513 O O . ALA B 1 219 ? 10.109 -5.832 -7.809 1 97.62 219 ALA B O 1
ATOM 5514 N N . TYR B 1 220 ? 8.625 -6.418 -6.238 1 98.75 220 TYR B N 1
ATOM 5515 C CA . TYR B 1 220 ? 7.492 -6.176 -7.129 1 98.75 220 TYR B CA 1
ATOM 5516 C C . TYR B 1 220 ? 7.34 -4.691 -7.426 1 98.75 220 TYR B C 1
ATOM 5518 O O . TYR B 1 220 ? 7.055 -4.305 -8.562 1 98.75 220 TYR B O 1
ATOM 5526 N N . GLN B 1 221 ? 7.504 -3.852 -6.391 1 98.12 221 GLN B N 1
ATOM 5527 C CA . GLN B 1 221 ? 7.473 -2.408 -6.598 1 98.12 221 GLN B CA 1
A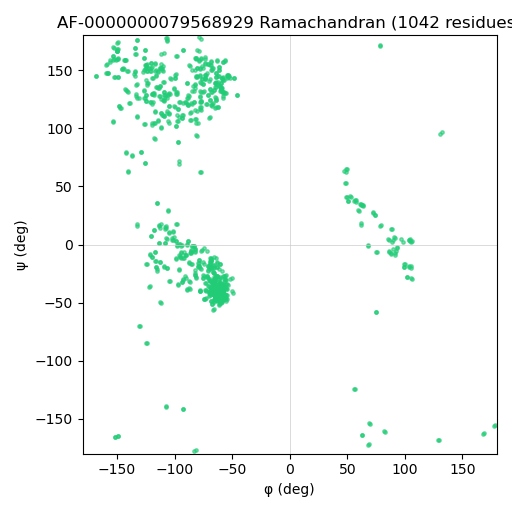TOM 5528 C C . GLN B 1 221 ? 8.523 -1.971 -7.613 1 98.12 221 GLN B C 1
ATOM 5530 O O . GLN B 1 221 ? 8.25 -1.129 -8.477 1 98.12 221 GLN B O 1
ATOM 5535 N N . ARG B 1 222 ? 9.68 -2.52 -7.484 1 97.31 222 ARG B N 1
ATOM 5536 C CA . ARG B 1 222 ? 10.766 -2.188 -8.398 1 97.31 222 ARG B CA 1
ATOM 5537 C C . ARG B 1 222 ? 10.445 -2.635 -9.82 1 97.31 222 ARG B C 1
ATOM 5539 O O . ARG B 1 222 ? 10.648 -1.879 -10.773 1 97.31 222 ARG B O 1
ATOM 5546 N N . ALA B 1 223 ? 9.961 -3.867 -9.938 1 98.5 223 ALA B N 1
ATOM 5547 C CA . ALA B 1 223 ? 9.586 -4.375 -11.258 1 98.5 223 ALA B CA 1
ATOM 5548 C C . ALA B 1 223 ? 8.539 -3.479 -11.914 1 98.5 223 ALA B C 1
ATOM 5550 O O . ALA B 1 223 ? 8.594 -3.221 -13.117 1 98.5 223 ALA B O 1
ATOM 5551 N N . LEU B 1 224 ? 7.59 -3.016 -11.141 1 98.31 224 LEU B N 1
ATOM 5552 C CA . LEU B 1 224 ? 6.551 -2.123 -11.641 1 98.31 224 LEU B CA 1
ATOM 5553 C C . LEU B 1 224 ? 7.148 -0.791 -12.086 1 98.31 224 LEU B C 1
ATOM 5555 O O . LEU B 1 224 ? 6.84 -0.298 -13.172 1 98.31 224 LEU B O 1
ATOM 5559 N N . ALA B 1 225 ? 7.984 -0.232 -11.281 1 96.12 225 ALA B N 1
ATOM 5560 C CA . ALA B 1 225 ? 8.609 1.057 -11.57 1 96.12 225 ALA B CA 1
ATOM 5561 C C . ALA B 1 225 ? 9.453 0.984 -12.836 1 96.12 225 ALA B C 1
ATOM 5563 O O . ALA B 1 225 ? 9.547 1.959 -13.586 1 96.12 225 ALA B O 1
ATOM 5564 N N . GLU B 1 226 ? 10.055 -0.147 -13.055 1 96.94 226 GLU B N 1
ATOM 5565 C CA . GLU B 1 226 ? 10.93 -0.338 -14.211 1 96.94 226 GLU B CA 1
ATOM 5566 C C . GLU B 1 226 ? 10.125 -0.724 -15.453 1 96.94 226 GLU B C 1
ATOM 5568 O O . GLU B 1 226 ? 10.703 -0.938 -16.516 1 96.94 226 GLU B O 1
ATOM 5573 N N . GLY B 1 227 ? 8.867 -0.849 -15.336 1 97.44 227 GLY B N 1
ATOM 5574 C CA . GLY B 1 227 ? 8.016 -1.205 -16.453 1 97.44 227 GLY B CA 1
ATOM 5575 C C . GLY B 1 227 ? 8.125 -2.666 -16.844 1 97.44 227 GLY B C 1
ATOM 5576 O O . GLY B 1 227 ? 7.863 -3.029 -18 1 97.44 227 GLY B O 1
ATOM 5577 N N . ARG B 1 228 ? 8.516 -3.516 -15.852 1 98.12 228 ARG B N 1
ATOM 5578 C CA . ARG B 1 228 ? 8.773 -4.914 -16.188 1 98.12 228 ARG B CA 1
ATOM 5579 C C . ARG B 1 228 ? 7.754 -5.832 -15.516 1 98.12 228 ARG B C 1
ATOM 5581 O O . ARG B 1 228 ? 7.879 -7.055 -15.578 1 98.12 228 ARG B O 1
ATOM 5588 N N . LEU B 1 229 ? 6.824 -5.293 -14.805 1 98.69 229 LEU B N 1
ATOM 5589 C CA . LEU B 1 229 ? 5.656 -6.012 -14.305 1 98.69 229 LEU B CA 1
ATOM 5590 C C . LEU B 1 229 ? 4.453 -5.797 -15.219 1 98.69 229 LEU B C 1
ATOM 5592 O O . LEU B 1 229 ? 3.805 -4.746 -15.156 1 98.69 229 LEU B O 1
ATOM 5596 N N . LEU B 1 230 ? 4.094 -6.742 -15.953 1 98.75 230 LEU B N 1
ATOM 5597 C CA . LEU B 1 230 ? 3.17 -6.566 -17.062 1 98.75 230 LEU B CA 1
ATOM 5598 C C . LEU B 1 230 ? 1.771 -7.039 -16.688 1 98.75 230 LEU B C 1
ATOM 5600 O O . LEU B 1 230 ? 0.879 -7.09 -17.547 1 98.75 230 LEU B O 1
ATOM 5604 N N . GLN B 1 231 ? 1.585 -7.438 -15.445 1 98.88 231 GLN B N 1
ATOM 5605 C CA . GLN B 1 231 ? 0.288 -7.848 -14.914 1 98.88 231 GLN B CA 1
ATOM 5606 C C . GLN B 1 231 ? -0.125 -6.98 -13.727 1 98.88 231 GLN B C 1
ATOM 5608 O O . GLN B 1 231 ? 0.711 -6.305 -13.125 1 98.88 231 GLN B O 1
ATOM 5613 N N . ARG B 1 232 ? -1.423 -6.93 -13.508 1 98.75 232 ARG B N 1
ATOM 5614 C CA . ARG B 1 232 ? -1.897 -6.539 -12.18 1 98.75 232 ARG B CA 1
ATOM 5615 C C . ARG B 1 232 ? -1.614 -7.633 -11.156 1 98.75 232 ARG B C 1
ATOM 5617 O O . ARG B 1 232 ? -1.892 -8.805 -11.398 1 98.75 232 ARG B O 1
ATOM 5624 N N . VAL B 1 233 ? -0.986 -7.277 -10.023 1 98.88 233 VAL B N 1
ATOM 5625 C CA . VAL B 1 233 ? -0.569 -8.305 -9.078 1 98.88 233 VAL B CA 1
ATOM 5626 C C . VAL B 1 233 ? -1.159 -8.016 -7.699 1 98.88 233 VAL B C 1
ATOM 5628 O O . VAL B 1 233 ? -1.039 -6.898 -7.191 1 98.88 233 VAL B O 1
ATOM 5631 N N . SER B 1 234 ? -1.903 -8.984 -7.141 1 98.75 234 SER B N 1
ATOM 5632 C CA . SER B 1 234 ? -2.316 -8.992 -5.742 1 98.75 234 SER B CA 1
ATOM 5633 C C . SER B 1 234 ? -1.387 -9.859 -4.898 1 98.75 234 SER B C 1
ATOM 5635 O O . SER B 1 234 ? -1.263 -11.062 -5.137 1 98.75 234 SER B O 1
ATOM 5637 N N . LEU B 1 235 ? -0.693 -9.273 -3.955 1 98.75 235 LEU B N 1
ATOM 5638 C CA . LEU B 1 235 ? 0.262 -9.984 -3.115 1 98.75 235 LEU B CA 1
ATOM 5639 C C . LEU B 1 235 ? -0.425 -10.57 -1.885 1 98.75 235 LEU B C 1
ATOM 5641 O O . LEU B 1 235 ? -1.108 -9.852 -1.152 1 98.75 235 LEU B O 1
ATOM 5645 N N . MET B 1 236 ? -0.271 -11.852 -1.671 1 98.5 236 MET B N 1
ATOM 5646 C CA . MET B 1 236 ? -0.741 -12.477 -0.439 1 98.5 236 MET B CA 1
ATOM 5647 C C . MET B 1 236 ? 0.404 -12.656 0.554 1 98.5 236 MET B C 1
ATOM 5649 O O . MET B 1 236 ? 1.193 -13.594 0.436 1 98.5 236 MET B O 1
ATOM 5653 N N . PRO B 1 237 ? 0.473 -11.766 1.553 1 97.94 237 PRO B N 1
ATOM 5654 C CA . PRO B 1 237 ? 1.479 -12.062 2.574 1 97.94 237 PRO B CA 1
ATOM 5655 C C . PRO B 1 237 ? 1.18 -13.352 3.342 1 97.94 237 PRO B C 1
ATOM 5657 O O . PRO B 1 237 ? 0.021 -13.625 3.666 1 97.94 237 PRO B O 1
ATOM 5660 N N . VAL B 1 238 ? 2.238 -14.102 3.586 1 96.06 238 VAL B N 1
ATOM 5661 C CA . VAL B 1 238 ? 2.053 -15.273 4.434 1 96.06 238 VAL B CA 1
ATOM 5662 C C . VAL B 1 238 ? 1.882 -14.844 5.887 1 96.06 238 VAL B C 1
ATOM 5664 O O . VAL B 1 238 ? 2.533 -13.898 6.34 1 96.06 238 VAL B O 1
ATOM 5667 N N . SER B 1 239 ? 1.048 -15.516 6.598 1 93.75 239 SER B N 1
ATOM 5668 C CA . SER B 1 239 ? 0.751 -15.156 7.98 1 93.75 239 SER B CA 1
ATOM 5669 C C . SER B 1 239 ? 2.02 -15.125 8.828 1 93.75 239 SER B C 1
ATOM 5671 O O . SER B 1 239 ? 2.152 -14.289 9.719 1 93.75 239 SER B O 1
ATOM 5673 N N . ASP B 1 240 ? 3.018 -15.906 8.523 1 88.56 240 ASP B N 1
ATOM 5674 C CA . ASP B 1 240 ? 4.258 -16.016 9.289 1 88.56 240 ASP B CA 1
ATOM 5675 C C . ASP B 1 240 ? 5.109 -14.758 9.125 1 88.56 240 ASP B C 1
ATOM 5677 O O . ASP B 1 240 ? 6.02 -14.508 9.922 1 88.56 240 ASP B O 1
ATOM 5681 N N . ALA B 1 241 ? 4.883 -14.062 8.094 1 89.38 241 ALA B N 1
ATOM 5682 C CA . ALA B 1 241 ? 5.645 -12.844 7.828 1 89.38 241 ALA B CA 1
ATOM 5683 C C . ALA B 1 241 ? 5.023 -11.648 8.547 1 89.38 241 ALA B C 1
ATOM 5685 O O . ALA B 1 241 ? 5.574 -10.547 8.516 1 89.38 241 ALA B O 1
ATOM 5686 N N . LEU B 1 242 ? 3.906 -11.82 9.148 1 91.69 242 LEU B N 1
ATOM 5687 C CA . LEU B 1 242 ? 3.164 -10.758 9.812 1 91.69 242 LEU B CA 1
ATOM 5688 C C . LEU B 1 242 ? 3.273 -10.891 11.328 1 91.69 242 LEU B C 1
ATOM 5690 O O . LEU B 1 242 ? 4.039 -11.719 11.836 1 91.69 242 LEU B O 1
ATOM 5694 N N . HIS B 1 243 ? 2.752 -9.984 12.086 1 90.94 243 HIS B N 1
ATOM 5695 C CA . HIS B 1 243 ? 2.902 -9.961 13.539 1 90.94 243 HIS B CA 1
ATOM 5696 C C . HIS B 1 243 ? 1.718 -9.266 14.203 1 90.94 243 HIS B C 1
ATOM 5698 O O . HIS B 1 243 ? 0.844 -8.727 13.516 1 90.94 243 HIS B O 1
ATOM 5704 N N . GLU B 1 244 ? 1.674 -9.391 15.469 1 90.38 244 GLU B N 1
ATOM 5705 C CA . GLU B 1 244 ? 0.664 -8.656 16.219 1 90.38 244 GLU B CA 1
ATOM 5706 C C . GLU B 1 244 ? 0.926 -7.152 16.172 1 90.38 244 GLU B C 1
ATOM 5708 O O . GLU B 1 244 ? 2.064 -6.711 16.344 1 90.38 244 GLU B O 1
ATOM 5713 N N . VAL B 1 245 ? -0.013 -6.43 15.883 1 89.75 245 VAL B N 1
ATOM 5714 C CA . VAL B 1 245 ? 0.078 -4.973 15.852 1 89.75 245 VAL B CA 1
ATOM 5715 C C . VAL B 1 245 ? -0.793 -4.375 16.953 1 89.75 245 VAL B C 1
ATOM 5717 O O . VAL B 1 245 ? -1.98 -4.695 17.047 1 89.75 245 VAL B O 1
ATOM 5720 N N . GLU B 1 246 ? -0.168 -3.531 17.734 1 87.94 246 GLU B N 1
ATOM 5721 C CA . GLU B 1 246 ? -0.893 -2.895 18.828 1 87.94 246 GLU B CA 1
ATOM 5722 C C . GLU B 1 246 ? -2.064 -2.066 18.312 1 87.94 246 GLU B C 1
ATOM 5724 O O . GLU B 1 246 ? -1.948 -1.396 17.281 1 87.94 246 GLU B O 1
ATOM 5729 N N . ARG B 1 247 ? -3.217 -2.189 19 1 89.5 247 ARG B N 1
ATOM 5730 C CA . ARG B 1 247 ? -4.418 -1.407 18.719 1 89.5 247 ARG B CA 1
ATOM 5731 C C . ARG B 1 247 ? -5.004 -0.825 20 1 89.5 247 ARG B C 1
ATOM 5733 O O . ARG B 1 247 ? -4.449 -1.014 21.094 1 89.5 247 ARG B O 1
ATOM 5740 N N . SER B 1 248 ? -6.082 -0.012 19.766 1 86.94 248 SER B N 1
ATOM 5741 C CA . SER B 1 248 ? -6.785 0.492 20.938 1 86.94 248 SER B CA 1
ATOM 5742 C C . SER B 1 248 ? -7.355 -0.649 21.766 1 86.94 248 SER B C 1
ATOM 5744 O O . SER B 1 248 ? -7.668 -1.718 21.234 1 86.94 248 SER B O 1
ATOM 5746 N N . GLU B 1 249 ? -7.457 -0.444 23 1 78.12 249 GLU B N 1
ATOM 5747 C CA . GLU B 1 249 ? -7.914 -1.466 23.938 1 78.12 249 GLU B CA 1
ATOM 5748 C C . GLU B 1 249 ? -9.266 -2.029 23.516 1 78.12 249 GLU B C 1
ATOM 5750 O O . GLU B 1 249 ? -9.5 -3.236 23.609 1 78.12 249 GLU B O 1
ATOM 5755 N N . ASP B 1 250 ? -10.062 -1.213 22.953 1 77.25 250 ASP B N 1
ATOM 5756 C CA . ASP B 1 250 ? -11.414 -1.615 22.609 1 77.25 250 ASP B CA 1
ATOM 5757 C C . ASP B 1 250 ? -11.422 -2.461 21.328 1 77.25 250 ASP B C 1
ATOM 5759 O O . ASP B 1 250 ? -12.383 -3.184 21.062 1 77.25 250 ASP B O 1
ATOM 5763 N N . GLU B 1 251 ? -10.398 -2.369 20.547 1 82.25 251 GLU B N 1
ATOM 5764 C CA . GLU B 1 251 ? -10.352 -3.072 19.266 1 82.25 251 GLU B CA 1
ATOM 5765 C C . GLU B 1 251 ? -9.656 -4.422 19.391 1 82.25 251 GLU B C 1
ATOM 5767 O O . GLU B 1 251 ? -9.789 -5.285 18.531 1 82.25 251 GLU B O 1
ATOM 5772 N N . GLY B 1 252 ? -9.117 -4.621 20.578 1 75.12 252 GLY B N 1
ATOM 5773 C CA . GLY B 1 252 ? -8.453 -5.895 20.797 1 75.12 252 GLY B CA 1
ATOM 5774 C C . GLY B 1 252 ? -7.191 -6.059 19.984 1 75.12 252 GLY B C 1
ATOM 5775 O O . GLY B 1 252 ? -6.641 -5.078 19.469 1 75.12 252 GLY B O 1
ATOM 5776 N N . SER B 1 253 ? -6.59 -7.285 20.016 1 71.5 253 SER B N 1
ATOM 5777 C CA . SER B 1 253 ? -5.355 -7.578 19.297 1 71.5 253 SER B CA 1
ATOM 5778 C C . SER B 1 253 ? -5.633 -7.902 17.828 1 71.5 253 SER B C 1
ATOM 5780 O O . SER B 1 253 ? -6.707 -8.406 17.484 1 71.5 253 SER B O 1
ATOM 5782 N N . ALA B 1 254 ? -4.84 -7.305 16.984 1 77.25 254 ALA B N 1
ATOM 5783 C CA . ALA B 1 254 ? -4.984 -7.711 15.586 1 77.25 254 ALA B CA 1
ATOM 5784 C C . ALA B 1 254 ? -3.656 -8.203 15.016 1 77.25 254 ALA B C 1
ATOM 5786 O O . ALA B 1 254 ? -2.588 -7.762 15.453 1 77.25 254 ALA B O 1
ATOM 5787 N N . TYR B 1 255 ? -3.799 -9.273 14.258 1 88.88 255 TYR B N 1
ATOM 5788 C CA . TYR B 1 255 ? -2.66 -9.82 13.523 1 88.88 255 TYR B CA 1
ATOM 5789 C C . TYR B 1 255 ? -2.566 -9.219 12.133 1 88.88 255 TYR B C 1
ATOM 5791 O O . TYR B 1 255 ? -3.561 -9.164 11.406 1 88.88 255 TYR B O 1
ATOM 5799 N N . GLY B 1 256 ? -1.348 -8.594 11.867 1 93.5 256 GLY B N 1
ATOM 5800 C CA . GLY B 1 256 ? -1.257 -8 10.539 1 93.5 256 GLY B CA 1
ATOM 5801 C C . GLY B 1 256 ? 0.057 -7.281 10.297 1 93.5 256 GLY B C 1
ATOM 5802 O O . GLY B 1 256 ? 1.099 -7.688 10.82 1 93.5 256 GLY B O 1
ATOM 5803 N N . MET B 1 257 ? 0.011 -6.359 9.391 1 95.12 257 MET B N 1
ATOM 5804 C CA . MET B 1 257 ? 1.185 -5.625 8.922 1 95.12 257 MET B CA 1
ATOM 5805 C C . MET B 1 257 ? 1.297 -4.277 9.625 1 95.12 257 MET B C 1
ATOM 5807 O O . MET B 1 257 ? 0.314 -3.773 10.172 1 95.12 257 MET B O 1
ATOM 5811 N N . ASP B 1 258 ? 2.527 -3.711 9.539 1 94.94 258 ASP B N 1
ATOM 5812 C CA . ASP B 1 258 ? 2.762 -2.369 10.062 1 94.94 258 ASP B CA 1
ATOM 5813 C C . ASP B 1 258 ? 1.69 -1.396 9.57 1 94.94 258 ASP B C 1
ATOM 5815 O O . ASP B 1 258 ? 1.188 -1.526 8.453 1 94.94 258 ASP B O 1
ATOM 5819 N N . LEU B 1 259 ? 1.274 -0.386 10.516 1 96.19 259 LEU B N 1
ATOM 5820 C CA . LEU B 1 259 ? 0.328 0.693 10.25 1 96.19 259 LEU B CA 1
ATOM 5821 C C . LEU B 1 259 ? -1.08 0.144 10.047 1 96.19 259 LEU B C 1
ATOM 5823 O O . LEU B 1 259 ? -2.023 0.909 9.836 1 96.19 259 LEU B O 1
ATOM 5827 N N . GLY B 1 260 ? -1.245 -1.156 10.117 1 96.19 260 GLY B N 1
ATOM 5828 C CA . GLY B 1 260 ? -2.541 -1.808 10.008 1 96.19 260 GLY B CA 1
ATOM 5829 C C . GLY B 1 260 ? -3.031 -1.922 8.578 1 96.19 260 GLY B C 1
ATOM 5830 O O . GLY B 1 260 ? -4.223 -2.117 8.336 1 96.19 260 GLY B O 1
ATOM 5831 N N . VAL B 1 261 ? -2.119 -1.743 7.535 1 97.31 261 VAL B N 1
ATOM 5832 C CA . VAL B 1 261 ? -2.541 -1.902 6.148 1 97.31 261 VAL B CA 1
ATOM 5833 C C . VAL B 1 261 ? -2.963 -3.35 5.898 1 97.31 261 VAL B C 1
ATOM 5835 O O . VAL B 1 261 ? -2.373 -4.277 6.457 1 97.31 261 VAL B O 1
ATOM 5838 N N . HIS B 1 262 ? -3.977 -3.484 5.059 1 97.56 262 HIS B N 1
ATOM 5839 C CA . HIS B 1 262 ? -4.539 -4.809 4.82 1 97.56 262 HIS B CA 1
ATOM 5840 C C . HIS B 1 262 ? -5.094 -4.922 3.404 1 97.56 262 HIS B C 1
ATOM 5842 O O . HIS B 1 262 ? -4.797 -4.086 2.547 1 97.56 262 HIS B O 1
ATOM 5848 N N . THR B 1 263 ? -5.898 -5.953 3.17 1 98.19 263 THR B N 1
ATOM 5849 C CA . THR B 1 263 ? -6.43 -6.25 1.844 1 98.19 263 THR B CA 1
ATOM 5850 C C . THR B 1 263 ? -6.961 -4.984 1.177 1 98.19 263 THR B C 1
ATOM 5852 O O . THR B 1 263 ? -7.738 -4.242 1.775 1 98.19 263 THR B O 1
ATOM 5855 N N . GLY B 1 264 ? -6.469 -4.797 -0.06 1 97.38 264 GLY B N 1
ATOM 5856 C CA . GLY B 1 264 ? -6.984 -3.682 -0.841 1 97.38 264 GLY B CA 1
ATOM 5857 C C . GLY B 1 264 ? -6.074 -2.469 -0.822 1 97.38 264 GLY B C 1
ATOM 5858 O O . GLY B 1 264 ? -6.211 -1.571 -1.655 1 97.38 264 GLY B O 1
ATOM 5859 N N . PHE B 1 265 ? -5.152 -2.375 0.177 1 98.44 265 PHE B N 1
ATOM 5860 C CA . PHE B 1 265 ? -4.18 -1.288 0.132 1 98.44 265 PHE B CA 1
ATOM 5861 C C . PHE B 1 265 ? -3.268 -1.427 -1.08 1 98.44 265 PHE B C 1
ATOM 5863 O O . PHE B 1 265 ? -2.656 -2.477 -1.285 1 98.44 265 PHE B O 1
ATOM 5870 N N . GLY B 1 266 ? -3.176 -0.435 -1.85 1 97.69 266 GLY B N 1
ATOM 5871 C CA . GLY B 1 266 ? -2.43 -0.465 -3.098 1 97.69 266 GLY B CA 1
ATOM 5872 C C . GLY B 1 266 ? -3.23 0.04 -4.281 1 97.69 266 GLY B C 1
ATOM 5873 O O . GLY B 1 266 ? -4.266 0.684 -4.109 1 97.69 266 GLY B O 1
ATOM 5874 N N . SER B 1 267 ? -2.73 -0.172 -5.508 1 96.19 267 SER B N 1
ATOM 5875 C CA . SER B 1 267 ? -3.371 0.23 -6.758 1 96.19 267 SER B CA 1
ATOM 5876 C C . SER B 1 267 ? -3.932 -0.975 -7.504 1 96.19 267 SER B C 1
ATOM 5878 O O . SER B 1 267 ? -3.82 -2.109 -7.035 1 96.19 267 SER B O 1
ATOM 5880 N N . ASP B 1 268 ? -4.539 -0.716 -8.578 1 94.38 268 ASP B N 1
ATOM 5881 C CA . ASP B 1 268 ? -5.043 -1.802 -9.414 1 94.38 268 ASP B CA 1
ATOM 5882 C C . ASP B 1 268 ? -3.895 -2.572 -10.062 1 94.38 268 ASP B C 1
ATOM 5884 O O . ASP B 1 268 ? -4.098 -3.67 -10.594 1 94.38 268 ASP B O 1
ATOM 5888 N N . ARG B 1 269 ? -2.672 -1.939 -10.055 1 97.69 269 ARG B N 1
ATOM 5889 C CA . ARG B 1 269 ? -1.518 -2.584 -10.672 1 97.69 269 ARG B CA 1
ATOM 5890 C C . ARG B 1 269 ? -0.778 -3.461 -9.664 1 97.69 269 ARG B C 1
ATOM 5892 O O . ARG B 1 269 ? -0.226 -4.5 -10.031 1 97.69 269 ARG B O 1
ATOM 5899 N N . LEU B 1 270 ? -0.673 -3.004 -8.461 1 98.62 270 LEU B N 1
ATOM 5900 C CA . LEU B 1 270 ? 0.022 -3.697 -7.379 1 98.62 270 LEU B CA 1
ATOM 5901 C C . LEU B 1 270 ? -0.628 -3.396 -6.031 1 98.62 270 LEU B C 1
ATOM 5903 O O . LEU B 1 270 ? -0.685 -2.238 -5.609 1 98.62 270 LEU B O 1
ATOM 5907 N N . ARG B 1 271 ? -1.125 -4.441 -5.34 1 98.5 271 ARG B N 1
ATOM 5908 C CA . ARG B 1 271 ? -1.818 -4.223 -4.074 1 98.5 271 ARG B CA 1
ATOM 5909 C C . ARG B 1 271 ? -1.648 -5.418 -3.143 1 98.5 271 ARG B C 1
ATOM 5911 O O . ARG B 1 271 ? -1.204 -6.484 -3.568 1 98.5 271 ARG B O 1
ATOM 5918 N N . LEU B 1 272 ? -2.012 -5.191 -1.864 1 98.5 272 LEU B N 1
ATOM 5919 C CA . LEU B 1 272 ? -2.121 -6.293 -0.913 1 98.5 272 LEU B CA 1
ATOM 5920 C C . LEU B 1 272 ? -3.414 -7.074 -1.128 1 98.5 272 LEU B C 1
ATOM 5922 O O . LEU B 1 272 ? -4.492 -6.48 -1.225 1 98.5 272 LEU B O 1
ATOM 5926 N N . GLY B 1 273 ? -3.26 -8.375 -1.347 1 98.44 273 GLY B N 1
ATOM 5927 C CA . GLY B 1 273 ? -4.402 -9.266 -1.395 1 98.44 273 GLY B CA 1
ATOM 5928 C C . GLY B 1 273 ? -4.719 -9.906 -0.056 1 98.44 273 GLY B C 1
ATOM 5929 O O . GLY B 1 273 ? -4.645 -9.25 0.985 1 98.44 273 GLY B O 1
ATOM 5930 N N . ALA B 1 274 ? -5.109 -11.148 -0.056 1 98.56 274 ALA B N 1
ATOM 5931 C CA . ALA B 1 274 ? -5.496 -11.883 1.144 1 98.56 274 ALA B CA 1
ATOM 5932 C C . ALA B 1 274 ? -4.273 -12.242 1.982 1 98.56 274 ALA B C 1
ATOM 5934 O O . ALA B 1 274 ? -3.145 -12.234 1.484 1 98.56 274 ALA B O 1
ATOM 5935 N N . MET B 1 275 ? -4.508 -12.445 3.234 1 97.88 275 MET B N 1
ATOM 5936 C CA . MET B 1 275 ? -3.498 -13.086 4.07 1 97.88 275 MET B CA 1
ATOM 5937 C C . MET B 1 275 ? -3.49 -14.594 3.846 1 97.88 275 MET B C 1
ATOM 5939 O O . MET B 1 275 ? -4.527 -15.25 3.951 1 97.88 275 MET B O 1
ATOM 5943 N N . LYS B 1 276 ? -2.391 -15.086 3.469 1 97.94 276 LYS B N 1
ATOM 5944 C CA . LYS B 1 276 ? -2.246 -16.516 3.193 1 97.94 276 LYS B CA 1
ATOM 5945 C C . LYS B 1 276 ? -2.002 -17.297 4.48 1 97.94 276 LYS B C 1
ATOM 5947 O O . LYS B 1 276 ? -1.062 -17 5.223 1 97.94 276 LYS B O 1
ATOM 5952 N N . VAL B 1 277 ? -2.844 -18.25 4.773 1 96.5 277 VAL B N 1
ATOM 5953 C CA . VAL B 1 277 ? -2.73 -19.141 5.914 1 96.5 277 VAL B CA 1
ATOM 5954 C C . VAL B 1 277 ? -2.613 -20.594 5.426 1 96.5 277 VAL B C 1
ATOM 5956 O O . VAL B 1 277 ? -3.205 -20.953 4.406 1 96.5 277 VAL B O 1
ATOM 5959 N N . PHE B 1 278 ? -1.836 -21.391 6.09 1 94.12 278 PHE B N 1
ATOM 5960 C CA . PHE B 1 278 ? -1.68 -22.797 5.73 1 94.12 278 PHE B CA 1
ATOM 5961 C C . PHE B 1 278 ? -2.352 -23.703 6.758 1 94.12 278 PHE B C 1
ATOM 5963 O O . PHE B 1 278 ? -2.033 -23.641 7.945 1 94.12 278 PHE B O 1
ATOM 5970 N N . SER B 1 279 ? -3.242 -24.531 6.289 1 96.81 279 SER B N 1
ATOM 5971 C CA . SER B 1 279 ? -3.895 -25.422 7.246 1 96.81 279 SER B CA 1
ATOM 5972 C C . SER B 1 279 ? -3.357 -26.844 7.133 1 96.81 279 SER B C 1
ATOM 5974 O O . SER B 1 279 ? -3.42 -27.609 8.094 1 96.81 279 SER B O 1
ATOM 5976 N N . ASP B 1 280 ? -2.965 -27.219 5.918 1 94 280 ASP B N 1
ATOM 5977 C CA . ASP B 1 280 ? -2.445 -28.562 5.746 1 94 280 ASP B CA 1
ATOM 5978 C C . ASP B 1 280 ? -1.446 -28.625 4.594 1 94 280 ASP 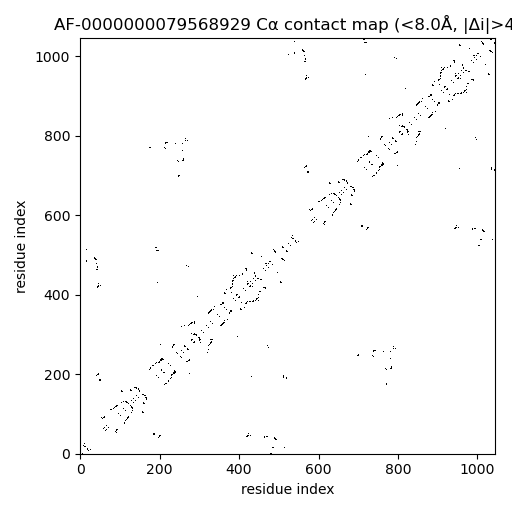B C 1
ATOM 5980 O O . ASP B 1 280 ? -0.888 -27.609 4.191 1 94 280 ASP B O 1
ATOM 5984 N N . GLY B 1 281 ? -1.174 -29.906 4.188 1 89.88 281 GLY B N 1
ATOM 5985 C CA . GLY B 1 281 ? -0.137 -30.109 3.189 1 89.88 281 GLY B CA 1
ATOM 5986 C C . GLY B 1 281 ? -0.688 -30.5 1.83 1 89.88 281 GLY B C 1
ATOM 5987 O O . GLY B 1 281 ? -1.688 -29.938 1.377 1 89.88 281 GLY B O 1
ATOM 5988 N N . SER B 1 282 ? 0.006 -31.469 1.154 1 86.44 282 SER B N 1
ATOM 5989 C CA . SER B 1 282 ? -0.317 -31.781 -0.233 1 86.44 282 SER B CA 1
ATOM 5990 C C . SER B 1 282 ? -0.93 -33.156 -0.353 1 86.44 282 SER B C 1
ATOM 5992 O O . SER B 1 282 ? -0.727 -34.031 0.516 1 86.44 282 SER B O 1
ATOM 5994 N N . LEU B 1 283 ? -1.665 -33.312 -1.381 1 88.56 283 LEU B N 1
ATOM 5995 C CA . LEU B 1 283 ? -2.348 -34.562 -1.647 1 88.56 283 LEU B CA 1
ATOM 5996 C C . LEU B 1 283 ? -1.362 -35.625 -2.117 1 88.56 283 LEU B C 1
ATOM 5998 O O . LEU B 1 283 ? -1.356 -36.75 -1.601 1 88.56 283 LEU B O 1
ATOM 6002 N N . ILE B 1 284 ? -0.502 -35.281 -3.051 1 77.75 284 ILE B N 1
ATOM 6003 C CA . ILE B 1 284 ? 0.411 -36.25 -3.631 1 77.75 284 ILE B CA 1
ATOM 6004 C C . ILE B 1 284 ? 1.526 -36.562 -2.637 1 77.75 284 ILE B C 1
ATOM 6006 O O . ILE B 1 284 ? 2.098 -37.656 -2.664 1 77.75 284 ILE B O 1
ATOM 6010 N N . GLY B 1 285 ? 1.823 -35.625 -1.781 1 77.19 285 GLY B N 1
ATOM 6011 C CA . GLY B 1 285 ? 2.816 -35.844 -0.743 1 77.19 285 GLY B CA 1
ATOM 6012 C C . GLY B 1 285 ? 2.258 -36.562 0.478 1 77.19 285 GLY B C 1
ATOM 6013 O O . GLY B 1 285 ? 3.004 -36.906 1.397 1 77.19 285 GLY B O 1
ATOM 6014 N N . HIS B 1 286 ? 0.978 -36.875 0.495 1 89.62 286 HIS B N 1
ATOM 6015 C CA . HIS B 1 286 ? 0.26 -37.594 1.557 1 89.62 286 HIS B CA 1
ATOM 6016 C C . HIS B 1 286 ? 0.401 -36.844 2.889 1 89.62 286 HIS B C 1
ATOM 6018 O O . HIS B 1 286 ? 0.639 -37.469 3.922 1 89.62 286 HIS B O 1
ATOM 6024 N N . THR B 1 287 ? 0.389 -35.531 2.773 1 87.19 287 THR B N 1
ATOM 6025 C CA . THR B 1 287 ? 0.467 -34.688 3.979 1 87.19 287 THR B CA 1
ATOM 6026 C C . THR B 1 287 ? -0.789 -33.844 4.133 1 87.19 287 THR B C 1
ATOM 6028 O O . THR B 1 287 ? -0.954 -33.156 5.141 1 87.19 287 THR B O 1
ATOM 6031 N N . ALA B 1 288 ? -1.698 -33.875 3.133 1 93.81 288 ALA B N 1
ATOM 6032 C CA . ALA B 1 288 ? -3 -33.219 3.285 1 93.81 288 ALA B CA 1
ATOM 6033 C C . ALA B 1 288 ? -3.812 -33.875 4.395 1 93.81 288 ALA B C 1
ATOM 6035 O O . ALA B 1 288 ? -3.787 -35.094 4.547 1 93.81 288 ALA B O 1
ATOM 6036 N N . ALA B 1 289 ? -4.504 -33.125 5.199 1 96.62 289 ALA B N 1
ATOM 6037 C CA . ALA B 1 289 ? -5.27 -33.656 6.3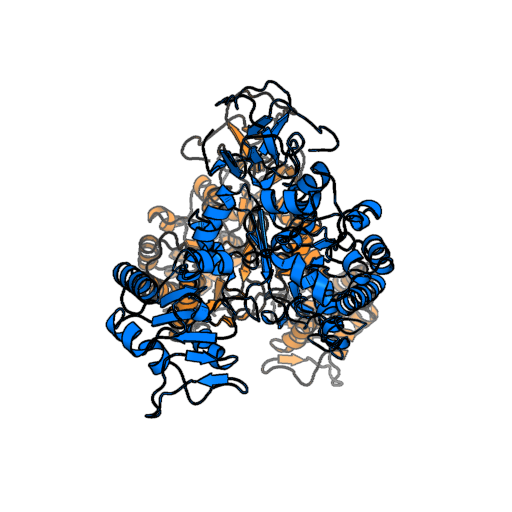2 1 96.62 289 ALA B CA 1
ATOM 6038 C C . ALA B 1 289 ? -6.574 -34.281 5.84 1 96.62 289 ALA B C 1
ATOM 6040 O O . ALA B 1 289 ? -7.465 -33.594 5.355 1 96.62 289 ALA B O 1
ATOM 6041 N N . MET B 1 290 ? -6.707 -35.625 6.035 1 97.81 290 MET B N 1
ATOM 6042 C CA . MET B 1 290 ? -7.848 -36.406 5.551 1 97.81 290 MET B CA 1
ATOM 6043 C C . MET B 1 290 ? -8.633 -37 6.715 1 97.81 290 MET B C 1
ATOM 6045 O O . MET B 1 290 ? -8.062 -37.312 7.762 1 97.81 290 MET B O 1
ATOM 6049 N N . PHE B 1 291 ? -9.984 -37.188 6.512 1 98 291 PHE B N 1
ATOM 6050 C CA . PHE B 1 291 ? -10.789 -37.875 7.516 1 98 291 PHE B CA 1
ATOM 6051 C C . PHE B 1 291 ? -10.414 -39.344 7.578 1 98 291 PHE B C 1
ATOM 6053 O O . PHE B 1 291 ? -10.391 -39.938 8.656 1 98 291 PHE B O 1
ATOM 6060 N N . GLU B 1 292 ? -10.18 -39.938 6.402 1 97.69 292 GLU B N 1
ATOM 6061 C CA . GLU B 1 292 ? -9.773 -41.344 6.27 1 97.69 292 GLU B CA 1
ATOM 6062 C C . GLU B 1 292 ? -8.383 -41.469 5.652 1 97.69 292 GLU B C 1
ATOM 6064 O O . GLU B 1 292 ? -7.953 -40.562 4.906 1 97.69 292 GLU B O 1
ATOM 6069 N N . PRO B 1 293 ? -7.699 -42.531 5.91 1 97.44 293 PRO B N 1
ATOM 6070 C CA . PRO B 1 293 ? -6.344 -42.688 5.375 1 97.44 293 PRO B CA 1
ATOM 6071 C C . PRO B 1 293 ? -6.309 -42.688 3.85 1 97.44 293 PRO B C 1
ATOM 6073 O O . PRO B 1 293 ? -7.289 -43.062 3.203 1 97.44 293 PRO B O 1
ATOM 6076 N N . PHE B 1 294 ? -5.207 -42.281 3.348 1 95.25 294 PHE B N 1
ATOM 6077 C CA . PHE B 1 294 ? -4.996 -42.375 1.907 1 95.25 294 PHE B CA 1
ATOM 6078 C C . PHE B 1 294 ? -5.156 -43.812 1.421 1 95.25 294 PHE B C 1
ATOM 6080 O O . PHE B 1 294 ? -4.719 -44.75 2.092 1 95.25 294 PHE B O 1
ATOM 6087 N N . ALA B 1 295 ? -5.742 -43.969 0.284 1 96.25 295 ALA B N 1
ATOM 6088 C CA . ALA B 1 295 ? -6 -45.312 -0.255 1 96.25 295 ALA B CA 1
ATOM 6089 C C . ALA B 1 295 ? -4.695 -46.062 -0.517 1 96.25 295 ALA B C 1
ATOM 6091 O O . ALA B 1 295 ? -4.625 -47.281 -0.338 1 96.25 295 ALA B O 1
ATOM 6092 N N . ASN B 1 296 ? -3.67 -45.344 -0.943 1 93 296 ASN B N 1
ATOM 6093 C CA . ASN B 1 296 ? -2.41 -46 -1.292 1 93 296 ASN B CA 1
ATOM 6094 C C . ASN B 1 296 ? -1.365 -45.844 -0.194 1 93 296 ASN B C 1
ATOM 6096 O O . ASN B 1 296 ? -0.175 -46.062 -0.422 1 93 296 ASN B O 1
ATOM 6100 N N . SER B 1 297 ? -1.673 -45.312 0.889 1 90.31 297 SER B N 1
ATOM 6101 C CA . SER B 1 297 ? -0.842 -45.219 2.084 1 90.31 297 SER B CA 1
ATOM 6102 C C . SER B 1 297 ? -1.645 -45.531 3.344 1 90.31 297 SER B C 1
ATOM 6104 O O . SER B 1 297 ? -1.924 -44.625 4.141 1 90.31 297 SER B O 1
ATOM 6106 N N . PRO B 1 298 ? -1.896 -46.812 3.541 1 92.38 298 PRO B N 1
ATOM 6107 C CA . PRO B 1 298 ? -2.748 -47.188 4.664 1 92.38 298 PRO B CA 1
ATOM 6108 C C . PRO B 1 298 ? -2.199 -46.75 6.012 1 92.38 298 PRO B C 1
ATOM 6110 O O . PRO B 1 298 ? -0.991 -46.812 6.25 1 92.38 298 PRO B O 1
ATOM 6113 N N . GLY B 1 299 ? -3.1 -46.188 6.836 1 94.06 299 GLY B N 1
ATOM 6114 C CA . GLY B 1 299 ? -2.721 -45.719 8.164 1 94.06 299 GLY B CA 1
ATOM 6115 C C . GLY B 1 299 ? -2.289 -44.25 8.195 1 94.06 299 GLY B C 1
ATOM 6116 O O . GLY B 1 299 ? -2.084 -43.688 9.266 1 94.06 299 GLY B O 1
ATOM 6117 N N . ASN B 1 300 ? -2.156 -43.719 7.09 1 94 300 ASN B N 1
ATOM 6118 C CA . ASN B 1 300 ? -1.745 -42.312 6.965 1 94 300 ASN B CA 1
ATOM 6119 C C . ASN B 1 300 ? -2.91 -41.406 6.547 1 94 300 ASN B C 1
ATOM 6121 O O . ASN B 1 300 ? -3.4 -41.531 5.418 1 94 300 ASN B O 1
ATOM 6125 N N . SER B 1 301 ? -3.326 -40.531 7.402 1 96.19 301 SER B N 1
ATOM 6126 C CA . SER B 1 301 ? -4.418 -39.594 7.105 1 96.19 301 SER B CA 1
ATOM 6127 C C . SER B 1 301 ? -3.92 -38.156 7.008 1 96.19 301 SER B C 1
ATOM 6129 O O . SER B 1 301 ? -4.699 -37.219 7.137 1 96.19 301 SER B O 1
ATOM 6131 N N . GLY B 1 302 ? -2.609 -38 6.832 1 92.88 302 GLY B N 1
ATOM 6132 C CA . GLY B 1 302 ? -2.037 -36.656 6.816 1 92.88 302 GLY B CA 1
ATOM 6133 C C . GLY B 1 302 ? -2.221 -35.938 8.125 1 92.88 302 GLY B C 1
ATOM 6134 O O . GLY B 1 302 ? -2.344 -36.531 9.188 1 92.88 302 GLY B O 1
ATOM 6135 N N . PHE B 1 303 ? -2.025 -34.5 8.109 1 90.25 303 PHE B N 1
ATOM 6136 C CA . PHE B 1 303 ? -2.107 -33.75 9.359 1 90.25 303 PHE B CA 1
ATOM 6137 C C . PHE B 1 303 ? -2.379 -32.25 9.086 1 90.25 303 PHE B C 1
ATOM 6139 O O . PHE B 1 303 ? -2.096 -31.766 7.992 1 90.25 303 PHE B O 1
ATOM 6146 N N . LEU B 1 304 ? -2.961 -31.656 10.055 1 93.88 304 LEU B N 1
ATOM 6147 C CA . LEU B 1 304 ? -3.043 -30.188 10.07 1 93.88 304 LEU B CA 1
ATOM 6148 C C . LEU B 1 304 ? -1.705 -29.578 10.461 1 93.88 304 LEU B C 1
ATOM 6150 O O . LEU B 1 304 ? -0.98 -30.125 11.289 1 93.88 304 LEU B O 1
ATOM 6154 N N . GLN B 1 305 ? -1.384 -28.469 9.82 1 87.94 305 GLN B N 1
ATOM 6155 C CA . GLN B 1 305 ? -0.092 -27.828 10.047 1 87.94 305 GLN B CA 1
ATOM 6156 C C . GLN B 1 305 ? -0.021 -27.234 11.445 1 87.94 305 GLN B C 1
ATOM 6158 O O . GLN B 1 305 ? 1.065 -26.906 11.938 1 87.94 305 GLN B O 1
ATOM 6163 N N . ASP B 1 306 ? -1.106 -26.984 12.062 1 89.38 306 ASP B N 1
ATOM 6164 C CA . ASP B 1 306 ? -1.197 -26.406 13.398 1 89.38 306 ASP B CA 1
ATOM 6165 C C . ASP B 1 306 ? -2.447 -26.891 14.125 1 89.38 306 ASP B C 1
ATOM 6167 O O . ASP B 1 306 ? -3.326 -27.5 13.516 1 89.38 306 ASP B O 1
ATOM 6171 N N . GLU B 1 307 ? -2.451 -26.625 15.453 1 95.44 307 GLU B N 1
ATOM 6172 C CA . GLU B 1 307 ? -3.674 -26.906 16.203 1 95.44 307 GLU B CA 1
ATOM 6173 C C . GLU B 1 307 ? -4.832 -26.047 15.695 1 95.44 307 GLU B C 1
ATOM 6175 O O . GLU B 1 307 ? -4.633 -24.906 15.273 1 95.44 307 GLU B O 1
ATOM 6180 N N . VAL B 1 308 ? -6.031 -26.672 15.734 1 97.69 308 VAL B N 1
ATOM 6181 C CA . VAL B 1 308 ? -7.223 -26.016 15.203 1 97.69 308 VAL B CA 1
ATOM 6182 C C . VAL B 1 308 ? -7.441 -24.688 15.914 1 97.69 308 VAL B C 1
ATOM 6184 O O . VAL B 1 308 ? -7.824 -23.688 15.289 1 97.69 308 VAL B O 1
ATOM 6187 N N . GLU B 1 309 ? -7.145 -24.625 17.188 1 96.94 309 GLU B N 1
ATOM 6188 C CA . GLU B 1 309 ? -7.332 -23.406 17.969 1 96.94 309 GLU B CA 1
ATOM 6189 C C . GLU B 1 309 ? -6.418 -22.281 17.469 1 96.94 309 GLU B C 1
ATOM 6191 O O . GLU B 1 309 ? -6.828 -21.125 17.406 1 96.94 309 GLU B O 1
ATOM 6196 N N . ASN B 1 310 ? -5.203 -22.656 17.203 1 95.12 310 ASN B N 1
ATOM 6197 C CA . ASN B 1 310 ? -4.262 -21.672 16.672 1 95.12 310 ASN B CA 1
ATOM 6198 C C . ASN B 1 310 ? -4.688 -21.172 15.305 1 95.12 310 ASN B C 1
ATOM 6200 O O . ASN B 1 310 ? -4.578 -19.969 15.023 1 95.12 310 ASN B O 1
ATOM 6204 N N . LEU B 1 311 ? -5.129 -22.094 14.461 1 96.06 311 LEU B N 1
ATOM 6205 C CA . LEU B 1 311 ? -5.641 -21.703 13.156 1 96.06 311 LEU B CA 1
ATOM 6206 C C . LEU B 1 311 ? -6.832 -20.766 13.289 1 96.06 311 LEU B C 1
ATOM 6208 O O . LEU B 1 311 ? -6.918 -19.766 12.57 1 96.06 311 LEU B O 1
ATOM 6212 N N . ARG B 1 312 ? -7.703 -21.094 14.188 1 96.56 312 ARG B N 1
ATOM 6213 C CA . ARG B 1 312 ? -8.875 -20.266 14.453 1 96.56 312 ARG B CA 1
ATOM 6214 C C . ARG B 1 312 ? -8.469 -18.859 14.898 1 96.56 312 ARG B C 1
ATOM 6216 O O . ARG B 1 312 ? -9 -17.875 14.406 1 96.56 312 ARG B O 1
ATOM 6223 N N . ASP B 1 313 ? -7.547 -18.812 15.836 1 93.94 313 ASP B N 1
ATOM 6224 C CA . ASP B 1 313 ? -7.098 -17.516 16.359 1 93.94 313 ASP B CA 1
ATOM 6225 C C . ASP B 1 313 ? -6.465 -16.672 15.266 1 93.94 313 ASP B C 1
ATOM 6227 O O . ASP B 1 313 ? -6.684 -15.461 15.211 1 93.94 313 ASP B O 1
ATOM 6231 N N . MET B 1 314 ? -5.707 -17.297 14.438 1 93.81 314 MET B N 1
ATOM 6232 C CA . MET B 1 314 ? -5.055 -16.594 13.328 1 93.81 314 MET B CA 1
ATOM 6233 C C . MET B 1 314 ? -6.086 -16.047 12.344 1 93.81 314 MET B C 1
ATOM 6235 O O . MET B 1 314 ? -6.023 -14.883 11.961 1 93.81 314 MET B O 1
ATOM 6239 N N . ILE B 1 315 ? -7.027 -16.859 11.969 1 96.12 315 ILE B N 1
ATOM 6240 C CA . ILE B 1 315 ? -8.055 -16.469 11.008 1 96.12 315 ILE B CA 1
ATOM 6241 C C . ILE B 1 315 ? -8.938 -15.367 11.609 1 96.12 315 ILE B C 1
ATOM 6243 O O . ILE B 1 315 ? -9.25 -14.383 10.938 1 96.12 315 ILE B O 1
ATOM 6247 N N . LEU B 1 316 ? -9.289 -15.531 12.852 1 94.69 316 LEU B N 1
ATOM 6248 C CA . LEU B 1 316 ? -10.086 -14.523 13.539 1 94.69 316 LEU B CA 1
ATOM 6249 C C . LEU B 1 316 ? -9.352 -13.195 13.594 1 94.69 316 LEU B C 1
ATOM 6251 O O . LEU B 1 316 ? -9.922 -12.148 13.281 1 94.69 316 LEU B O 1
ATOM 6255 N N . GLY B 1 317 ? -8.109 -13.273 14.086 1 93.06 317 GLY B N 1
ATOM 6256 C CA . GLY B 1 317 ? -7.312 -12.062 14.148 1 93.06 317 GLY B CA 1
ATOM 6257 C C . GLY B 1 317 ? -7.195 -11.352 12.812 1 93.06 317 GLY B C 1
ATOM 6258 O O . GLY B 1 317 ? -7.34 -10.133 12.742 1 93.06 317 GLY B O 1
ATOM 6259 N N . ALA B 1 318 ? -6.902 -12.094 11.75 1 95.44 318 ALA B N 1
ATOM 6260 C CA . ALA B 1 318 ? -6.809 -11.531 10.406 1 95.44 318 ALA B CA 1
ATOM 6261 C C . ALA B 1 318 ? -8.141 -10.93 9.969 1 95.44 318 ALA B C 1
ATOM 6263 O O . ALA B 1 318 ? -8.172 -9.828 9.414 1 95.44 318 ALA B O 1
ATOM 6264 N N . HIS B 1 319 ? -9.242 -11.625 10.219 1 95.62 319 HIS B N 1
ATOM 6265 C CA . HIS B 1 319 ? -10.586 -11.164 9.875 1 95.62 319 HIS B CA 1
ATOM 6266 C C . HIS B 1 319 ? -10.898 -9.836 10.562 1 95.62 319 HIS B C 1
ATOM 6268 O O . HIS B 1 319 ? -11.383 -8.906 9.914 1 95.62 319 HIS B O 1
ATOM 6274 N N . LEU B 1 320 ? -10.562 -9.727 11.781 1 92.12 320 LEU B N 1
ATOM 6275 C CA . LEU B 1 320 ? -10.867 -8.531 12.555 1 92.12 320 LEU B CA 1
ATOM 6276 C C . LEU B 1 320 ? -9.992 -7.359 12.109 1 92.12 320 LEU B C 1
ATOM 6278 O O . LEU B 1 320 ? -10.398 -6.199 12.211 1 92.12 320 LEU B O 1
ATOM 6282 N N . ALA B 1 321 ? -8.844 -7.684 11.594 1 93.19 321 ALA B N 1
ATOM 6283 C CA . ALA B 1 321 ? -7.914 -6.652 11.148 1 93.19 321 ALA B CA 1
ATOM 6284 C C . ALA B 1 321 ? -8.273 -6.16 9.75 1 93.19 321 ALA B C 1
ATOM 6286 O O . ALA B 1 321 ? -7.617 -5.262 9.211 1 93.19 321 ALA B O 1
ATOM 6287 N N . GLY B 1 322 ? -9.242 -6.773 9.102 1 94.62 322 GLY B N 1
ATOM 6288 C CA . GLY B 1 322 ? -9.734 -6.27 7.832 1 94.62 322 GLY B CA 1
ATOM 6289 C C . GLY B 1 322 ? -9.242 -7.07 6.641 1 94.62 322 GLY B C 1
ATOM 6290 O O . GLY B 1 322 ? -9.594 -6.777 5.496 1 94.62 322 GLY B O 1
ATOM 6291 N N . TRP B 1 323 ? -8.516 -8.156 6.898 1 97.62 323 TRP B N 1
ATOM 6292 C CA . TRP B 1 323 ? -7.945 -8.961 5.82 1 97.62 323 TRP B CA 1
ATOM 6293 C C . TRP B 1 323 ? -9.008 -9.844 5.176 1 97.62 323 TRP B C 1
ATOM 6295 O O . TRP B 1 323 ? -9.891 -10.367 5.867 1 97.62 323 TRP B O 1
ATOM 6305 N N . GLN B 1 324 ? -8.953 -9.945 3.842 1 98.62 324 GLN B N 1
ATOM 6306 C CA . GLN B 1 324 ? -9.352 -11.219 3.26 1 98.62 324 GLN B CA 1
ATOM 6307 C C . GLN B 1 324 ? -8.414 -12.344 3.684 1 98.62 324 GLN B C 1
ATOM 6309 O O . GLN B 1 324 ? -7.191 -12.164 3.709 1 98.62 324 GLN B O 1
ATOM 6314 N N . VAL B 1 325 ? -9.016 -13.438 4.031 1 98.44 325 VAL B N 1
ATOM 6315 C CA . VAL B 1 325 ? -8.172 -14.555 4.438 1 98.44 325 VAL B CA 1
ATOM 6316 C C . VAL B 1 325 ? -8.211 -15.648 3.373 1 98.44 325 VAL B C 1
ATOM 6318 O O . VAL B 1 325 ? -9.281 -15.969 2.844 1 98.44 325 VAL B O 1
ATOM 6321 N N . ALA B 1 326 ? -7.082 -16.109 2.934 1 98.81 326 ALA B N 1
ATOM 6322 C CA . ALA B 1 326 ? -6.941 -17.234 2.016 1 98.81 326 ALA B CA 1
ATOM 6323 C C . ALA B 1 326 ? -6.238 -18.406 2.691 1 98.81 326 ALA B C 1
ATOM 6325 O O . ALA B 1 326 ? -5.023 -18.375 2.895 1 98.81 326 ALA B O 1
ATOM 6326 N N . THR B 1 327 ? -6.984 -19.422 2.998 1 98.69 327 THR B N 1
ATOM 6327 C CA . THR B 1 327 ? -6.43 -20.547 3.748 1 98.69 327 THR B CA 1
ATOM 6328 C C . THR B 1 327 ? -6.195 -21.75 2.834 1 98.69 327 THR B C 1
ATOM 6330 O O . THR B 1 327 ? -7.121 -22.219 2.17 1 98.69 327 THR B O 1
ATOM 6333 N N . HIS B 1 328 ? -4.973 -22.109 2.773 1 97.94 328 HIS B N 1
ATOM 6334 C CA . HIS B 1 328 ? -4.605 -23.344 2.072 1 97.94 328 HIS B CA 1
ATOM 6335 C C . HIS B 1 328 ? -5.238 -24.562 2.732 1 97.94 328 HIS B C 1
ATOM 6337 O O . HIS B 1 328 ? -4.984 -24.844 3.908 1 97.94 328 HIS B O 1
ATOM 6343 N N . ALA B 1 329 ? -6.055 -25.266 2.029 1 98.38 329 ALA B N 1
ATOM 6344 C CA . ALA B 1 329 ? -6.695 -26.5 2.488 1 98.38 329 ALA B CA 1
ATOM 6345 C C . ALA B 1 329 ? -6.91 -27.469 1.332 1 98.38 329 ALA B C 1
ATOM 6347 O O . ALA B 1 329 ? -7.707 -27.203 0.428 1 98.38 329 ALA B O 1
ATOM 6348 N N . ILE B 1 330 ? -6.277 -28.641 1.403 1 96.94 330 ILE B N 1
ATOM 6349 C CA . ILE B 1 330 ? -6.359 -29.594 0.302 1 96.94 330 ILE B CA 1
ATOM 6350 C C . ILE B 1 330 ? -7.141 -30.828 0.746 1 96.94 330 ILE B C 1
ATOM 6352 O O . ILE B 1 330 ? -8.078 -31.266 0.065 1 96.94 330 ILE B O 1
ATOM 6356 N N . GLY B 1 331 ? -6.805 -31.422 1.889 1 97.94 331 GLY B N 1
ATOM 6357 C CA . GLY B 1 331 ? -7.516 -32.594 2.367 1 97.94 331 GLY B CA 1
ATOM 6358 C C . GLY B 1 331 ? -8.938 -32.281 2.805 1 97.94 331 GLY B C 1
ATOM 6359 O O . GLY B 1 331 ? -9.234 -31.188 3.248 1 97.94 331 GLY B O 1
ATOM 6360 N N . ASP B 1 332 ? -9.797 -33.344 2.732 1 98.69 332 ASP B N 1
ATOM 6361 C CA . ASP B 1 332 ? -11.203 -33.094 3.059 1 98.69 332 ASP B CA 1
ATOM 6362 C C . ASP B 1 332 ? -11.367 -32.719 4.527 1 98.69 332 ASP B C 1
ATOM 6364 O O . ASP B 1 332 ? -12.242 -31.906 4.863 1 98.69 332 ASP B O 1
ATOM 6368 N N . ARG B 1 333 ? -10.539 -33.188 5.418 1 98.69 333 ARG B N 1
ATOM 6369 C CA . ARG B 1 333 ? -10.586 -32.781 6.816 1 98.69 333 ARG B CA 1
ATOM 6370 C C . ARG B 1 333 ? -10.133 -31.328 6.965 1 98.69 333 ARG B C 1
ATOM 6372 O O . ARG B 1 333 ? -10.719 -30.562 7.742 1 98.69 333 ARG B O 1
ATOM 6379 N N . ALA B 1 334 ? -9.062 -30.969 6.285 1 98.62 334 ALA B N 1
ATOM 6380 C CA . ALA B 1 334 ? -8.594 -29.578 6.312 1 98.62 334 ALA B CA 1
ATOM 6381 C C . ALA B 1 334 ? -9.664 -28.625 5.785 1 98.62 334 ALA B C 1
ATOM 6383 O O . ALA B 1 334 ? -9.961 -27.609 6.41 1 98.62 334 ALA B O 1
ATOM 6384 N N . VAL B 1 335 ? -10.273 -28.938 4.664 1 98.88 335 VAL B N 1
ATOM 6385 C CA . VAL B 1 335 ? -11.312 -28.109 4.059 1 98.88 335 VAL B CA 1
ATOM 6386 C C . VAL B 1 335 ? -12.469 -27.938 5.039 1 98.88 335 VAL B C 1
ATOM 6388 O O . VAL B 1 335 ? -12.914 -26.812 5.297 1 98.88 335 VAL B O 1
ATOM 6391 N N . SER B 1 336 ? -12.906 -29.031 5.602 1 98.88 336 SER B N 1
ATOM 6392 C CA . SER B 1 336 ? -14.023 -28.984 6.547 1 98.88 336 SER B CA 1
ATOM 6393 C C . SER B 1 336 ? -13.672 -28.141 7.77 1 98.88 336 SER B C 1
ATOM 6395 O O . SER B 1 336 ? -14.492 -27.359 8.25 1 98.88 336 SER B O 1
ATOM 6397 N N . THR B 1 337 ? -12.461 -28.344 8.258 1 98.81 337 THR B N 1
ATOM 6398 C CA . THR B 1 337 ? -11.992 -27.609 9.43 1 98.81 337 THR B CA 1
ATOM 6399 C C . THR B 1 337 ? -11.961 -26.109 9.148 1 98.81 337 THR B C 1
ATOM 6401 O O . THR B 1 337 ? -12.414 -25.297 9.969 1 98.81 337 THR B O 1
ATOM 6404 N N . VAL B 1 338 ? -11.43 -25.719 8.055 1 98.88 338 VAL B N 1
ATOM 6405 C CA . VAL B 1 338 ? -11.328 -24.312 7.668 1 98.88 338 VAL B CA 1
ATOM 6406 C C . VAL B 1 338 ? -12.719 -23.703 7.527 1 98.88 338 VAL B C 1
ATOM 6408 O O . VAL B 1 338 ? -12.961 -22.578 7.969 1 98.88 338 VAL B O 1
ATOM 6411 N N . ILE B 1 339 ? -13.664 -24.469 6.926 1 98.94 339 ILE B N 1
ATOM 6412 C CA . ILE B 1 339 ? -15.047 -24.016 6.797 1 98.94 339 ILE B CA 1
ATOM 6413 C C . ILE B 1 339 ? -15.648 -23.797 8.188 1 98.94 339 ILE B C 1
ATOM 6415 O O . ILE B 1 339 ? -16.344 -22.812 8.422 1 98.94 339 ILE B O 1
ATOM 6419 N N . ASP B 1 340 ? -15.375 -24.766 9.109 1 98.88 340 ASP B N 1
ATOM 6420 C CA . ASP B 1 340 ? -15.867 -24.625 10.477 1 98.88 340 ASP B CA 1
ATOM 6421 C C . ASP B 1 340 ? -15.391 -23.312 11.102 1 98.88 340 ASP B C 1
ATOM 6423 O O . ASP B 1 340 ? -16.172 -22.609 11.734 1 98.88 340 ASP B O 1
ATOM 6427 N N . ILE B 1 341 ? -14.156 -23.031 10.914 1 98.75 341 ILE B N 1
ATOM 6428 C CA . ILE B 1 341 ? -13.555 -21.844 11.508 1 98.75 341 ILE B CA 1
ATOM 6429 C C . ILE B 1 341 ? -14.172 -20.594 10.891 1 98.75 341 ILE B C 1
ATOM 6431 O O . ILE B 1 341 ? -14.57 -19.672 11.602 1 98.75 341 ILE B O 1
ATOM 6435 N N . TYR B 1 342 ? -14.25 -20.531 9.555 1 98.81 342 TYR B N 1
ATOM 6436 C CA . TYR B 1 342 ? -14.883 -19.391 8.891 1 98.81 342 TYR B CA 1
ATOM 6437 C C . TYR B 1 342 ? -16.312 -19.203 9.375 1 98.81 342 TYR B C 1
ATOM 6439 O O . TYR B 1 342 ? -16.766 -18.078 9.602 1 98.81 342 TYR B O 1
ATOM 6447 N N . SER B 1 343 ? -17 -20.344 9.422 1 98.75 343 SER B N 1
ATOM 6448 C CA . SER B 1 343 ? -18.391 -20.281 9.883 1 98.75 343 SER B CA 1
ATOM 6449 C C . SER B 1 343 ? -18.5 -19.641 11.266 1 98.75 343 SER B C 1
ATOM 6451 O O . SER B 1 343 ? -19.344 -18.781 11.492 1 98.75 343 SER B O 1
ATOM 6453 N N . GLU B 1 344 ? -17.688 -20.062 12.141 1 98.44 344 GLU B N 1
ATOM 6454 C CA . GLU B 1 344 ? -17.656 -19.531 13.5 1 98.44 344 GLU B CA 1
ATOM 6455 C C . GLU B 1 344 ? -17.328 -18.031 13.492 1 98.44 344 GLU B C 1
ATOM 6457 O O . GLU B 1 344 ? -18.031 -17.234 14.117 1 98.44 344 GLU B O 1
ATOM 6462 N N . VAL B 1 345 ? -16.297 -17.672 12.805 1 97.25 345 VAL B N 1
ATOM 6463 C CA . VAL B 1 345 ? -15.797 -16.312 12.766 1 97.25 345 VAL B CA 1
ATOM 6464 C C . VAL B 1 345 ? -16.859 -15.383 12.18 1 97.25 345 VAL B C 1
ATOM 6466 O O . VAL B 1 345 ? -17.141 -14.32 12.734 1 97.25 345 VAL B O 1
ATOM 6469 N N . LEU B 1 346 ? -17.5 -15.773 11.117 1 98.19 346 LEU B N 1
ATOM 6470 C CA . LEU B 1 346 ? -18.469 -14.93 10.414 1 98.19 346 LEU B CA 1
ATOM 6471 C C . LEU B 1 346 ? -19.781 -14.859 11.18 1 98.19 346 LEU B C 1
ATOM 6473 O O . LEU B 1 346 ? -20.516 -13.875 11.062 1 98.19 346 LEU B O 1
ATOM 6477 N N . ALA B 1 347 ? -20.062 -15.914 11.914 1 98.19 347 ALA B N 1
ATOM 6478 C CA . ALA B 1 347 ? -21.234 -15.867 12.773 1 98.19 347 ALA B CA 1
ATOM 6479 C C . ALA B 1 347 ? -21.062 -14.836 13.883 1 98.19 347 ALA B C 1
ATOM 6481 O O . ALA B 1 347 ? -22 -14.109 14.211 1 98.19 347 ALA B O 1
ATOM 6482 N N . GLU B 1 348 ? -19.922 -14.852 14.422 1 96.12 348 GLU B N 1
ATOM 6483 C CA . GLU B 1 348 ? -19.641 -13.945 15.531 1 96.12 348 GLU B CA 1
ATOM 6484 C C . GLU B 1 348 ? -19.375 -12.523 15.031 1 96.12 348 GLU B C 1
ATOM 6486 O O . GLU B 1 348 ? -19.781 -11.555 15.68 1 96.12 348 GLU B O 1
ATOM 6491 N N . TYR B 1 349 ? -18.688 -12.391 13.953 1 94.69 349 TYR B N 1
ATOM 6492 C CA . TYR B 1 349 ? -18.328 -11.102 13.375 1 94.69 349 TYR B CA 1
ATOM 6493 C C . TYR B 1 349 ? -18.688 -11.039 11.898 1 94.69 349 TYR B C 1
ATOM 6495 O O . TYR B 1 349 ? -17.812 -11.102 11.031 1 94.69 349 TYR B O 1
ATOM 6503 N N . PRO B 1 350 ? -19.922 -10.812 11.656 1 97.38 350 PRO B N 1
ATOM 6504 C CA . PRO B 1 350 ? -20.375 -10.812 10.258 1 97.38 350 PRO B CA 1
ATOM 6505 C C . PRO B 1 350 ? -19.719 -9.711 9.422 1 97.38 350 PRO B C 1
ATOM 6507 O O . PRO B 1 350 ? -19.484 -8.609 9.93 1 97.38 350 PRO B O 1
ATOM 6510 N N . ARG B 1 351 ? -19.328 -9.977 8.258 1 95.62 351 ARG B N 1
ATOM 6511 C CA . ARG B 1 351 ? -18.797 -9.031 7.273 1 95.62 351 ARG B CA 1
ATOM 6512 C C . ARG B 1 351 ? -19.344 -9.336 5.879 1 95.62 351 ARG B C 1
ATOM 6514 O O . ARG B 1 351 ? -19.109 -10.422 5.344 1 95.62 351 ARG B O 1
ATOM 6521 N N . GLU B 1 352 ? -19.969 -8.336 5.359 1 93.88 352 GLU B N 1
ATOM 6522 C CA . GLU B 1 352 ? -20.453 -8.5 3.988 1 93.88 352 GLU B CA 1
ATOM 6523 C C . GLU B 1 352 ? -19.297 -8.438 2.992 1 93.88 352 GLU B C 1
ATOM 6525 O O . GLU B 1 352 ? -18.312 -7.738 3.227 1 93.88 352 GLU B O 1
ATOM 6530 N N . ASN B 1 353 ? -19.312 -9.203 1.966 1 95.88 353 ASN B N 1
ATOM 6531 C CA . ASN B 1 353 ? -18.359 -9.18 0.868 1 95.88 353 ASN B CA 1
ATOM 6532 C C . ASN B 1 353 ? -16.938 -9.508 1.35 1 95.88 353 ASN B C 1
ATOM 6534 O O . ASN B 1 353 ? -15.969 -8.922 0.878 1 95.88 353 ASN B O 1
ATOM 6538 N N . HIS B 1 354 ? -16.859 -10.398 2.367 1 97.88 354 HIS B N 1
ATOM 6539 C CA . HIS B 1 354 ? -15.555 -10.789 2.902 1 97.88 354 HIS B CA 1
ATOM 6540 C C . HIS B 1 354 ? -14.742 -11.547 1.865 1 97.88 354 HIS B C 1
ATOM 6542 O O . HIS B 1 354 ? -13.508 -11.438 1.834 1 97.88 354 HIS B O 1
ATOM 6548 N N . ARG B 1 355 ? -15.352 -12.383 1.067 1 98.5 355 ARG B N 1
ATOM 6549 C CA . ARG B 1 355 ? -14.773 -13.188 -0.001 1 98.5 355 ARG B CA 1
ATOM 6550 C C . ARG B 1 355 ? -13.562 -13.969 0.498 1 98.5 355 ARG B C 1
ATOM 6552 O O . ARG B 1 355 ? -12.531 -14.031 -0.183 1 98.5 355 ARG B O 1
ATOM 6559 N N . HIS B 1 356 ? -13.672 -14.453 1.793 1 98.88 356 HIS B N 1
ATOM 6560 C CA . HIS B 1 356 ? -12.617 -15.359 2.244 1 98.88 356 HIS B CA 1
ATOM 6561 C C . HIS B 1 356 ? -12.453 -16.531 1.282 1 98.88 356 HIS B C 1
ATOM 6563 O O . HIS B 1 356 ? -13.43 -17 0.694 1 98.88 356 HIS B O 1
ATOM 6569 N N . ARG B 1 357 ? -11.203 -16.984 1.15 1 98.94 357 ARG B N 1
ATOM 6570 C CA . ARG B 1 357 ? -10.867 -17.984 0.135 1 98.94 357 ARG B CA 1
ATOM 6571 C C . ARG B 1 357 ? -10.43 -19.297 0.777 1 98.94 357 ARG B C 1
ATOM 6573 O O . ARG B 1 357 ? -9.914 -19.297 1.896 1 98.94 357 ARG B O 1
ATOM 6580 N N . ILE B 1 358 ? -10.68 -20.344 0.16 1 98.88 358 ILE B N 1
ATOM 6581 C CA . ILE B 1 358 ? -10.062 -21.641 0.428 1 98.88 358 ILE B CA 1
ATOM 6582 C C . ILE B 1 358 ? -9.164 -22.031 -0.742 1 98.88 358 ILE B C 1
ATOM 6584 O O . ILE B 1 358 ? -9.648 -22.453 -1.79 1 98.88 358 ILE B O 1
ATOM 6588 N N . GLU B 1 359 ? -7.891 -21.828 -0.557 1 98.5 359 GLU B N 1
ATOM 6589 C CA . GLU B 1 359 ? -6.922 -22.125 -1.606 1 98.5 359 GLU B CA 1
ATOM 6590 C C . GLU B 1 359 ? -6.859 -23.625 -1.892 1 98.5 359 GLU B C 1
ATOM 6592 O O . GLU B 1 359 ? -6.82 -24.438 -0.966 1 98.5 359 GLU B O 1
ATOM 6597 N N . HIS B 1 360 ? -6.887 -23.969 -3.158 1 97.75 360 HIS B N 1
ATOM 6598 C CA . HIS B 1 360 ? -6.902 -25.328 -3.674 1 97.75 360 HIS B CA 1
ATOM 6599 C C . HIS B 1 360 ? -8.273 -25.969 -3.498 1 97.75 360 HIS B C 1
ATOM 6601 O O . HIS B 1 360 ? -8.961 -26.266 -4.484 1 97.75 360 HIS B O 1
ATOM 6607 N N . CYS B 1 361 ? -8.664 -26 -2.197 1 98.62 361 CYS B N 1
ATOM 6608 C CA . CYS B 1 361 ? -9.914 -26.688 -1.91 1 98.62 361 CYS B CA 1
ATOM 6609 C C . CYS B 1 361 ? -9.938 -28.062 -2.572 1 98.62 361 CYS B C 1
ATOM 6611 O O . CYS B 1 361 ? -10.883 -28.391 -3.295 1 98.62 361 CYS B O 1
ATOM 6613 N N . GLY B 1 362 ? -8.969 -28.828 -2.342 1 98.06 362 GLY B N 1
ATOM 6614 C CA . GLY B 1 362 ? -8.57 -29.984 -3.129 1 98.06 362 GLY B CA 1
ATOM 6615 C C . GLY B 1 362 ? -9.594 -31.109 -3.086 1 98.06 362 GLY B C 1
ATOM 6616 O O . GLY B 1 362 ? -10.031 -31.594 -4.133 1 98.06 362 GLY B O 1
ATOM 6617 N N . VAL B 1 363 ? -9.945 -31.594 -1.907 1 98.62 363 VAL B N 1
ATOM 6618 C CA . VAL B 1 363 ? -10.953 -32.625 -1.704 1 98.62 363 VAL B CA 1
ATOM 6619 C C . VAL B 1 363 ? -12.117 -32.062 -0.889 1 98.62 363 VAL B C 1
ATOM 6621 O O . VAL B 1 363 ? -12.008 -31.906 0.327 1 98.62 363 VAL B O 1
ATOM 6624 N N . CYS B 1 364 ? -13.219 -31.797 -1.554 1 98.69 364 CYS B N 1
ATOM 6625 C CA . CYS B 1 364 ? -14.359 -31.109 -0.958 1 98.69 364 CYS B CA 1
ATOM 6626 C C . CYS B 1 364 ? -15.586 -32 -0.926 1 98.69 364 CYS B C 1
ATOM 6628 O O . CYS B 1 364 ? -16.141 -32.344 -1.974 1 98.69 364 CYS B O 1
ATOM 6630 N N . ARG B 1 365 ? -16.047 -32.375 0.3 1 98.12 365 ARG B N 1
ATOM 6631 C CA . ARG B 1 365 ? -17.203 -33.25 0.458 1 98.12 365 ARG B CA 1
ATOM 6632 C C . ARG B 1 365 ? -18.484 -32.562 0.013 1 98.12 365 ARG B C 1
ATOM 6634 O O . ARG B 1 365 ? -18.562 -31.344 0.026 1 98.12 365 ARG B O 1
ATOM 6641 N N . PRO B 1 366 ? -19.453 -33.375 -0.485 1 97.31 366 PRO B N 1
ATOM 6642 C CA . PRO B 1 366 ? -20.688 -32.75 -0.975 1 97.31 366 PRO B CA 1
ATOM 6643 C C . PRO B 1 366 ? -21.297 -31.766 0.016 1 97.31 366 PRO B C 1
ATOM 6645 O O . PRO B 1 366 ? -21.719 -30.688 -0.378 1 97.31 366 PRO B O 1
ATOM 6648 N N . GLU B 1 367 ? -21.297 -32.062 1.249 1 98.19 367 GLU B N 1
ATOM 6649 C CA . GLU B 1 367 ? -21.875 -31.188 2.25 1 98.19 367 GLU B CA 1
ATOM 6650 C C . GLU B 1 367 ? -21.062 -29.906 2.381 1 98.19 367 GLU B C 1
ATOM 6652 O O . GLU B 1 367 ? -21.625 -28.844 2.695 1 98.19 367 GLU B O 1
ATOM 6657 N N . ASP B 1 368 ? -19.781 -30.047 2.189 1 98.69 368 ASP B N 1
ATOM 6658 C CA . ASP B 1 368 ? -18.922 -28.875 2.312 1 98.69 368 ASP B CA 1
ATOM 6659 C C . ASP B 1 368 ? -19.125 -27.906 1.15 1 98.69 368 ASP B C 1
ATOM 6661 O O . ASP B 1 368 ? -18.953 -26.703 1.305 1 98.69 368 ASP B O 1
ATOM 6665 N N . VAL B 1 369 ? -19.516 -28.391 -0.044 1 98.75 369 VAL B N 1
ATOM 6666 C CA . VAL B 1 369 ? -19.859 -27.531 -1.174 1 98.75 369 VAL B CA 1
ATOM 6667 C C . VAL B 1 369 ? -21 -26.594 -0.793 1 98.75 369 VAL B C 1
ATOM 6669 O O . VAL B 1 369 ? -20.938 -25.391 -1.054 1 98.75 369 VAL B O 1
ATOM 6672 N N . GLU B 1 370 ? -21.984 -27.109 -0.144 1 98.44 370 GLU B N 1
ATOM 6673 C CA . GLU B 1 370 ? -23.141 -26.328 0.272 1 98.44 370 GLU B CA 1
ATOM 6674 C C . GLU B 1 370 ? -22.766 -25.297 1.323 1 98.44 370 GLU B C 1
ATOM 6676 O O . GLU B 1 370 ? -23.266 -24.172 1.3 1 98.44 370 GLU B O 1
ATOM 6681 N N . ARG B 1 371 ? -21.953 -25.703 2.191 1 98.75 371 ARG B N 1
ATOM 6682 C CA . ARG B 1 371 ? -21.516 -24.797 3.25 1 98.75 371 ARG B CA 1
ATOM 6683 C C . ARG B 1 371 ? -20.688 -23.656 2.682 1 98.75 371 ARG B C 1
ATOM 6685 O O . ARG B 1 371 ? -20.828 -22.5 3.127 1 98.75 371 ARG B O 1
ATOM 6692 N N . ILE B 1 372 ? -19.797 -23.953 1.737 1 98.81 372 ILE B N 1
ATOM 6693 C CA . ILE B 1 372 ? -19.016 -22.922 1.06 1 98.8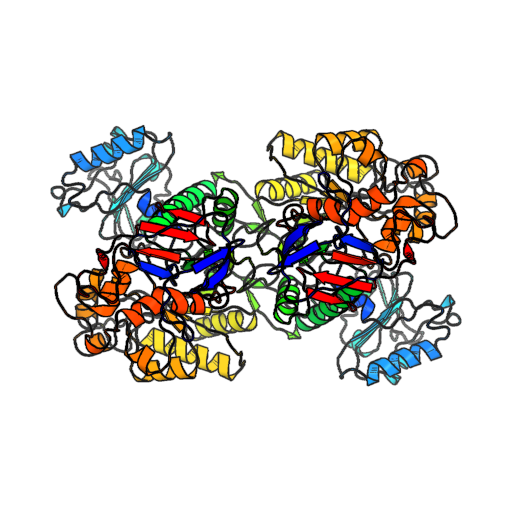1 372 ILE B CA 1
ATOM 6694 C C . ILE B 1 372 ? -19.938 -21.906 0.408 1 98.81 372 ILE B C 1
ATOM 6696 O O . ILE B 1 372 ? -19.734 -20.688 0.551 1 98.81 372 ILE B O 1
ATOM 6700 N N . ALA B 1 373 ? -20.938 -22.391 -0.288 1 98.62 373 ALA B N 1
ATOM 6701 C CA . ALA B 1 373 ? -21.906 -21.531 -0.947 1 98.62 373 ALA B CA 1
ATOM 6702 C C . ALA B 1 373 ? -22.641 -20.656 0.068 1 98.62 373 ALA B C 1
ATOM 6704 O O . ALA B 1 373 ? -22.781 -19.453 -0.125 1 98.62 373 ALA B O 1
ATOM 6705 N N . ALA B 1 374 ? -23.078 -21.234 1.156 1 98.25 374 ALA B N 1
ATOM 6706 C CA . ALA B 1 374 ? -23.875 -20.547 2.174 1 98.25 374 ALA B CA 1
ATOM 6707 C C . ALA B 1 374 ? -23.047 -19.438 2.848 1 98.25 374 ALA B C 1
ATOM 6709 O O . ALA B 1 374 ? -23.594 -18.391 3.219 1 98.25 374 ALA B O 1
ATOM 6710 N N . LEU B 1 375 ? -21.797 -19.625 3.002 1 98.56 375 LEU B N 1
ATOM 6711 C CA . LEU B 1 375 ? -20.922 -18.688 3.707 1 98.56 375 LEU B CA 1
ATOM 6712 C C . LEU B 1 375 ? -20.344 -17.656 2.748 1 98.56 375 LEU B C 1
ATOM 6714 O O . LEU B 1 375 ? -19.703 -16.688 3.178 1 98.56 375 LEU B O 1
ATOM 6718 N N . GLY B 1 376 ? -20.531 -17.844 1.471 1 98.38 376 GLY B N 1
ATOM 6719 C CA . GLY B 1 376 ? -19.969 -16.922 0.492 1 98.38 376 GLY B CA 1
ATOM 6720 C C . GLY B 1 376 ? -18.469 -17.047 0.352 1 98.38 376 GLY B C 1
ATOM 6721 O O . GLY B 1 376 ? -17.781 -16.047 0.095 1 98.38 376 GLY B O 1
ATOM 6722 N N . LEU B 1 377 ? -17.891 -18.219 0.621 1 98.81 377 LEU B N 1
ATOM 6723 C CA . LEU B 1 377 ? -16.469 -18.453 0.476 1 98.81 377 LEU B CA 1
ATOM 6724 C C . LEU B 1 377 ? -16.094 -18.641 -0.991 1 98.81 377 LEU B C 1
ATOM 6726 O O . LEU B 1 377 ? -16.953 -18.938 -1.821 1 98.81 377 LEU B O 1
ATOM 6730 N N . VAL B 1 378 ? -14.828 -18.453 -1.302 1 98.88 378 VAL B N 1
ATOM 6731 C CA . VAL B 1 378 ? -14.352 -18.547 -2.68 1 98.88 378 VAL B CA 1
ATOM 6732 C C . VAL B 1 378 ? -13.312 -19.656 -2.789 1 98.88 378 VAL B C 1
ATOM 6734 O O . VAL B 1 378 ? -12.148 -19.469 -2.414 1 98.88 378 VAL B O 1
ATOM 6737 N N . PRO B 1 379 ? -13.664 -20.812 -3.324 1 98.75 379 PRO B N 1
ATOM 6738 C CA . PRO B 1 379 ? -12.656 -21.844 -3.574 1 98.75 379 PRO B CA 1
ATOM 6739 C C . PRO B 1 379 ? -11.758 -21.516 -4.762 1 98.75 379 PRO B C 1
ATOM 6741 O O . PRO B 1 379 ? -12.211 -20.938 -5.746 1 98.75 379 PRO B O 1
ATOM 6744 N N . THR B 1 380 ? -10.484 -21.922 -4.684 1 98.56 380 THR B N 1
ATOM 6745 C CA . THR B 1 380 ? -9.531 -21.656 -5.754 1 98.56 380 THR B CA 1
ATOM 6746 C C . THR B 1 380 ? -8.867 -22.938 -6.219 1 98.56 380 THR B C 1
ATOM 6748 O O . THR B 1 380 ? -7.66 -23.125 -6.023 1 98.56 380 THR B O 1
ATOM 6751 N N . PRO B 1 381 ? -9.594 -23.797 -6.887 1 98.19 381 PRO B N 1
ATOM 6752 C CA . PRO B 1 381 ? -9.039 -25.062 -7.359 1 98.19 381 PRO B CA 1
ATOM 6753 C C . PRO B 1 381 ? -8.094 -24.891 -8.547 1 98.19 381 PRO B C 1
ATOM 6755 O O . PRO B 1 381 ? -8.148 -23.875 -9.242 1 98.19 381 PRO B O 1
ATOM 6758 N N . GLN B 1 382 ? -7.258 -25.906 -8.789 1 97.38 382 GLN B N 1
ATOM 6759 C CA . GLN B 1 382 ? -6.297 -25.859 -9.891 1 97.38 382 GLN B CA 1
ATOM 6760 C C . GLN B 1 382 ? -6.684 -26.859 -10.984 1 97.38 382 GLN B C 1
ATOM 6762 O O . GLN B 1 382 ? -6.531 -28.062 -10.812 1 97.38 382 GLN B O 1
ATOM 6767 N N . GLY B 1 383 ? -7.098 -26.297 -12.117 1 96.56 383 GLY B N 1
ATOM 6768 C CA . GLY B 1 383 ? -7.48 -27.156 -13.219 1 96.56 383 GLY B CA 1
ATOM 6769 C C . GLY B 1 383 ? -6.336 -28.016 -13.727 1 96.56 383 GLY B C 1
ATOM 6770 O O . GLY B 1 383 ? -6.484 -29.234 -13.867 1 96.56 383 GLY B O 1
ATOM 6771 N N . ARG B 1 384 ? -5.199 -27.453 -13.852 1 95.62 384 ARG B N 1
ATOM 6772 C CA . ARG B 1 384 ? -4.066 -28.125 -14.484 1 95.62 384 ARG B CA 1
ATOM 6773 C C . ARG B 1 384 ? -3.523 -29.25 -13.609 1 95.62 384 ARG B C 1
ATOM 6775 O O . ARG B 1 384 ? -2.797 -30.109 -14.086 1 95.62 384 ARG B O 1
ATOM 6782 N N . PHE B 1 385 ? -3.824 -29.266 -12.305 1 94.5 385 PHE B N 1
ATOM 6783 C CA . PHE B 1 385 ? -3.467 -30.375 -11.438 1 94.5 385 PHE B CA 1
ATOM 6784 C C . PHE B 1 385 ? -4.066 -31.688 -11.961 1 94.5 385 PHE B C 1
ATOM 6786 O O . PHE B 1 385 ? -3.438 -32.75 -11.883 1 94.5 385 PHE B O 1
ATOM 6793 N N . ILE B 1 386 ? -5.234 -31.562 -12.508 1 95.94 386 ILE B N 1
ATOM 6794 C CA . ILE B 1 386 ? -5.938 -32.719 -13.031 1 95.94 386 ILE B CA 1
ATOM 6795 C C . ILE B 1 386 ? -5.09 -33.406 -14.102 1 95.94 386 ILE B C 1
ATOM 6797 O O . ILE B 1 386 ? -4.895 -34.625 -14.062 1 95.94 386 ILE B O 1
ATOM 6801 N N . THR B 1 387 ? -4.562 -32.625 -14.977 1 94.56 387 THR B N 1
ATOM 6802 C CA . THR B 1 387 ? -3.814 -33.156 -16.109 1 94.56 387 THR B CA 1
ATOM 6803 C C . THR B 1 387 ? -2.438 -33.656 -15.672 1 94.56 387 THR B C 1
ATOM 6805 O O . THR B 1 387 ? -2.039 -34.781 -15.984 1 94.56 387 THR B O 1
ATOM 6808 N N . GLU B 1 388 ? -1.773 -32.844 -14.898 1 90 388 GLU B N 1
ATOM 6809 C CA . GLU B 1 388 ? -0.353 -33.125 -14.703 1 90 388 GLU B CA 1
ATOM 6810 C C . GLU B 1 388 ? -0.129 -34.031 -13.508 1 90 388 GLU B C 1
ATOM 6812 O O . GLU B 1 388 ? 0.827 -34.812 -13.484 1 90 388 GLU B O 1
ATOM 6817 N N . ILE B 1 389 ? -1.04 -33.969 -12.484 1 86.31 389 ILE B N 1
ATOM 6818 C CA . ILE B 1 389 ? -0.748 -34.781 -11.297 1 86.31 389 ILE B CA 1
ATOM 6819 C C . ILE B 1 389 ? -1.99 -35.562 -10.883 1 86.31 389 ILE B C 1
ATOM 6821 O O . ILE B 1 389 ? -2.059 -36.062 -9.766 1 86.31 389 ILE B O 1
ATOM 6825 N N . GLY B 1 390 ? -2.936 -35.688 -11.766 1 93.56 390 GLY B N 1
ATOM 6826 C CA . GLY B 1 390 ? -4.223 -36.312 -11.469 1 93.56 390 GLY B CA 1
ATOM 6827 C C . GLY B 1 390 ? -4.129 -37.812 -11.227 1 93.56 390 GLY B C 1
ATOM 6828 O O . GLY B 1 390 ? -4.875 -38.344 -10.414 1 93.56 390 GLY B O 1
ATOM 6829 N N . ASP B 1 391 ? -3.227 -38.5 -12.016 1 92.44 391 ASP B N 1
ATOM 6830 C CA . ASP B 1 391 ? -3.092 -39.969 -11.836 1 92.44 391 ASP B CA 1
ATOM 6831 C C . ASP B 1 391 ? -2.67 -40.281 -10.406 1 92.44 391 ASP B C 1
ATOM 6833 O O . ASP B 1 391 ? -3.227 -41.188 -9.781 1 92.44 391 ASP B O 1
ATOM 6837 N N . GLY B 1 392 ? -1.729 -39.531 -9.898 1 90.31 392 GLY B N 1
ATOM 6838 C CA . GLY B 1 392 ? -1.305 -39.719 -8.516 1 90.31 392 GLY B CA 1
ATOM 6839 C C . GLY B 1 392 ? -2.387 -39.375 -7.508 1 90.31 392 GLY B C 1
ATOM 6840 O O . GLY B 1 392 ? -2.496 -40.031 -6.469 1 90.31 392 GLY B O 1
ATOM 6841 N N . MET B 1 393 ? -3.213 -38.406 -7.809 1 93.88 393 MET B N 1
ATOM 6842 C CA . MET B 1 393 ? -4.305 -38.031 -6.918 1 93.88 393 MET B CA 1
ATOM 6843 C C . MET B 1 393 ? -5.363 -39.125 -6.852 1 93.88 393 MET B C 1
ATOM 6845 O O . MET B 1 393 ? -5.883 -39.438 -5.777 1 93.88 393 MET B O 1
ATOM 6849 N N . ILE B 1 394 ? -5.625 -39.688 -8.008 1 95.94 394 ILE B N 1
ATOM 6850 C CA . ILE B 1 394 ? -6.59 -40.781 -8.07 1 95.94 394 ILE B CA 1
ATOM 6851 C C . ILE B 1 394 ? -6.102 -41.938 -7.215 1 95.94 394 ILE B C 1
ATOM 6853 O O . ILE B 1 394 ? -6.871 -42.531 -6.438 1 95.94 394 ILE B O 1
ATOM 6857 N N . GLU B 1 395 ? -4.836 -42.281 -7.293 1 94 395 GLU B N 1
ATOM 6858 C CA . GLU B 1 395 ? -4.254 -43.375 -6.516 1 94 395 GLU B CA 1
ATOM 6859 C C . GLU B 1 395 ? -4.305 -43.062 -5.02 1 94 395 GLU B C 1
ATOM 6861 O O . GLU B 1 395 ? -4.586 -43.938 -4.211 1 94 395 GLU B O 1
ATOM 6866 N N . ALA B 1 396 ? -4.066 -41.875 -4.688 1 93.31 396 ALA B N 1
ATOM 6867 C CA . ALA B 1 396 ? -4.023 -41.469 -3.285 1 93.31 396 ALA B CA 1
ATOM 6868 C C . ALA B 1 396 ? -5.418 -41.469 -2.67 1 93.31 396 ALA B C 1
ATOM 6870 O O . ALA B 1 396 ? -5.586 -41.844 -1.5 1 93.31 396 ALA B O 1
ATOM 6871 N N . LEU B 1 397 ? -6.434 -41.125 -3.371 1 97.12 397 LEU B N 1
ATOM 6872 C CA . LEU B 1 397 ? -7.766 -40.875 -2.834 1 97.12 397 LEU B CA 1
ATOM 6873 C C . LEU B 1 397 ? -8.617 -42.156 -2.887 1 97.12 397 LEU B C 1
ATOM 6875 O O . LEU B 1 397 ? -9.492 -42.344 -2.039 1 97.12 397 LEU B O 1
ATOM 6879 N N . GLY B 1 398 ? -8.344 -43.031 -3.9 1 95.25 398 GLY B N 1
ATOM 6880 C CA . GLY B 1 398 ? -9.258 -44.125 -4.164 1 95.25 398 GLY B CA 1
ATOM 6881 C C . GLY B 1 398 ? -10.5 -43.688 -4.926 1 95.25 398 GLY B C 1
ATOM 6882 O O . GLY B 1 398 ? -10.711 -42.5 -5.16 1 95.25 398 GLY B O 1
ATOM 6883 N N . PRO B 1 399 ? -11.297 -44.594 -5.371 1 91.94 399 PRO B N 1
ATOM 6884 C CA . PRO B 1 399 ? -12.391 -44.312 -6.305 1 91.94 399 PRO B CA 1
ATOM 6885 C C . PRO B 1 399 ? -13.469 -43.406 -5.707 1 91.94 399 PRO B C 1
ATOM 6887 O O . PRO B 1 399 ? -14 -42.531 -6.395 1 91.94 399 PRO B O 1
ATOM 6890 N N . GLU B 1 400 ? -13.828 -43.594 -4.504 1 93.62 400 GLU B N 1
ATOM 6891 C CA . GLU B 1 400 ? -14.93 -42.844 -3.896 1 93.62 400 GLU B CA 1
ATOM 6892 C C . GLU B 1 400 ? -14.578 -41.375 -3.73 1 93.62 400 GLU B C 1
ATOM 6894 O O . GLU B 1 400 ? -15.32 -40.5 -4.176 1 93.62 400 GLU B O 1
ATOM 6899 N N . ARG B 1 401 ? -13.43 -41.062 -3.131 1 97.25 401 ARG B N 1
ATOM 6900 C CA . ARG B 1 401 ? -13.07 -39.656 -2.811 1 97.25 401 ARG B CA 1
ATOM 6901 C C . ARG B 1 401 ? -12.57 -38.938 -4.047 1 97.25 401 ARG B C 1
ATOM 6903 O O . ARG B 1 401 ? -12.508 -37.688 -4.059 1 97.25 401 ARG B O 1
ATOM 6910 N N . THR B 1 402 ? -12.156 -39.656 -5.094 1 97.69 402 THR B N 1
ATOM 6911 C CA . THR B 1 402 ? -11.75 -39.031 -6.352 1 97.69 402 THR B CA 1
ATOM 6912 C C . THR B 1 402 ? -12.859 -38.156 -6.906 1 97.69 402 THR B C 1
ATOM 6914 O O . THR B 1 402 ? -12.586 -37.094 -7.504 1 97.69 402 THR B O 1
ATOM 6917 N N . ALA B 1 403 ? -14.102 -38.5 -6.645 1 97.31 403 ALA B N 1
ATOM 6918 C CA . ALA B 1 403 ? -15.25 -37.719 -7.129 1 97.31 403 ALA B CA 1
ATOM 6919 C C . ALA B 1 403 ? -15.297 -36.344 -6.488 1 97.31 403 ALA B C 1
ATOM 6921 O O . ALA B 1 403 ? -15.977 -35.438 -6.992 1 97.31 403 ALA B O 1
ATOM 6922 N N . TRP B 1 404 ? -14.609 -36.188 -5.363 1 98.12 404 TRP B N 1
ATOM 6923 C CA . TRP B 1 404 ? -14.641 -34.938 -4.605 1 98.12 404 TRP B CA 1
ATOM 6924 C C . TRP B 1 404 ? -13.422 -34.094 -4.918 1 98.12 404 TRP B C 1
ATOM 6926 O O . TRP B 1 404 ? -13.258 -33 -4.348 1 98.12 404 TRP B O 1
ATOM 6936 N N . CYS B 1 405 ? -12.57 -34.562 -5.836 1 98.12 405 CYS B N 1
ATOM 6937 C CA . CYS B 1 405 ? -11.25 -33.969 -6.062 1 98.12 405 CYS B CA 1
ATOM 6938 C C . CYS B 1 405 ? -11.328 -32.844 -7.074 1 98.12 405 CYS B C 1
ATOM 6940 O O . CYS B 1 405 ? -11.766 -33.031 -8.211 1 98.12 405 CYS B O 1
ATOM 6942 N N . TYR B 1 406 ? -10.914 -31.562 -6.602 1 98.19 406 TYR B N 1
ATOM 6943 C CA . TYR B 1 406 ? -10.836 -30.359 -7.418 1 98.19 406 TYR B CA 1
ATOM 6944 C C . TYR B 1 406 ? -12.125 -30.156 -8.211 1 98.19 406 TYR B C 1
ATOM 6946 O O . TYR B 1 406 ? -12.094 -30.078 -9.445 1 98.19 406 TYR B O 1
ATOM 6954 N N . ARG B 1 407 ? -13.141 -29.938 -7.484 1 98.25 407 ARG B N 1
ATOM 6955 C CA . ARG B 1 407 ? -14.492 -29.812 -8.023 1 98.25 407 ARG B CA 1
ATOM 6956 C C . ARG B 1 407 ? -14.625 -28.562 -8.875 1 98.25 407 ARG B C 1
ATOM 6958 O O . ARG B 1 407 ? -13.875 -27.594 -8.688 1 98.25 407 ARG B O 1
ATOM 6965 N N . GLY B 1 408 ? -15.539 -28.609 -9.859 1 98.5 408 GLY B N 1
ATOM 6966 C CA . GLY B 1 408 ? -15.914 -27.5 -10.711 1 98.5 408 GLY B CA 1
ATOM 6967 C C . GLY B 1 408 ? -17.406 -27.297 -10.812 1 98.5 408 GLY B C 1
ATOM 6968 O O . GLY B 1 408 ? -17.984 -26.469 -10.102 1 98.5 408 GLY B O 1
ATOM 6969 N N . GLN B 1 409 ? -18.031 -28.219 -11.477 1 98.62 409 GLN B N 1
ATOM 6970 C CA . GLN B 1 409 ? -19.453 -28.094 -11.773 1 98.62 409 GLN B CA 1
ATOM 6971 C C . GLN B 1 409 ? -20.281 -28.031 -10.5 1 98.62 409 GLN B C 1
ATOM 6973 O O . GLN B 1 409 ? -21.266 -27.297 -10.43 1 98.62 409 GLN B O 1
ATOM 6978 N N . SER B 1 410 ? -19.938 -28.797 -9.477 1 98.69 410 SER B N 1
ATOM 6979 C CA . SER B 1 410 ? -20.672 -28.781 -8.219 1 98.69 410 SER B CA 1
ATOM 6980 C C . SER B 1 410 ? -20.672 -27.391 -7.594 1 98.69 410 SER B C 1
ATOM 6982 O O . SER B 1 410 ? -21.672 -26.984 -6.996 1 98.69 410 SER B O 1
ATOM 6984 N N . PHE B 1 411 ? -19.531 -26.719 -7.664 1 98.75 411 PHE B N 1
ATOM 6985 C CA . PHE B 1 411 ? -19.469 -25.359 -7.16 1 98.75 411 PHE B CA 1
ATOM 6986 C C . PHE B 1 411 ? -20.406 -24.453 -7.953 1 98.75 411 PHE B C 1
ATOM 6988 O O . PHE B 1 411 ? -21.156 -23.656 -7.375 1 98.75 411 PHE B O 1
ATOM 6995 N N . LEU B 1 412 ? -20.375 -24.547 -9.266 1 98.62 412 LEU B N 1
ATOM 6996 C CA . LEU B 1 412 ? -21.234 -23.734 -10.117 1 98.62 412 LEU B CA 1
ATOM 6997 C C . LEU B 1 412 ? -22.703 -24 -9.82 1 98.62 412 LEU B C 1
ATOM 6999 O O . LEU B 1 412 ? -23.5 -23.062 -9.703 1 98.62 412 LEU B O 1
ATOM 7003 N N . ASP B 1 413 ? -23.031 -25.281 -9.68 1 98.56 413 ASP B N 1
ATOM 7004 C CA . ASP B 1 413 ? -24.406 -25.672 -9.391 1 98.56 413 ASP B CA 1
ATOM 7005 C C . ASP B 1 413 ? -24.875 -25.062 -8.07 1 98.56 413 ASP B C 1
ATOM 7007 O O . ASP B 1 413 ? -26.062 -24.75 -7.918 1 98.56 413 ASP B O 1
ATOM 7011 N N . ALA B 1 414 ? -23.969 -24.906 -7.168 1 98.56 414 ALA B N 1
ATOM 7012 C CA . ALA B 1 414 ? -24.312 -24.375 -5.844 1 98.56 414 ALA B CA 1
ATOM 7013 C C . ALA B 1 414 ? -24.312 -22.844 -5.848 1 98.56 414 ALA B C 1
ATOM 7015 O O . ALA B 1 414 ? -24.594 -22.219 -4.824 1 98.56 414 ALA B O 1
ATOM 7016 N N . GLY B 1 415 ? -23.938 -22.203 -6.883 1 98.12 415 GLY B N 1
ATOM 7017 C CA . GLY B 1 415 ? -23.922 -20.75 -6.988 1 98.12 415 GLY B CA 1
ATOM 7018 C C . GLY B 1 415 ? -22.609 -20.141 -6.516 1 98.12 415 GLY B C 1
ATOM 7019 O O . GLY B 1 415 ? -22.547 -18.938 -6.246 1 98.12 415 GLY B O 1
ATOM 7020 N N . VAL B 1 416 ? -21.609 -20.953 -6.34 1 98.38 416 VAL B N 1
ATOM 7021 C CA . VAL B 1 416 ? -20.297 -20.5 -5.883 1 98.38 416 VAL B CA 1
ATOM 7022 C C . VAL B 1 416 ? -19.5 -19.953 -7.062 1 98.38 416 VAL B C 1
ATOM 7024 O O . VAL B 1 416 ? -19.547 -20.5 -8.164 1 98.38 416 VAL B O 1
ATOM 7027 N N . THR B 1 417 ? -18.812 -18.828 -6.887 1 97.62 417 THR B N 1
ATOM 7028 C CA . THR B 1 417 ? -17.906 -18.297 -7.906 1 97.62 417 THR B CA 1
ATOM 7029 C C . THR B 1 417 ? -16.703 -19.203 -8.094 1 97.62 417 THR B C 1
ATOM 7031 O O . THR B 1 417 ? -15.938 -19.422 -7.156 1 97.62 417 THR B O 1
ATOM 7034 N N . LEU B 1 418 ? -16.578 -19.688 -9.281 1 98.06 418 LEU B N 1
ATOM 7035 C CA . LEU B 1 418 ? -15.438 -20.531 -9.617 1 98.06 418 LEU B CA 1
ATOM 7036 C C . LEU B 1 418 ? -14.266 -19.688 -10.117 1 98.06 418 LEU B C 1
ATOM 7038 O O . LEU B 1 418 ? -14.461 -18.734 -10.875 1 98.06 418 LEU B O 1
ATOM 7042 N N . THR B 1 419 ? -13.047 -20.031 -9.703 1 98.75 419 THR B N 1
ATOM 7043 C CA . THR B 1 419 ? -11.852 -19.297 -10.102 1 98.75 419 THR B CA 1
ATOM 7044 C C . THR B 1 419 ? -10.969 -20.172 -11 1 98.75 419 THR B C 1
ATOM 7046 O O . THR B 1 419 ? -11.094 -21.391 -11.008 1 98.75 419 THR B O 1
ATOM 7049 N N . GLY B 1 420 ? -10.219 -19.516 -11.852 1 98.62 420 GLY B N 1
ATOM 7050 C CA . GLY B 1 420 ? -9.102 -20.141 -12.547 1 98.62 420 GLY B CA 1
ATOM 7051 C C . GLY B 1 420 ? -7.758 -19.859 -11.898 1 98.62 420 GLY B C 1
ATOM 7052 O O . GLY B 1 420 ? -7.48 -18.734 -11.492 1 98.62 420 GLY B O 1
ATOM 7053 N N . SER B 1 421 ? -7 -20.906 -11.695 1 98.44 421 SER B N 1
ATOM 7054 C CA . SER B 1 421 ? -5.711 -20.75 -11.023 1 98.44 421 SER B CA 1
ATOM 7055 C C . SER B 1 421 ? -4.742 -21.859 -11.438 1 98.44 421 SER B C 1
ATOM 7057 O O . SER B 1 421 ? -5.152 -22.859 -12.016 1 98.44 421 SER B O 1
ATOM 7059 N N . SER B 1 422 ? -3.473 -21.625 -11.203 1 97.31 422 SER B N 1
ATOM 7060 C CA . SER B 1 422 ? -2.512 -22.578 -11.758 1 97.31 422 SER B CA 1
ATOM 7061 C C . SER B 1 422 ? -1.656 -23.203 -10.656 1 97.31 422 SER B C 1
ATOM 7063 O O . SER B 1 422 ? -1.28 -24.359 -10.75 1 97.31 422 SER B O 1
ATOM 7065 N N . ASP B 1 423 ? -1.331 -22.406 -9.633 1 96.19 423 ASP B N 1
ATOM 7066 C CA . ASP B 1 423 ? -0.352 -22.766 -8.609 1 96.19 423 ASP B CA 1
ATOM 7067 C C . ASP B 1 423 ? 1.028 -22.984 -9.227 1 96.19 423 ASP B C 1
ATOM 7069 O O . ASP B 1 423 ? 1.849 -23.719 -8.672 1 96.19 423 ASP B O 1
ATOM 7073 N N . ARG B 1 424 ? 1.207 -22.469 -10.43 1 94.19 424 ARG B N 1
ATOM 7074 C CA . ARG B 1 424 ? 2.545 -22.562 -11.008 1 94.19 424 ARG B CA 1
ATOM 7075 C C . ARG B 1 424 ? 3.586 -21.969 -10.062 1 94.19 424 ARG B C 1
ATOM 7077 O O . ARG B 1 424 ? 3.291 -21.031 -9.305 1 94.19 424 ARG B O 1
ATOM 7084 N N . PRO B 1 425 ? 4.777 -22.609 -10.047 1 89.62 425 PRO B N 1
ATOM 7085 C CA . PRO B 1 425 ? 5.324 -23.516 -11.055 1 89.62 425 PRO B CA 1
ATOM 7086 C C . PRO B 1 425 ? 5.121 -25 -10.703 1 89.62 425 PRO B C 1
ATOM 7088 O O . PRO B 1 425 ? 5.809 -25.859 -11.242 1 89.62 425 PRO B O 1
ATOM 7091 N N . VAL B 1 426 ? 4.219 -25.312 -9.805 1 83.25 426 VAL B N 1
ATOM 7092 C CA . VAL B 1 426 ? 3.93 -26.719 -9.508 1 83.25 426 VAL B CA 1
ATOM 7093 C C . VAL B 1 426 ? 3.551 -27.453 -10.797 1 83.25 426 VAL B C 1
ATOM 7095 O O . VAL B 1 426 ? 3.928 -28.609 -11 1 83.25 426 VAL B O 1
ATOM 7098 N N . VAL B 1 427 ? 2.812 -26.781 -11.648 1 88.25 427 VAL B N 1
ATOM 7099 C CA . VAL B 1 427 ? 2.428 -27.25 -12.969 1 88.25 427 VAL B CA 1
ATOM 7100 C C . VAL B 1 427 ? 2.625 -26.141 -14 1 88.25 427 VAL B C 1
ATOM 7102 O O . VAL B 1 427 ? 2.912 -25 -13.641 1 88.25 427 VAL B O 1
ATOM 7105 N N . LEU B 1 428 ? 2.516 -26.547 -15.312 1 90.19 428 LEU B N 1
ATOM 7106 C CA . LEU B 1 428 ? 2.457 -25.516 -16.344 1 90.19 428 LEU B CA 1
ATOM 7107 C C . LEU B 1 428 ? 1.202 -24.672 -16.188 1 90.19 428 LEU B C 1
ATOM 7109 O O . LEU B 1 428 ? 0.087 -25.188 -16.156 1 90.19 428 LEU B O 1
ATOM 7113 N N . GLY B 1 429 ? 1.364 -23.344 -16.078 1 95.25 429 GLY B N 1
ATOM 7114 C CA . GLY B 1 429 ? 0.298 -22.516 -15.539 1 95.25 429 GLY B CA 1
ATOM 7115 C C . GLY B 1 429 ? -0.435 -21.719 -16.609 1 95.25 429 GLY B C 1
ATOM 7116 O O . GLY B 1 429 ? -1.271 -20.875 -16.281 1 95.25 429 GLY B O 1
ATOM 7117 N N . ALA B 1 430 ? -0.193 -22 -17.953 1 97.88 430 ALA B N 1
ATOM 7118 C CA . ALA B 1 430 ? -0.88 -21.234 -18.984 1 97.88 430 ALA B CA 1
ATOM 7119 C C . ALA B 1 430 ? -2.395 -21.391 -18.875 1 97.88 430 ALA B C 1
ATOM 7121 O O . ALA B 1 430 ? -2.906 -22.5 -18.766 1 97.88 430 ALA B O 1
ATOM 7122 N N . PRO B 1 431 ? -3.125 -20.234 -18.922 1 98.75 431 PRO B N 1
ATOM 7123 C CA . PRO B 1 431 ? -4.57 -20.281 -18.688 1 98.75 431 PRO B CA 1
ATOM 7124 C C . PRO B 1 431 ? -5.301 -21.203 -19.656 1 98.75 431 PRO B C 1
ATOM 7126 O O . PRO B 1 431 ? -6.211 -21.938 -19.25 1 98.75 431 PRO B O 1
ATOM 7129 N N . LEU B 1 432 ? -4.922 -21.25 -20.938 1 98.81 432 LEU B N 1
ATOM 7130 C CA . LEU B 1 432 ? -5.617 -22.078 -21.906 1 98.81 432 LEU B CA 1
ATOM 7131 C C . LEU B 1 432 ? -5.434 -23.562 -21.609 1 98.81 432 LEU B C 1
ATOM 7133 O O . LEU B 1 432 ? -6.336 -24.359 -21.859 1 98.81 432 LEU B O 1
ATOM 7137 N N . LEU B 1 433 ? -4.293 -23.906 -21.047 1 98.06 433 LEU B N 1
ATOM 7138 C CA . LEU B 1 433 ? -4.09 -25.266 -20.562 1 98.06 433 LEU B CA 1
ATOM 7139 C C . LEU B 1 433 ? -5.004 -25.578 -19.375 1 98.06 433 LEU B C 1
ATOM 7141 O O . LEU B 1 433 ? -5.559 -26.672 -19.281 1 98.06 433 LEU B O 1
ATOM 7145 N N . GLY B 1 434 ? -5.117 -24.609 -18.484 1 98.5 434 GLY B N 1
ATOM 7146 C CA . GLY B 1 434 ? -6.016 -24.766 -17.344 1 98.5 434 GLY B CA 1
ATOM 7147 C C . GLY B 1 434 ? -7.473 -24.891 -17.75 1 98.5 434 GLY B C 1
ATOM 7148 O O . GLY B 1 434 ? -8.195 -25.734 -17.219 1 98.5 434 GLY B O 1
ATOM 7149 N N . ILE B 1 435 ? -7.863 -24.062 -18.688 1 98.81 435 ILE B N 1
ATOM 7150 C CA . ILE B 1 435 ? -9.234 -24.109 -19.188 1 98.81 435 ILE B CA 1
ATOM 7151 C C . ILE B 1 435 ? -9.516 -25.469 -19.797 1 98.81 435 ILE B C 1
ATOM 7153 O O . ILE B 1 435 ? -10.531 -26.094 -19.484 1 98.81 435 ILE B O 1
ATOM 7157 N N . GLN B 1 436 ? -8.609 -25.969 -20.672 1 98.69 436 GLN B N 1
ATOM 7158 C CA . GLN B 1 436 ? -8.773 -27.281 -21.266 1 98.69 436 GLN B CA 1
ATOM 7159 C C . GLN B 1 436 ? -8.945 -28.359 -20.188 1 98.69 436 GLN B C 1
ATOM 7161 O O . GLN B 1 436 ? -9.82 -29.219 -20.297 1 98.69 436 GLN B O 1
ATOM 7166 N N . ALA B 1 437 ? -8.141 -28.266 -19.172 1 98.38 437 ALA B N 1
ATOM 7167 C CA . ALA B 1 437 ? -8.164 -29.266 -18.109 1 98.38 437 ALA B CA 1
ATOM 7168 C C . ALA B 1 437 ? -9.484 -29.234 -17.359 1 98.38 437 ALA B C 1
ATOM 7170 O O . ALA B 1 437 ? -10.016 -30.281 -16.969 1 98.38 437 ALA B O 1
ATOM 7171 N N . MET B 1 438 ? -10.031 -28.031 -17.109 1 98.75 438 MET B N 1
ATOM 7172 C CA . MET B 1 438 ? -11.312 -27.891 -16.406 1 98.75 438 MET B CA 1
ATOM 7173 C C . MET B 1 438 ? -12.445 -28.5 -17.234 1 98.75 438 MET B C 1
ATOM 7175 O O . MET B 1 438 ? -13.406 -29.031 -16.672 1 98.75 438 MET B O 1
ATOM 7179 N N . VAL B 1 439 ? -12.297 -28.453 -18.547 1 98.81 439 VAL B N 1
ATOM 7180 C CA . VAL B 1 439 ? -13.352 -28.891 -19.453 1 98.81 439 VAL B CA 1
ATOM 7181 C C . VAL B 1 439 ? -13.25 -30.391 -19.703 1 98.81 439 VAL B C 1
ATOM 7183 O O . VAL B 1 439 ? -14.258 -31.094 -19.719 1 98.81 439 VAL B O 1
ATOM 7186 N N . THR B 1 440 ? -12.055 -30.938 -19.812 1 98.56 440 THR B N 1
ATOM 7187 C CA . THR B 1 440 ? -11.883 -32.312 -20.266 1 98.56 440 THR B CA 1
ATOM 7188 C C . THR B 1 440 ? -11.742 -33.25 -19.078 1 98.56 440 THR B C 1
ATOM 7190 O O . THR B 1 440 ? -12.133 -34.438 -19.141 1 98.56 440 THR B O 1
ATOM 7193 N N . ARG B 1 441 ? -11.125 -32.812 -18.047 1 98.38 441 ARG B N 1
ATOM 7194 C CA . ARG B 1 441 ? -10.852 -33.531 -16.797 1 98.38 441 ARG B CA 1
ATOM 7195 C C . ARG B 1 441 ? -10.07 -34.812 -17.078 1 98.38 441 ARG B C 1
ATOM 7197 O O . ARG B 1 441 ? -10.344 -35.844 -16.469 1 98.38 441 ARG B O 1
ATOM 7204 N N . ARG B 1 442 ? -9.164 -34.719 -18.016 1 97.31 442 ARG B N 1
ATOM 7205 C CA . ARG B 1 442 ? -8.367 -35.875 -18.391 1 97.31 442 ARG B CA 1
ATOM 7206 C C . ARG B 1 442 ? -6.953 -35.812 -17.828 1 97.31 442 ARG B C 1
ATOM 7208 O O . ARG B 1 442 ? -6.301 -34.75 -17.938 1 97.31 442 ARG B O 1
ATOM 7215 N N . THR B 1 443 ? -6.555 -36.875 -17.203 1 95.5 443 THR B N 1
ATOM 7216 C CA . THR B 1 443 ? -5.199 -36.938 -16.672 1 95.5 443 THR B CA 1
ATOM 7217 C C . THR B 1 443 ? -4.199 -37.25 -17.781 1 95.5 443 THR B C 1
ATOM 7219 O O . THR B 1 443 ? -4.594 -37.625 -18.891 1 95.5 443 THR B O 1
ATOM 7222 N N . SER B 1 444 ? -2.939 -37.062 -17.5 1 90.19 444 SER B N 1
ATOM 7223 C CA . SER B 1 444 ? -1.891 -37.375 -18.453 1 90.19 444 SER B CA 1
ATOM 7224 C C . SER B 1 444 ? -1.865 -38.875 -18.781 1 90.19 444 SER B C 1
ATOM 7226 O O . SER B 1 444 ? -1.472 -39.281 -19.875 1 90.19 444 SER B O 1
ATOM 7228 N N . GLY B 1 445 ? -2.312 -39.688 -17.859 1 92.75 445 GLY B N 1
ATOM 7229 C CA . GLY B 1 445 ? -2.398 -41.125 -18.078 1 92.75 445 GLY B CA 1
ATOM 7230 C C . GLY B 1 445 ? -3.65 -41.562 -18.828 1 92.75 445 GLY B C 1
ATOM 7231 O O . GLY B 1 445 ? -3.826 -42.719 -19.141 1 92.75 445 GLY B O 1
ATOM 7232 N N . GLY B 1 446 ? -4.477 -40.594 -19.078 1 95 446 GLY B N 1
ATOM 7233 C CA . GLY B 1 446 ? -5.641 -40.844 -19.906 1 95 446 GLY B CA 1
ATOM 7234 C C . GLY B 1 446 ? -6.902 -41.125 -19.094 1 95 446 GLY B C 1
ATOM 7235 O O . GLY B 1 446 ? -7.973 -41.344 -19.672 1 95 446 GLY B O 1
ATOM 7236 N N . GLN B 1 447 ? -6.863 -41.031 -17.859 1 95.75 447 GLN B N 1
ATOM 7237 C CA . GLN B 1 447 ? -8.023 -41.281 -17.016 1 95.75 447 GLN B CA 1
ATOM 7238 C C . GLN B 1 447 ? -8.883 -40.031 -16.891 1 95.75 447 GLN B C 1
ATOM 7240 O O . GLN B 1 447 ? -8.375 -38.906 -17.047 1 95.75 447 GLN B O 1
ATOM 7245 N N . LEU B 1 448 ? -10.141 -40.281 -16.719 1 96.94 448 LEU B N 1
ATOM 7246 C CA . LEU B 1 448 ? -11.031 -39.156 -16.375 1 96.94 448 LEU B CA 1
ATOM 7247 C C . LEU B 1 448 ? -11.102 -39 -14.867 1 96.94 448 LEU B C 1
ATOM 7249 O O . LEU B 1 448 ? -11.391 -39.938 -14.133 1 96.94 448 LEU B O 1
ATOM 7253 N N . LEU B 1 449 ? -10.766 -37.875 -14.398 1 97.38 449 LEU B N 1
ATOM 7254 C CA . LEU B 1 449 ? -10.82 -37.562 -12.977 1 97.38 449 LEU B CA 1
ATOM 7255 C C . LEU B 1 449 ? -12.109 -36.812 -12.648 1 97.38 449 LEU B C 1
ATOM 7257 O O . LEU B 1 449 ? -12.281 -35.656 -13.047 1 97.38 449 LEU B O 1
ATOM 7261 N N . ALA B 1 450 ? -13.016 -37.438 -11.914 1 96.94 450 ALA B N 1
ATOM 7262 C CA . ALA B 1 450 ? -14.289 -36.844 -11.523 1 96.94 450 ALA B CA 1
ATOM 7263 C C . ALA B 1 450 ? -14.984 -36.188 -12.711 1 96.94 450 ALA B C 1
ATOM 7265 O O . ALA B 1 450 ? -15.273 -35 -12.68 1 96.94 450 ALA B O 1
ATOM 7266 N N . ALA B 1 451 ? -15.328 -36.938 -13.648 1 96.75 451 ALA B N 1
ATOM 7267 C CA . ALA B 1 451 ? -15.844 -36.469 -14.938 1 96.75 451 ALA B CA 1
ATOM 7268 C C . ALA B 1 451 ? -17.078 -35.594 -14.75 1 96.75 451 ALA B C 1
ATOM 7270 O O . ALA B 1 451 ? -17.281 -34.625 -15.516 1 96.75 451 ALA B O 1
ATOM 7271 N N . ASP B 1 452 ? -17.891 -35.812 -13.766 1 97.31 452 ASP B N 1
ATOM 7272 C CA . ASP B 1 452 ? -19.109 -35.031 -13.523 1 97.31 452 ASP B CA 1
ATOM 7273 C C . ASP B 1 452 ? -18.797 -33.625 -13.109 1 97.31 452 ASP B C 1
ATOM 7275 O O . ASP B 1 452 ? -19.672 -32.75 -13.109 1 97.31 452 ASP B O 1
ATOM 7279 N N . GLU B 1 453 ? -17.562 -33.375 -12.805 1 98.5 453 GLU B N 1
ATOM 7280 C CA . GLU B 1 453 ? -17.156 -32.062 -12.344 1 98.5 453 GLU B CA 1
ATOM 7281 C C . GLU B 1 453 ? -16.609 -31.203 -13.5 1 98.5 453 GLU B C 1
ATOM 7283 O O . GLU B 1 453 ? -16.219 -30.062 -13.305 1 98.5 453 GLU B O 1
ATOM 7288 N N . ALA B 1 454 ? -16.609 -31.781 -14.703 1 98.69 454 ALA B N 1
ATOM 7289 C CA . ALA B 1 454 ? -16.234 -31 -15.875 1 98.69 454 ALA B CA 1
ATOM 7290 C C . ALA B 1 454 ? -17.156 -29.812 -16.062 1 98.69 454 ALA B C 1
ATOM 7292 O O . ALA B 1 454 ? -18.375 -29.922 -15.859 1 98.69 454 ALA B O 1
ATOM 7293 N N . VAL B 1 455 ? -16.594 -28.703 -16.422 1 98.75 455 VAL B N 1
ATOM 7294 C CA . VAL B 1 455 ? -17.391 -27.5 -16.656 1 98.75 455 VAL B CA 1
ATOM 7295 C C . VAL B 1 455 ? -17.359 -27.156 -18.156 1 98.75 455 VAL B C 1
ATOM 7297 O O . VAL B 1 455 ? -16.562 -27.719 -18.906 1 98.75 455 VAL B O 1
ATOM 7300 N N . SER B 1 456 ? -18.297 -26.297 -18.562 1 98.31 456 SER B N 1
ATOM 7301 C CA . SER B 1 456 ? -18.312 -25.859 -19.953 1 98.31 456 SER B CA 1
ATOM 7302 C C . SER B 1 456 ? -17.109 -24.984 -20.266 1 98.31 456 SER B C 1
ATOM 7304 O O . SER B 1 456 ? -16.469 -24.438 -19.359 1 98.31 456 SER B O 1
ATOM 7306 N N . ALA B 1 457 ? -16.75 -24.922 -21.547 1 98.19 457 ALA B N 1
ATOM 7307 C CA . ALA B 1 457 ? -15.68 -24.031 -21.969 1 98.19 457 ALA B CA 1
ATOM 7308 C C . ALA B 1 457 ? -15.977 -22.594 -21.531 1 98.19 457 ALA B C 1
ATOM 7310 O O . ALA B 1 457 ? -15.07 -21.859 -21.109 1 98.19 457 ALA B O 1
ATOM 7311 N N . TYR B 1 458 ? -17.188 -22.188 -21.578 1 97.25 458 TYR B N 1
ATOM 7312 C CA . TYR B 1 458 ? -17.594 -20.859 -21.156 1 97.25 458 TYR B CA 1
ATOM 7313 C C . TYR B 1 458 ? -17.344 -20.641 -19.672 1 97.25 458 TYR B C 1
ATOM 7315 O O . TYR B 1 458 ? -16.812 -19.609 -19.266 1 97.25 458 TYR B O 1
ATOM 7323 N N . ASP B 1 459 ? -17.766 -21.594 -18.891 1 98 459 ASP B N 1
ATOM 7324 C CA . ASP B 1 459 ? -17.594 -21.484 -17.453 1 98 459 ASP B CA 1
ATOM 7325 C C . ASP B 1 459 ? -16.109 -21.469 -17.062 1 98 459 ASP B C 1
ATOM 7327 O O . ASP B 1 459 ? -15.711 -20.781 -16.141 1 98 459 ASP B O 1
ATOM 7331 N N . ALA B 1 460 ? -15.328 -22.281 -17.766 1 98.69 460 ALA B N 1
ATOM 7332 C CA . ALA B 1 460 ? -13.883 -22.281 -17.531 1 98.69 460 ALA B CA 1
ATOM 7333 C C . ALA B 1 460 ? -13.266 -20.938 -17.906 1 98.69 460 ALA B C 1
ATOM 7335 O O . ALA B 1 460 ? -12.422 -20.422 -17.172 1 98.69 460 ALA B O 1
ATOM 7336 N N . LEU B 1 461 ? -13.672 -20.438 -19.062 1 98.06 461 LEU B N 1
ATOM 7337 C CA . LEU B 1 461 ? -13.211 -19.125 -19.484 1 98.06 461 LEU B CA 1
ATOM 7338 C C . LEU B 1 461 ? -13.602 -18.062 -18.469 1 98.06 461 LEU B C 1
ATOM 7340 O O . LEU B 1 461 ? -12.789 -17.203 -18.125 1 98.06 461 LEU B O 1
ATOM 7344 N N . ARG B 1 462 ? -14.82 -18.109 -17.984 1 97.56 462 ARG B N 1
ATOM 7345 C CA . ARG B 1 462 ? -15.297 -17.172 -16.969 1 97.56 462 ARG B CA 1
ATOM 7346 C C . ARG B 1 462 ? -14.492 -17.297 -15.68 1 97.56 462 ARG B C 1
ATOM 7348 O O . ARG B 1 462 ? -14.211 -16.297 -15.016 1 97.56 462 ARG B O 1
ATOM 7355 N N . ALA B 1 463 ? -14.117 -18.5 -15.312 1 98.69 463 ALA B N 1
ATOM 7356 C CA . ALA B 1 463 ? -13.305 -18.734 -14.117 1 98.69 463 ALA B CA 1
ATOM 7357 C C . ALA B 1 463 ? -11.953 -18.016 -14.234 1 98.69 463 ALA B C 1
ATOM 7359 O O . ALA B 1 463 ? -11.508 -17.375 -13.281 1 98.69 463 ALA B O 1
ATOM 7360 N N . TYR B 1 464 ? -11.375 -18.016 -15.406 1 98.75 464 TYR B N 1
ATOM 7361 C CA . TYR B 1 464 ? -10.055 -17.453 -15.617 1 98.75 464 TYR B CA 1
ATOM 7362 C C . TYR B 1 464 ? -10.156 -15.961 -15.938 1 98.75 464 TYR B C 1
ATOM 7364 O O . TYR B 1 464 ? -9.156 -15.328 -16.297 1 98.75 464 TYR B O 1
ATOM 7372 N N . THR B 1 465 ? -11.336 -15.383 -15.93 1 98.25 465 THR B N 1
ATOM 7373 C CA . THR B 1 465 ? -11.516 -13.953 -16.156 1 98.25 465 THR B CA 1
ATOM 7374 C C . THR B 1 465 ? -12.273 -13.312 -14.992 1 98.25 465 THR B C 1
ATOM 7376 O O . THR B 1 465 ? -11.688 -13.039 -13.945 1 98.25 465 THR B O 1
ATOM 7379 N N . LEU B 1 466 ? -13.57 -13.375 -15.023 1 97.62 466 LEU B N 1
ATOM 7380 C CA . LEU B 1 466 ? -14.375 -12.68 -14.016 1 97.62 466 LEU B CA 1
ATOM 7381 C C . LEU B 1 466 ? -14.289 -13.383 -12.672 1 97.62 466 LEU B C 1
ATOM 7383 O O . LEU B 1 466 ? -14.273 -12.734 -11.625 1 97.62 466 LEU B O 1
ATOM 7387 N N . GLY B 1 467 ? -14.289 -14.703 -12.68 1 98.25 467 GLY B N 1
ATOM 7388 C CA . GLY B 1 467 ? -14.219 -15.445 -11.43 1 98.25 467 GLY B CA 1
ATOM 7389 C C . GLY B 1 467 ? -12.969 -15.133 -10.625 1 98.25 467 GLY B C 1
ATOM 7390 O O . GLY B 1 467 ? -13.047 -14.859 -9.422 1 98.25 467 GLY B O 1
ATOM 7391 N N . SER B 1 468 ? -11.852 -15.164 -11.305 1 98.75 468 SER B N 1
ATOM 7392 C CA . SER B 1 468 ? -10.586 -14.891 -10.641 1 98.75 468 SER B CA 1
ATOM 7393 C C . SER B 1 468 ? -10.445 -13.406 -10.312 1 98.75 468 SER B C 1
ATOM 7395 O O . SER B 1 468 ? -9.82 -13.039 -9.312 1 98.75 468 SER B O 1
ATOM 7397 N N . ALA B 1 469 ? -11 -12.523 -11.156 1 98.5 469 ALA B N 1
ATOM 7398 C CA . ALA B 1 469 ? -11.047 -11.102 -10.828 1 98.5 469 ALA B CA 1
ATOM 7399 C C . ALA B 1 469 ? -11.844 -10.867 -9.547 1 98.5 469 ALA B C 1
ATOM 7401 O O . ALA B 1 469 ? -11.43 -10.078 -8.688 1 98.5 469 ALA B O 1
ATOM 7402 N N . TYR B 1 470 ? -12.961 -11.578 -9.383 1 98.31 470 TYR B N 1
ATOM 7403 C CA . TYR B 1 470 ? -13.805 -11.484 -8.195 1 98.31 470 TYR B CA 1
ATOM 7404 C C . TYR B 1 470 ? -13.031 -11.898 -6.945 1 98.31 470 TYR B C 1
ATOM 7406 O O . TYR B 1 470 ? -13.102 -11.219 -5.914 1 98.31 470 TYR B O 1
ATOM 7414 N N . ALA B 1 471 ? -12.25 -12.969 -7.051 1 98.62 471 ALA B N 1
ATOM 7415 C CA . ALA B 1 471 ? -11.5 -13.5 -5.918 1 98.62 471 ALA B CA 1
ATOM 7416 C C . ALA B 1 471 ? -10.469 -12.492 -5.418 1 98.62 471 ALA B C 1
ATOM 7418 O O . ALA B 1 471 ? -10.016 -12.57 -4.273 1 98.62 471 ALA B O 1
ATOM 7419 N N . SER B 1 472 ? -10.117 -11.508 -6.254 1 97.94 472 SER B N 1
ATOM 7420 C CA . SER B 1 472 ? -9.07 -10.547 -5.91 1 97.94 472 SER B CA 1
ATOM 7421 C C . SER B 1 472 ? -9.625 -9.125 -5.848 1 97.94 472 SER B C 1
ATOM 7423 O O . SER B 1 472 ? -8.867 -8.156 -5.871 1 97.94 472 SER B O 1
ATOM 7425 N N . PHE B 1 473 ? -10.953 -8.977 -5.848 1 97.88 473 PHE B N 1
ATOM 7426 C CA . PHE B 1 473 ? -11.648 -7.699 -5.762 1 97.88 473 PHE B CA 1
ATOM 7427 C C . PHE B 1 473 ? -11.297 -6.809 -6.945 1 97.88 473 PHE B C 1
ATOM 7429 O O . PHE B 1 473 ? -11.125 -5.598 -6.785 1 97.88 473 PHE B O 1
ATOM 7436 N N . LEU B 1 474 ? -11.102 -7.383 -8.102 1 97.81 474 LEU B N 1
ATOM 7437 C CA . LEU B 1 474 ? -10.797 -6.633 -9.32 1 97.81 474 LEU B CA 1
ATOM 7438 C C . LEU B 1 474 ? -11.992 -6.648 -10.273 1 97.81 474 LEU B C 1
ATOM 7440 O O . LEU B 1 474 ? -11.938 -6.031 -11.344 1 97.81 474 LEU B O 1
ATOM 7444 N N . ASP B 1 475 ? -13.086 -7.281 -9.852 1 96.75 475 ASP B N 1
ATOM 7445 C CA . ASP B 1 475 ? -14.188 -7.586 -10.758 1 96.75 475 ASP B CA 1
ATOM 7446 C C . ASP B 1 475 ? -14.914 -6.309 -11.188 1 96.75 475 ASP B C 1
ATOM 7448 O O . ASP B 1 475 ? -15.586 -6.293 -12.219 1 96.75 475 ASP B O 1
ATOM 7452 N N . ASP B 1 476 ? -14.656 -5.238 -10.484 1 95.06 476 ASP B N 1
ATOM 7453 C CA . ASP B 1 476 ? -15.297 -3.982 -10.867 1 95.06 476 ASP B CA 1
ATOM 7454 C C . ASP B 1 476 ? -14.492 -3.262 -11.938 1 95.06 476 ASP B C 1
ATOM 7456 O O . ASP B 1 476 ? -15.008 -2.383 -12.633 1 95.06 476 ASP B O 1
ATOM 7460 N N . VAL B 1 477 ? -13.25 -3.648 -12.117 1 96.56 477 VAL B N 1
ATOM 7461 C CA . VAL B 1 477 ? -12.422 -2.848 -13.008 1 96.56 477 VAL B CA 1
ATOM 7462 C C . VAL B 1 477 ? -11.844 -3.732 -14.117 1 96.56 477 VAL B C 1
ATOM 7464 O O . VAL B 1 477 ? -11.359 -3.23 -15.133 1 96.56 477 VAL B O 1
ATOM 7467 N N . SER B 1 478 ? -11.867 -5.016 -13.922 1 97.44 478 SER B N 1
ATOM 7468 C CA . SER B 1 478 ? -11.297 -5.977 -14.859 1 97.44 478 SER B CA 1
ATOM 7469 C C . SER B 1 478 ? -12.062 -7.297 -14.828 1 97.44 478 SER B C 1
ATOM 7471 O O . SER B 1 478 ? -13.039 -7.438 -14.102 1 97.44 478 SER B O 1
ATOM 7473 N N . GLY B 1 479 ? -11.766 -8.219 -15.68 1 97.25 479 GLY B N 1
ATOM 7474 C CA . GLY B 1 479 ? -12.359 -9.547 -15.688 1 97.25 479 GLY B CA 1
ATOM 7475 C C . GLY B 1 479 ? -13.469 -9.695 -16.703 1 97.25 479 GLY B C 1
ATOM 7476 O O . GLY B 1 479 ? -13.867 -10.82 -17.047 1 97.25 479 GLY B O 1
ATOM 7477 N N . SER B 1 480 ? -14 -8.625 -17.188 1 97 480 SER B N 1
ATOM 7478 C CA . SER B 1 480 ? -14.945 -8.57 -18.297 1 97 480 SER B CA 1
ATOM 7479 C C . SER B 1 480 ? -14.695 -7.355 -19.188 1 97 480 SER B C 1
ATOM 7481 O O . SER B 1 480 ? -13.961 -6.445 -18.797 1 97 480 SER B O 1
ATOM 7483 N N . LEU B 1 481 ? -15.188 -7.449 -20.422 1 96.69 481 LEU B N 1
ATOM 7484 C CA . LEU B 1 481 ? -15.086 -6.316 -21.328 1 96.69 481 LEU B CA 1
ATOM 7485 C C . LEU B 1 481 ? -16.375 -5.496 -21.328 1 96.69 481 LEU B C 1
ATOM 7487 O O . LEU B 1 481 ? -17.312 -5.801 -22.062 1 96.69 481 LEU B O 1
ATOM 7491 N N . GLU B 1 482 ? -16.422 -4.57 -20.438 1 95.69 482 GLU B N 1
ATOM 7492 C CA . GLU B 1 482 ? -17.562 -3.686 -20.25 1 95.69 482 GLU B CA 1
ATOM 7493 C C . GLU B 1 482 ? -17.141 -2.219 -20.281 1 95.69 482 GLU B C 1
ATOM 7495 O O . GLU B 1 482 ? -16.016 -1.888 -19.906 1 95.69 482 GLU B O 1
ATOM 7500 N N . VAL B 1 483 ? -18.062 -1.42 -20.734 1 92.81 483 VAL B N 1
ATOM 7501 C CA . VAL B 1 483 ? -17.781 0.011 -20.75 1 92.81 483 VAL B CA 1
ATOM 7502 C C . VAL B 1 483 ? -17.422 0.479 -19.344 1 92.81 483 VAL B C 1
ATOM 7504 O O . VAL B 1 483 ? -18.109 0.163 -18.375 1 92.81 483 VAL B O 1
ATOM 7507 N N . GLY B 1 484 ? -16.297 1.203 -19.25 1 92.81 484 GLY B N 1
ATOM 7508 C CA . GLY B 1 484 ? -15.836 1.714 -17.969 1 92.81 484 GLY B CA 1
ATOM 7509 C C . GLY B 1 484 ? -14.703 0.901 -17.375 1 92.81 484 GLY B C 1
ATOM 7510 O O . GLY B 1 484 ? -13.875 1.433 -16.641 1 92.81 484 GLY B O 1
ATOM 7511 N N . LYS B 1 485 ? -14.617 -0.412 -17.688 1 96.19 485 LYS B N 1
ATOM 7512 C CA . LYS B 1 485 ? -13.547 -1.265 -17.172 1 96.19 485 LYS B CA 1
ATOM 7513 C C . LYS B 1 485 ? -12.266 -1.103 -17.984 1 96.19 485 LYS B C 1
ATOM 7515 O O . LYS B 1 485 ? -12.281 -0.524 -19.062 1 96.19 485 LYS B O 1
ATOM 7520 N N . TYR B 1 486 ? -11.188 -1.49 -17.391 1 97.62 486 TYR B N 1
ATOM 7521 C CA . TYR B 1 486 ? -9.922 -1.472 -18.109 1 97.62 486 TYR B CA 1
ATOM 7522 C C . TYR B 1 486 ? -9.992 -2.35 -19.359 1 97.62 486 TYR B C 1
ATOM 7524 O O . TYR B 1 486 ? -10.633 -3.402 -19.344 1 97.62 486 TYR B O 1
ATOM 7532 N N . ALA B 1 487 ? -9.359 -1.872 -20.344 1 97.94 487 ALA B N 1
ATOM 7533 C CA . ALA B 1 487 ? -9.227 -2.672 -21.547 1 97.94 487 ALA B CA 1
ATOM 7534 C C . ALA B 1 487 ? -8.164 -3.75 -21.391 1 97.94 487 ALA B C 1
ATOM 7536 O O . ALA B 1 487 ? -7.152 -3.744 -22.094 1 97.94 487 ALA B O 1
ATOM 7537 N N . ASP B 1 488 ? -8.367 -4.633 -20.5 1 98.62 488 ASP B N 1
ATOM 7538 C CA . ASP B 1 488 ? -7.578 -5.848 -20.328 1 98.62 488 ASP B CA 1
ATOM 7539 C C . ASP B 1 488 ? -8.102 -6.977 -21.219 1 98.62 488 ASP B C 1
ATOM 7541 O O . ASP B 1 488 ? -9.141 -7.574 -20.922 1 98.62 488 ASP B O 1
ATOM 7545 N N . LEU B 1 489 ? -7.398 -7.293 -22.234 1 97.69 489 LEU B N 1
ATOM 7546 C CA . LEU B 1 489 ? -7.98 -8.281 -23.156 1 97.69 489 LEU B CA 1
ATOM 7547 C C . LEU B 1 489 ? -6.891 -9.117 -23.812 1 97.69 489 LEU B C 1
ATOM 7549 O O . LEU B 1 489 ? -5.711 -8.766 -23.75 1 97.69 489 LEU B O 1
ATOM 7553 N N . VAL B 1 490 ? -7.184 -10.211 -24.312 1 98.5 490 VAL B N 1
ATOM 7554 C CA . VAL B 1 490 ? -6.312 -11.133 -25.016 1 98.5 490 VAL B CA 1
ATOM 7555 C C . VAL B 1 490 ? -6.914 -11.469 -26.391 1 98.5 490 VAL B C 1
ATOM 7557 O O . VAL B 1 490 ? -8.125 -11.672 -26.5 1 98.5 490 VAL B O 1
ATOM 7560 N N . VAL B 1 491 ? -6.117 -11.398 -27.406 1 98.5 491 VAL B N 1
ATOM 7561 C CA . VAL B 1 491 ? -6.484 -11.812 -28.75 1 98.5 491 VAL B CA 1
ATOM 7562 C C . VAL B 1 491 ? -6.02 -13.25 -29 1 98.5 491 VAL B C 1
ATOM 7564 O O . VAL B 1 491 ? -4.824 -13.539 -28.906 1 98.5 491 VAL B O 1
ATOM 7567 N N . LEU B 1 492 ? -6.957 -14.086 -29.344 1 98.56 492 LEU B N 1
ATOM 7568 C CA . LEU B 1 492 ? -6.684 -15.508 -29.5 1 98.56 492 LEU B CA 1
ATOM 7569 C C . LEU B 1 492 ? -6.793 -15.922 -30.953 1 98.56 492 LEU B C 1
ATOM 7571 O O . LEU B 1 492 ? -7.598 -15.359 -31.703 1 98.56 492 LEU B O 1
ATOM 7575 N N . GLY B 1 493 ? -6.027 -16.953 -31.25 1 97.88 493 GLY B N 1
ATOM 7576 C CA . GLY B 1 493 ? -6.027 -17.453 -32.625 1 97.88 493 GLY B CA 1
ATOM 7577 C C . GLY B 1 493 ? -7.281 -18.25 -32.969 1 97.88 493 GLY B C 1
ATOM 7578 O O . GLY B 1 493 ? -7.586 -18.453 -34.125 1 97.88 493 GLY B O 1
ATOM 7579 N N . ALA B 1 494 ? -8 -18.641 -32 1 97.69 494 ALA B N 1
ATOM 7580 C CA . ALA B 1 494 ? -9.273 -19.328 -32.156 1 97.69 494 ALA B CA 1
ATOM 7581 C C . ALA B 1 494 ? -10.188 -19.109 -30.969 1 97.69 494 ALA B C 1
ATOM 7583 O O . ALA B 1 494 ? -9.734 -18.672 -29.906 1 97.69 494 ALA B O 1
ATOM 7584 N N . ASP B 1 495 ? -11.469 -19.297 -31.172 1 97.31 495 ASP B N 1
ATOM 7585 C CA . ASP B 1 495 ? -12.453 -19.172 -30.109 1 97.31 495 ASP B CA 1
ATOM 7586 C C . ASP B 1 495 ? -12.5 -20.438 -29.25 1 97.31 495 ASP B C 1
ATOM 7588 O O . ASP B 1 495 ? -12.922 -21.484 -29.719 1 97.31 495 ASP B O 1
ATOM 7592 N N . PRO B 1 496 ? -12.117 -20.312 -27.984 1 97.81 496 PRO B N 1
ATOM 7593 C CA . PRO B 1 496 ? -12.102 -21.5 -27.125 1 97.81 496 PRO B CA 1
ATOM 7594 C C . PRO B 1 496 ? -13.484 -22.141 -26.984 1 97.81 496 PRO B C 1
ATOM 7596 O O . PRO B 1 496 ? -13.586 -23.297 -26.562 1 97.81 496 PRO B O 1
ATOM 7599 N N . LEU B 1 497 ? -14.531 -21.406 -27.328 1 97 497 LEU B N 1
ATOM 7600 C CA . LEU B 1 497 ? -15.891 -21.922 -27.188 1 97 497 LEU B CA 1
ATOM 7601 C C . LEU B 1 497 ? -16.312 -22.734 -28.406 1 97 497 LEU B C 1
ATOM 7603 O O . LEU B 1 497 ? -17.328 -23.422 -28.391 1 97 497 LEU B O 1
ATOM 7607 N N . GLU B 1 498 ? -15.469 -22.703 -29.422 1 96.81 498 GLU B N 1
ATOM 7608 C CA . GLU B 1 498 ? -15.906 -23.281 -30.688 1 96.81 498 GLU B CA 1
ATOM 7609 C C . GLU B 1 498 ? -14.977 -24.406 -31.141 1 96.81 498 GLU B C 1
ATOM 7611 O O . GLU B 1 498 ? -15.297 -25.141 -32.062 1 96.81 498 GLU B O 1
ATOM 7616 N N . VAL B 1 499 ? -13.898 -24.594 -30.5 1 97.94 499 VAL B N 1
ATOM 7617 C CA . VAL B 1 499 ? -12.945 -25.641 -30.891 1 97.94 499 VAL B CA 1
ATOM 7618 C C . VAL B 1 499 ? -13.242 -26.922 -30.109 1 97.94 499 VAL B C 1
ATOM 7620 O O . VAL B 1 499 ? -14.031 -26.906 -29.172 1 97.94 499 VAL B O 1
ATOM 7623 N N . ASP B 1 500 ? -12.602 -28.016 -30.594 1 98.06 500 ASP B N 1
ATOM 7624 C CA . ASP B 1 500 ? -12.594 -29.25 -29.812 1 98.06 500 ASP B CA 1
ATOM 7625 C C . ASP B 1 500 ? -11.984 -29.016 -28.422 1 98.06 500 ASP B C 1
ATOM 7627 O O . ASP B 1 500 ? -10.898 -28.453 -28.312 1 98.06 500 ASP B O 1
ATOM 7631 N N . PRO B 1 501 ? -12.742 -29.391 -27.391 1 97.94 501 PRO B N 1
ATOM 7632 C CA . PRO B 1 501 ? -12.242 -29.156 -26.031 1 97.94 501 PRO B CA 1
ATOM 7633 C C . PRO B 1 501 ? -10.82 -29.672 -25.828 1 97.94 501 PRO B C 1
ATOM 7635 O O . PRO B 1 501 ? -10.062 -29.094 -25.047 1 97.94 501 PRO B O 1
ATOM 7638 N N . GLU B 1 502 ? -10.414 -30.656 -26.5 1 97.31 502 GLU B N 1
ATOM 7639 C CA . GLU B 1 502 ? -9.102 -31.281 -26.328 1 97.31 502 GLU B CA 1
ATOM 7640 C C . GLU B 1 502 ? -8.008 -30.438 -26.969 1 97.31 502 GLU B C 1
ATOM 7642 O O . GLU B 1 502 ? -6.82 -30.672 -26.75 1 97.31 502 GLU B O 1
ATOM 7647 N N . THR B 1 503 ? -8.398 -29.375 -27.656 1 97.94 503 THR B N 1
ATOM 7648 C CA . THR B 1 503 ? -7.398 -28.578 -28.359 1 97.94 503 THR B CA 1
ATOM 7649 C C . THR B 1 503 ? -7.402 -27.125 -27.859 1 97.94 503 THR B C 1
ATOM 7651 O O . THR B 1 503 ? -6.727 -26.266 -28.422 1 97.94 503 THR B O 1
ATOM 7654 N N . ILE B 1 504 ? -8.148 -26.844 -26.828 1 98.62 504 ILE B N 1
ATOM 7655 C CA . ILE B 1 504 ? -8.227 -25.5 -26.281 1 98.62 504 ILE B CA 1
ATOM 7656 C C . ILE B 1 504 ? -6.824 -25.016 -25.906 1 98.62 504 ILE B C 1
ATOM 7658 O O . ILE B 1 504 ? -6.465 -23.875 -26.188 1 98.62 504 ILE B O 1
ATOM 7662 N N . GLY B 1 505 ? -6.004 -25.891 -25.266 1 98.12 505 GLY B N 1
ATOM 7663 C CA . GLY B 1 505 ? -4.668 -25.547 -24.797 1 98.12 505 GLY B CA 1
ATOM 7664 C C . GLY B 1 505 ? -3.711 -25.234 -25.938 1 98.12 505 GLY B C 1
ATOM 7665 O O . GLY B 1 505 ? -2.641 -24.656 -25.703 1 98.12 505 GLY B O 1
ATOM 7666 N N . GLU B 1 506 ? -4.113 -25.516 -27.188 1 97.62 506 GLU B N 1
ATOM 7667 C CA . GLU B 1 506 ? -3.258 -25.312 -28.344 1 97.62 506 GLU B CA 1
ATOM 7668 C C . GLU B 1 506 ? -3.529 -23.953 -29 1 97.62 506 GLU B C 1
ATOM 7670 O O . GLU B 1 506 ? -2.768 -23.516 -29.875 1 97.62 506 GLU B O 1
ATOM 7675 N N . ILE B 1 507 ? -4.609 -23.312 -28.578 1 98.44 507 ILE B N 1
ATOM 7676 C CA . ILE B 1 507 ? -4.945 -22.016 -29.141 1 98.44 507 ILE B CA 1
ATOM 7677 C C . ILE B 1 507 ? -3.807 -21.031 -28.891 1 98.44 507 ILE B C 1
ATOM 7679 O O . ILE B 1 507 ? -3.256 -20.969 -27.797 1 98.44 507 ILE B O 1
ATOM 7683 N N . THR B 1 508 ? -3.406 -20.281 -29.875 1 97.94 508 THR B N 1
ATOM 7684 C CA . THR B 1 508 ? -2.326 -19.312 -29.734 1 97.94 508 THR B CA 1
ATOM 7685 C C . THR B 1 508 ? -2.838 -18.016 -29.109 1 97.94 508 THR B C 1
ATOM 7687 O O . THR B 1 508 ? -3.996 -17.656 -29.297 1 97.94 508 THR B O 1
ATOM 7690 N N . VAL B 1 509 ? -2.016 -17.422 -28.328 1 98.69 509 VAL B N 1
ATOM 7691 C CA . VAL B 1 509 ? -2.223 -16.047 -27.859 1 98.69 509 VAL B CA 1
ATOM 7692 C C . VAL B 1 509 ? -1.501 -15.078 -28.797 1 98.69 509 VAL B C 1
ATOM 7694 O O . VAL B 1 509 ? -0.272 -14.977 -28.766 1 98.69 509 VAL B O 1
ATOM 7697 N N . ASP B 1 510 ? -2.238 -14.367 -29.531 1 98.5 510 ASP B N 1
ATOM 7698 C CA . ASP B 1 510 ? -1.649 -13.516 -30.562 1 98.5 510 ASP B CA 1
ATOM 7699 C C . ASP B 1 510 ? -1.264 -12.148 -29.984 1 98.5 510 ASP B C 1
ATOM 7701 O O . ASP B 1 510 ? -0.314 -11.516 -30.469 1 98.5 510 ASP B O 1
ATOM 7705 N N . ALA B 1 511 ? -2.027 -11.695 -29 1 98.62 511 ALA B N 1
ATOM 7706 C CA . ALA B 1 511 ? -1.716 -10.438 -28.344 1 98.62 511 ALA B CA 1
ATOM 7707 C C . ALA B 1 511 ? -2.338 -10.375 -26.938 1 98.62 511 ALA B C 1
ATOM 7709 O O . ALA B 1 511 ? -3.371 -11 -26.688 1 98.62 511 ALA B O 1
ATOM 7710 N N . THR B 1 512 ? -1.719 -9.75 -26.078 1 98.81 512 THR B N 1
ATOM 7711 C CA . THR B 1 512 ? -2.217 -9.422 -24.75 1 98.81 512 THR B CA 1
ATOM 7712 C C . THR B 1 512 ? -2.146 -7.922 -24.5 1 98.81 512 THR B C 1
ATOM 7714 O O . THR B 1 512 ? -1.13 -7.285 -24.781 1 98.81 512 THR B O 1
ATOM 7717 N N . LEU B 1 513 ? -3.197 -7.328 -24.078 1 98.69 513 LEU B N 1
ATOM 7718 C CA . LEU B 1 513 ? -3.238 -5.902 -23.766 1 98.69 513 LEU B CA 1
ATOM 7719 C C . LEU B 1 513 ? -3.582 -5.684 -22.297 1 98.69 513 LEU B C 1
ATOM 7721 O O . LEU B 1 513 ? -4.52 -6.293 -21.781 1 98.69 513 LEU B O 1
ATOM 7725 N N . LEU B 1 514 ? -2.828 -4.914 -21.625 1 98.69 514 LEU B N 1
ATOM 7726 C CA . LEU B 1 514 ? -3.117 -4.41 -20.297 1 98.69 514 LEU B CA 1
ATOM 7727 C C . LEU B 1 514 ? -3.543 -2.949 -20.344 1 98.69 514 LEU B C 1
ATOM 7729 O O . LEU B 1 514 ? -2.736 -2.072 -20.656 1 98.69 514 LEU B O 1
ATOM 7733 N N . ALA B 1 515 ? -4.816 -2.717 -20.016 1 97.44 515 ALA B N 1
ATOM 7734 C CA . ALA B 1 515 ? -5.379 -1.373 -20.109 1 97.44 515 ALA B CA 1
ATOM 7735 C C . ALA B 1 515 ? -5.145 -0.777 -21.5 1 97.44 515 ALA B C 1
ATOM 7737 O O . ALA B 1 515 ? -4.711 0.37 -21.609 1 97.44 515 ALA B O 1
ATOM 7738 N N . GLY B 1 516 ? -5.293 -1.538 -22.453 1 96.81 516 GLY B N 1
ATOM 7739 C CA . GLY B 1 516 ? -5.223 -1.076 -23.828 1 96.81 516 GLY B CA 1
ATOM 7740 C C . GLY B 1 516 ? -3.809 -1.05 -24.375 1 96.81 516 GLY B C 1
ATOM 7741 O O . GLY B 1 516 ? -3.604 -0.817 -25.562 1 96.81 516 GLY B O 1
ATOM 7742 N N . GLU B 1 517 ? -2.816 -1.306 -23.609 1 97.06 517 GLU B N 1
ATOM 7743 C CA . GLU B 1 517 ? -1.421 -1.283 -24.031 1 97.06 517 GLU B CA 1
ATOM 7744 C C . GLU B 1 517 ? -0.901 -2.693 -24.297 1 97.06 517 GLU B C 1
ATOM 7746 O O . GLU B 1 517 ? -1.11 -3.598 -23.484 1 97.06 517 GLU B O 1
ATOM 7751 N N . LEU B 1 518 ? -0.208 -2.869 -25.406 1 97.88 518 LEU B N 1
ATOM 7752 C CA . LEU B 1 518 ? 0.332 -4.168 -25.781 1 97.88 518 LEU B CA 1
ATOM 7753 C C . LEU B 1 518 ? 1.436 -4.602 -24.828 1 97.88 518 LEU B C 1
ATOM 7755 O O . LEU B 1 518 ? 2.402 -3.869 -24.609 1 97.88 518 LEU B O 1
ATOM 7759 N N . THR B 1 519 ? 1.263 -5.715 -24.203 1 98.5 519 THR B N 1
ATOM 7760 C CA . THR B 1 519 ? 2.316 -6.281 -23.375 1 98.5 519 THR B CA 1
ATOM 7761 C C . THR B 1 519 ? 2.957 -7.488 -24.062 1 98.5 519 THR B C 1
ATOM 7763 O O . THR B 1 519 ? 4.047 -7.922 -23.672 1 98.5 519 THR B O 1
ATOM 7766 N N . HIS B 1 520 ? 2.24 -8.039 -24.984 1 98.44 520 HIS B N 1
ATOM 7767 C CA . HIS B 1 520 ? 2.736 -9.172 -25.75 1 98.44 520 HIS B CA 1
ATOM 7768 C C . HIS B 1 520 ? 2.107 -9.219 -27.141 1 98.44 520 HIS B C 1
ATOM 7770 O O . HIS B 1 520 ? 0.93 -8.891 -27.297 1 98.44 520 HIS B O 1
ATOM 7776 N N . GLY B 1 521 ? 2.891 -9.633 -28.078 1 97.75 521 GLY B N 1
ATOM 7777 C CA . GLY B 1 521 ? 2.361 -9.898 -29.406 1 97.75 521 GLY B CA 1
ATOM 7778 C C . GLY B 1 521 ? 2.236 -8.656 -30.266 1 97.75 521 GLY B C 1
ATOM 7779 O O . GLY B 1 521 ? 2.984 -7.691 -30.078 1 97.75 521 GLY B O 1
ATOM 7780 N N . GLU B 1 522 ? 1.424 -8.766 -31.297 1 93.94 522 GLU B N 1
ATOM 7781 C CA . GLU B 1 522 ? 1.21 -7.68 -32.25 1 93.94 522 GLU B CA 1
ATOM 7782 C C . GLU B 1 522 ? -0.254 -7.594 -32.656 1 93.94 522 GLU B C 1
ATOM 7784 O O . GLU B 1 522 ? -0.977 -8.594 -32.625 1 93.94 522 GLU B O 1
ATOM 7789 N N . LEU B 1 523 ? -0.598 -6.383 -32.938 1 92.12 523 LEU B N 1
ATOM 7790 C CA . LEU B 1 523 ? -1.948 -6.129 -33.406 1 92.12 523 LEU B CA 1
ATOM 7791 C C . LEU B 1 523 ? -1.915 -5.605 -34.844 1 92.12 523 LEU B C 1
ATOM 7793 O O . LEU B 1 523 ? -0.985 -4.891 -35.25 1 92.12 523 LEU B O 1
#

Solvent-accessible surface area (backbone atoms only — not comparable to full-atom values): 50717 Å² total; per-residue (Å²): 91,33,94,91,46,58,71,75,89,42,77,40,72,55,96,30,17,22,70,36,66,68,59,96,66,96,63,99,71,85,82,82,69,82,83,49,30,75,45,43,14,29,22,30,52,30,25,34,48,52,60,30,8,45,55,70,70,28,43,72,34,26,76,81,80,25,57,37,55,65,51,46,51,48,51,50,32,51,51,48,70,73,48,63,78,69,38,76,46,46,30,37,31,35,45,31,76,62,28,80,61,52,69,78,46,13,69,58,42,34,68,56,30,67,54,29,31,34,40,36,33,30,62,82,69,50,34,32,33,26,16,50,59,42,58,68,71,34,63,81,85,66,53,40,85,79,31,39,77,42,52,47,97,83,64,46,71,37,30,40,21,31,45,40,25,44,49,53,55,48,58,70,51,46,38,44,40,48,69,58,44,23,52,17,35,30,51,29,27,55,53,38,20,54,47,23,32,31,30,37,24,32,68,28,32,23,22,69,94,67,20,54,14,41,31,40,51,32,15,54,53,48,21,46,75,70,69,39,46,59,39,24,37,29,38,11,42,20,55,76,51,42,42,78,39,68,54,13,81,90,70,40,77,24,40,39,38,67,29,30,50,37,39,67,47,27,29,86,52,45,25,35,31,32,38,29,39,72,38,34,45,39,66,81,74,59,28,14,12,33,83,57,48,30,58,72,42,80,89,39,28,42,39,57,71,56,58,69,66,58,53,40,50,50,52,43,24,26,48,75,46,55,30,26,43,28,33,34,15,27,16,42,38,27,36,52,50,53,49,52,42,49,51,52,43,41,68,75,54,70,62,82,88,50,53,34,30,31,35,36,36,28,26,46,50,75,70,51,50,53,50,36,36,73,70,50,39,33,49,39,25,42,28,32,44,36,26,76,50,26,60,55,42,40,51,32,47,28,80,77,51,29,62,26,42,50,61,38,30,64,41,52,75,58,70,28,63,49,32,22,22,34,48,19,64,83,40,82,48,47,54,44,44,22,33,24,22,35,38,63,19,40,19,75,84,66,44,69,56,31,61,81,28,34,34,52,54,62,56,32,51,39,8,19,9,34,27,13,17,48,70,67,75,34,47,83,42,32,28,31,73,43,72,75,12,34,29,33,27,19,33,23,67,49,51,66,78,75,51,60,63,91,48,33,51,69,50,48,56,45,22,15,22,49,39,61,40,78,68,22,73,66,132,90,33,93,90,45,56,72,75,88,43,77,41,72,55,96,28,16,21,72,36,67,67,59,96,66,97,63,99,73,84,83,84,70,81,83,48,31,75,45,42,16,29,21,30,51,30,26,34,48,52,59,33,8,46,54,70,68,29,43,72,32,26,76,80,80,25,56,35,55,67,51,45,52,49,51,51,34,53,51,48,73,74,48,62,77,69,38,77,46,45,29,37,32,35,47,33,77,60,29,80,61,52,71,82,42,14,69,59,41,34,68,58,32,68,55,29,31,34,40,37,32,29,61,82,69,50,33,33,33,26,17,50,59,41,57,68,71,33,63,82,85,67,54,40,85,79,30,40,77,42,51,47,99,86,64,46,72,37,30,39,22,32,46,40,25,45,50,52,55,48,60,70,52,46,39,44,40,50,68,59,44,23,51,16,34,28,51,28,26,54,53,37,20,54,47,22,33,32,29,37,24,31,69,29,34,22,22,71,94,67,20,54,14,43,32,38,52,33,13,53,52,50,22,45,76,71,69,37,47,59,40,24,37,29,39,10,41,21,55,75,51,41,42,77,40,66,54,14,80,89,69,41,77,25,41,39,40,68,28,31,51,37,40,65,47,26,30,86,51,46,24,36,31,32,38,30,40,70,38,35,43,39,68,82,74,58,29,14,12,34,84,59,48,30,59,71,40,78,86,40,28,43,39,58,71,55,58,68,67,57,51,40,52,51,52,43,22,26,48,75,45,54,30,26,43,27,33,34,15,27,16,43,38,27,36,51,51,52,49,51,42,50,51,53,43,40,69,75,54,70,61,84,89,50,52,33,30,31,34,36,35,28,25,46,50,78,70,49,51,54,49,36,35,75,70,50,40,32,48,38,24,41,28,32,46,36,26,76,48,26,61,54,42,40,50,31,47,29,80,75,50,28,61,25,42,48,62,39,30,64,40,52,74,58,69,29,62,48,32,21,23,35,48,18,65,82,41,82,48,46,53,44,44,23,35,23,21,35,38,62,18,40,19,75,85,66,45,67,55,30,61,83,27,35,34,53,53,62,57,32,50,38,9,20,10,35,27,14,18,48,72,66,74,32,47,82,44,32,29,31,72,42,72,74,12,34,30,32,27,21,34,23,67,48,51,66,79,74,50,61,62,91,48,33,49,68,51,46,56,45,23,15,22,49,37,61,39,78,68,22,74,67,131